Protein AF-A0A024UMC0-F1 (afdb_monomer_lite)

Structure (mmCIF, N/CA/C/O backbone):
data_AF-A0A024UMC0-F1
#
_entry.id   AF-A0A024UMC0-F1
#
loop_
_atom_site.group_PDB
_atom_site.id
_atom_site.type_symbol
_atom_site.label_atom_id
_atom_site.label_alt_id
_atom_site.label_comp_id
_atom_site.label_asym_id
_atom_site.label_entity_id
_atom_site.label_seq_id
_atom_site.pdbx_PDB_ins_code
_atom_site.Cartn_x
_atom_site.Cartn_y
_atom_site.Cartn_z
_atom_site.occupancy
_atom_site.B_iso_or_equiv
_atom_site.auth_seq_id
_atom_site.auth_comp_id
_atom_site.auth_asym_id
_atom_site.auth_atom_id
_atom_site.pdbx_PDB_model_num
ATOM 1 N N . MET A 1 1 ? 3.339 31.650 -23.089 1.00 23.67 1 MET A N 1
ATOM 2 C CA . MET A 1 1 ? 3.924 32.645 -24.017 1.00 23.67 1 MET A CA 1
ATOM 3 C C . MET A 1 1 ? 5.225 33.177 -23.428 1.00 23.67 1 MET A C 1
ATOM 5 O O . MET A 1 1 ? 5.162 33.876 -22.424 1.00 23.67 1 MET A O 1
ATOM 9 N N . GLY A 1 2 ? 6.364 32.838 -24.045 1.00 28.22 2 GLY A N 1
ATOM 10 C CA . GLY A 1 2 ? 7.712 33.306 -23.683 1.00 28.22 2 GLY A CA 1
ATOM 11 C C . GLY A 1 2 ? 8.503 32.317 -22.823 1.00 28.22 2 GLY A C 1
ATOM 12 O O . GLY A 1 2 ? 8.586 32.486 -21.615 1.00 28.22 2 GLY A O 1
ATOM 13 N N . SER A 1 3 ? 9.034 31.274 -23.456 1.00 33.12 3 SER A N 1
ATOM 14 C CA . SER A 1 3 ? 9.712 30.101 -22.893 1.00 33.12 3 SER A CA 1
ATOM 15 C C . SER A 1 3 ? 11.240 30.240 -22.877 1.00 33.12 3 SER A C 1
ATOM 17 O O . SER A 1 3 ? 11.937 29.458 -23.516 1.00 33.12 3 SER A O 1
ATOM 19 N N . THR A 1 4 ? 11.754 31.217 -22.133 1.00 36.81 4 THR A N 1
ATOM 20 C CA . THR A 1 4 ? 13.166 31.292 -21.717 1.00 36.81 4 THR A CA 1
ATOM 21 C C . THR A 1 4 ? 13.227 32.089 -20.410 1.00 36.81 4 THR A C 1
ATOM 23 O O . THR A 1 4 ? 12.807 33.252 -20.426 1.00 36.81 4 THR A O 1
ATOM 26 N N . PRO A 1 5 ? 13.687 31.521 -19.276 1.00 43.81 5 PRO A N 1
ATOM 27 C CA . PRO A 1 5 ? 13.919 32.313 -18.072 1.00 43.81 5 PRO A CA 1
ATOM 28 C C . PRO A 1 5 ? 14.980 33.354 -18.422 1.00 43.81 5 PRO A C 1
ATOM 30 O O . PRO A 1 5 ? 16.077 32.997 -18.845 1.00 43.81 5 PRO A O 1
ATOM 33 N N . SER A 1 6 ? 14.642 34.642 -18.359 1.00 52.41 6 SER A N 1
ATOM 34 C CA . SER A 1 6 ? 15.651 35.650 -18.670 1.00 52.41 6 SER A CA 1
ATOM 35 C C . SER A 1 6 ? 16.686 35.663 -17.550 1.00 52.41 6 SER A C 1
ATOM 37 O O . SER A 1 6 ? 16.321 35.626 -16.375 1.00 52.41 6 SER A O 1
ATOM 39 N N . SER A 1 7 ? 17.960 35.774 -17.917 1.00 55.38 7 SER A N 1
ATOM 40 C CA . SER A 1 7 ? 19.145 35.788 -17.038 1.00 55.38 7 SER A CA 1
ATOM 41 C C . SER A 1 7 ? 19.148 36.868 -15.943 1.00 55.38 7 SER A C 1
ATOM 43 O O . SER A 1 7 ? 20.031 36.888 -15.096 1.00 55.38 7 SER A O 1
ATOM 45 N N . LEU A 1 8 ? 18.155 37.760 -15.948 1.00 60.41 8 LEU A N 1
ATOM 46 C CA . LEU A 1 8 ? 17.992 38.891 -15.032 1.00 60.41 8 LEU A CA 1
ATOM 47 C C . LEU A 1 8 ? 16.808 38.748 -14.060 1.00 60.41 8 LEU A C 1
ATOM 49 O O . LEU A 1 8 ? 16.511 39.696 -13.336 1.00 60.41 8 LEU A O 1
ATOM 53 N N . HIS A 1 9 ? 16.109 37.607 -14.039 1.00 64.06 9 HIS A N 1
ATOM 54 C CA . HIS A 1 9 ? 15.061 37.380 -13.039 1.00 64.06 9 HIS A CA 1
ATOM 55 C C . HIS A 1 9 ? 15.685 37.100 -11.671 1.00 64.06 9 HIS A C 1
ATOM 57 O O . HIS A 1 9 ? 16.483 36.181 -11.525 1.00 64.06 9 HIS A O 1
ATOM 63 N N . TYR A 1 10 ? 15.264 37.868 -10.673 1.00 65.56 10 TYR A N 1
ATOM 64 C CA . TYR A 1 10 ? 15.506 37.592 -9.262 1.00 65.56 10 TYR A CA 1
ATOM 65 C C . TYR A 1 10 ? 14.182 37.705 -8.497 1.00 65.56 10 TYR A C 1
ATOM 67 O O . TYR A 1 10 ? 13.244 38.384 -8.941 1.00 65.56 10 TYR A O 1
ATOM 75 N N . ASP A 1 11 ? 14.082 37.013 -7.367 1.00 62.22 11 ASP A N 1
ATOM 76 C CA . ASP A 1 11 ? 12.953 37.179 -6.459 1.00 62.22 11 ASP A CA 1
ATOM 77 C C . ASP A 1 11 ? 13.172 38.456 -5.638 1.00 62.22 11 ASP A C 1
ATOM 79 O O . ASP A 1 11 ? 14.213 38.626 -4.998 1.00 62.22 11 ASP A O 1
ATOM 83 N N . GLY A 1 12 ? 12.192 39.363 -5.648 1.00 57.03 12 GLY A N 1
ATOM 84 C CA . GLY A 1 12 ? 12.244 40.604 -4.872 1.00 57.03 12 GLY A CA 1
ATOM 85 C C . GLY A 1 12 ? 12.352 40.382 -3.358 1.00 57.03 12 GLY A C 1
ATOM 86 O O . GLY A 1 12 ? 12.697 41.313 -2.639 1.00 57.03 12 GLY A O 1
ATOM 87 N N . THR A 1 13 ? 12.101 39.162 -2.873 1.00 56.47 13 THR A N 1
ATOM 88 C CA . THR A 1 13 ? 12.270 38.778 -1.460 1.00 56.47 13 THR A CA 1
ATOM 89 C C . THR A 1 13 ? 13.696 38.335 -1.105 1.00 56.47 13 THR A C 1
ATOM 91 O O . THR A 1 13 ? 14.053 38.308 0.072 1.00 56.47 13 THR A O 1
ATOM 94 N N . GLN A 1 14 ? 14.526 38.013 -2.104 1.00 61.06 14 GLN A N 1
ATOM 95 C CA . GLN A 1 14 ? 15.884 37.472 -1.932 1.00 61.06 14 GLN A CA 1
ATOM 96 C C . GLN A 1 14 ? 16.988 38.528 -2.058 1.00 61.06 14 GLN A C 1
ATOM 98 O O . GLN A 1 14 ? 18.141 38.256 -1.731 1.00 61.06 14 GLN A O 1
ATOM 103 N N . VAL A 1 15 ? 16.649 39.723 -2.544 1.00 67.38 15 VAL A N 1
ATOM 104 C CA . VAL A 1 15 ? 17.607 40.797 -2.812 1.00 67.38 15 VAL A CA 1
ATOM 105 C C . VAL A 1 15 ? 17.233 42.042 -2.023 1.00 67.38 15 VAL A C 1
ATOM 107 O O . VAL A 1 15 ? 16.103 42.519 -2.094 1.00 67.38 15 VAL A O 1
ATOM 110 N N . SER A 1 16 ? 18.204 42.622 -1.318 1.00 69.94 16 SER A N 1
ATOM 111 C CA . SER A 1 16 ? 18.008 43.870 -0.575 1.00 69.94 16 SER A CA 1
ATOM 112 C C . SER A 1 16 ? 19.122 44.876 -0.820 1.00 69.94 16 SER A C 1
ATOM 114 O O . SER A 1 16 ? 20.275 44.488 -0.983 1.00 69.94 16 SER A O 1
ATOM 116 N N . LEU A 1 17 ? 18.810 46.176 -0.793 1.00 72.81 17 LEU A N 1
ATOM 117 C CA . LEU A 1 17 ? 19.843 47.216 -0.789 1.00 72.81 17 LEU A CA 1
ATOM 118 C C . LEU A 1 17 ? 20.692 47.105 0.481 1.00 72.81 17 LEU A C 1
ATOM 120 O O . LEU A 1 17 ? 20.161 46.930 1.579 1.00 72.81 17 LEU A O 1
ATOM 124 N N . LEU A 1 18 ? 22.006 47.252 0.326 1.00 69.94 18 LEU A N 1
ATOM 125 C CA . LEU A 1 18 ? 22.932 47.357 1.447 1.00 69.94 18 LEU A CA 1
ATOM 126 C C . LEU A 1 18 ? 22.502 48.529 2.354 1.00 69.94 18 LEU A C 1
ATOM 128 O O . LEU A 1 18 ? 22.288 49.633 1.834 1.00 69.94 18 LEU A O 1
ATOM 132 N N . PRO A 1 19 ? 22.383 48.337 3.684 1.00 63.78 19 PRO A N 1
ATOM 133 C CA . PRO A 1 19 ? 21.837 49.347 4.595 1.00 63.78 19 PRO A CA 1
ATOM 134 C C . PRO A 1 19 ? 22.492 50.726 4.462 1.00 63.78 19 PRO A C 1
ATOM 136 O O . PRO A 1 19 ? 21.810 51.749 4.516 1.00 63.78 19 PRO A O 1
ATOM 139 N N . GLN A 1 20 ? 23.801 50.764 4.202 1.00 65.06 20 GLN A N 1
ATOM 140 C CA . GLN A 1 20 ? 24.554 52.001 4.033 1.00 65.06 20 GLN A CA 1
ATOM 141 C C . GLN A 1 20 ? 24.161 52.808 2.787 1.00 65.06 20 GLN A C 1
ATOM 143 O O . GLN A 1 20 ? 24.314 54.023 2.812 1.00 65.06 20 GLN A O 1
ATOM 148 N N . PHE A 1 21 ? 23.612 52.204 1.726 1.00 73.69 21 PHE A N 1
ATOM 149 C CA . PHE A 1 21 ? 23.207 52.918 0.501 1.00 73.69 21 PHE A CA 1
ATOM 150 C C . PHE A 1 21 ? 21.733 53.359 0.501 1.00 73.69 21 PHE A C 1
ATOM 152 O O . PHE A 1 21 ? 21.330 54.170 -0.337 1.00 73.69 21 PHE A O 1
ATOM 159 N N . VAL A 1 22 ? 20.926 52.888 1.459 1.00 67.25 22 VAL A N 1
ATOM 160 C CA . VAL A 1 22 ? 19.497 53.233 1.577 1.00 67.25 22 VAL A CA 1
ATOM 161 C C . VAL A 1 22 ? 19.248 54.747 1.704 1.00 67.25 22 VAL A C 1
ATOM 163 O O . VAL A 1 22 ? 18.356 55.245 1.009 1.00 67.25 22 VAL A O 1
ATOM 166 N N . PRO A 1 23 ? 20.006 55.516 2.517 1.00 66.50 23 PRO A N 1
ATOM 167 C CA . PRO A 1 23 ? 19.815 56.964 2.614 1.00 66.50 23 PRO A CA 1
ATOM 168 C C . PRO A 1 23 ? 20.047 57.681 1.279 1.00 66.50 23 PRO A C 1
ATOM 170 O O . PRO A 1 23 ? 19.266 58.554 0.906 1.00 66.50 23 PRO A O 1
ATOM 173 N N . LEU A 1 24 ? 21.068 57.270 0.519 1.00 70.50 24 LEU A N 1
ATOM 174 C CA . LEU A 1 24 ? 21.367 57.840 -0.798 1.00 70.50 24 LEU A CA 1
ATOM 175 C C . LEU A 1 24 ? 20.256 57.534 -1.812 1.00 70.50 24 LEU A C 1
ATOM 177 O O . LEU A 1 24 ? 19.780 58.445 -2.483 1.00 70.50 24 LEU A O 1
ATOM 181 N N . ALA A 1 25 ? 19.766 56.294 -1.877 1.00 69.50 25 ALA A N 1
ATOM 182 C CA . ALA A 1 25 ? 18.689 55.915 -2.801 1.00 69.50 25 ALA A CA 1
ATOM 183 C C . ALA A 1 25 ? 17.344 56.614 -2.498 1.00 69.50 25 ALA A C 1
ATOM 185 O O . ALA A 1 25 ? 16.539 56.870 -3.402 1.00 69.50 25 ALA A O 1
ATOM 186 N N . LYS A 1 26 ? 17.080 56.945 -1.226 1.00 65.25 26 LYS A N 1
ATOM 187 C CA . LYS A 1 26 ? 15.852 57.645 -0.815 1.00 65.25 26 LYS A CA 1
ATOM 188 C C . LYS A 1 26 ? 15.932 59.159 -1.001 1.00 65.25 26 LYS A C 1
ATOM 190 O O . LYS A 1 26 ? 14.945 59.757 -1.422 1.00 65.25 26 LYS A O 1
ATOM 195 N N . CYS A 1 27 ? 17.078 59.765 -0.700 1.00 66.62 27 CYS A N 1
ATOM 196 C CA . CYS A 1 27 ? 17.212 61.220 -0.624 1.00 66.62 27 CYS A CA 1
ATOM 197 C C . CYS A 1 27 ? 17.747 61.871 -1.906 1.00 66.62 27 CYS A C 1
ATOM 199 O O . CYS A 1 27 ? 17.510 63.060 -2.112 1.00 66.62 27 CYS A O 1
ATOM 201 N N . VAL A 1 28 ? 18.455 61.128 -2.765 1.00 71.44 28 VAL A N 1
ATOM 202 C CA . VAL A 1 28 ? 19.005 61.671 -4.014 1.00 71.44 28 VAL A CA 1
ATOM 203 C C . VAL A 1 28 ? 17.933 61.649 -5.106 1.00 71.44 28 VAL A C 1
ATOM 205 O O . VAL A 1 28 ? 17.360 60.610 -5.433 1.00 71.44 28 VAL A O 1
ATOM 208 N N . THR A 1 29 ? 17.646 62.820 -5.670 1.00 78.25 29 THR A N 1
ATOM 209 C CA . THR A 1 29 ? 16.729 63.002 -6.808 1.00 78.25 29 THR A CA 1
ATOM 210 C C . THR A 1 29 ? 17.413 62.665 -8.131 1.00 78.25 29 THR A C 1
ATOM 212 O O . THR A 1 29 ? 18.626 62.812 -8.268 1.00 78.25 29 THR A O 1
ATOM 215 N N . VAL A 1 30 ? 16.633 62.294 -9.149 1.00 77.69 30 VAL A N 1
ATOM 216 C CA . VAL A 1 30 ? 17.151 62.039 -10.509 1.00 77.69 30 VAL A CA 1
ATOM 217 C C . VAL A 1 30 ? 17.933 63.243 -11.066 1.00 77.69 30 VAL A C 1
ATOM 219 O O . VAL A 1 30 ? 19.011 63.067 -11.626 1.00 77.69 30 VAL A O 1
ATOM 222 N N . SER A 1 31 ? 17.474 64.472 -10.806 1.00 77.69 31 SER A N 1
ATOM 223 C CA . SER A 1 31 ? 18.188 65.706 -11.171 1.00 77.69 31 SER A CA 1
ATOM 224 C C . SER A 1 31 ? 19.524 65.891 -10.443 1.00 77.69 31 SER A C 1
ATOM 226 O O . SER A 1 31 ? 20.451 66.476 -10.993 1.00 77.69 31 SER A O 1
ATOM 228 N N . GLN A 1 32 ? 19.649 65.403 -9.204 1.00 81.94 32 GLN A N 1
ATOM 229 C CA . GLN A 1 32 ? 20.918 65.445 -8.469 1.00 81.94 32 GLN A CA 1
ATOM 230 C C . GLN A 1 32 ? 21.904 64.396 -8.985 1.00 81.94 32 GLN A C 1
ATOM 232 O O . GLN A 1 32 ? 23.095 64.684 -9.034 1.00 81.94 32 GLN A O 1
ATOM 237 N N . VAL A 1 33 ? 21.428 63.218 -9.407 1.00 83.38 33 VAL A N 1
ATOM 238 C CA . VAL A 1 33 ? 22.279 62.223 -10.085 1.00 83.38 33 VAL A CA 1
ATOM 239 C C . VAL A 1 33 ? 22.837 62.802 -11.386 1.00 83.38 33 VAL A C 1
ATOM 241 O O . VAL A 1 33 ? 24.035 62.697 -11.633 1.00 83.38 33 VAL A O 1
ATOM 244 N N . GLU A 1 34 ? 21.996 63.475 -12.177 1.00 82.62 34 GLU A N 1
ATOM 245 C CA . GLU A 1 34 ? 22.430 64.152 -13.404 1.00 82.62 34 GLU A CA 1
ATOM 246 C C . GLU A 1 34 ? 23.450 65.265 -13.111 1.00 82.62 34 GLU A C 1
ATOM 248 O O . GLU A 1 34 ? 24.500 65.317 -13.744 1.00 82.62 34 GLU A O 1
ATOM 253 N N . ALA A 1 35 ? 23.209 66.098 -12.091 1.00 82.75 35 ALA A N 1
ATOM 254 C CA . ALA A 1 35 ? 24.142 67.154 -11.691 1.00 82.75 35 ALA A CA 1
ATOM 255 C C . ALA A 1 35 ? 25.497 66.613 -11.189 1.00 82.75 35 ALA A C 1
ATOM 257 O O . ALA A 1 35 ? 26.532 67.248 -11.394 1.00 82.75 35 ALA A O 1
ATOM 258 N N . LEU A 1 36 ? 25.512 65.451 -10.527 1.00 83.56 36 LEU A N 1
ATOM 259 C CA . LEU A 1 36 ? 26.747 64.765 -10.129 1.00 83.56 36 LEU A CA 1
ATOM 260 C C . LEU A 1 36 ? 27.492 64.199 -11.344 1.00 83.56 36 LEU A C 1
ATOM 262 O O . LEU A 1 36 ? 28.716 64.307 -11.405 1.00 83.56 36 LEU A O 1
ATOM 266 N N . GLY A 1 37 ? 26.763 63.657 -12.323 1.00 82.19 37 GLY A N 1
ATOM 267 C CA . GLY A 1 37 ? 27.325 63.244 -13.610 1.00 82.19 37 GLY A CA 1
ATOM 268 C C . GLY A 1 37 ? 27.955 64.410 -14.371 1.00 82.19 37 GLY A C 1
ATOM 269 O O . GLY A 1 37 ? 29.088 64.300 -14.835 1.00 82.19 37 GLY A O 1
ATOM 270 N N . ASP A 1 38 ? 27.279 65.561 -14.412 1.00 81.62 38 ASP A N 1
ATOM 271 C CA . ASP A 1 38 ? 27.803 66.780 -15.034 1.00 81.62 38 ASP A CA 1
ATOM 272 C C . ASP A 1 38 ? 29.090 67.256 -14.344 1.00 81.62 38 ASP A C 1
ATOM 274 O O . ASP A 1 38 ? 30.081 67.544 -15.017 1.00 81.62 38 ASP A O 1
ATOM 278 N N . LYS A 1 39 ? 29.122 67.267 -13.002 1.00 81.44 39 LYS A N 1
ATOM 279 C CA . LYS A 1 39 ? 30.333 67.587 -12.224 1.00 81.44 39 LYS A CA 1
ATOM 280 C C . LYS A 1 39 ? 31.487 66.631 -12.529 1.00 81.44 39 LYS A C 1
ATOM 282 O O . LYS A 1 39 ? 32.620 67.079 -12.705 1.00 81.44 39 LYS A O 1
ATOM 287 N N . LEU A 1 40 ? 31.206 65.331 -12.614 1.00 80.06 40 LEU A N 1
ATOM 288 C CA . LEU A 1 40 ? 32.205 64.322 -12.958 1.00 80.06 40 LEU A CA 1
ATOM 289 C C . LEU A 1 40 ? 32.739 64.537 -14.381 1.00 80.06 40 LEU A C 1
ATOM 291 O O . LEU A 1 40 ? 33.947 64.505 -14.579 1.00 80.06 40 LEU A O 1
ATOM 295 N N . SER A 1 41 ? 31.865 64.844 -15.346 1.00 73.06 41 SER A N 1
ATOM 296 C CA . SER A 1 41 ? 32.252 65.118 -16.739 1.00 73.06 41 SER A CA 1
ATOM 297 C C . SER A 1 41 ? 33.072 66.405 -16.910 1.00 73.06 41 SER A C 1
ATOM 299 O O . SER A 1 41 ? 33.904 66.493 -17.811 1.00 73.06 41 SER A O 1
ATOM 301 N N . ALA A 1 42 ? 32.872 67.390 -16.027 1.00 72.81 42 ALA A N 1
ATOM 302 C CA . ALA A 1 42 ? 33.644 68.632 -15.988 1.00 72.81 42 ALA A CA 1
ATOM 303 C C . ALA A 1 42 ? 35.035 68.453 -15.352 1.00 72.81 42 ALA A C 1
ATOM 305 O O . ALA A 1 42 ? 35.921 69.289 -15.538 1.00 72.81 42 ALA A O 1
ATOM 306 N N . THR A 1 43 ? 35.239 67.365 -14.609 1.00 69.25 43 THR A N 1
ATOM 307 C CA . THR A 1 43 ? 36.530 67.016 -14.019 1.00 69.25 43 THR A CA 1
ATOM 308 C C . THR A 1 43 ? 37.347 66.295 -15.093 1.00 69.25 43 THR A C 1
ATOM 310 O O . THR A 1 43 ? 36.922 65.277 -15.621 1.00 69.25 43 THR A O 1
ATOM 313 N N . THR A 1 44 ? 38.531 66.794 -15.455 1.00 56.47 44 THR A N 1
ATOM 314 C CA . THR A 1 44 ? 39.347 66.301 -16.593 1.00 56.47 44 THR A CA 1
ATOM 315 C C . THR A 1 44 ? 39.913 64.877 -16.434 1.00 56.47 44 THR A C 1
ATOM 317 O O . THR A 1 44 ? 40.748 64.447 -17.232 1.00 56.47 44 THR A O 1
ATOM 320 N N . LYS A 1 45 ? 39.492 64.130 -15.409 1.00 57.72 45 LYS A N 1
ATOM 321 C CA . LYS A 1 45 ? 39.982 62.788 -15.086 1.00 57.72 45 LYS A CA 1
ATOM 322 C C . LYS A 1 45 ? 38.936 61.727 -15.424 1.00 57.72 45 LYS A C 1
ATOM 324 O O . LYS A 1 45 ? 37.736 61.953 -15.349 1.00 57.72 45 LYS A O 1
ATOM 329 N N . THR A 1 46 ? 39.432 60.546 -15.791 1.00 62.78 46 THR A N 1
ATOM 330 C CA . THR A 1 46 ? 38.654 59.321 -16.032 1.00 62.78 46 THR A CA 1
ATOM 331 C C . THR A 1 46 ? 37.650 59.050 -14.906 1.00 62.78 46 THR A C 1
ATOM 333 O O . THR A 1 46 ? 37.943 59.396 -13.769 1.00 62.78 46 THR A O 1
ATOM 336 N N . ALA A 1 47 ? 36.550 58.339 -15.188 1.00 70.06 47 ALA A N 1
ATOM 337 C CA . ALA A 1 47 ? 35.462 57.939 -14.270 1.00 70.06 47 ALA A CA 1
ATOM 338 C C . ALA A 1 47 ? 35.862 57.188 -12.966 1.00 70.06 47 ALA A C 1
ATOM 340 O O . ALA A 1 47 ? 35.000 56.698 -12.232 1.00 70.06 47 ALA A O 1
ATOM 341 N N . PHE A 1 48 ? 37.161 57.077 -12.687 1.00 82.69 48 PHE A N 1
ATOM 342 C CA . PHE A 1 48 ? 37.756 56.514 -11.489 1.00 82.69 48 PHE A CA 1
ATOM 343 C C . PHE A 1 48 ? 38.197 57.618 -10.527 1.00 82.69 48 PHE A C 1
ATOM 345 O O . PHE A 1 48 ? 39.082 58.402 -10.869 1.00 82.69 48 PHE A O 1
ATOM 352 N N . CYS A 1 49 ? 37.645 57.619 -9.315 1.00 82.38 49 CYS A N 1
ATOM 353 C CA . CYS A 1 49 ? 37.965 58.604 -8.280 1.00 82.38 49 CYS A CA 1
ATOM 354 C C . CYS A 1 49 ? 38.692 57.951 -7.103 1.00 82.38 49 CYS A C 1
ATOM 356 O O . CYS A 1 49 ? 38.363 56.824 -6.719 1.00 82.38 49 CYS A O 1
ATOM 358 N N . THR A 1 50 ? 39.658 58.663 -6.518 1.00 85.38 50 THR A N 1
ATOM 359 C CA . THR A 1 50 ? 40.199 58.336 -5.185 1.00 85.38 50 THR A CA 1
ATOM 360 C C . THR A 1 50 ? 39.185 58.686 -4.090 1.00 85.38 50 THR A C 1
ATOM 362 O O . THR A 1 50 ? 38.181 59.347 -4.354 1.00 85.38 50 THR A O 1
ATOM 365 N N . VAL A 1 51 ? 39.427 58.255 -2.847 1.00 83.06 51 VAL A N 1
ATOM 366 C CA . VAL A 1 51 ? 38.545 58.550 -1.697 1.00 83.06 51 VAL A CA 1
ATOM 367 C C . VAL A 1 51 ? 38.311 60.054 -1.536 1.00 83.06 51 VAL A C 1
ATOM 369 O O . VAL A 1 51 ? 37.183 60.483 -1.299 1.00 83.06 51 VAL A O 1
ATOM 372 N N . ASP A 1 52 ? 39.368 60.852 -1.690 1.00 80.88 52 ASP A N 1
ATOM 373 C CA . ASP A 1 52 ? 39.302 62.305 -1.526 1.00 80.88 52 ASP A CA 1
ATOM 374 C C . ASP A 1 52 ? 38.556 62.964 -2.696 1.00 80.88 52 ASP A C 1
ATOM 376 O O . ASP A 1 52 ? 37.680 63.795 -2.479 1.00 80.88 52 ASP A O 1
ATOM 380 N N . GLU A 1 53 ? 38.797 62.512 -3.931 1.00 82.31 53 GLU A N 1
ATOM 381 C CA . GLU A 1 53 ? 38.049 62.975 -5.110 1.00 82.31 53 GLU A CA 1
ATOM 382 C C . GLU A 1 53 ? 36.560 62.583 -5.030 1.00 82.31 53 GLU A C 1
ATOM 384 O O . GLU A 1 53 ? 35.684 63.344 -5.439 1.00 82.31 53 GLU A O 1
ATOM 389 N N . PHE A 1 54 ? 36.249 61.411 -4.469 1.00 82.25 54 PHE A N 1
ATOM 390 C CA . PHE A 1 54 ? 34.876 60.958 -4.248 1.00 82.25 54 PHE A CA 1
ATOM 391 C C . PHE A 1 54 ? 34.164 61.777 -3.164 1.00 82.25 54 PHE A C 1
ATOM 393 O O . PHE A 1 54 ? 32.985 62.110 -3.316 1.00 82.25 54 PHE A O 1
ATOM 400 N N . ARG A 1 55 ? 34.880 62.142 -2.092 1.00 78.19 55 ARG A N 1
ATOM 401 C CA . ARG A 1 55 ? 34.391 63.055 -1.049 1.00 78.19 55 ARG A CA 1
ATOM 402 C C . ARG A 1 55 ? 34.002 64.404 -1.652 1.00 78.19 55 ARG A C 1
ATOM 404 O O . ARG A 1 55 ? 32.888 64.875 -1.413 1.00 78.19 55 ARG A O 1
ATOM 411 N N . ASP A 1 56 ? 34.882 64.976 -2.468 1.00 77.81 56 ASP A N 1
ATOM 412 C CA . ASP A 1 56 ? 34.666 66.274 -3.111 1.00 77.81 56 ASP A CA 1
ATOM 413 C C . ASP A 1 56 ? 33.504 66.232 -4.111 1.00 77.81 56 ASP A C 1
ATOM 415 O O . ASP A 1 56 ? 32.679 67.150 -4.157 1.00 77.81 56 ASP A O 1
ATOM 419 N N . LEU A 1 57 ? 33.377 65.135 -4.864 1.00 78.94 57 LEU A N 1
ATOM 420 C CA . LEU A 1 57 ? 32.280 64.934 -5.808 1.00 78.94 57 LEU A CA 1
ATOM 421 C C . LEU A 1 57 ? 30.916 64.870 -5.106 1.00 78.94 57 LEU A C 1
ATOM 423 O O . LEU A 1 57 ? 29.969 65.533 -5.539 1.00 78.94 57 LEU A O 1
ATOM 427 N N . MET A 1 58 ? 30.811 64.087 -4.025 1.00 77.56 58 MET A N 1
ATOM 428 C CA . MET A 1 58 ? 29.565 63.929 -3.265 1.00 77.56 58 MET A CA 1
ATOM 429 C C . MET A 1 58 ? 29.196 65.194 -2.479 1.00 77.56 58 MET A C 1
ATOM 431 O O . MET A 1 58 ? 28.018 65.403 -2.188 1.00 77.56 58 MET A O 1
ATOM 435 N N . GLY A 1 59 ? 30.174 66.051 -2.154 1.00 68.50 59 GLY A N 1
ATOM 436 C CA . GLY A 1 59 ? 29.951 67.344 -1.501 1.00 68.50 59 GLY A CA 1
ATOM 437 C C . GLY A 1 59 ? 29.307 67.235 -0.116 1.00 68.50 59 GLY A C 1
ATOM 438 O O . GLY A 1 59 ? 28.597 68.146 0.311 1.00 68.50 59 GLY A O 1
ATOM 439 N N . LEU A 1 60 ? 29.506 66.103 0.566 1.00 65.94 60 LEU A N 1
ATOM 440 C CA . LEU A 1 60 ? 28.998 65.857 1.913 1.00 65.94 60 LEU A CA 1
ATOM 441 C C . LEU A 1 60 ? 29.996 66.418 2.941 1.00 65.94 60 LEU A C 1
ATOM 443 O O . LEU A 1 60 ? 31.205 66.272 2.783 1.00 65.94 60 LEU A O 1
ATOM 447 N N . GLY A 1 61 ? 29.491 67.095 3.977 1.00 61.38 61 GLY A N 1
ATOM 448 C CA . GLY A 1 61 ? 30.327 67.782 4.969 1.00 61.38 61 GLY A CA 1
ATOM 449 C C . GLY A 1 61 ? 31.289 66.851 5.732 1.00 61.38 61 GLY A C 1
ATOM 450 O O . GLY A 1 61 ? 31.069 65.640 5.780 1.00 61.38 61 GLY A O 1
ATOM 451 N N . PRO A 1 62 ? 32.326 67.401 6.395 1.00 56.81 62 PRO A N 1
ATOM 452 C CA . PRO A 1 62 ? 33.414 66.627 7.014 1.00 56.81 62 PRO A CA 1
ATOM 453 C C . PRO A 1 62 ? 32.948 65.643 8.101 1.00 56.81 62 PRO A C 1
ATOM 455 O O . PRO A 1 62 ? 33.595 64.626 8.332 1.00 56.81 62 PRO A O 1
ATOM 458 N N . HIS A 1 63 ? 31.791 65.887 8.721 1.00 55.78 63 HIS A N 1
ATOM 459 C CA . HIS A 1 63 ? 31.179 64.989 9.709 1.00 55.78 63 HIS A CA 1
ATOM 460 C C . HIS A 1 63 ? 30.708 63.645 9.122 1.00 55.78 63 HIS A C 1
ATOM 462 O O . HIS A 1 63 ? 30.510 62.689 9.867 1.00 55.78 63 HIS A O 1
ATOM 468 N N . LEU A 1 64 ? 30.564 63.542 7.796 1.00 60.81 64 LEU A N 1
ATOM 469 C CA . LEU A 1 64 ? 30.194 62.312 7.089 1.00 60.81 64 LEU A CA 1
ATOM 470 C C . LEU A 1 64 ? 31.401 61.613 6.443 1.00 60.81 64 LEU A C 1
ATOM 472 O O . LEU A 1 64 ? 31.209 60.667 5.682 1.00 60.81 64 LEU A O 1
ATOM 476 N N . ASP A 1 65 ? 32.638 62.028 6.749 1.00 63.34 65 ASP A N 1
ATOM 477 C CA . ASP A 1 65 ? 33.840 61.475 6.106 1.00 63.34 65 ASP A CA 1
ATOM 478 C C . ASP A 1 65 ? 33.998 59.966 6.346 1.00 63.34 65 ASP A C 1
ATOM 480 O O . ASP A 1 65 ? 34.317 59.204 5.436 1.00 63.34 65 ASP A O 1
ATOM 484 N N . LEU A 1 66 ? 33.699 59.500 7.561 1.00 60.41 66 LEU A N 1
ATOM 485 C CA . LEU A 1 66 ? 33.764 58.076 7.885 1.00 60.41 66 LEU A CA 1
ATOM 486 C C . LEU A 1 66 ? 32.716 57.262 7.104 1.00 60.41 66 LEU A C 1
ATOM 488 O O . LEU A 1 66 ? 33.005 56.169 6.620 1.00 60.41 66 LEU A O 1
ATOM 492 N N . TYR A 1 67 ? 31.515 57.820 6.937 1.00 67.56 67 TYR A N 1
ATOM 493 C CA . TYR A 1 67 ? 30.443 57.219 6.144 1.00 67.56 67 TYR A CA 1
ATOM 494 C C . TYR A 1 67 ? 30.800 57.194 4.651 1.00 67.56 67 TYR A C 1
ATOM 496 O O . TYR A 1 67 ? 30.626 56.170 3.995 1.00 67.56 67 TYR A O 1
ATOM 504 N N . LEU A 1 68 ? 31.388 58.271 4.123 1.00 70.75 68 LEU A N 1
ATOM 505 C CA . LEU A 1 68 ? 31.889 58.342 2.748 1.00 70.75 68 LEU A CA 1
ATOM 506 C C . LEU A 1 68 ? 32.994 57.322 2.477 1.00 70.75 68 LEU A C 1
ATOM 508 O O . LEU A 1 68 ? 32.943 56.638 1.458 1.00 70.75 68 LEU A O 1
ATOM 512 N N . ARG A 1 69 ? 33.954 57.172 3.397 1.00 72.06 69 ARG A N 1
ATOM 513 C CA . ARG A 1 69 ? 34.990 56.131 3.313 1.00 72.06 69 ARG A CA 1
ATOM 514 C C . ARG A 1 69 ? 34.369 54.739 3.296 1.00 72.06 69 ARG A C 1
ATOM 516 O O . ARG A 1 69 ? 34.770 53.907 2.495 1.00 72.06 69 ARG A O 1
ATOM 523 N N . TYR A 1 70 ? 33.354 54.494 4.120 1.00 70.50 70 TYR A N 1
ATOM 524 C CA . TYR A 1 70 ? 32.662 53.206 4.157 1.00 70.50 70 TYR A CA 1
ATOM 525 C C . TYR A 1 70 ? 31.897 52.893 2.858 1.00 70.50 70 TYR A C 1
ATOM 527 O O . TYR A 1 70 ? 31.957 51.771 2.343 1.00 70.50 70 TYR A O 1
ATOM 535 N N . LEU A 1 71 ? 31.218 53.895 2.289 1.00 74.38 71 LEU A N 1
ATOM 536 C CA . LEU A 1 71 ? 30.586 53.786 0.973 1.00 74.38 71 LEU A CA 1
ATOM 537 C C . LEU A 1 71 ? 31.624 53.530 -0.122 1.00 74.38 71 LEU A C 1
ATOM 539 O O . LEU A 1 71 ? 31.411 52.674 -0.976 1.00 74.38 71 LEU A O 1
ATOM 543 N N . PHE A 1 72 ? 32.752 54.239 -0.071 1.00 81.81 72 PHE A N 1
ATOM 544 C CA . PHE A 1 72 ? 33.848 54.084 -1.018 1.00 81.81 72 PHE A CA 1
ATOM 545 C C . PHE A 1 72 ? 34.432 52.668 -0.977 1.00 81.81 72 PHE A C 1
ATOM 547 O O . PHE A 1 72 ? 34.541 52.028 -2.019 1.00 81.81 72 PHE A O 1
ATOM 554 N N . GLU A 1 73 ? 34.738 52.140 0.212 1.00 79.31 73 GLU A N 1
ATOM 555 C CA . GLU A 1 73 ? 35.240 50.768 0.377 1.00 79.31 73 GLU A CA 1
ATOM 556 C C . GLU A 1 73 ? 34.268 49.721 -0.183 1.00 79.31 73 GLU A C 1
ATOM 558 O O . GLU A 1 73 ? 34.698 48.770 -0.830 1.00 79.31 73 GLU A O 1
ATOM 563 N N . SER A 1 74 ? 32.956 49.924 -0.018 1.00 75.88 74 SER A N 1
ATOM 564 C CA . SER A 1 74 ? 31.928 49.007 -0.541 1.00 75.88 74 SER A CA 1
ATOM 565 C C . SER A 1 74 ? 31.845 48.991 -2.078 1.00 75.88 74 SER A C 1
ATOM 567 O O . SER A 1 74 ? 31.294 48.061 -2.659 1.00 75.88 74 SER A O 1
ATOM 569 N N . LEU A 1 75 ? 32.366 50.020 -2.756 1.00 81.00 75 LEU A N 1
ATOM 570 C CA . LEU A 1 75 ? 32.293 50.175 -4.216 1.00 81.00 75 LEU A CA 1
ATOM 571 C C . LEU A 1 75 ? 33.562 49.721 -4.946 1.00 81.00 75 LEU A C 1
ATOM 573 O O . LEU A 1 75 ? 33.574 49.664 -6.188 1.00 81.00 75 LEU A O 1
ATOM 577 N N . LYS A 1 76 ? 34.622 49.396 -4.199 1.00 81.75 76 LYS A N 1
ATOM 578 C CA . LYS A 1 76 ? 35.876 48.891 -4.755 1.00 81.75 76 LYS A CA 1
ATOM 579 C C . LYS A 1 76 ? 35.654 47.555 -5.451 1.00 81.75 76 LYS A C 1
ATOM 581 O O . LYS A 1 76 ? 34.972 46.668 -4.955 1.00 81.75 76 LYS A O 1
ATOM 586 N N . THR A 1 77 ? 36.254 47.406 -6.628 1.00 74.25 77 THR A N 1
ATOM 587 C CA . THR A 1 77 ? 36.228 46.142 -7.380 1.00 74.25 77 THR A CA 1
ATOM 588 C C . THR A 1 77 ? 37.145 45.088 -6.772 1.00 74.25 77 THR A C 1
ATOM 590 O O . THR A 1 77 ? 36.854 43.902 -6.867 1.00 74.25 77 THR A O 1
ATOM 593 N N . THR A 1 78 ? 38.245 45.517 -6.155 1.00 75.12 78 THR A N 1
ATOM 594 C CA . THR A 1 78 ? 39.176 44.670 -5.406 1.00 75.12 78 THR A CA 1
ATOM 595 C C . THR A 1 78 ? 39.567 45.390 -4.114 1.00 75.12 78 THR A C 1
ATOM 597 O O . THR A 1 78 ? 39.665 46.619 -4.119 1.00 75.12 78 THR A O 1
ATOM 600 N N . PRO A 1 79 ? 39.802 44.668 -3.006 1.00 70.94 79 PRO A N 1
ATOM 601 C CA . PRO A 1 79 ? 40.117 45.281 -1.710 1.00 70.94 79 PRO A CA 1
ATOM 602 C C . PRO A 1 79 ? 41.389 46.147 -1.737 1.00 70.94 79 PRO A C 1
ATOM 604 O O . PRO A 1 79 ? 41.494 47.114 -0.990 1.00 70.94 79 PRO A O 1
ATOM 607 N N . GLU A 1 80 ? 42.322 45.843 -2.640 1.00 76.00 80 GLU A N 1
ATOM 608 C CA . GLU A 1 80 ? 43.582 46.573 -2.846 1.00 76.00 80 GLU A CA 1
ATOM 609 C C . GLU A 1 80 ? 43.429 47.820 -3.737 1.00 76.00 80 GLU A C 1
ATOM 611 O O . GLU A 1 80 ? 44.378 48.577 -3.921 1.00 76.00 80 GLU A O 1
ATOM 616 N N . SER A 1 81 ? 42.250 48.049 -4.325 1.00 78.81 81 SER A N 1
ATOM 617 C CA . SER A 1 81 ? 42.046 49.174 -5.234 1.00 78.81 81 SER A CA 1
ATOM 618 C C . SER A 1 81 ? 41.960 50.498 -4.477 1.00 78.81 81 SER A C 1
ATOM 620 O O . SER A 1 81 ? 41.138 50.662 -3.581 1.00 78.81 81 SER A O 1
ATOM 622 N N . GLU A 1 82 ? 42.758 51.488 -4.867 1.00 81.50 82 GLU A N 1
ATOM 623 C CA . GLU A 1 82 ? 42.705 52.841 -4.288 1.00 81.50 82 GLU A CA 1
ATOM 624 C C . GLU A 1 82 ? 41.686 53.760 -4.985 1.00 81.50 82 GLU A C 1
ATOM 626 O O . GLU A 1 82 ? 41.502 54.914 -4.591 1.00 81.50 82 GLU A O 1
ATOM 631 N N . LYS A 1 83 ? 41.018 53.263 -6.036 1.00 84.06 83 LYS A N 1
ATOM 632 C CA . LYS A 1 83 ? 40.075 54.028 -6.858 1.00 84.06 83 LYS A CA 1
ATOM 633 C C . LYS A 1 83 ? 38.782 53.254 -7.078 1.00 84.06 83 LYS A C 1
ATOM 635 O O . LYS A 1 83 ? 38.805 52.043 -7.272 1.00 84.06 83 LYS A O 1
ATOM 640 N N . ILE A 1 84 ? 37.658 53.961 -7.132 1.00 86.69 84 ILE A N 1
ATOM 641 C CA . ILE A 1 84 ? 36.363 53.372 -7.499 1.00 86.69 84 ILE A CA 1
ATOM 642 C C . ILE A 1 84 ? 35.869 53.932 -8.819 1.00 86.69 84 ILE A C 1
ATOM 644 O O . ILE A 1 84 ? 36.082 55.103 -9.122 1.00 86.69 84 ILE A O 1
ATOM 648 N N . HIS A 1 85 ? 35.163 53.103 -9.581 1.00 86.38 85 HIS A N 1
ATOM 649 C CA . HIS A 1 85 ? 34.463 53.546 -10.777 1.00 86.38 85 HIS A CA 1
ATOM 650 C C . HIS A 1 85 ? 33.132 54.194 -10.379 1.00 86.38 85 HIS A C 1
ATOM 652 O O . HIS A 1 85 ? 32.158 53.504 -10.072 1.00 86.38 85 HIS A O 1
ATOM 658 N N . VAL A 1 86 ? 33.089 55.525 -10.346 1.00 84.62 86 VAL A N 1
ATOM 659 C CA . VAL A 1 86 ? 31.940 56.275 -9.807 1.00 84.62 86 VAL A CA 1
ATOM 660 C C . VAL A 1 86 ? 30.705 56.160 -10.700 1.00 84.62 86 VAL A C 1
ATOM 662 O O . VAL A 1 86 ? 29.575 56.220 -10.216 1.00 84.62 86 VAL A O 1
ATOM 665 N N . MET A 1 87 ? 30.897 55.906 -11.994 1.00 85.31 87 MET A N 1
ATOM 666 C CA . MET A 1 87 ? 29.787 55.699 -12.926 1.00 85.31 87 MET A CA 1
ATOM 667 C C . MET A 1 87 ? 28.949 54.462 -12.590 1.00 85.31 87 MET A C 1
ATOM 669 O O . MET A 1 87 ? 27.748 54.473 -12.848 1.00 85.31 87 MET A O 1
ATOM 673 N N . ASP A 1 88 ? 29.531 53.439 -11.952 1.00 88.31 88 ASP A N 1
ATOM 674 C CA . ASP A 1 88 ? 28.766 52.283 -11.463 1.00 88.31 88 ASP A CA 1
ATOM 675 C C . ASP A 1 88 ? 27.767 52.720 -10.379 1.00 88.31 88 ASP A C 1
ATOM 677 O O . ASP A 1 88 ? 26.605 52.315 -10.387 1.00 88.31 88 ASP A O 1
ATOM 681 N N . LEU A 1 89 ? 28.200 53.601 -9.469 1.00 86.88 89 LEU A N 1
ATOM 682 C CA . LEU A 1 89 ? 27.350 54.138 -8.408 1.00 86.88 89 LEU A CA 1
ATOM 683 C C . LEU A 1 89 ? 26.246 55.034 -8.978 1.00 86.88 89 LEU A C 1
ATOM 685 O O . LEU A 1 89 ? 25.084 54.873 -8.611 1.00 86.88 89 LEU A O 1
ATOM 689 N N . LEU A 1 90 ? 26.587 55.969 -9.869 1.00 87.38 90 LEU A N 1
ATOM 690 C CA . LEU A 1 90 ? 25.607 56.893 -10.452 1.00 87.38 90 LEU A CA 1
ATOM 691 C C . LEU A 1 90 ? 24.558 56.148 -11.287 1.00 87.38 90 LEU A C 1
ATOM 693 O O . LEU A 1 90 ? 23.369 56.453 -11.181 1.00 87.38 90 LEU A O 1
ATOM 697 N N . ALA A 1 91 ? 24.972 55.130 -12.048 1.00 86.62 91 ALA A N 1
ATOM 698 C CA . ALA A 1 91 ? 24.056 54.281 -12.803 1.00 86.62 91 ALA A CA 1
ATOM 699 C C . ALA A 1 91 ? 23.112 53.497 -11.878 1.00 86.62 91 ALA A C 1
ATOM 701 O O . ALA A 1 91 ? 21.900 53.479 -12.096 1.00 86.62 91 ALA A O 1
ATOM 702 N N . ALA A 1 92 ? 23.638 52.899 -10.807 1.00 86.56 92 ALA A N 1
ATOM 703 C CA . ALA A 1 92 ? 22.819 52.162 -9.849 1.00 86.56 92 ALA A CA 1
ATOM 704 C C . ALA A 1 92 ? 21.854 53.078 -9.077 1.00 86.56 92 ALA A C 1
ATOM 706 O O . ALA A 1 92 ? 20.690 52.729 -8.884 1.00 86.56 92 ALA A O 1
ATOM 707 N N . LEU A 1 93 ? 22.290 54.284 -8.694 1.00 82.50 93 LEU A N 1
ATOM 708 C CA . LEU A 1 93 ? 21.423 55.274 -8.052 1.00 82.50 93 LEU A CA 1
ATOM 709 C C . LEU A 1 93 ? 20.313 55.743 -8.994 1.00 82.50 93 LEU A C 1
ATOM 711 O O . LEU A 1 93 ? 19.163 55.785 -8.568 1.00 82.50 93 LEU A O 1
ATOM 715 N N . ALA A 1 94 ? 20.605 56.022 -10.270 1.00 84.00 94 ALA A N 1
ATOM 716 C CA . ALA A 1 94 ? 19.585 56.413 -11.248 1.00 84.00 94 ALA A CA 1
ATOM 717 C C . ALA A 1 94 ? 18.444 55.381 -11.342 1.00 84.00 94 ALA A C 1
ATOM 719 O O . ALA A 1 94 ? 17.270 55.761 -11.388 1.00 84.00 94 ALA A O 1
ATOM 720 N N . VAL A 1 95 ? 18.776 54.086 -11.277 1.00 82.00 95 VAL A N 1
ATOM 721 C CA . VAL A 1 95 ? 17.796 52.990 -11.216 1.00 82.00 95 VAL A CA 1
ATOM 722 C C . VAL A 1 95 ? 17.031 53.007 -9.885 1.00 82.00 95 VAL A C 1
ATOM 724 O O . VAL A 1 95 ? 15.795 53.083 -9.878 1.00 82.00 95 VAL A O 1
ATOM 727 N N . CYS A 1 96 ? 17.758 53.011 -8.766 1.00 75.69 96 CYS A N 1
ATOM 728 C CA . CYS A 1 96 ? 17.215 52.810 -7.421 1.00 75.69 96 CYS A CA 1
ATOM 729 C C . CYS A 1 96 ? 16.603 54.060 -6.762 1.00 75.69 96 CYS A C 1
ATOM 731 O O . CYS A 1 96 ? 16.114 53.966 -5.641 1.00 75.69 96 CYS A O 1
ATOM 733 N N . THR A 1 97 ? 16.618 55.243 -7.386 1.00 74.50 97 THR A N 1
ATOM 734 C CA . THR A 1 97 ? 16.069 56.464 -6.759 1.00 74.50 97 THR A CA 1
ATOM 735 C C . THR A 1 97 ? 14.561 56.351 -6.470 1.00 74.50 97 THR A C 1
ATOM 737 O O . THR A 1 97 ? 13.774 55.934 -7.324 1.00 74.50 97 THR A O 1
ATOM 740 N N . SER A 1 98 ? 14.126 56.764 -5.272 1.00 61.84 98 SER A N 1
ATOM 741 C CA . SER A 1 98 ? 12.703 56.707 -4.855 1.00 61.84 98 SER A CA 1
ATOM 742 C C . SER A 1 98 ? 11.831 57.875 -5.328 1.00 61.84 98 SER A C 1
ATOM 744 O O . SER A 1 98 ? 10.614 57.870 -5.146 1.00 61.84 98 SER A O 1
ATOM 746 N N . THR A 1 99 ? 12.446 58.899 -5.919 1.00 58.31 99 THR A N 1
ATOM 747 C CA . THR A 1 99 ? 11.752 60.132 -6.309 1.00 58.31 99 THR A CA 1
ATOM 748 C C . THR A 1 99 ? 10.781 59.893 -7.470 1.00 58.31 99 THR A C 1
ATOM 750 O O . THR A 1 99 ? 11.016 59.012 -8.292 1.00 58.31 99 THR A O 1
ATOM 753 N N . SER A 1 100 ? 9.691 60.669 -7.542 1.00 55.47 100 SER A N 1
ATOM 754 C CA . SER A 1 100 ? 8.520 60.486 -8.428 1.00 55.47 100 SER A CA 1
ATOM 755 C C . SER A 1 100 ? 8.776 60.642 -9.940 1.00 55.47 100 SER A C 1
ATOM 757 O O . SER A 1 100 ? 7.852 60.953 -10.691 1.00 55.47 100 SER A O 1
ATOM 759 N N . ALA A 1 101 ? 10.018 60.477 -10.385 1.00 64.38 101 ALA A N 1
ATOM 760 C CA . ALA A 1 101 ? 10.402 60.480 -11.785 1.00 64.38 101 ALA A CA 1
ATOM 761 C C . ALA A 1 101 ? 9.833 59.244 -12.491 1.00 64.38 101 ALA A C 1
ATOM 763 O O . ALA A 1 101 ? 9.819 58.139 -11.935 1.00 64.38 101 ALA A O 1
ATOM 764 N N . SER A 1 102 ? 9.351 59.421 -13.721 1.00 75.62 102 SER A N 1
ATOM 765 C CA . SER A 1 102 ? 8.836 58.297 -14.494 1.00 75.62 102 SER A CA 1
ATOM 766 C C . SER A 1 102 ? 9.975 57.347 -14.879 1.00 75.62 102 SER A C 1
ATOM 768 O O . SER A 1 102 ? 11.141 57.733 -14.959 1.00 75.62 102 SER A O 1
ATOM 770 N N . LEU A 1 103 ? 9.644 56.084 -15.160 1.00 73.62 103 LEU A N 1
ATOM 771 C CA . LEU A 1 103 ? 10.622 55.099 -15.637 1.00 73.62 103 LEU A CA 1
ATOM 772 C C . LEU A 1 103 ? 11.362 55.585 -16.900 1.00 73.62 103 LEU A C 1
ATOM 774 O O . LEU A 1 103 ? 12.543 55.301 -17.079 1.00 73.62 103 LEU A O 1
ATOM 778 N N . ARG A 1 104 ? 10.671 56.354 -17.750 1.00 79.31 104 ARG A N 1
ATOM 779 C CA . ARG A 1 104 ? 11.258 56.996 -18.927 1.00 79.31 104 ARG A CA 1
ATOM 780 C C . ARG A 1 104 ? 12.296 58.053 -18.536 1.00 79.31 104 ARG A C 1
ATOM 782 O O . ARG A 1 104 ? 13.359 58.057 -19.137 1.00 79.31 104 ARG A O 1
ATOM 789 N N . ASP A 1 105 ? 12.027 58.879 -17.527 1.00 78.56 105 ASP A N 1
ATOM 790 C CA . ASP A 1 105 ? 12.952 59.935 -17.080 1.00 78.56 105 ASP A CA 1
ATOM 791 C C . ASP A 1 105 ? 14.231 59.345 -16.469 1.00 78.56 105 ASP A C 1
ATOM 793 O O . ASP A 1 105 ? 15.330 59.833 -16.712 1.00 78.56 105 ASP A O 1
ATOM 797 N N . LYS A 1 106 ? 14.109 58.237 -15.726 1.00 81.44 106 LYS A N 1
ATOM 798 C CA . LYS A 1 106 ? 15.265 57.503 -15.183 1.00 81.44 106 LYS A CA 1
ATOM 799 C C . LYS A 1 106 ? 16.158 56.931 -16.285 1.00 81.44 106 LYS A C 1
ATOM 801 O O . LYS A 1 106 ? 17.379 57.042 -16.214 1.00 81.44 106 LYS A O 1
ATOM 806 N N . LEU A 1 107 ? 15.547 56.325 -17.306 1.00 84.31 107 LEU A N 1
ATOM 807 C CA . LEU A 1 107 ? 16.261 55.812 -18.478 1.00 84.31 107 LEU A CA 1
ATOM 808 C C . LEU A 1 107 ? 16.908 56.936 -19.287 1.00 84.31 107 LEU A C 1
ATOM 810 O O . LEU A 1 107 ? 18.000 56.754 -19.820 1.00 84.31 107 LEU A O 1
ATOM 814 N N . ASP A 1 108 ? 16.256 58.094 -19.354 1.00 82.81 108 ASP A N 1
ATOM 815 C CA . ASP A 1 108 ? 16.796 59.256 -20.043 1.00 82.81 108 ASP A CA 1
ATOM 816 C C . ASP A 1 108 ? 18.049 59.795 -19.340 1.00 82.81 108 ASP A C 1
ATOM 818 O O . ASP A 1 108 ? 19.061 60.018 -20.003 1.00 82.81 108 ASP A O 1
ATOM 822 N N . VAL A 1 109 ? 18.040 59.872 -18.003 1.00 84.69 109 VAL A N 1
ATOM 823 C CA . VAL A 1 109 ? 19.231 60.239 -17.216 1.00 84.69 109 VAL A CA 1
ATOM 824 C C . VAL A 1 109 ? 20.340 59.192 -17.311 1.00 84.69 109 VAL A C 1
ATOM 826 O O . VAL A 1 109 ? 21.508 59.541 -17.440 1.00 84.69 109 VAL A O 1
ATOM 829 N N . LEU A 1 110 ? 20.014 57.897 -17.331 1.00 84.56 110 LEU A N 1
ATOM 830 C CA . LEU A 1 110 ? 21.021 56.866 -17.608 1.00 84.56 110 LEU A CA 1
ATOM 831 C C . LEU A 1 110 ? 21.687 57.077 -18.975 1.00 84.56 110 LEU A C 1
ATOM 833 O O . LEU A 1 110 ? 22.897 56.924 -19.090 1.00 84.56 110 LEU A O 1
ATOM 837 N N . CYS A 1 111 ? 20.935 57.480 -20.001 1.00 84.75 111 CYS A N 1
ATOM 838 C CA . CYS A 1 111 ? 21.517 57.787 -21.307 1.00 84.75 111 CYS A CA 1
ATOM 839 C C . CYS A 1 111 ? 22.415 59.036 -21.260 1.00 84.75 111 CYS A C 1
ATOM 841 O O . CYS A 1 111 ? 23.486 59.021 -21.868 1.00 84.75 111 CYS A O 1
ATOM 843 N N . THR A 1 112 ? 22.019 60.101 -20.546 1.00 83.94 112 THR A N 1
ATOM 844 C CA . THR A 1 112 ? 22.835 61.328 -20.427 1.00 83.94 112 THR A CA 1
ATOM 845 C C . THR A 1 112 ? 24.109 61.136 -19.612 1.00 83.94 112 THR A C 1
ATOM 847 O O . THR A 1 112 ? 25.077 61.849 -19.848 1.00 83.94 112 THR A O 1
ATOM 850 N N . LEU A 1 113 ? 24.145 60.177 -18.685 1.00 83.56 113 LEU A N 1
ATOM 851 C CA . LEU A 1 113 ? 25.349 59.873 -17.909 1.00 83.56 113 LEU A CA 1
ATOM 852 C C . LEU A 1 113 ? 26.481 59.309 -18.784 1.00 83.56 113 LEU A C 1
ATOM 854 O O . LEU A 1 113 ? 27.644 59.636 -18.569 1.00 83.56 113 LEU A O 1
ATOM 858 N N . PHE A 1 114 ? 26.153 58.471 -19.770 1.00 82.88 114 PHE A N 1
ATOM 859 C CA . PHE A 1 114 ? 27.152 57.777 -20.597 1.00 82.88 114 PHE A CA 1
ATOM 860 C C . PHE A 1 114 ? 27.318 58.375 -22.000 1.00 82.88 114 PHE A C 1
ATOM 862 O O . PHE A 1 114 ? 28.239 57.992 -22.718 1.00 82.88 114 PHE A O 1
ATOM 869 N N . THR A 1 115 ? 26.463 59.323 -22.401 1.00 80.25 115 THR A N 1
ATOM 870 C CA . THR A 1 115 ? 26.536 59.998 -23.708 1.00 80.25 115 THR A CA 1
ATOM 871 C C . THR A 1 115 ? 26.288 61.498 -23.593 1.00 80.25 115 THR A C 1
ATOM 873 O O . THR A 1 115 ? 25.688 61.972 -22.636 1.00 80.25 115 THR A O 1
ATOM 876 N N . HIS A 1 116 ? 26.730 62.279 -24.585 1.00 71.25 116 HIS A N 1
ATOM 877 C CA . HIS A 1 116 ? 26.512 63.727 -24.575 1.00 71.25 116 HIS A CA 1
ATOM 878 C C . HIS A 1 116 ? 25.008 64.053 -24.531 1.00 71.25 116 HIS A C 1
ATOM 880 O O . HIS A 1 116 ? 24.223 63.426 -25.242 1.00 71.25 116 HIS A O 1
ATOM 886 N N . LYS A 1 117 ? 24.586 65.069 -23.762 1.00 66.94 117 LYS A N 1
ATOM 887 C CA . LYS A 1 117 ? 23.153 65.379 -23.549 1.00 66.94 117 LYS A CA 1
ATOM 888 C C . LYS A 1 117 ? 22.349 65.553 -24.844 1.00 66.94 117 LYS A C 1
ATOM 890 O O . LYS A 1 117 ? 21.168 65.222 -24.883 1.00 66.94 117 LYS A O 1
ATOM 895 N N . THR A 1 118 ? 22.998 66.027 -25.906 1.00 68.44 118 THR A N 1
ATOM 896 C CA . THR A 1 118 ? 22.417 66.263 -27.239 1.00 68.44 118 THR A CA 1
ATOM 897 C C . THR A 1 118 ? 22.538 65.079 -28.207 1.00 68.44 118 THR A C 1
ATOM 899 O O . THR A 1 118 ? 22.078 65.175 -29.346 1.00 68.44 118 THR A O 1
ATOM 902 N N . ALA A 1 119 ? 23.146 63.964 -27.793 1.00 72.19 119 ALA A N 1
ATOM 903 C CA . ALA A 1 119 ? 23.305 62.783 -28.630 1.00 72.19 119 ALA A CA 1
ATOM 904 C C . ALA A 1 119 ? 21.938 62.136 -28.899 1.00 72.19 119 ALA A C 1
ATOM 906 O O . ALA A 1 119 ? 21.289 61.584 -28.009 1.00 72.19 119 ALA A O 1
ATOM 907 N N . GLN A 1 120 ? 21.496 62.209 -30.155 1.00 77.56 120 GLN A N 1
ATOM 908 C CA . GLN A 1 120 ? 20.240 61.596 -30.599 1.00 77.56 120 GLN A CA 1
ATOM 909 C C . GLN A 1 120 ? 20.388 60.101 -30.927 1.00 77.56 120 GLN A C 1
ATOM 911 O O . GLN A 1 120 ? 19.386 59.390 -31.038 1.00 77.56 120 GLN A O 1
ATOM 916 N N . ARG A 1 121 ? 21.626 59.612 -31.072 1.00 81.44 121 ARG A N 1
ATOM 917 C CA . ARG A 1 121 ? 21.965 58.213 -31.354 1.00 81.44 121 ARG A CA 1
ATOM 918 C C . ARG A 1 121 ? 23.036 57.713 -30.387 1.00 81.44 121 ARG A C 1
ATOM 920 O O . ARG A 1 121 ? 23.997 58.430 -30.126 1.00 81.44 121 ARG A O 1
ATOM 927 N N . LEU A 1 122 ? 22.859 56.489 -29.902 1.00 84.19 122 LEU A N 1
ATOM 928 C CA . LEU A 1 122 ? 23.756 55.771 -29.000 1.00 84.19 122 LEU A CA 1
ATOM 929 C C . LEU A 1 122 ? 24.566 54.765 -29.823 1.00 84.19 122 LEU A C 1
ATOM 931 O O . LEU A 1 122 ? 23.981 54.016 -30.612 1.00 84.19 122 LEU A O 1
ATOM 935 N N . LYS A 1 123 ? 25.895 54.743 -29.681 1.00 85.00 123 LYS A N 1
ATOM 936 C CA . LYS A 1 123 ? 26.711 53.695 -30.311 1.00 85.00 123 LYS A CA 1
ATOM 937 C C . LYS A 1 123 ? 26.579 52.399 -29.519 1.00 85.00 123 LYS A C 1
ATOM 939 O O . LYS A 1 123 ? 26.312 52.426 -28.319 1.00 85.00 123 LYS A O 1
ATOM 944 N N . GLU A 1 124 ? 26.837 51.269 -30.169 1.00 83.88 124 GLU A N 1
ATOM 945 C CA . GLU A 1 124 ? 26.848 49.961 -29.499 1.00 83.88 124 GLU A CA 1
ATOM 946 C C . GLU A 1 124 ? 27.795 49.942 -28.284 1.00 83.88 124 GLU A C 1
ATOM 948 O O . GLU A 1 124 ? 27.438 49.425 -27.226 1.00 83.88 124 GLU A O 1
ATOM 953 N N . SER A 1 125 ? 28.961 50.590 -28.398 1.00 81.81 125 SER A N 1
ATOM 954 C CA . SER A 1 125 ? 29.922 50.744 -27.299 1.00 81.81 125 SER A CA 1
ATOM 955 C C . SER A 1 125 ? 29.338 51.479 -26.093 1.00 81.81 125 SER A C 1
ATOM 957 O O . SER A 1 125 ? 29.590 51.090 -24.955 1.00 81.81 125 SER A O 1
ATOM 959 N N . ASP A 1 126 ? 28.535 52.515 -26.332 1.00 84.62 126 ASP A N 1
ATOM 960 C CA . ASP A 1 126 ? 27.971 53.358 -25.275 1.00 84.62 126 ASP A CA 1
ATOM 961 C C . ASP A 1 126 ? 26.877 52.590 -24.519 1.00 84.62 126 ASP A C 1
ATOM 963 O O . ASP A 1 126 ? 26.814 52.619 -23.290 1.00 84.62 126 ASP A O 1
ATOM 967 N N . VAL A 1 127 ? 26.065 51.820 -25.254 1.00 84.62 127 VAL A N 1
ATOM 968 C CA . VAL A 1 127 ? 25.041 50.923 -24.694 1.00 84.62 127 VAL A CA 1
ATOM 969 C C . VAL A 1 127 ? 25.681 49.789 -23.885 1.00 84.62 127 VAL A C 1
ATOM 971 O O . VAL A 1 127 ? 25.181 49.436 -22.815 1.00 84.62 127 VAL A O 1
ATOM 974 N N . ALA A 1 128 ? 26.803 49.238 -24.358 1.00 84.00 128 ALA A N 1
ATOM 975 C CA . ALA A 1 128 ? 27.552 48.208 -23.643 1.00 84.00 128 ALA A CA 1
ATOM 976 C C . ALA A 1 128 ? 28.094 48.702 -22.300 1.00 84.00 128 ALA A C 1
ATOM 978 O O . ALA A 1 128 ? 27.932 48.027 -21.281 1.00 84.00 128 ALA A O 1
ATOM 979 N N . ILE A 1 129 ? 28.701 49.891 -22.287 1.00 84.75 129 ILE A N 1
ATOM 980 C CA . ILE A 1 129 ? 29.257 50.491 -21.069 1.00 84.75 129 ILE A CA 1
ATOM 981 C C . ILE A 1 129 ? 28.134 50.828 -20.082 1.00 84.75 129 ILE A C 1
ATOM 983 O O . ILE A 1 129 ? 28.261 50.520 -18.898 1.00 84.75 129 ILE A O 1
ATOM 987 N N . LEU A 1 130 ? 27.012 51.377 -20.562 1.00 88.50 130 LEU A N 1
ATOM 988 C CA . LEU A 1 130 ? 25.856 51.705 -19.726 1.00 88.50 130 LEU A CA 1
ATOM 989 C C . LEU A 1 130 ? 25.306 50.464 -19.012 1.00 88.50 130 LEU A C 1
ATOM 991 O O . LEU A 1 130 ? 25.169 50.478 -17.786 1.00 88.50 130 LEU A O 1
ATOM 995 N N . PHE A 1 131 ? 25.014 49.381 -19.744 1.00 87.56 131 PHE A N 1
ATOM 996 C CA . PHE A 1 131 ? 24.492 48.159 -19.121 1.00 87.56 131 PHE A CA 1
ATOM 997 C C . PHE A 1 131 ? 25.506 47.524 -18.176 1.00 87.56 131 PHE A C 1
ATOM 999 O O . PHE A 1 131 ? 25.130 47.093 -17.086 1.00 87.56 131 PHE A O 1
ATOM 1006 N N . PHE A 1 132 ? 26.787 47.509 -18.546 1.00 87.44 132 PHE A N 1
ATOM 1007 C CA . PHE A 1 132 ? 27.829 46.975 -17.679 1.00 87.44 132 PHE A CA 1
ATOM 1008 C C . PHE A 1 132 ? 27.920 47.747 -16.358 1.00 87.44 132 PHE A C 1
ATOM 1010 O O . PHE A 1 132 ? 27.874 47.128 -15.296 1.00 87.44 132 PHE A O 1
ATOM 1017 N N . SER A 1 133 ? 27.957 49.082 -16.398 1.00 87.62 133 SER A N 1
ATOM 1018 C CA . SER A 1 133 ? 28.014 49.905 -15.186 1.00 87.62 133 SER A CA 1
ATOM 1019 C C . SER A 1 133 ? 26.740 49.832 -14.346 1.00 87.62 133 SER A C 1
ATOM 1021 O O . SER A 1 133 ? 26.833 49.789 -13.122 1.00 87.62 133 SER A O 1
ATOM 1023 N N . ALA A 1 134 ? 25.557 49.750 -14.960 1.00 86.81 134 ALA A N 1
ATOM 1024 C CA . ALA A 1 134 ? 24.303 49.604 -14.221 1.00 86.81 134 ALA A CA 1
ATOM 1025 C C . ALA A 1 134 ? 24.216 48.253 -13.488 1.00 86.81 134 ALA A C 1
ATOM 1027 O O . ALA A 1 134 ? 23.913 48.216 -12.296 1.00 86.81 134 ALA A O 1
ATOM 1028 N N . VAL A 1 135 ? 24.524 47.143 -14.170 1.00 85.31 135 VAL A N 1
ATOM 1029 C CA . VAL A 1 135 ? 24.477 45.793 -13.580 1.00 85.31 135 VAL A CA 1
ATOM 1030 C C . VAL A 1 135 ? 25.579 45.630 -12.527 1.00 85.31 135 VAL A C 1
ATOM 1032 O O . VAL A 1 135 ? 25.314 45.143 -11.429 1.00 85.31 135 VAL A O 1
ATOM 1035 N N . ASN A 1 136 ? 26.802 46.091 -12.811 1.00 87.06 136 ASN A N 1
ATOM 1036 C CA . ASN A 1 136 ? 27.914 46.026 -11.859 1.00 87.06 136 ASN A CA 1
ATOM 1037 C C . ASN A 1 136 ? 27.686 46.925 -10.634 1.00 87.06 136 ASN A C 1
ATOM 1039 O O . ASN A 1 136 ? 28.023 46.548 -9.514 1.00 87.06 136 ASN A O 1
ATOM 1043 N N . GLY A 1 137 ? 27.079 48.096 -10.830 1.00 87.50 137 GLY A N 1
ATOM 1044 C CA . GLY A 1 137 ? 26.691 48.991 -9.748 1.00 87.50 137 GLY A CA 1
ATOM 1045 C C . GLY A 1 137 ? 25.616 48.390 -8.847 1.00 87.50 137 GLY A C 1
ATOM 1046 O O . GLY A 1 137 ? 25.793 48.365 -7.632 1.00 87.50 137 GLY A O 1
ATOM 1047 N N . LEU A 1 138 ? 24.541 47.838 -9.426 1.00 86.25 138 LEU A N 1
ATOM 1048 C CA . LEU A 1 138 ? 23.477 47.158 -8.674 1.00 86.25 138 LEU A CA 1
ATOM 1049 C C . LEU A 1 138 ? 24.020 45.982 -7.863 1.00 86.25 138 LEU A C 1
ATOM 1051 O O . LEU A 1 138 ? 23.706 45.868 -6.680 1.00 86.25 138 LEU A O 1
ATOM 1055 N N . LYS A 1 139 ? 24.895 45.171 -8.467 1.00 85.62 139 LYS A N 1
ATOM 1056 C CA . LYS A 1 139 ? 25.625 44.094 -7.787 1.00 85.62 139 LYS A CA 1
ATOM 1057 C C . LYS A 1 139 ? 26.357 44.599 -6.536 1.00 85.62 139 LYS A C 1
ATOM 1059 O O . LYS A 1 139 ? 26.256 43.977 -5.490 1.00 85.62 139 LYS A O 1
ATOM 1064 N N . LYS A 1 140 ? 27.062 45.732 -6.625 1.00 85.62 140 LYS A N 1
ATOM 1065 C CA . LYS A 1 140 ? 27.848 46.285 -5.506 1.00 85.62 140 LYS A CA 1
ATOM 1066 C C . LYS A 1 140 ? 26.997 46.886 -4.388 1.00 85.62 140 LYS A C 1
ATOM 1068 O O . LYS A 1 140 ? 27.432 46.885 -3.244 1.00 85.62 140 LYS A O 1
ATOM 1073 N N . ILE A 1 141 ? 25.820 47.439 -4.699 1.00 82.88 141 ILE A N 1
ATOM 1074 C CA . ILE A 1 141 ? 24.975 48.133 -3.707 1.00 82.88 141 ILE A CA 1
ATOM 1075 C C . ILE A 1 141 ? 23.869 47.251 -3.108 1.00 82.88 141 ILE A C 1
ATOM 1077 O O . ILE A 1 141 ? 23.065 47.739 -2.311 1.00 82.88 141 ILE A O 1
ATOM 1081 N N . THR A 1 142 ? 23.796 45.972 -3.483 1.00 81.00 142 THR A N 1
ATOM 1082 C CA . THR A 1 142 ? 22.766 45.027 -3.024 1.00 81.00 142 THR A CA 1
ATOM 1083 C C . THR A 1 142 ? 23.382 43.772 -2.408 1.00 81.00 142 THR A C 1
ATOM 1085 O O . THR A 1 142 ? 24.526 43.426 -2.678 1.00 81.00 142 THR A O 1
ATOM 1088 N N . ILE A 1 143 ? 22.613 43.091 -1.559 1.00 77.50 143 ILE A N 1
ATOM 1089 C CA . ILE A 1 143 ? 22.933 41.786 -0.971 1.00 77.50 143 ILE A CA 1
ATOM 1090 C C . ILE A 1 143 ? 22.107 40.719 -1.700 1.00 77.50 143 ILE A C 1
ATOM 1092 O O . ILE A 1 143 ? 20.932 40.954 -1.986 1.00 77.50 143 ILE A O 1
ATOM 1096 N N . GLY A 1 144 ? 22.712 39.565 -1.999 1.00 72.19 144 GLY A N 1
ATOM 1097 C CA . GLY A 1 144 ? 22.051 38.402 -2.612 1.00 72.19 144 GLY A CA 1
ATOM 1098 C C . GLY A 1 144 ? 21.871 38.480 -4.135 1.00 72.19 144 GLY A C 1
ATOM 1099 O O . GLY A 1 144 ? 21.707 37.452 -4.792 1.00 72.19 144 GLY A O 1
ATOM 1100 N N . LEU A 1 145 ? 21.961 39.673 -4.739 1.00 78.06 145 LEU A N 1
ATOM 1101 C CA . LEU A 1 145 ? 21.851 39.829 -6.197 1.00 78.06 145 LEU A CA 1
ATOM 1102 C C . LEU A 1 145 ? 23.029 39.183 -6.939 1.00 78.06 145 LEU A C 1
ATOM 1104 O O . LEU A 1 145 ? 22.859 38.592 -8.001 1.00 78.06 145 LEU A O 1
ATOM 1108 N N . GLU A 1 146 ? 24.230 39.277 -6.367 1.00 78.12 146 GLU A N 1
ATOM 1109 C CA . GLU A 1 146 ? 25.407 38.603 -6.911 1.00 78.12 146 GLU A CA 1
ATOM 1110 C C . GLU A 1 146 ? 25.238 37.082 -6.897 1.00 78.12 146 GLU A C 1
ATOM 1112 O O . GLU A 1 146 ? 25.489 36.442 -7.911 1.00 78.12 146 GLU A O 1
ATOM 1117 N N . ASP A 1 147 ? 24.765 36.514 -5.788 1.00 75.38 147 ASP A N 1
ATOM 1118 C CA . ASP A 1 147 ? 24.586 35.068 -5.642 1.00 75.38 147 ASP A CA 1
ATOM 1119 C C . ASP A 1 147 ? 23.497 34.538 -6.579 1.00 75.38 147 ASP A C 1
ATOM 1121 O O . ASP A 1 147 ? 23.678 33.508 -7.228 1.00 75.38 147 ASP A O 1
ATOM 1125 N N . THR A 1 148 ? 22.389 35.273 -6.717 1.00 72.38 148 THR A N 1
ATOM 1126 C CA . THR A 1 148 ? 21.299 34.918 -7.641 1.00 72.38 148 THR A CA 1
ATOM 1127 C C . THR A 1 148 ? 21.739 34.974 -9.103 1.00 72.38 148 THR A C 1
ATOM 1129 O O . THR A 1 148 ? 21.395 34.077 -9.873 1.00 72.38 148 THR A O 1
ATOM 1132 N N . TRP A 1 149 ? 22.547 35.962 -9.501 1.00 78.25 149 TRP A N 1
ATOM 1133 C CA . TRP A 1 149 ? 23.120 35.997 -10.849 1.00 78.25 149 TRP A CA 1
ATOM 1134 C C . TRP A 1 149 ? 24.220 34.948 -11.047 1.00 78.25 149 TRP A C 1
ATOM 1136 O O . TRP A 1 149 ? 24.223 34.272 -12.076 1.00 78.25 149 TRP A O 1
ATOM 1146 N N . ASN A 1 150 ? 25.092 34.720 -10.064 1.00 74.00 150 ASN A N 1
ATOM 1147 C CA . ASN A 1 150 ? 26.134 33.692 -10.132 1.00 74.00 150 ASN A CA 1
ATOM 1148 C C . ASN A 1 150 ? 25.547 32.272 -10.197 1.00 74.00 150 ASN A C 1
ATOM 1150 O O . ASN A 1 150 ? 26.100 31.425 -10.896 1.00 74.00 150 ASN A O 1
ATOM 1154 N N . ALA A 1 151 ? 24.397 32.015 -9.561 1.00 71.44 151 ALA A N 1
ATOM 1155 C CA . ALA A 1 151 ? 23.669 30.748 -9.672 1.00 71.44 151 ALA A CA 1
ATOM 1156 C C . ALA A 1 151 ? 23.233 30.425 -11.116 1.00 71.44 151 ALA A C 1
ATOM 1158 O O . ALA A 1 151 ? 22.996 29.265 -11.447 1.00 71.44 151 ALA A O 1
ATOM 1159 N N . THR A 1 152 ? 23.175 31.427 -12.003 1.00 67.88 152 THR A N 1
ATOM 1160 C CA . THR A 1 152 ? 22.932 31.219 -13.442 1.00 67.88 152 THR A CA 1
ATOM 1161 C C . THR A 1 152 ? 24.196 30.854 -14.234 1.00 67.88 152 THR A C 1
ATOM 1163 O O . THR A 1 152 ? 24.113 30.610 -15.439 1.00 67.88 152 THR A O 1
ATOM 1166 N N . GLY A 1 153 ? 25.367 30.803 -13.583 1.00 70.50 153 GLY A N 1
ATOM 1167 C CA . GLY A 1 153 ? 26.654 30.433 -14.181 1.00 70.50 153 GLY A CA 1
ATOM 1168 C C . GLY A 1 153 ? 27.255 31.485 -15.122 1.00 70.50 153 GLY A C 1
ATOM 1169 O O . GLY A 1 153 ? 28.176 31.171 -15.872 1.00 70.50 153 GLY A O 1
ATOM 1170 N N . ARG A 1 154 ? 26.731 32.718 -15.122 1.00 69.94 154 ARG A N 1
ATOM 1171 C CA . ARG A 1 154 ? 27.145 33.815 -16.013 1.00 69.94 154 ARG A CA 1
ATOM 1172 C C . ARG A 1 154 ? 27.753 34.966 -15.222 1.00 69.94 154 ARG A C 1
ATOM 1174 O O . ARG A 1 154 ? 27.244 35.334 -14.169 1.00 69.94 154 ARG A O 1
ATOM 1181 N N . SER A 1 155 ? 28.815 35.577 -15.746 1.00 80.12 155 SER A N 1
ATOM 1182 C CA . SER A 1 155 ? 29.427 36.750 -15.115 1.00 80.12 155 SER A CA 1
ATOM 1183 C C . SER A 1 155 ? 28.623 38.030 -15.385 1.00 80.12 155 SER A C 1
ATOM 1185 O O . SER A 1 155 ? 27.883 38.126 -16.366 1.00 80.12 155 SER A O 1
ATOM 1187 N N . THR A 1 156 ? 28.835 39.077 -14.577 1.00 77.38 156 THR A N 1
ATOM 1188 C CA . THR A 1 156 ? 28.294 40.435 -14.814 1.00 77.38 156 THR A CA 1
ATOM 1189 C C . THR A 1 156 ? 28.556 40.921 -16.245 1.00 77.38 156 THR A C 1
ATOM 1191 O O . THR A 1 156 ? 27.726 41.601 -16.849 1.00 77.38 156 THR A O 1
ATOM 1194 N N . ARG A 1 157 ? 29.711 40.546 -16.809 1.00 81.31 157 ARG A N 1
ATOM 1195 C CA . ARG A 1 157 ? 30.109 40.897 -18.173 1.00 81.31 157 ARG A CA 1
ATOM 1196 C C . ARG A 1 157 ? 29.272 40.169 -19.221 1.00 81.31 157 ARG A C 1
ATOM 1198 O O . ARG A 1 157 ? 28.914 40.780 -20.224 1.00 81.31 157 ARG A O 1
ATOM 1205 N N . ASP A 1 158 ? 28.944 38.904 -18.980 1.00 82.19 158 ASP A N 1
ATOM 1206 C CA . ASP A 1 158 ? 28.135 38.092 -19.893 1.00 82.19 158 ASP A CA 1
ATOM 1207 C C . ASP A 1 158 ? 26.691 38.592 -19.936 1.00 82.19 158 ASP A C 1
ATOM 1209 O O . ASP A 1 158 ? 26.121 38.727 -21.017 1.00 82.19 158 ASP A O 1
ATOM 1213 N N . ILE A 1 159 ? 26.134 38.958 -18.776 1.00 80.69 159 ILE A N 1
ATOM 1214 C CA . ILE A 1 159 ? 24.784 39.530 -18.660 1.00 80.69 159 ILE A CA 1
ATOM 1215 C C . ILE A 1 159 ? 24.705 40.881 -19.384 1.00 80.69 159 ILE A C 1
ATOM 1217 O O . ILE A 1 159 ? 23.780 41.123 -20.160 1.00 80.69 159 ILE A O 1
ATOM 1221 N N . ALA A 1 160 ? 25.691 41.760 -19.178 1.00 82.19 160 ALA A N 1
ATOM 1222 C CA . ALA A 1 160 ? 25.741 43.044 -19.874 1.00 82.19 160 ALA A CA 1
ATOM 1223 C C . ALA A 1 160 ? 25.867 42.860 -21.395 1.00 82.19 160 ALA A C 1
ATOM 1225 O O . ALA A 1 160 ? 25.137 43.497 -22.150 1.00 82.19 160 ALA A O 1
ATOM 1226 N N . LYS A 1 161 ? 26.732 41.940 -21.846 1.00 82.94 161 LYS A N 1
ATOM 1227 C CA . LYS A 1 161 ? 26.924 41.630 -23.270 1.00 82.94 161 LYS A CA 1
ATOM 1228 C C . LYS A 1 161 ? 25.656 41.065 -23.911 1.00 82.94 161 LYS A C 1
ATOM 1230 O O . LYS A 1 161 ? 25.324 41.443 -25.032 1.00 82.94 161 LYS A O 1
ATOM 1235 N N . GLU A 1 162 ? 24.933 40.202 -23.201 1.00 83.06 162 GLU A N 1
ATOM 1236 C CA . GLU A 1 162 ? 23.639 39.675 -23.637 1.00 83.06 162 GLU A CA 1
ATOM 1237 C C . GLU A 1 162 ? 22.627 40.808 -23.838 1.00 83.06 162 GLU A C 1
ATOM 1239 O O . GLU A 1 162 ? 22.029 40.899 -24.909 1.00 83.06 162 GLU A O 1
ATOM 1244 N N . LEU A 1 163 ? 22.491 41.718 -22.869 1.00 82.75 163 LEU A N 1
ATOM 1245 C CA . LEU A 1 163 ? 21.593 42.872 -22.977 1.00 82.75 163 LEU A CA 1
ATOM 1246 C C . LEU A 1 163 ? 21.958 43.803 -24.135 1.00 82.75 163 LEU A C 1
ATOM 1248 O O . LEU A 1 163 ? 21.071 44.239 -24.870 1.00 82.75 163 LEU A O 1
ATOM 1252 N N . THR A 1 164 ? 23.248 44.075 -24.332 1.00 84.56 164 THR A N 1
ATOM 1253 C CA . THR A 1 164 ? 23.719 44.866 -25.474 1.00 84.56 164 THR A CA 1
ATOM 1254 C C . THR A 1 164 ? 23.380 44.176 -26.788 1.00 84.56 164 THR A C 1
ATOM 1256 O O . THR A 1 164 ? 22.817 44.811 -27.673 1.00 84.56 164 THR A O 1
ATOM 1259 N N . SER A 1 165 ? 23.652 42.874 -26.905 1.00 80.81 165 SER A N 1
ATOM 1260 C CA . SER A 1 165 ? 23.347 42.116 -28.121 1.00 80.81 165 SER A CA 1
ATOM 1261 C C . SER A 1 165 ? 21.842 42.068 -28.401 1.00 80.81 165 SER A C 1
ATOM 1263 O O . SER A 1 165 ? 21.422 42.321 -29.522 1.00 80.81 165 SER A O 1
ATOM 1265 N N . ALA A 1 166 ? 21.008 41.866 -27.378 1.00 81.50 166 ALA A N 1
ATOM 1266 C CA . ALA A 1 166 ? 19.554 41.825 -27.519 1.00 81.50 166 ALA A CA 1
ATOM 1267 C C . ALA A 1 166 ? 18.950 43.176 -27.939 1.00 81.50 166 ALA A C 1
ATOM 1269 O O . ALA A 1 166 ? 17.877 43.210 -28.539 1.00 81.50 166 ALA A O 1
ATOM 1270 N N . CYS A 1 167 ? 19.623 44.281 -27.612 1.00 82.44 167 CYS A N 1
ATOM 1271 C CA . CYS A 1 167 ? 19.198 45.626 -27.983 1.00 82.44 167 CYS A CA 1
ATOM 1272 C C . CYS A 1 167 ? 19.727 46.054 -29.364 1.00 82.44 167 CYS A C 1
ATOM 1274 O O . CYS A 1 167 ? 19.027 46.739 -30.109 1.00 82.44 167 CYS A O 1
ATOM 1276 N N . CYS A 1 168 ? 20.953 45.650 -29.711 1.00 79.44 168 CYS A N 1
ATOM 1277 C CA . CYS A 1 168 ? 21.659 46.120 -30.903 1.00 79.44 168 CYS A CA 1
ATOM 1278 C C . CYS A 1 168 ? 21.612 45.148 -32.095 1.00 79.44 168 CYS A C 1
ATOM 1280 O O . CYS A 1 168 ? 22.083 45.516 -33.167 1.00 79.44 168 CYS A O 1
ATOM 1282 N N . LEU A 1 169 ? 21.071 43.933 -31.962 1.00 75.50 169 LEU A N 1
ATOM 1283 C CA . LEU A 1 169 ? 20.914 42.989 -33.078 1.00 75.50 169 LEU A CA 1
ATOM 1284 C C . LEU A 1 169 ? 19.583 43.197 -33.814 1.00 75.50 169 LEU A C 1
ATOM 1286 O O . LEU A 1 169 ? 18.525 43.220 -33.189 1.00 75.50 169 LEU A O 1
ATOM 1290 N N . ASP A 1 170 ? 19.641 43.280 -35.146 1.00 66.38 170 ASP A N 1
ATOM 1291 C CA . ASP A 1 170 ? 18.476 43.192 -36.034 1.00 66.38 170 ASP A CA 1
ATOM 1292 C C . ASP A 1 170 ? 18.555 41.904 -36.864 1.00 66.38 170 ASP A C 1
ATOM 1294 O O . ASP A 1 170 ? 19.635 41.462 -37.268 1.00 66.38 170 ASP A O 1
ATOM 1298 N N . MET A 1 171 ? 17.400 41.296 -37.129 1.00 58.81 171 MET A N 1
ATOM 1299 C CA . MET A 1 171 ? 17.295 40.121 -37.995 1.00 58.81 171 MET A CA 1
ATOM 1300 C C . MET A 1 171 ? 16.922 40.581 -39.402 1.00 58.81 171 MET A C 1
ATOM 1302 O O . MET A 1 171 ? 15.777 40.964 -39.638 1.00 58.81 171 MET A O 1
ATOM 1306 N N . VAL A 1 172 ? 17.874 40.520 -40.332 1.00 56.53 172 VAL A N 1
ATOM 1307 C CA . VAL A 1 172 ? 17.635 40.794 -41.756 1.00 56.53 172 VAL A CA 1
ATOM 1308 C C . VAL A 1 172 ? 17.891 39.498 -42.521 1.00 56.53 172 VAL A C 1
ATOM 1310 O O . VAL A 1 172 ? 18.978 38.934 -42.433 1.00 56.53 172 VAL A O 1
ATOM 1313 N N . ASP A 1 173 ? 16.865 38.981 -43.202 1.00 46.88 173 ASP A N 1
ATOM 1314 C CA . ASP A 1 173 ? 16.920 37.760 -44.025 1.00 46.88 173 ASP A CA 1
ATOM 1315 C C . ASP A 1 173 ? 17.549 36.534 -43.333 1.00 46.88 173 ASP A C 1
ATOM 1317 O O . ASP A 1 173 ? 18.308 35.768 -43.920 1.00 46.88 173 ASP A O 1
ATOM 1321 N N . GLY A 1 174 ? 17.240 36.337 -42.048 1.00 56.75 174 GLY A N 1
ATOM 1322 C CA . GLY A 1 174 ? 17.703 35.175 -41.279 1.00 56.75 174 GLY A CA 1
ATOM 1323 C C . GLY A 1 174 ? 19.159 35.246 -40.803 1.00 56.75 174 GLY A C 1
ATOM 1324 O O . GLY A 1 174 ? 19.597 34.344 -40.088 1.00 56.75 174 GLY A O 1
ATOM 1325 N N . HIS A 1 175 ? 19.885 36.323 -41.113 1.00 51.81 175 HIS A N 1
ATOM 1326 C CA . HIS A 1 175 ? 21.221 36.592 -40.589 1.00 51.81 175 HIS A CA 1
ATOM 1327 C C . HIS A 1 175 ? 21.189 37.703 -39.527 1.00 51.81 175 HIS A C 1
ATOM 1329 O O . HIS A 1 175 ? 20.479 38.701 -39.650 1.00 51.81 175 HIS A O 1
ATOM 1335 N N . GLN A 1 176 ? 21.959 37.512 -38.453 1.00 61.78 176 GLN A N 1
ATOM 1336 C CA . GLN A 1 176 ? 22.105 38.494 -37.378 1.00 61.78 176 GLN A CA 1
ATOM 1337 C C . GLN A 1 176 ? 23.037 39.621 -37.831 1.00 61.78 176 GLN A C 1
ATOM 1339 O O . GLN A 1 176 ? 24.224 39.383 -38.058 1.00 61.78 176 GLN A O 1
ATOM 1344 N N . VAL A 1 177 ? 22.513 40.844 -37.943 1.00 67.69 177 VAL A N 1
ATOM 1345 C CA . VAL A 1 177 ? 23.300 42.037 -38.287 1.00 67.69 177 VAL A CA 1
ATOM 1346 C C . VAL A 1 177 ? 23.271 43.006 -37.105 1.00 67.69 177 VAL A C 1
ATOM 1348 O O . VAL A 1 177 ? 22.205 43.365 -36.605 1.00 67.69 177 VAL A O 1
ATOM 1351 N N . THR A 1 178 ? 24.442 43.429 -36.626 1.00 66.75 178 THR A N 1
ATOM 1352 C CA . THR A 1 178 ? 24.555 44.412 -35.540 1.00 66.75 178 THR A CA 1
ATOM 1353 C C . THR A 1 178 ? 24.274 45.825 -36.054 1.00 66.75 178 THR A C 1
ATOM 1355 O O . THR A 1 178 ? 24.852 46.275 -37.045 1.00 66.75 178 THR A O 1
ATOM 1358 N N . LYS A 1 179 ? 23.385 46.559 -35.374 1.00 73.06 179 LYS A N 1
ATOM 1359 C CA . LYS A 1 179 ? 23.148 47.990 -35.594 1.00 73.06 179 LYS A CA 1
ATOM 1360 C C . LYS A 1 179 ? 24.318 48.782 -34.997 1.00 73.06 179 LYS A C 1
ATOM 1362 O O . LYS A 1 179 ? 24.439 48.836 -33.775 1.00 73.06 179 LYS A O 1
ATOM 1367 N N . PRO A 1 180 ? 25.132 49.485 -35.804 1.00 66.25 180 PRO A N 1
ATOM 1368 C CA . PRO A 1 180 ? 26.287 50.224 -35.285 1.00 66.25 180 PRO A CA 1
ATOM 1369 C C . PRO A 1 180 ? 25.896 51.453 -34.440 1.00 66.25 180 PRO A C 1
ATOM 1371 O O . PRO A 1 180 ? 26.694 51.942 -33.638 1.00 66.25 180 PRO A O 1
ATOM 1374 N N . SER A 1 181 ? 24.674 51.975 -34.603 1.00 76.69 181 SER A N 1
ATOM 1375 C CA . SER A 1 181 ? 24.129 53.056 -33.774 1.00 76.69 181 SER A CA 1
ATOM 1376 C C . SER A 1 181 ? 22.604 52.983 -33.687 1.00 76.69 181 SER A C 1
ATOM 1378 O O . SER A 1 181 ? 21.951 52.840 -34.724 1.00 76.69 181 SER A O 1
ATOM 1380 N N . LEU A 1 182 ? 22.044 53.158 -32.490 1.00 82.44 182 LEU A N 1
ATOM 1381 C CA . LEU A 1 182 ? 20.609 53.086 -32.209 1.00 82.44 182 LEU A CA 1
ATOM 1382 C C . LEU A 1 182 ? 20.053 54.478 -31.841 1.00 82.44 182 LEU A C 1
ATOM 1384 O O . LEU A 1 182 ? 20.665 55.180 -31.033 1.00 82.44 182 LEU A O 1
ATOM 1388 N N . PRO A 1 183 ? 18.910 54.926 -32.392 1.00 86.25 183 PRO A N 1
ATOM 1389 C CA . PRO A 1 183 ? 18.233 56.134 -31.921 1.00 86.25 183 PRO A CA 1
ATOM 1390 C C . PRO A 1 183 ? 17.900 56.050 -30.426 1.00 86.25 183 PRO A C 1
ATOM 1392 O O . PRO A 1 183 ? 17.364 55.049 -29.953 1.00 86.25 183 PRO A O 1
ATOM 1395 N N . ARG A 1 184 ? 18.156 57.126 -29.673 1.00 85.12 184 ARG A N 1
ATOM 1396 C CA . ARG A 1 184 ? 17.914 57.178 -28.216 1.00 85.12 184 ARG A CA 1
ATOM 1397 C C . ARG A 1 184 ? 16.451 56.905 -27.848 1.00 85.12 184 ARG A C 1
ATOM 1399 O O . ARG A 1 184 ? 16.166 56.256 -26.848 1.00 85.12 184 ARG A O 1
ATOM 1406 N N . THR A 1 185 ? 15.512 57.355 -28.676 1.00 82.56 185 THR A N 1
ATOM 1407 C CA . THR A 1 185 ? 14.076 57.097 -28.496 1.00 82.56 185 THR A CA 1
ATOM 1408 C C . THR A 1 185 ? 13.707 55.629 -28.719 1.00 82.56 185 THR A C 1
ATOM 1410 O O . THR A 1 185 ? 12.853 55.111 -28.000 1.00 82.56 185 THR A O 1
ATOM 1413 N N . GLU A 1 186 ? 14.369 54.952 -29.663 1.00 83.50 186 GLU A N 1
ATOM 1414 C CA . GLU A 1 186 ? 14.206 53.518 -29.939 1.00 83.50 186 GLU A CA 1
ATOM 1415 C C . GLU A 1 186 ? 14.800 52.680 -28.801 1.00 83.50 186 GLU A C 1
ATOM 1417 O O . GLU A 1 186 ? 14.138 51.769 -28.314 1.00 83.50 186 GLU A O 1
ATOM 1422 N N . PHE A 1 187 ? 15.973 53.065 -28.283 1.00 85.38 187 PHE A N 1
ATOM 1423 C CA . PHE A 1 187 ? 16.578 52.453 -27.095 1.00 85.38 187 PHE A CA 1
ATOM 1424 C C . PHE A 1 187 ? 15.649 52.509 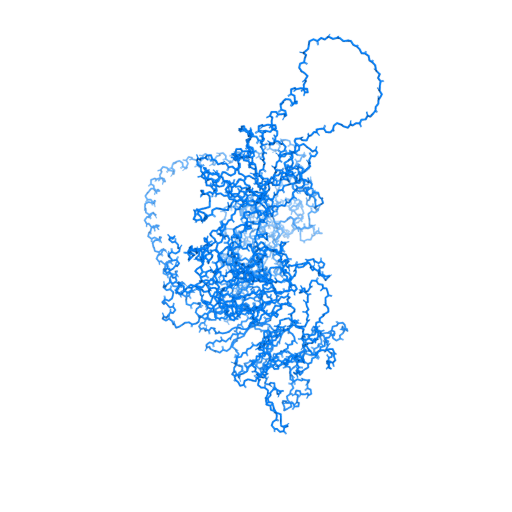-25.876 1.00 85.38 187 PHE A C 1
ATOM 1426 O O . PHE A 1 187 ? 15.366 51.492 -25.245 1.00 85.38 187 PHE A O 1
ATOM 1433 N N . ILE A 1 188 ? 15.129 53.698 -25.555 1.00 85.25 188 ILE A N 1
ATOM 1434 C CA . ILE A 1 188 ? 14.226 53.879 -24.412 1.00 85.25 188 ILE A CA 1
ATOM 1435 C C . ILE A 1 188 ? 12.930 53.088 -24.625 1.00 85.25 188 ILE A C 1
ATOM 1437 O O . ILE A 1 188 ? 12.437 52.457 -23.691 1.00 85.25 188 ILE A O 1
ATOM 1441 N N . ALA A 1 189 ? 12.374 53.081 -25.840 1.00 83.38 189 ALA A N 1
ATOM 1442 C CA . ALA A 1 189 ? 11.192 52.281 -26.155 1.00 83.38 189 ALA A CA 1
ATOM 1443 C C . ALA A 1 189 ? 11.458 50.774 -26.004 1.00 83.38 189 ALA A C 1
ATOM 1445 O O . ALA A 1 189 ? 10.622 50.061 -25.442 1.00 83.38 189 ALA A O 1
ATOM 1446 N N . TRP A 1 190 ? 12.632 50.298 -26.428 1.00 86.69 190 TRP A N 1
ATOM 1447 C CA . TRP A 1 190 ? 13.059 48.915 -26.232 1.00 86.69 190 TRP A CA 1
ATOM 1448 C C . TRP A 1 190 ? 13.185 48.582 -24.742 1.00 86.69 190 TRP A C 1
ATOM 1450 O O . TRP A 1 190 ? 12.556 47.636 -24.283 1.00 86.69 190 TRP A O 1
ATOM 1460 N N . CYS A 1 191 ? 13.862 49.406 -23.938 1.00 82.94 191 CYS A N 1
ATOM 1461 C CA . CYS A 1 191 ? 13.984 49.194 -22.489 1.00 82.94 191 CYS A CA 1
ATOM 1462 C C . CYS A 1 191 ? 12.629 49.171 -21.760 1.00 82.94 191 CYS A C 1
ATOM 1464 O O . CYS A 1 191 ? 12.471 48.455 -20.775 1.00 82.94 191 CYS A O 1
ATOM 1466 N N . LEU A 1 192 ? 11.638 49.930 -22.243 1.00 82.50 192 LEU A N 1
ATOM 1467 C CA . LEU A 1 192 ? 10.278 49.958 -21.690 1.00 82.50 192 LEU A CA 1
ATOM 1468 C C . LEU A 1 192 ? 9.402 48.772 -22.132 1.00 82.50 192 LEU A C 1
ATOM 1470 O O . LEU A 1 192 ? 8.337 48.560 -21.550 1.00 82.50 192 LEU A O 1
ATOM 1474 N N . THR A 1 193 ? 9.817 48.011 -23.147 1.00 80.75 193 THR A N 1
ATOM 1475 C CA . THR A 1 193 ? 9.057 46.878 -23.710 1.00 80.75 193 THR A CA 1
ATOM 1476 C C . THR A 1 193 ? 9.736 45.528 -23.476 1.00 80.75 193 THR A C 1
ATOM 1478 O O . THR A 1 193 ? 9.052 44.511 -23.323 1.00 80.75 193 THR A O 1
ATOM 1481 N N . TYR A 1 194 ? 11.065 45.505 -23.371 1.00 81.94 194 TYR A N 1
ATOM 1482 C CA . TYR A 1 194 ? 11.852 44.315 -23.096 1.00 81.94 194 TYR A CA 1
ATOM 1483 C C . TYR A 1 194 ? 11.678 43.894 -21.634 1.00 81.94 194 TYR A C 1
ATOM 1485 O O . TYR A 1 194 ? 12.246 44.475 -20.707 1.00 81.94 194 TYR A O 1
ATOM 1493 N N . LYS A 1 195 ? 10.849 42.863 -21.431 1.00 75.25 195 LYS A N 1
ATOM 1494 C CA . LYS A 1 195 ? 10.389 42.402 -20.111 1.00 75.25 195 LYS A CA 1
ATOM 1495 C C . LYS A 1 195 ? 11.502 42.241 -19.060 1.00 75.25 195 LYS A C 1
ATOM 1497 O O . LYS A 1 195 ? 11.268 42.692 -17.942 1.00 75.25 195 LYS A O 1
ATOM 1502 N N . PRO A 1 196 ? 12.685 41.668 -19.370 1.00 73.50 196 PRO A N 1
ATOM 1503 C CA . PRO A 1 196 ? 13.768 41.520 -18.392 1.00 73.50 196 PRO A CA 1
ATOM 1504 C C . PRO A 1 196 ? 14.250 42.851 -17.805 1.00 73.50 196 PRO A C 1
ATOM 1506 O O . PRO A 1 196 ? 14.427 42.972 -16.598 1.00 73.50 196 PRO A O 1
ATOM 1509 N N . VAL A 1 197 ? 14.408 43.869 -18.653 1.00 74.38 197 VAL A N 1
ATOM 1510 C CA . VAL A 1 197 ? 14.876 45.199 -18.240 1.00 74.38 197 VAL A CA 1
ATOM 1511 C C . VAL A 1 197 ? 13.781 45.931 -17.466 1.00 74.38 197 VAL A C 1
ATOM 1513 O O . VAL A 1 197 ? 14.047 46.490 -16.405 1.00 74.38 197 VAL A O 1
ATOM 1516 N N . VAL A 1 198 ? 12.527 45.852 -17.923 1.00 73.62 198 VAL A N 1
ATOM 1517 C CA . VAL A 1 198 ? 11.375 46.424 -17.201 1.00 73.62 198 VAL A CA 1
ATOM 1518 C C . VAL A 1 198 ? 11.239 45.830 -15.798 1.00 73.62 198 VAL A C 1
ATOM 1520 O O . VAL A 1 198 ? 10.906 46.555 -14.863 1.00 73.62 198 VAL A O 1
ATOM 1523 N N . TYR A 1 199 ? 11.489 44.528 -15.648 1.00 70.69 199 TYR A N 1
ATOM 1524 C CA . TYR A 1 199 ? 11.396 43.828 -14.370 1.00 70.69 199 TYR A CA 1
ATOM 1525 C C . TYR A 1 199 ? 12.445 44.336 -13.371 1.00 70.69 199 TYR A C 1
ATOM 1527 O O . TYR A 1 199 ? 12.081 44.783 -12.284 1.00 70.69 199 TYR A O 1
ATOM 1535 N N .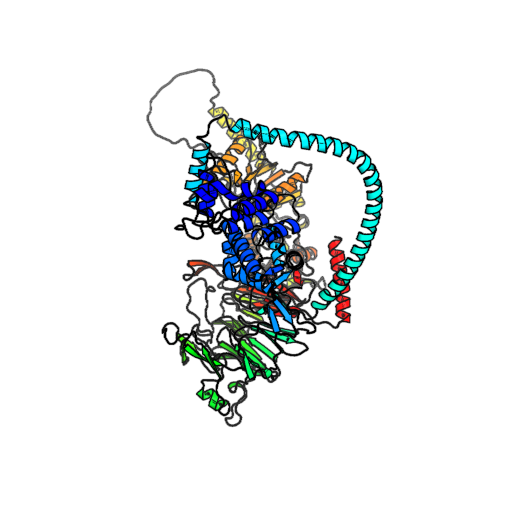 VAL A 1 200 ? 13.721 44.386 -13.773 1.00 69.00 200 VAL A N 1
ATOM 1536 C CA . VAL A 1 200 ? 14.816 44.917 -12.938 1.00 69.00 200 VAL A CA 1
ATOM 1537 C C . VAL A 1 200 ? 14.564 46.378 -12.552 1.00 69.00 200 VAL A C 1
ATOM 1539 O O . VAL A 1 200 ? 14.682 46.748 -11.388 1.00 69.00 200 VAL A O 1
ATOM 1542 N N . LEU A 1 201 ? 14.144 47.220 -13.500 1.00 67.38 201 LEU A N 1
ATOM 1543 C CA . LEU A 1 201 ? 13.931 48.646 -13.233 1.00 67.38 201 LEU A CA 1
ATOM 1544 C C . LEU A 1 201 ? 12.693 48.940 -12.363 1.00 67.38 201 LEU A C 1
ATOM 1546 O O . LEU A 1 201 ? 12.642 49.988 -11.718 1.00 67.38 201 LEU A O 1
ATOM 1550 N N . ARG A 1 202 ? 11.684 48.055 -12.349 1.00 63.53 202 ARG A N 1
ATOM 1551 C CA . ARG A 1 202 ? 10.478 48.212 -11.514 1.00 63.53 202 ARG A CA 1
ATOM 1552 C C . ARG A 1 202 ? 10.681 47.750 -10.073 1.00 63.53 202 ARG A C 1
ATOM 1554 O O . ARG A 1 202 ? 10.117 48.376 -9.185 1.00 63.53 202 ARG A O 1
ATOM 1561 N N . HIS A 1 203 ? 11.463 46.697 -9.838 1.00 57.88 203 HIS A N 1
ATOM 1562 C CA . HIS A 1 203 ? 11.616 46.101 -8.504 1.00 57.88 203 HIS A CA 1
ATOM 1563 C C . HIS A 1 203 ? 12.654 46.794 -7.605 1.00 57.88 203 HIS A C 1
ATOM 1565 O O . HIS A 1 203 ? 12.609 46.621 -6.392 1.00 57.88 203 HIS A O 1
ATOM 1571 N N . PHE A 1 204 ? 13.543 47.632 -8.149 1.00 61.22 204 PHE A N 1
ATOM 1572 C CA . PHE A 1 204 ? 14.500 48.427 -7.360 1.00 61.22 204 PHE A CA 1
ATOM 1573 C C . PHE A 1 204 ? 13.951 49.785 -6.866 1.00 61.22 204 PHE A C 1
ATOM 1575 O O . PHE A 1 204 ? 14.713 50.697 -6.548 1.00 61.22 204 PHE A O 1
ATOM 1582 N N . ILE A 1 205 ? 12.625 49.948 -6.769 1.00 57.69 205 ILE A N 1
ATOM 1583 C CA . ILE A 1 205 ? 12.002 51.139 -6.170 1.00 57.69 205 ILE A CA 1
ATOM 1584 C C . ILE A 1 205 ? 12.063 51.010 -4.628 1.00 57.69 205 ILE A C 1
ATOM 1586 O O . ILE A 1 205 ? 11.530 50.036 -4.097 1.00 57.69 205 ILE A O 1
ATOM 1590 N N . PRO A 1 206 ? 12.629 51.975 -3.864 1.00 48.06 206 PRO A N 1
ATOM 1591 C CA . PRO A 1 206 ? 12.861 51.870 -2.406 1.00 48.06 206 PRO A CA 1
ATOM 1592 C C . PRO A 1 206 ? 11.622 51.816 -1.489 1.00 48.06 206 PRO A C 1
ATOM 1594 O O . PRO A 1 206 ? 11.735 52.099 -0.294 1.00 48.06 206 PRO A O 1
ATOM 1597 N N . GLY A 1 207 ? 10.447 51.498 -2.036 1.00 50.06 207 GLY A N 1
ATOM 1598 C CA . GLY A 1 207 ? 9.220 51.199 -1.296 1.00 50.06 207 GLY A CA 1
ATOM 1599 C C . GLY A 1 207 ? 8.924 49.701 -1.180 1.00 50.06 207 GLY A C 1
ATOM 1600 O O . GLY A 1 207 ? 8.330 49.301 -0.185 1.00 50.06 207 GLY A O 1
ATOM 1601 N N . ASP A 1 208 ? 9.396 48.882 -2.129 1.00 44.59 208 ASP A N 1
ATOM 1602 C CA . ASP A 1 208 ? 9.113 47.436 -2.165 1.00 44.59 208 ASP A CA 1
ATOM 1603 C C . ASP A 1 208 ? 10.210 46.594 -1.482 1.00 44.59 208 ASP A C 1
ATOM 1605 O O . ASP A 1 208 ? 9.988 45.435 -1.146 1.00 44.59 208 ASP A O 1
ATOM 1609 N N . ILE A 1 209 ? 11.376 47.188 -1.196 1.00 47.25 209 ILE A N 1
ATOM 1610 C CA . ILE A 1 209 ? 12.491 46.555 -0.467 1.00 47.25 209 ILE A CA 1
ATOM 1611 C C . ILE A 1 209 ? 12.497 47.040 0.993 1.00 47.25 209 ILE A C 1
ATOM 1613 O O . ILE A 1 209 ? 13.433 47.688 1.464 1.00 47.25 209 ILE A O 1
ATOM 1617 N N . LEU A 1 210 ? 11.407 46.780 1.713 1.00 38.78 210 LEU A N 1
ATOM 1618 C CA . LEU A 1 210 ? 11.297 47.014 3.158 1.00 38.78 210 LEU A CA 1
ATOM 1619 C C . LEU A 1 210 ? 10.684 45.792 3.854 1.00 38.78 210 LEU A C 1
ATOM 1621 O O . LEU A 1 210 ? 9.609 45.883 4.433 1.00 38.78 210 LEU A O 1
ATOM 1625 N N . ASN A 1 211 ? 11.376 44.651 3.779 1.00 34.12 211 ASN A N 1
ATOM 1626 C CA . ASN A 1 211 ? 11.608 43.750 4.921 1.00 34.12 211 ASN A CA 1
ATOM 1627 C C . ASN A 1 211 ? 12.448 42.527 4.501 1.00 34.12 211 ASN A C 1
ATOM 1629 O O . ASN A 1 211 ? 11.888 41.532 4.049 1.00 34.12 211 ASN A O 1
ATOM 1633 N N . PRO A 1 212 ? 13.777 42.535 4.692 1.00 41.22 212 PRO A N 1
ATOM 1634 C CA . PRO A 1 212 ? 14.571 41.319 4.707 1.00 41.22 212 PRO A CA 1
ATOM 1635 C C . PRO A 1 212 ? 14.994 41.042 6.154 1.00 41.22 212 PRO A C 1
ATOM 1637 O O . PRO A 1 212 ? 16.162 41.167 6.503 1.00 41.22 212 PRO A O 1
ATOM 1640 N N . SER A 1 213 ? 14.046 40.733 7.037 1.00 36.44 213 SER A N 1
ATOM 1641 C CA . SER A 1 213 ? 14.362 40.361 8.424 1.00 36.44 213 SER A CA 1
ATOM 1642 C C . SER A 1 213 ? 14.432 38.848 8.651 1.00 36.44 213 SER A C 1
ATOM 1644 O O . SER A 1 213 ? 14.647 38.430 9.782 1.00 36.44 213 SER A O 1
ATOM 1646 N N . THR A 1 214 ? 14.317 38.010 7.611 1.00 37.59 214 THR A N 1
ATOM 1647 C CA . THR A 1 214 ? 14.195 36.553 7.818 1.00 37.59 214 THR A CA 1
ATOM 1648 C C . THR A 1 214 ? 15.093 35.632 6.986 1.00 37.59 214 THR A C 1
ATOM 1650 O O . THR A 1 214 ? 15.083 34.441 7.272 1.00 37.59 214 THR A O 1
ATOM 1653 N N . VAL A 1 215 ? 15.906 36.092 6.019 1.00 38.81 215 VAL A N 1
ATOM 1654 C CA . VAL A 1 215 ? 16.543 35.137 5.065 1.00 38.81 215 VAL A CA 1
ATOM 1655 C C . VAL A 1 215 ? 18.082 35.073 5.066 1.00 38.81 215 VAL A C 1
ATOM 1657 O O . VAL A 1 215 ? 18.646 34.206 4.413 1.00 38.81 215 VAL A O 1
ATOM 1660 N N . LEU A 1 216 ? 18.817 35.857 5.860 1.00 41.75 216 LEU A N 1
ATOM 1661 C CA . LEU A 1 216 ? 20.295 35.750 5.889 1.00 41.75 216 LEU A CA 1
ATOM 1662 C C . LEU A 1 216 ? 20.889 35.555 7.290 1.00 41.75 216 LEU A C 1
ATOM 1664 O O . LEU A 1 216 ? 21.960 36.065 7.596 1.00 41.75 216 LEU A O 1
ATOM 1668 N N . ALA A 1 217 ? 20.221 34.762 8.132 1.00 36.88 217 ALA A N 1
ATOM 1669 C CA . ALA A 1 217 ? 20.759 34.337 9.430 1.00 36.88 217 ALA A CA 1
ATOM 1670 C C . ALA A 1 217 ? 21.704 33.115 9.351 1.00 36.88 217 ALA A C 1
ATOM 1672 O O . ALA A 1 217 ? 22.371 32.805 10.331 1.00 36.88 217 ALA A O 1
ATOM 1673 N N . ASN A 1 218 ? 21.808 32.444 8.196 1.00 39.22 218 ASN A N 1
ATOM 1674 C CA . ASN A 1 218 ? 22.449 31.123 8.097 1.00 39.22 218 ASN A CA 1
ATOM 1675 C C . ASN A 1 218 ? 23.683 31.063 7.180 1.00 39.22 218 ASN A C 1
ATOM 1677 O O . ASN A 1 218 ? 23.960 30.021 6.592 1.00 39.22 218 ASN A O 1
ATOM 1681 N N . SER A 1 219 ? 24.460 32.141 7.057 1.00 39.34 219 SER A N 1
ATOM 1682 C CA . SER A 1 219 ? 25.800 32.040 6.462 1.00 39.34 219 SER A CA 1
ATOM 1683 C C . SER A 1 219 ? 26.867 32.487 7.455 1.00 39.34 219 SER A C 1
ATOM 1685 O O . SER A 1 219 ? 26.748 33.509 8.132 1.00 39.34 219 SER A O 1
ATOM 1687 N N . SER A 1 220 ? 27.942 31.708 7.536 1.00 42.06 220 SER A N 1
ATOM 1688 C CA . SER A 1 220 ? 29.110 31.863 8.413 1.00 42.06 220 SER A CA 1
ATOM 1689 C C . SER A 1 220 ? 29.944 33.137 8.160 1.00 42.06 220 SER A C 1
ATOM 1691 O O . SER A 1 220 ? 31.070 33.259 8.638 1.00 42.06 220 SER A O 1
ATOM 1693 N N . PHE A 1 221 ? 29.390 34.126 7.454 1.00 38.72 221 PHE A N 1
ATOM 1694 C CA . PHE A 1 221 ? 30.029 35.396 7.107 1.00 38.72 221 PHE A CA 1
ATOM 1695 C C . PHE A 1 221 ? 29.874 36.494 8.188 1.00 38.72 221 PHE A C 1
ATOM 1697 O O . PHE A 1 221 ? 30.478 37.565 8.091 1.00 38.72 221 PHE A O 1
ATOM 1704 N N . TYR A 1 222 ? 29.108 36.243 9.258 1.00 44.81 222 TYR A N 1
ATOM 1705 C CA . TYR A 1 222 ? 28.682 37.250 10.249 1.00 44.81 222 TYR A CA 1
ATOM 1706 C C . TYR A 1 222 ? 29.657 37.559 11.407 1.00 44.81 222 TYR A C 1
ATOM 1708 O O . TYR A 1 222 ? 29.282 38.232 12.367 1.00 44.81 222 TYR A O 1
ATOM 1716 N N . SER A 1 223 ? 30.937 37.177 11.329 1.00 43.75 223 SER A N 1
ATOM 1717 C CA . SER A 1 223 ? 31.924 37.544 12.370 1.00 43.75 223 SER A CA 1
ATOM 1718 C C . SER A 1 223 ? 32.539 38.945 12.189 1.00 43.75 223 SER A C 1
ATOM 1720 O O . SER A 1 223 ? 33.043 39.532 13.151 1.00 43.75 223 SER A O 1
ATOM 1722 N N . LYS A 1 224 ? 32.455 39.534 10.983 1.00 41.31 224 LYS A N 1
ATOM 1723 C CA . LYS A 1 224 ? 32.891 40.921 10.707 1.00 41.31 224 LYS A CA 1
ATOM 1724 C C . LYS A 1 224 ? 31.794 41.969 10.945 1.00 41.31 224 LYS A C 1
ATOM 1726 O O . LYS A 1 224 ? 32.122 43.073 11.378 1.00 41.31 224 LYS A O 1
ATOM 1731 N N . LEU A 1 225 ? 30.513 41.628 10.750 1.00 42.09 225 LEU A N 1
ATOM 1732 C CA . LEU A 1 225 ? 29.400 42.577 10.910 1.00 42.09 225 LEU A CA 1
ATOM 1733 C C . LEU A 1 225 ? 29.102 42.890 12.386 1.00 42.09 225 LEU A C 1
ATOM 1735 O O . LEU A 1 225 ? 28.867 44.042 12.721 1.00 42.09 225 LEU A O 1
ATOM 1739 N N . ALA A 1 226 ? 29.236 41.919 13.298 1.00 44.00 226 ALA A N 1
ATOM 1740 C CA . ALA A 1 226 ? 29.041 42.153 14.736 1.00 44.00 226 ALA A CA 1
ATOM 1741 C C . ALA A 1 226 ? 30.072 43.135 15.337 1.00 44.00 226 ALA A C 1
ATOM 1743 O O . ALA A 1 226 ? 29.755 43.909 16.240 1.00 44.00 226 ALA A O 1
ATOM 1744 N N . LYS A 1 227 ? 31.303 43.160 14.799 1.00 41.47 227 LYS A N 1
ATOM 1745 C CA . LYS A 1 227 ? 32.324 44.161 15.160 1.00 41.47 227 LYS A CA 1
ATOM 1746 C C . LYS A 1 227 ? 32.024 45.541 14.554 1.00 41.47 227 LYS A C 1
ATOM 1748 O O . LYS A 1 227 ? 32.352 46.547 15.175 1.00 41.47 227 LYS A O 1
ATOM 1753 N N . GLN A 1 228 ? 31.375 45.597 13.387 1.00 40.84 228 GLN A N 1
ATOM 1754 C CA . GLN A 1 228 ? 30.951 46.840 12.727 1.00 40.84 228 GLN A CA 1
ATOM 1755 C C . GLN A 1 228 ? 29.715 47.473 13.372 1.00 40.84 228 GLN A C 1
ATOM 1757 O O . GLN A 1 228 ? 29.722 48.682 13.576 1.00 40.84 228 GLN A O 1
ATOM 1762 N N . THR A 1 229 ? 28.705 46.690 13.760 1.00 43.19 229 THR A N 1
ATOM 1763 C CA . THR A 1 229 ? 27.519 47.194 14.474 1.00 43.19 229 THR A CA 1
ATOM 1764 C C . THR A 1 229 ? 27.916 47.816 15.809 1.00 43.19 229 THR A C 1
ATOM 1766 O O . THR A 1 229 ? 27.496 48.924 16.126 1.00 43.19 229 THR A O 1
ATOM 1769 N N . LYS A 1 230 ? 28.850 47.178 16.528 1.00 42.06 230 LYS A N 1
ATOM 1770 C CA . LYS A 1 230 ? 29.393 47.702 17.787 1.00 42.06 230 LYS A CA 1
ATOM 1771 C C . LYS A 1 230 ? 30.208 48.987 17.587 1.00 42.06 230 LYS A C 1
ATOM 1773 O O . LYS A 1 230 ? 30.121 49.891 18.410 1.00 42.06 230 LYS A O 1
ATOM 1778 N N . LEU A 1 231 ? 30.948 49.119 16.479 1.00 39.69 231 LEU A N 1
ATOM 1779 C CA . LEU A 1 231 ? 31.633 50.366 16.107 1.00 39.69 231 LEU A CA 1
ATOM 1780 C C . LEU A 1 231 ? 30.625 51.490 15.788 1.00 39.69 231 LEU A C 1
ATOM 1782 O O . LEU A 1 231 ? 30.818 52.624 16.218 1.00 39.69 231 LEU A O 1
ATOM 1786 N N . TYR A 1 232 ? 29.537 51.160 15.084 1.00 37.47 232 TYR A N 1
ATOM 1787 C CA . TYR A 1 232 ? 28.453 52.078 14.713 1.00 37.47 232 TYR A CA 1
ATOM 1788 C C . TYR A 1 232 ? 27.697 52.604 15.941 1.00 37.47 232 TYR A C 1
ATOM 1790 O O . TYR A 1 232 ? 27.464 53.803 16.059 1.00 37.47 232 TYR A O 1
ATOM 1798 N N . GLU A 1 233 ? 27.380 51.728 16.892 1.00 45.09 233 GLU A N 1
ATOM 1799 C CA . GLU A 1 233 ? 26.725 52.092 18.154 1.00 45.09 233 GLU A CA 1
ATOM 1800 C C . GLU A 1 233 ? 27.650 52.917 19.066 1.00 45.09 233 GLU A C 1
ATOM 1802 O O . GLU A 1 233 ? 27.200 53.862 19.712 1.00 45.09 233 GLU A O 1
ATOM 1807 N N . THR A 1 234 ? 28.962 52.642 19.055 1.00 42.88 234 THR A N 1
ATOM 1808 C CA . THR A 1 234 ? 29.961 53.414 19.826 1.00 42.88 234 THR A CA 1
ATOM 1809 C C . THR A 1 234 ? 30.196 54.815 19.232 1.00 42.88 234 THR A C 1
ATOM 1811 O O . THR A 1 234 ? 30.385 55.785 19.968 1.00 42.88 234 THR A O 1
ATOM 1814 N N . LEU A 1 235 ? 30.134 54.952 17.902 1.00 40.97 235 LEU A N 1
ATOM 1815 C CA . LEU A 1 235 ? 30.196 56.242 17.198 1.00 40.97 235 LEU A CA 1
ATOM 1816 C C . LEU A 1 235 ? 28.921 57.075 17.400 1.00 40.97 235 LEU A C 1
ATOM 1818 O O . LEU A 1 235 ? 29.003 58.285 17.590 1.00 40.97 235 LEU A O 1
ATOM 1822 N N . LEU A 1 236 ? 27.750 56.431 17.424 1.00 43.59 236 LEU A N 1
ATOM 1823 C CA . LEU A 1 236 ? 26.474 57.087 17.731 1.00 43.59 236 LEU A CA 1
ATOM 1824 C C . LEU A 1 236 ? 26.384 57.532 19.202 1.00 43.59 236 LEU A C 1
ATOM 1826 O O . LEU A 1 236 ? 25.728 58.529 19.493 1.00 43.59 236 LEU A O 1
ATOM 1830 N N . GLY A 1 237 ? 27.084 56.850 20.115 1.00 50.03 237 GLY A N 1
ATOM 1831 C CA . GLY A 1 237 ? 27.174 57.215 21.533 1.00 50.03 237 GLY A CA 1
ATOM 1832 C C . GLY A 1 237 ? 28.144 58.358 21.866 1.00 50.03 237 GLY A C 1
ATOM 1833 O O . GLY A 1 237 ? 28.190 58.783 23.017 1.00 50.03 237 GLY A O 1
ATOM 1834 N N . THR A 1 238 ? 28.921 58.864 20.899 1.00 48.56 238 THR A N 1
ATOM 1835 C CA . THR A 1 238 ? 29.955 59.899 21.125 1.00 48.56 238 THR A CA 1
ATOM 1836 C C . THR A 1 238 ? 29.669 61.248 20.453 1.00 48.56 238 THR A C 1
ATOM 1838 O O . THR A 1 238 ? 30.493 62.158 20.542 1.00 48.56 238 THR A O 1
ATOM 1841 N N . MET A 1 239 ? 28.498 61.433 19.830 1.00 37.28 239 MET A N 1
ATOM 1842 C CA . MET A 1 239 ? 28.113 62.715 19.222 1.00 37.28 239 MET A CA 1
ATOM 1843 C C . MET A 1 239 ? 27.248 63.593 20.146 1.00 37.28 239 MET A C 1
ATOM 1845 O O . MET A 1 239 ? 26.389 63.121 20.886 1.00 37.28 239 MET A O 1
ATOM 1849 N N . ASN A 1 240 ? 27.530 64.899 20.106 1.00 48.31 240 ASN A N 1
ATOM 1850 C CA . ASN A 1 240 ? 27.099 65.936 21.048 1.00 48.31 240 ASN A CA 1
ATOM 1851 C C . ASN A 1 240 ? 25.576 66.248 20.958 1.00 48.31 240 ASN A C 1
ATOM 1853 O O . ASN A 1 240 ? 25.015 66.208 19.860 1.00 48.31 240 ASN A O 1
ATOM 1857 N N . PRO A 1 241 ? 24.892 66.659 22.050 1.00 47.62 241 PRO A N 1
ATOM 1858 C CA . PRO A 1 241 ? 23.430 66.859 22.099 1.00 47.62 241 PRO A CA 1
ATOM 1859 C C . PRO A 1 241 ? 22.854 68.006 21.242 1.00 47.62 241 PRO A C 1
ATOM 1861 O O . PRO A 1 241 ? 21.642 68.212 21.229 1.00 47.62 241 PRO A O 1
ATOM 1864 N N . SER A 1 242 ? 23.682 68.781 20.535 1.00 47.53 242 SER A N 1
ATOM 1865 C CA . SER A 1 242 ? 23.261 69.981 19.794 1.00 47.53 242 SER A CA 1
ATOM 1866 C C . SER A 1 242 ? 22.946 69.756 18.305 1.00 47.53 242 SER A C 1
ATOM 1868 O O . SER A 1 242 ? 22.362 70.642 17.681 1.00 47.53 242 SER A O 1
ATOM 1870 N N . GLU A 1 243 ? 23.248 68.586 17.728 1.00 47.62 243 GLU A N 1
ATOM 1871 C CA . GLU A 1 243 ? 22.931 68.275 16.318 1.00 47.62 243 GLU A CA 1
ATOM 1872 C C . GLU A 1 243 ? 21.624 67.477 16.141 1.00 47.62 243 GLU A C 1
ATOM 1874 O O . GLU A 1 243 ? 20.923 67.667 15.142 1.00 47.62 243 GLU A O 1
ATOM 1879 N N . ASN A 1 244 ? 21.203 66.699 17.149 1.00 48.00 244 ASN A N 1
ATOM 1880 C CA . ASN A 1 244 ? 19.919 65.977 17.130 1.00 48.00 244 ASN A CA 1
ATOM 1881 C C . ASN A 1 244 ? 18.698 66.919 17.081 1.00 48.00 244 ASN A C 1
ATOM 1883 O O . ASN A 1 244 ? 17.740 66.653 16.355 1.00 48.00 244 ASN A O 1
ATOM 1887 N N . LEU A 1 245 ? 18.765 68.086 17.733 1.00 48.81 245 LEU A N 1
ATOM 1888 C CA . LEU A 1 245 ? 17.696 69.099 17.693 1.00 48.81 245 LEU A CA 1
ATOM 1889 C C . LEU A 1 245 ? 17.505 69.742 16.303 1.00 48.81 245 LEU A C 1
ATOM 1891 O O . LEU A 1 245 ? 16.434 70.272 15.996 1.00 48.81 245 LEU A O 1
ATOM 1895 N N . ARG A 1 246 ? 18.515 69.690 15.422 1.00 44.59 246 ARG A N 1
ATOM 1896 C CA . ARG A 1 246 ? 18.429 70.279 14.075 1.00 44.59 246 ARG A CA 1
ATOM 1897 C C . ARG A 1 246 ? 17.796 69.325 13.058 1.00 44.59 246 ARG A C 1
ATOM 1899 O O . ARG A 1 246 ? 17.147 69.792 12.124 1.00 44.59 246 ARG A O 1
ATOM 1906 N N . ILE A 1 247 ? 17.924 68.014 13.266 1.00 43.06 247 ILE A N 1
ATOM 1907 C CA . ILE A 1 247 ? 17.317 66.978 12.417 1.00 43.06 247 ILE A CA 1
ATOM 1908 C C . ILE A 1 247 ? 15.847 66.744 12.805 1.00 43.06 247 ILE A C 1
ATOM 1910 O O . ILE A 1 247 ? 14.999 66.642 11.916 1.00 43.06 247 ILE A O 1
ATOM 1914 N N . GLU A 1 248 ? 15.497 66.783 14.096 1.00 42.91 248 GLU A N 1
ATOM 1915 C CA . GLU A 1 248 ? 14.090 66.694 14.525 1.00 42.91 248 GLU A CA 1
ATOM 1916 C C . GLU A 1 248 ? 13.244 67.899 14.074 1.00 42.91 248 GLU A C 1
ATOM 1918 O O . GLU A 1 248 ? 12.097 67.713 13.653 1.00 42.91 248 GLU A O 1
ATOM 1923 N N . SER A 1 249 ? 13.799 69.122 14.046 1.00 41.00 249 SER A N 1
ATOM 1924 C CA . SER A 1 249 ? 13.035 70.305 13.601 1.00 41.00 249 SER A CA 1
ATOM 1925 C C . SER A 1 249 ? 12.737 70.317 12.091 1.00 41.00 249 SER A C 1
ATOM 1927 O O . SER A 1 249 ? 11.677 70.788 11.673 1.00 41.00 249 SER A O 1
ATOM 1929 N N . LEU A 1 250 ? 13.598 69.715 11.263 1.00 40.19 250 LEU A N 1
ATOM 1930 C CA . LEU A 1 250 ? 13.380 69.560 9.815 1.00 40.19 250 LEU A CA 1
ATOM 1931 C C . LEU A 1 250 ? 12.366 68.450 9.482 1.00 40.19 250 LEU A C 1
ATOM 1933 O O . LEU A 1 250 ? 11.594 68.572 8.522 1.00 40.19 250 LEU A O 1
ATOM 1937 N N . VAL A 1 251 ? 12.303 67.396 10.301 1.00 43.16 251 VAL A N 1
ATOM 1938 C CA . VAL A 1 251 ? 11.333 66.299 10.144 1.00 43.16 251 VAL A CA 1
ATOM 1939 C C . VAL A 1 251 ? 9.939 66.705 10.653 1.00 43.16 251 VAL A C 1
ATOM 1941 O O . VAL A 1 251 ? 8.942 66.424 9.980 1.00 43.16 251 VAL A O 1
ATOM 1944 N N . GLN A 1 252 ? 9.834 67.469 11.749 1.00 40.22 252 GLN A N 1
ATOM 1945 C CA . GLN A 1 252 ? 8.546 67.984 12.245 1.00 40.22 252 GLN A CA 1
ATOM 1946 C C . GLN A 1 252 ? 7.967 69.142 11.403 1.00 40.22 252 GLN A C 1
ATOM 1948 O O . GLN A 1 252 ? 6.745 69.224 11.234 1.00 40.22 252 GLN A O 1
ATOM 1953 N N . ALA A 1 253 ? 8.794 69.995 10.785 1.00 40.50 253 ALA A N 1
ATOM 1954 C CA . ALA A 1 253 ? 8.304 71.077 9.918 1.00 40.50 253 ALA A CA 1
ATOM 1955 C C . ALA A 1 253 ? 7.679 70.571 8.597 1.00 40.50 253 ALA A C 1
ATOM 1957 O O . ALA A 1 253 ? 6.777 71.207 8.046 1.00 40.50 253 ALA A O 1
ATOM 1958 N N . THR A 1 254 ? 8.090 69.395 8.108 1.00 38.75 254 THR A N 1
ATOM 1959 C CA . THR A 1 254 ? 7.630 68.857 6.812 1.00 38.75 254 THR A CA 1
ATOM 1960 C C . THR A 1 254 ? 6.428 67.905 6.943 1.00 38.75 254 THR A C 1
ATOM 1962 O O . THR A 1 254 ? 5.625 67.781 6.012 1.00 38.75 254 THR A O 1
ATOM 1965 N N . ALA A 1 255 ? 6.241 67.273 8.109 1.00 40.00 255 ALA A N 1
ATOM 1966 C CA . ALA A 1 255 ? 5.120 66.364 8.374 1.00 40.00 255 ALA A CA 1
ATOM 1967 C C . ALA A 1 255 ? 3.805 67.099 8.720 1.00 40.00 255 ALA A C 1
ATOM 1969 O O . ALA A 1 255 ? 2.722 66.673 8.309 1.00 40.00 255 ALA A O 1
ATOM 1970 N N . THR A 1 256 ? 3.876 68.251 9.392 1.00 36.47 256 THR A N 1
ATOM 1971 C CA . THR A 1 256 ? 2.683 68.926 9.944 1.00 36.47 256 THR A CA 1
ATOM 1972 C C . THR A 1 256 ? 1.896 69.733 8.892 1.00 36.47 256 THR A C 1
ATOM 1974 O O . THR A 1 256 ? 0.663 69.760 8.915 1.00 36.47 256 THR A O 1
ATOM 1977 N N . VAL A 1 257 ? 2.571 70.298 7.879 1.00 43.75 257 VAL A N 1
ATOM 1978 C CA . VAL A 1 257 ? 1.927 71.082 6.799 1.00 43.75 257 VAL A CA 1
ATOM 1979 C C . VAL A 1 257 ? 1.201 70.189 5.776 1.00 43.75 257 VAL A C 1
ATOM 1981 O O . VAL A 1 257 ? 0.150 70.566 5.250 1.00 43.75 257 VAL A O 1
ATOM 1984 N N . LYS A 1 258 ? 1.687 68.963 5.524 1.00 38.47 258 LYS A N 1
ATOM 1985 C CA . LYS A 1 258 ? 1.027 68.019 4.599 1.00 38.47 258 LYS A CA 1
ATOM 1986 C C . LYS A 1 258 ? -0.217 67.361 5.203 1.00 38.47 258 LYS A C 1
ATOM 1988 O O . LYS A 1 258 ? -1.189 67.151 4.478 1.00 38.47 258 LYS A O 1
ATOM 1993 N N . ILE A 1 259 ? -0.243 67.092 6.508 1.00 41.88 259 ILE A N 1
ATOM 1994 C CA . ILE A 1 259 ? -1.376 66.406 7.152 1.00 41.88 259 ILE A CA 1
ATOM 1995 C C . ILE A 1 259 ? -2.593 67.342 7.308 1.00 41.88 259 ILE A C 1
ATOM 1997 O O . ILE A 1 259 ? -3.714 66.938 6.995 1.00 41.88 259 ILE A O 1
ATOM 2001 N N . GLN A 1 260 ? -2.402 68.626 7.642 1.00 37.56 260 GLN A N 1
ATOM 2002 C CA . GLN A 1 260 ? -3.513 69.594 7.721 1.00 37.56 260 GLN A CA 1
ATOM 2003 C C . GLN A 1 260 ? -4.068 70.017 6.345 1.00 37.56 260 GLN A C 1
ATOM 2005 O O . GLN A 1 260 ? -5.280 70.216 6.202 1.00 37.56 260 GLN A O 1
ATOM 2010 N N . ALA A 1 261 ? -3.225 70.091 5.306 1.00 43.00 261 ALA A N 1
ATOM 2011 C CA . ALA A 1 261 ? -3.677 70.347 3.936 1.00 43.00 261 ALA A CA 1
ATOM 2012 C C . ALA A 1 261 ? -4.424 69.142 3.332 1.00 43.00 261 ALA A C 1
ATOM 2014 O O . ALA A 1 261 ? -5.397 69.325 2.596 1.00 43.00 261 ALA A O 1
ATOM 2015 N N . MET A 1 262 ? -4.019 67.908 3.663 1.00 38.88 262 MET A N 1
ATOM 2016 C CA . MET A 1 262 ? -4.720 66.698 3.226 1.00 38.88 262 MET A CA 1
ATOM 2017 C C . MET A 1 262 ? -6.065 66.517 3.936 1.00 38.88 262 MET A C 1
ATOM 2019 O O . MET A 1 262 ? -7.037 66.210 3.251 1.00 38.88 262 MET A O 1
ATOM 2023 N N . TRP A 1 263 ? -6.178 66.803 5.239 1.00 38.94 263 TRP A N 1
ATOM 2024 C CA . TRP A 1 263 ? -7.442 66.672 5.982 1.00 38.94 263 TRP A CA 1
ATOM 2025 C C . TRP A 1 263 ? -8.526 67.639 5.476 1.00 38.94 263 TRP A C 1
ATOM 2027 O O . TRP A 1 263 ? -9.641 67.211 5.167 1.00 38.94 263 TRP A O 1
ATOM 2037 N N . LYS A 1 264 ? -8.212 68.931 5.281 1.00 41.19 264 LYS A N 1
ATOM 2038 C CA . LYS A 1 264 ? -9.185 69.916 4.755 1.00 41.19 264 LYS A CA 1
ATOM 2039 C C . LYS A 1 264 ? -9.649 69.580 3.328 1.00 41.19 264 LYS A C 1
ATOM 2041 O O . LYS A 1 264 ? -10.810 69.795 2.980 1.00 41.19 264 LYS A O 1
ATOM 2046 N N . ARG A 1 265 ? -8.776 68.963 2.521 1.00 40.94 265 ARG A N 1
ATOM 2047 C CA . ARG A 1 265 ? -9.097 68.452 1.174 1.00 40.94 265 ARG A CA 1
ATOM 2048 C C . ARG A 1 265 ? -9.878 67.135 1.210 1.00 40.94 265 ARG A C 1
ATOM 2050 O O . ARG A 1 265 ? -10.599 66.849 0.256 1.00 40.94 265 ARG A O 1
ATOM 2057 N N . HIS A 1 266 ? -9.741 66.355 2.283 1.00 42.31 266 HIS A N 1
ATOM 2058 C CA . HIS A 1 266 ? -10.446 65.096 2.511 1.00 42.31 266 HIS A CA 1
ATOM 2059 C C . HIS A 1 266 ? -11.896 65.337 2.951 1.00 42.31 266 HIS A C 1
ATOM 2061 O O . HIS A 1 266 ? -12.789 64.711 2.401 1.00 42.31 266 HIS A O 1
ATOM 2067 N N . VAL A 1 267 ? -12.167 66.314 3.826 1.00 45.91 267 VAL A N 1
ATOM 2068 C CA . VAL A 1 267 ? -13.539 66.642 4.278 1.00 45.91 267 VAL A CA 1
ATOM 2069 C C . VAL A 1 267 ? -14.396 67.224 3.142 1.00 45.91 267 VAL A C 1
ATOM 2071 O O . VAL A 1 267 ? -15.521 66.776 2.932 1.00 45.91 267 VAL A O 1
ATOM 2074 N N . ALA A 1 268 ? -13.845 68.125 2.319 1.00 48.69 268 ALA A N 1
ATOM 2075 C CA . ALA A 1 268 ? -14.552 68.657 1.147 1.00 48.69 268 ALA A CA 1
ATOM 2076 C C . ALA A 1 268 ? -14.773 67.600 0.039 1.00 48.69 268 ALA A C 1
ATOM 2078 O O . ALA A 1 268 ? -15.804 67.605 -0.636 1.00 48.69 268 ALA A O 1
ATOM 2079 N N . ARG A 1 269 ? -13.835 66.648 -0.130 1.00 49.91 269 ARG A N 1
ATOM 2080 C CA . ARG A 1 269 ? -14.005 65.496 -1.037 1.00 49.91 269 ARG A CA 1
ATOM 2081 C C . ARG A 1 269 ? -14.948 64.432 -0.493 1.00 49.91 269 ARG A C 1
ATOM 2083 O O . ARG A 1 269 ? -15.553 63.745 -1.304 1.00 49.91 269 ARG A O 1
ATOM 2090 N N . ARG A 1 270 ? -15.098 64.294 0.824 1.00 45.16 270 ARG A N 1
ATOM 2091 C CA . ARG A 1 270 ? -15.977 63.298 1.450 1.00 45.16 270 ARG A CA 1
ATOM 2092 C C . ARG A 1 270 ? -17.450 63.638 1.222 1.00 45.16 270 ARG A C 1
ATOM 2094 O O . ARG A 1 270 ? -18.185 62.789 0.746 1.00 45.16 270 ARG A O 1
ATOM 2101 N N . VAL A 1 271 ? -17.841 64.906 1.368 1.00 52.28 271 VAL A N 1
ATOM 2102 C CA . VAL A 1 271 ? -19.238 65.348 1.163 1.00 52.28 271 VAL A CA 1
ATOM 2103 C C . VAL A 1 271 ? -19.672 65.298 -0.316 1.00 52.28 271 VAL A C 1
ATOM 2105 O O . VAL A 1 271 ? -20.785 64.878 -0.633 1.00 52.28 271 VAL A O 1
ATOM 2108 N N . MET A 1 272 ? -18.791 65.661 -1.259 1.00 53.00 272 MET A N 1
ATOM 2109 C CA . MET A 1 272 ? -19.053 65.502 -2.706 1.00 53.00 272 MET A CA 1
ATOM 2110 C C . MET A 1 272 ? -18.858 64.054 -3.190 1.00 53.00 272 MET A C 1
ATOM 2112 O O . MET A 1 272 ? -19.498 63.613 -4.148 1.00 53.00 272 MET A O 1
ATOM 2116 N N . GLY A 1 273 ? -17.978 63.311 -2.519 1.00 51.00 273 GLY A N 1
ATOM 2117 C CA . GLY A 1 273 ? -17.674 61.907 -2.756 1.00 51.00 273 GLY A CA 1
ATOM 2118 C C . GLY A 1 273 ? -18.797 60.984 -2.312 1.00 51.00 273 GLY A C 1
ATOM 2119 O O . GLY A 1 273 ? -19.097 60.066 -3.051 1.00 51.00 273 GLY A O 1
ATOM 2120 N N . GLU A 1 274 ? -19.488 61.257 -1.205 1.00 52.69 274 GLU A N 1
ATOM 2121 C CA . GLU A 1 274 ? -20.620 60.456 -0.715 1.00 52.69 274 GLU A CA 1
ATOM 2122 C C . GLU A 1 274 ? -21.830 60.533 -1.662 1.00 52.69 274 GLU A C 1
ATOM 2124 O O . GLU A 1 274 ? -22.413 59.502 -2.003 1.00 52.69 274 GLU A O 1
ATOM 2129 N N . LYS A 1 275 ? -22.140 61.714 -2.223 1.00 54.00 275 LYS A N 1
ATOM 2130 C CA . LYS A 1 275 ? -23.202 61.863 -3.243 1.00 54.00 275 LYS A CA 1
ATOM 2131 C C . LYS A 1 275 ? -22.859 61.190 -4.580 1.00 54.00 275 LYS A C 1
ATOM 2133 O O . LYS A 1 275 ? -23.738 60.606 -5.216 1.00 54.00 275 LYS A O 1
ATOM 2138 N N . ARG A 1 276 ? -21.591 61.230 -5.017 1.00 55.00 276 ARG A N 1
ATOM 2139 C CA . ARG A 1 276 ? -21.124 60.490 -6.211 1.00 55.00 276 ARG A CA 1
ATOM 2140 C C . ARG A 1 276 ? -20.976 58.989 -5.946 1.00 55.00 276 ARG A C 1
ATOM 2142 O O . ARG A 1 276 ? -21.252 58.202 -6.844 1.00 55.00 276 ARG A O 1
ATOM 2149 N N . ALA A 1 277 ? -20.597 58.590 -4.735 1.00 52.28 277 ALA A N 1
ATOM 2150 C CA . ALA A 1 277 ? -20.443 57.201 -4.317 1.00 52.28 277 ALA A CA 1
ATOM 2151 C C . ALA A 1 277 ? -21.795 56.505 -4.172 1.00 52.28 277 ALA A C 1
ATOM 2153 O O . ALA A 1 277 ? -21.891 55.359 -4.576 1.00 52.28 277 ALA A O 1
ATOM 2154 N N . ALA A 1 278 ? -22.857 57.179 -3.722 1.00 56.25 278 ALA A N 1
ATOM 2155 C CA . ALA A 1 278 ? -24.204 56.598 -3.694 1.00 56.25 278 ALA A CA 1
ATOM 2156 C C . ALA A 1 278 ? -24.747 56.300 -5.111 1.00 56.25 278 ALA A C 1
ATOM 2158 O O . ALA A 1 278 ? -25.296 55.225 -5.368 1.00 56.25 278 ALA A O 1
ATOM 2159 N N . LYS A 1 279 ? -24.523 57.214 -6.069 1.00 61.84 279 LYS A N 1
ATOM 2160 C CA . LYS A 1 279 ? -24.921 57.039 -7.480 1.00 61.84 279 LYS A CA 1
ATOM 2161 C C . LYS A 1 279 ? -24.041 56.023 -8.226 1.00 61.84 279 LYS A C 1
ATOM 2163 O O . LYS A 1 279 ? -24.545 55.216 -9.001 1.00 61.84 279 LYS A O 1
ATOM 2168 N N . ASN A 1 280 ? -22.734 56.015 -7.964 1.00 56.62 280 ASN A N 1
ATOM 2169 C CA . ASN A 1 280 ? -21.826 55.013 -8.526 1.00 56.62 280 ASN A CA 1
ATOM 2170 C C . ASN A 1 280 ? -21.951 53.652 -7.829 1.00 56.62 280 ASN A C 1
ATOM 2172 O O . ASN A 1 280 ? -21.676 52.653 -8.470 1.00 56.62 280 ASN A O 1
ATOM 2176 N N . SER A 1 281 ? -22.391 53.574 -6.570 1.00 56.03 281 SER A N 1
ATOM 2177 C CA . SER A 1 281 ? -22.653 52.317 -5.847 1.00 56.03 281 SER A CA 1
ATOM 2178 C C . SER A 1 281 ? -23.876 51.598 -6.408 1.00 56.03 281 SER A C 1
ATOM 2180 O O . SER A 1 281 ? -23.843 50.389 -6.598 1.00 56.03 281 SER A O 1
ATOM 2182 N N . THR A 1 282 ? -24.923 52.335 -6.787 1.00 64.44 282 THR A N 1
ATOM 2183 C CA . THR A 1 282 ? -26.106 51.762 -7.452 1.00 64.44 282 THR A CA 1
ATOM 2184 C C . THR A 1 282 ? -25.803 51.309 -8.886 1.00 64.44 282 THR A C 1
ATOM 2186 O O . THR A 1 282 ? -26.165 50.192 -9.257 1.00 64.44 282 THR A O 1
ATOM 2189 N N . MET A 1 283 ? -25.049 52.093 -9.673 1.00 59.31 283 MET A N 1
ATOM 2190 C CA . MET A 1 283 ? -24.575 51.659 -11.001 1.00 59.31 283 MET A CA 1
ATOM 2191 C C . MET A 1 283 ? -23.553 50.514 -10.936 1.00 59.31 283 MET A C 1
ATOM 2193 O O . MET A 1 283 ? -23.656 49.565 -11.712 1.00 59.31 283 MET A O 1
ATOM 2197 N N . ASN A 1 284 ? -22.597 50.559 -10.003 1.00 59.00 284 ASN A N 1
ATOM 2198 C CA . ASN A 1 284 ? -21.638 49.475 -9.799 1.00 59.00 284 ASN A CA 1
ATOM 2199 C C . ASN A 1 284 ? -22.323 48.240 -9.220 1.00 59.00 284 ASN A C 1
ATOM 2201 O O . ASN A 1 284 ? -21.949 47.148 -9.602 1.00 59.00 284 ASN A O 1
ATOM 2205 N N . GLY A 1 285 ? -23.352 48.367 -8.382 1.00 66.88 285 GLY A N 1
ATOM 2206 C CA . GLY A 1 285 ? -24.142 47.238 -7.887 1.00 66.88 285 GLY A CA 1
ATOM 2207 C C . GLY A 1 285 ? -24.858 46.502 -9.020 1.00 66.88 285 GLY A C 1
ATOM 2208 O O . GLY A 1 285 ? -24.763 45.279 -9.120 1.00 66.88 285 GLY A O 1
ATOM 2209 N N . ALA A 1 286 ? -25.484 47.234 -9.946 1.00 62.78 286 ALA A N 1
ATOM 2210 C CA . ALA A 1 286 ? -26.102 46.651 -11.138 1.00 62.78 286 ALA A CA 1
ATOM 2211 C C . ALA A 1 286 ? -25.058 46.042 -12.097 1.00 62.78 286 ALA A C 1
ATOM 2213 O O . ALA A 1 286 ? -25.226 44.912 -12.557 1.00 62.78 286 ALA A O 1
ATOM 2214 N N . ALA A 1 287 ? -23.943 46.738 -12.343 1.00 60.44 287 ALA A N 1
ATOM 2215 C CA . ALA A 1 287 ? -22.860 46.246 -13.196 1.00 60.44 287 ALA A CA 1
ATOM 2216 C C . ALA A 1 287 ? -22.136 45.033 -12.590 1.00 60.44 287 ALA A C 1
ATOM 2218 O O . ALA A 1 287 ? -21.843 44.089 -13.314 1.00 60.44 287 ALA A O 1
ATOM 2219 N N . ILE A 1 288 ? -21.916 45.002 -11.273 1.00 64.50 288 ILE A N 1
ATOM 2220 C CA . ILE A 1 288 ? -21.358 43.863 -10.532 1.00 64.50 288 ILE A CA 1
ATOM 2221 C C . ILE A 1 288 ? -22.345 42.700 -10.554 1.00 64.50 288 ILE A C 1
ATOM 2223 O O . ILE A 1 288 ? -21.918 41.569 -10.725 1.00 64.50 288 ILE A O 1
ATOM 2227 N N . THR A 1 289 ? -23.655 42.935 -10.459 1.00 63.28 289 THR A N 1
ATOM 2228 C CA . THR A 1 289 ? -24.660 41.859 -10.542 1.00 63.28 289 THR A CA 1
ATOM 2229 C C . THR A 1 289 ? -24.713 41.252 -11.947 1.00 63.28 289 THR A C 1
ATOM 2231 O O . THR A 1 289 ? -24.710 40.029 -12.084 1.00 63.28 289 THR A O 1
ATOM 2234 N N . ILE A 1 290 ? -24.657 42.076 -12.999 1.00 69.62 290 ILE A N 1
ATOM 2235 C CA . ILE A 1 290 ? -24.618 41.623 -14.400 1.00 69.62 290 ILE A CA 1
ATOM 2236 C C . ILE A 1 290 ? -23.277 40.951 -14.727 1.00 69.62 290 ILE A C 1
ATOM 2238 O O . ILE A 1 290 ? -23.261 39.883 -15.336 1.00 69.62 290 ILE A O 1
ATOM 2242 N N . GLN A 1 291 ? -22.148 41.510 -14.279 1.00 64.69 291 GLN A N 1
ATOM 2243 C CA . GLN A 1 291 ? -20.828 40.896 -14.438 1.00 64.69 291 GLN A CA 1
ATOM 2244 C C . GLN A 1 291 ? -20.706 39.613 -13.621 1.00 64.69 291 GLN A C 1
ATOM 2246 O O . GLN A 1 291 ? -20.132 38.654 -14.119 1.00 64.69 291 GLN A O 1
ATOM 2251 N N . ASN A 1 292 ? -21.290 39.532 -12.425 1.00 63.06 292 ASN A N 1
ATOM 2252 C CA . ASN A 1 292 ? -21.330 38.307 -11.630 1.00 63.06 292 ASN A CA 1
ATOM 2253 C C . ASN A 1 292 ? -22.258 37.269 -12.249 1.00 63.06 292 ASN A C 1
ATOM 2255 O O . ASN A 1 292 ? -21.927 36.093 -12.193 1.00 63.06 292 ASN A O 1
ATOM 2259 N N . TYR A 1 293 ? -23.367 37.658 -12.879 1.00 65.44 293 TYR A N 1
ATOM 2260 C CA . TYR A 1 293 ? -24.230 36.734 -13.616 1.00 65.44 293 TYR A CA 1
ATOM 2261 C C . TYR A 1 293 ? -23.551 36.232 -14.898 1.00 65.44 293 TYR A C 1
ATOM 2263 O O . TYR A 1 293 ? -23.534 35.032 -15.152 1.00 65.44 293 TYR A O 1
ATOM 2271 N N . ALA A 1 294 ? -22.895 37.108 -15.665 1.00 62.38 294 ALA A N 1
ATOM 2272 C CA . ALA A 1 294 ? -22.132 36.737 -16.857 1.00 62.38 294 ALA A CA 1
ATOM 2273 C C . ALA A 1 294 ? -20.878 35.916 -16.513 1.00 62.38 294 ALA A C 1
ATOM 2275 O O . ALA A 1 294 ? -20.577 34.942 -17.198 1.00 62.38 294 ALA A O 1
ATOM 2276 N N . LYS A 1 295 ? -20.181 36.246 -15.419 1.00 66.94 295 LYS A N 1
ATOM 2277 C CA . LYS A 1 295 ? -19.046 35.484 -14.881 1.00 66.94 295 LYS A CA 1
ATOM 2278 C C . LYS A 1 295 ? -19.515 34.166 -14.278 1.00 66.94 295 LYS A C 1
ATOM 2280 O O . LYS A 1 295 ? -18.869 33.166 -14.533 1.00 66.94 295 LYS A O 1
ATOM 2285 N N . LYS A 1 296 ? -20.660 34.106 -13.585 1.00 64.94 296 LYS A N 1
ATOM 2286 C CA . LYS A 1 296 ? -21.277 32.843 -13.144 1.00 64.94 296 LYS A CA 1
ATOM 2287 C C . LYS A 1 296 ? -21.709 31.996 -14.331 1.00 64.94 296 LYS A C 1
ATOM 2289 O O . LYS A 1 296 ? -21.423 30.817 -14.305 1.00 64.94 296 LYS A O 1
ATOM 2294 N N . LYS A 1 297 ? -22.307 32.556 -15.386 1.00 66.25 297 LYS A N 1
ATOM 2295 C CA . LYS A 1 297 ? -22.706 31.816 -16.597 1.00 66.25 297 LYS A CA 1
ATOM 2296 C C . LYS A 1 297 ? -21.492 31.336 -17.398 1.00 66.25 297 LYS A C 1
ATOM 2298 O O . LYS A 1 297 ? -21.459 30.180 -17.795 1.00 66.25 297 LYS A O 1
ATOM 2303 N N . LYS A 1 298 ? -20.466 32.174 -17.582 1.00 65.88 298 LYS A N 1
ATOM 2304 C CA . LYS A 1 298 ? -19.208 31.808 -18.257 1.00 65.88 298 LYS A CA 1
ATOM 2305 C C . LYS A 1 298 ? -18.396 30.810 -17.436 1.00 65.88 298 LYS A C 1
ATOM 2307 O O . LYS A 1 298 ? -17.909 29.842 -18.002 1.00 65.88 298 LYS A O 1
ATOM 2312 N N . ASN A 1 299 ? -18.308 30.990 -16.118 1.00 61.25 299 ASN A N 1
ATOM 2313 C CA . ASN A 1 299 ? -17.693 30.016 -15.219 1.00 61.25 299 ASN A CA 1
ATOM 2314 C C . ASN A 1 299 ? -18.523 28.739 -15.153 1.00 61.25 299 ASN A C 1
ATOM 2316 O O . ASN A 1 299 ? -17.937 27.681 -15.120 1.00 61.25 299 ASN A O 1
ATOM 2320 N N . PHE A 1 300 ? -19.853 28.795 -15.185 1.00 52.09 300 PHE A N 1
ATOM 2321 C CA . PHE A 1 300 ? -20.712 27.612 -15.196 1.00 52.09 300 PHE A CA 1
ATOM 2322 C C . PHE A 1 300 ? -20.553 26.833 -16.500 1.00 52.09 300 PHE A C 1
ATOM 2324 O O . PHE A 1 300 ? -20.374 25.628 -16.449 1.00 52.09 300 PHE A O 1
ATOM 2331 N N . VAL A 1 301 ? -20.519 27.499 -17.658 1.00 56.16 301 VAL A N 1
ATOM 2332 C CA . VAL A 1 301 ? -20.251 26.847 -18.951 1.00 56.16 301 VAL A CA 1
ATOM 2333 C C . VAL A 1 301 ? -18.817 26.316 -19.013 1.00 56.16 301 VAL A C 1
ATOM 2335 O O . VAL A 1 301 ? -18.626 25.175 -19.412 1.00 56.16 301 VAL A O 1
ATOM 2338 N N . ALA A 1 302 ? -17.819 27.071 -18.548 1.00 50.66 302 ALA A N 1
ATOM 2339 C CA . ALA A 1 302 ? -16.429 26.615 -18.498 1.00 50.66 302 ALA A CA 1
ATOM 2340 C C . ALA A 1 302 ? -16.219 25.484 -17.481 1.00 50.66 302 ALA A C 1
ATOM 2342 O O . ALA A 1 302 ? -15.459 24.570 -17.756 1.00 50.66 302 ALA A O 1
ATOM 2343 N N . VAL A 1 303 ? -16.910 25.497 -16.339 1.00 48.25 303 VAL A N 1
ATOM 2344 C CA . VAL A 1 303 ? -16.916 24.414 -15.342 1.00 48.25 303 VAL A CA 1
ATOM 2345 C C . VAL A 1 303 ? -17.682 23.211 -15.874 1.00 48.25 303 VAL A C 1
ATOM 2347 O O . VAL A 1 303 ? -17.249 22.098 -15.639 1.00 48.25 303 VAL A O 1
ATOM 2350 N N . MET A 1 304 ? -18.767 23.385 -16.630 1.00 45.66 304 MET A N 1
ATOM 2351 C CA . MET A 1 304 ? -19.497 22.275 -17.254 1.00 45.66 304 MET A CA 1
ATOM 2352 C C . MET A 1 304 ? -18.721 21.657 -18.419 1.00 45.66 304 MET A C 1
ATOM 2354 O O . MET A 1 304 ? -18.750 20.443 -18.566 1.00 45.66 304 MET A O 1
ATOM 2358 N N . GLN A 1 305 ? -17.992 22.454 -19.207 1.00 45.06 305 GLN A N 1
ATOM 2359 C CA . GLN A 1 305 ? -17.096 21.971 -20.263 1.00 45.06 305 GLN A CA 1
ATOM 2360 C C . GLN A 1 305 ? -15.840 21.322 -19.671 1.00 45.06 305 GLN A C 1
ATOM 2362 O O . GLN A 1 305 ? -15.501 20.201 -20.034 1.00 45.06 305 GLN A O 1
ATOM 2367 N N . ARG A 1 306 ? -15.197 21.961 -18.687 1.00 43.72 306 ARG A N 1
ATOM 2368 C CA . ARG A 1 306 ? -14.039 21.410 -17.973 1.00 43.72 306 ARG A CA 1
ATOM 2369 C C . ARG A 1 306 ? -14.404 20.154 -17.196 1.00 43.72 306 ARG A C 1
ATOM 2371 O O . ARG A 1 306 ? -13.693 19.173 -17.296 1.00 43.72 306 ARG A O 1
ATOM 2378 N N . ALA A 1 307 ? -15.564 20.122 -16.549 1.00 41.00 307 ALA A N 1
ATOM 2379 C CA . ALA A 1 307 ? -16.092 18.932 -15.898 1.00 41.00 307 ALA A CA 1
ATOM 2380 C C . ALA A 1 307 ? -16.848 17.989 -16.854 1.00 41.00 307 ALA A C 1
ATOM 2382 O O . ALA A 1 307 ? -17.438 17.013 -16.408 1.00 41.00 307 ALA A O 1
ATOM 2383 N N . ALA A 1 308 ? -16.897 18.249 -18.160 1.00 39.47 308 ALA A N 1
ATOM 2384 C CA . ALA A 1 308 ? -17.223 17.232 -19.160 1.00 39.47 308 ALA A CA 1
ATOM 2385 C C . ALA A 1 308 ? -15.939 16.545 -19.631 1.00 39.47 308 ALA A C 1
ATOM 2387 O O . ALA A 1 308 ? -15.897 15.323 -19.662 1.00 39.47 308 ALA A O 1
ATOM 2388 N N . VAL A 1 309 ? -14.872 17.316 -19.856 1.00 44.59 309 VAL A N 1
ATOM 2389 C CA . VAL A 1 309 ? -13.537 16.816 -20.222 1.00 44.59 309 VAL A CA 1
ATOM 2390 C C . VAL A 1 309 ? -12.865 16.058 -19.067 1.00 44.59 309 VAL A C 1
ATOM 2392 O O . VAL A 1 309 ? -12.411 14.940 -19.260 1.00 44.59 309 VAL A O 1
ATOM 2395 N N . GLU A 1 310 ? -12.863 16.604 -17.847 1.00 43.56 310 GLU A N 1
ATOM 2396 C CA . GLU A 1 310 ? -12.348 15.936 -16.637 1.00 43.56 310 GLU A CA 1
ATOM 2397 C C . GLU A 1 310 ? -13.202 14.723 -16.241 1.00 43.56 310 GLU A C 1
ATOM 2399 O O . GLU A 1 310 ? -12.691 13.803 -15.620 1.00 43.56 310 GLU A O 1
ATOM 2404 N N . ARG A 1 311 ? -14.492 14.689 -16.612 1.00 46.91 311 ARG A N 1
ATOM 2405 C CA . ARG A 1 311 ? -15.375 13.552 -16.300 1.00 46.91 311 ARG A CA 1
ATOM 2406 C C . ARG A 1 311 ? -15.373 12.474 -17.378 1.00 46.91 311 ARG A C 1
ATOM 2408 O O . ARG A 1 311 ? -15.706 11.362 -17.040 1.00 46.91 311 ARG A O 1
ATOM 2415 N N . MET A 1 312 ? -14.979 12.748 -18.624 1.00 45.34 312 MET A N 1
ATOM 2416 C CA . MET A 1 312 ? -14.679 11.701 -19.619 1.00 45.34 312 MET A CA 1
ATOM 2417 C C . MET A 1 312 ? -13.299 11.053 -19.398 1.00 45.34 312 MET A C 1
ATOM 2419 O O . MET A 1 312 ? -13.015 10.025 -20.002 1.00 45.34 312 MET A O 1
ATOM 2423 N N . ALA A 1 313 ? -12.450 11.639 -18.544 1.00 50.84 313 ALA A N 1
ATOM 2424 C CA . ALA A 1 313 ? -11.054 11.240 -18.373 1.00 50.84 313 ALA A CA 1
ATOM 2425 C C . ALA A 1 313 ? -10.831 9.980 -17.519 1.00 50.84 313 ALA A C 1
ATOM 2427 O O . ALA A 1 313 ? -9.746 9.425 -17.608 1.00 50.84 313 ALA A O 1
ATOM 2428 N N . LEU A 1 314 ? -11.814 9.531 -16.723 1.00 59.91 314 LEU A N 1
ATOM 2429 C CA . LEU A 1 314 ? -11.653 8.407 -15.781 1.00 59.91 314 LEU A CA 1
ATOM 2430 C C . LEU A 1 314 ? -12.096 7.040 -16.338 1.00 59.91 314 LEU A C 1
ATOM 2432 O O . LEU A 1 314 ? -11.817 6.006 -15.739 1.00 59.91 314 LEU A O 1
ATOM 2436 N N . ASN A 1 315 ? -12.760 7.020 -17.495 1.00 70.56 315 ASN A N 1
ATOM 2437 C CA . ASN A 1 315 ? -13.218 5.793 -18.145 1.00 70.56 315 ASN A CA 1
ATOM 2438 C C . ASN A 1 315 ? -12.028 5.020 -18.746 1.00 70.56 315 ASN A C 1
ATOM 2440 O O . ASN A 1 315 ? -11.508 5.426 -19.787 1.00 70.56 315 ASN A O 1
ATOM 2444 N N . GLY A 1 316 ? -11.591 3.933 -18.101 1.00 71.94 316 GLY A N 1
ATOM 2445 C CA . GLY A 1 316 ? -10.354 3.231 -18.471 1.00 71.94 316 GLY A CA 1
ATOM 2446 C C . GLY A 1 316 ? -9.070 3.981 -18.094 1.00 71.94 316 GLY A C 1
ATOM 2447 O O . GLY A 1 316 ? -8.035 3.786 -18.732 1.00 71.94 316 GLY A O 1
ATOM 2448 N N . ALA A 1 317 ? -9.129 4.884 -17.108 1.00 75.00 317 ALA A N 1
ATOM 2449 C CA . ALA A 1 317 ? -7.958 5.638 -16.672 1.00 75.00 317 ALA A CA 1
ATOM 2450 C C . ALA A 1 317 ? -6.952 4.779 -15.907 1.00 75.00 317 ALA A C 1
ATOM 2452 O O . ALA A 1 317 ? -7.319 3.877 -15.154 1.00 75.00 317 ALA A O 1
ATOM 2453 N N . LEU A 1 318 ? -5.681 5.138 -16.065 1.00 78.00 318 LEU A N 1
ATOM 2454 C CA . LEU A 1 318 ? -4.586 4.662 -15.237 1.00 78.00 318 LEU A CA 1
ATOM 2455 C C . LEU A 1 318 ? -4.247 5.738 -14.203 1.00 78.00 318 LEU A C 1
ATOM 2457 O O . LEU A 1 318 ? -3.938 6.876 -14.568 1.00 78.00 318 LEU A O 1
ATOM 2461 N N . LEU A 1 319 ? -4.298 5.383 -12.923 1.00 78.88 319 LEU A N 1
ATOM 2462 C CA . LEU A 1 319 ? -3.958 6.282 -11.825 1.00 78.88 319 LEU A CA 1
ATOM 2463 C C . LEU A 1 319 ? -2.788 5.694 -11.046 1.00 78.88 319 LEU A C 1
ATOM 2465 O O . LEU A 1 319 ? -2.867 4.556 -10.592 1.00 78.88 319 LEU A O 1
ATOM 2469 N N . THR A 1 320 ? -1.731 6.481 -10.863 1.00 77.50 320 THR A N 1
ATOM 2470 C CA . THR A 1 320 ? -0.558 6.082 -10.081 1.00 77.50 320 THR A CA 1
ATOM 2471 C C . THR A 1 320 ? -0.366 7.040 -8.906 1.00 77.50 320 THR A C 1
ATOM 2473 O O . THR A 1 320 ? -0.437 8.265 -9.054 1.00 77.50 320 THR A O 1
ATOM 2476 N N . PHE A 1 321 ? -0.131 6.465 -7.731 1.00 78.06 321 PHE A N 1
ATOM 2477 C CA . PHE A 1 321 ? 0.122 7.123 -6.455 1.00 78.06 321 PHE A CA 1
ATOM 2478 C C . PHE A 1 321 ? 1.566 6.852 -6.033 1.00 78.06 321 PHE A C 1
ATOM 2480 O O . PHE A 1 321 ? 2.075 5.758 -6.258 1.00 78.06 321 PHE A O 1
ATOM 2487 N N . GLY A 1 322 ? 2.218 7.810 -5.378 1.00 71.62 322 GLY A N 1
ATOM 2488 C CA . GLY A 1 322 ? 3.579 7.643 -4.865 1.00 71.62 322 GLY A CA 1
ATOM 2489 C C . GLY A 1 322 ? 4.663 8.362 -5.669 1.00 71.62 322 GLY A C 1
ATOM 2490 O O . GLY A 1 322 ? 4.444 8.818 -6.791 1.00 71.62 322 GLY A O 1
ATOM 2491 N N . SER A 1 323 ? 5.855 8.476 -5.088 1.00 64.19 323 SER A N 1
ATOM 2492 C CA . SER A 1 323 ? 7.040 9.007 -5.757 1.00 64.19 323 SER A CA 1
ATOM 2493 C C . SER A 1 323 ? 7.792 7.855 -6.414 1.00 64.19 323 SER A C 1
ATOM 2495 O O . SER A 1 323 ? 8.458 7.104 -5.717 1.00 64.19 323 SER A O 1
ATOM 2497 N N . GLY A 1 324 ? 7.700 7.686 -7.733 1.00 55.59 324 GLY A N 1
ATOM 2498 C CA . GLY A 1 324 ? 8.388 6.592 -8.424 1.00 55.59 324 GLY A CA 1
ATOM 2499 C C . GLY A 1 324 ? 8.379 6.727 -9.943 1.00 55.59 324 GLY A C 1
ATOM 2500 O O . GLY A 1 324 ? 7.610 7.499 -10.508 1.00 55.59 324 GLY A O 1
ATOM 2501 N N . ILE A 1 325 ? 9.245 5.969 -10.618 1.00 53.34 325 ILE A N 1
ATOM 2502 C CA . ILE A 1 325 ? 9.456 6.037 -12.077 1.00 53.34 325 ILE A CA 1
ATOM 2503 C C . ILE A 1 325 ? 8.191 5.633 -12.868 1.00 53.34 325 ILE A C 1
ATOM 2505 O O . ILE A 1 325 ? 7.976 6.125 -13.979 1.00 53.34 325 ILE A O 1
ATOM 2509 N N . GLY A 1 326 ? 7.295 4.844 -12.257 1.00 48.97 326 GLY A N 1
ATOM 2510 C CA . GLY A 1 326 ? 5.976 4.502 -12.805 1.00 48.97 326 GLY A CA 1
ATOM 2511 C C . GLY A 1 326 ? 5.030 5.693 -12.998 1.00 48.97 326 GLY A C 1
ATOM 2512 O O . GLY A 1 326 ? 4.059 5.590 -13.737 1.00 48.97 326 GLY A O 1
ATOM 2513 N N . VAL A 1 327 ? 5.352 6.865 -12.444 1.00 51.56 327 VAL A N 1
ATOM 2514 C CA . VAL A 1 327 ? 4.562 8.096 -12.605 1.00 51.56 327 VAL A CA 1
ATOM 2515 C C . VAL A 1 327 ? 4.672 8.701 -14.010 1.00 51.56 327 VAL A C 1
ATOM 2517 O O . VAL A 1 327 ? 3.816 9.494 -14.390 1.00 51.56 327 VAL A O 1
ATOM 2520 N N . GLY A 1 328 ? 5.687 8.328 -14.800 1.00 44.88 328 GLY A N 1
ATOM 2521 C CA . GLY A 1 328 ? 5.975 8.965 -16.083 1.00 44.88 328 GLY A CA 1
ATOM 2522 C C . GLY A 1 328 ? 6.273 10.453 -15.892 1.00 44.88 328 GLY A C 1
ATOM 2523 O O . GLY A 1 328 ? 5.408 11.279 -15.614 1.00 44.88 328 GLY A O 1
ATOM 2524 N N . SER A 1 329 ? 7.509 10.871 -16.127 1.00 40.09 329 SER A N 1
ATOM 2525 C CA . SER A 1 329 ? 7.874 12.296 -16.108 1.00 40.09 329 SER A CA 1
ATOM 2526 C C . SER A 1 329 ? 7.229 13.108 -17.254 1.00 40.09 329 SER A C 1
ATOM 2528 O O . SER A 1 329 ? 7.547 14.279 -17.451 1.00 40.09 329 SER A O 1
ATOM 2530 N N . GLY A 1 330 ? 6.278 12.513 -17.981 1.00 35.12 330 GLY A N 1
ATOM 2531 C CA . GLY A 1 330 ? 5.631 13.013 -19.187 1.00 35.12 330 GLY A CA 1
ATOM 2532 C C . GLY A 1 330 ? 4.649 14.168 -19.046 1.00 35.12 330 GLY A C 1
ATOM 2533 O O . GLY A 1 330 ? 4.305 14.748 -20.068 1.00 35.12 330 GLY A O 1
ATOM 2534 N N . ASN A 1 331 ? 4.228 14.543 -17.834 1.00 34.34 331 ASN A N 1
ATOM 2535 C CA . ASN A 1 331 ? 3.395 15.740 -17.620 1.00 34.34 331 ASN A CA 1
ATOM 2536 C C . ASN A 1 331 ? 3.941 16.713 -16.564 1.00 34.34 331 ASN A C 1
ATOM 2538 O O . ASN A 1 331 ? 3.352 17.771 -16.336 1.00 34.34 331 ASN A O 1
ATOM 2542 N N . LEU A 1 332 ? 5.092 16.420 -15.958 1.00 35.06 332 LEU A N 1
ATOM 2543 C CA . LEU A 1 332 ? 5.714 17.320 -14.995 1.00 35.06 332 LEU A CA 1
ATOM 2544 C C . LEU A 1 332 ? 6.633 18.285 -15.744 1.00 35.06 332 LEU A C 1
ATOM 2546 O O . LEU A 1 332 ? 7.827 18.052 -15.933 1.00 35.06 332 LEU A O 1
ATOM 2550 N N . SER A 1 333 ? 6.067 19.422 -16.162 1.00 31.22 333 SER A N 1
ATOM 2551 C CA . SER A 1 333 ? 6.869 20.632 -16.366 1.00 31.22 333 SER A CA 1
ATOM 2552 C C . SE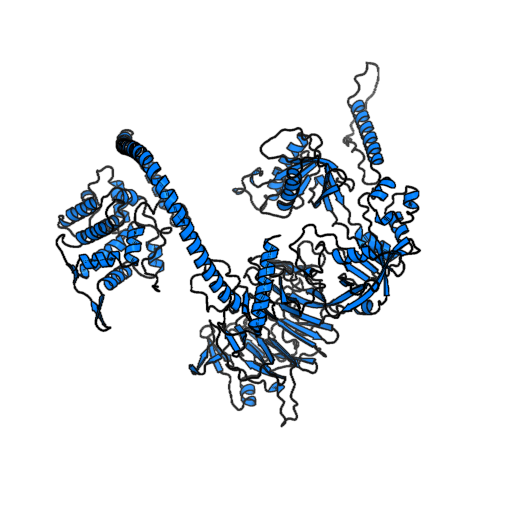R A 1 333 ? 7.811 20.788 -15.168 1.00 31.22 333 SER A C 1
ATOM 2554 O O . SER A 1 333 ? 7.355 20.604 -14.043 1.00 31.22 333 SER A O 1
ATOM 2556 N N . LYS A 1 334 ? 9.091 21.102 -15.404 1.00 31.41 334 LYS A N 1
ATOM 2557 C CA . LYS A 1 334 ? 10.215 21.204 -14.442 1.00 31.41 334 LYS A CA 1
ATOM 2558 C C . LYS A 1 334 ? 10.020 22.186 -13.248 1.00 31.41 334 LYS A C 1
ATOM 2560 O O . LYS A 1 334 ? 10.952 22.892 -12.885 1.00 31.41 334 LYS A O 1
ATOM 2565 N N . GLN A 1 335 ? 8.835 22.292 -12.647 1.00 29.92 335 GLN A N 1
ATOM 2566 C CA . GLN A 1 335 ? 8.459 23.287 -11.634 1.00 29.92 335 GLN A CA 1
ATOM 2567 C C . GLN A 1 335 ? 7.978 22.715 -10.291 1.00 29.92 335 GLN A C 1
ATOM 2569 O O . GLN A 1 335 ? 7.564 23.484 -9.429 1.00 29.92 335 GLN A O 1
ATOM 2574 N N . THR A 1 336 ? 8.072 21.410 -10.041 1.00 31.47 336 THR A N 1
ATOM 2575 C CA . THR A 1 336 ? 7.626 20.819 -8.764 1.00 31.47 336 THR A CA 1
ATOM 2576 C C . THR A 1 336 ? 8.755 20.087 -8.043 1.00 31.47 336 THR A C 1
ATOM 2578 O O . THR A 1 336 ? 8.626 18.927 -7.681 1.00 31.47 336 THR A O 1
ATOM 2581 N N . SER A 1 337 ? 9.877 20.763 -7.799 1.00 29.89 337 SER A N 1
ATOM 2582 C CA . SER A 1 337 ? 10.903 20.292 -6.853 1.00 29.89 337 SER A CA 1
ATOM 2583 C C . SER A 1 337 ? 10.740 20.924 -5.461 1.00 29.89 337 SER A C 1
ATOM 2585 O O . SER A 1 337 ? 11.722 21.149 -4.764 1.00 29.89 337 SER A O 1
ATOM 2587 N N . GLY A 1 338 ? 9.509 21.267 -5.062 1.00 28.58 338 GLY A N 1
ATOM 2588 C CA . GLY A 1 338 ? 9.266 21.975 -3.797 1.00 28.58 338 GLY A CA 1
ATOM 2589 C C . GLY A 1 338 ? 7.859 21.863 -3.209 1.00 28.58 338 GLY A C 1
ATOM 2590 O O . GLY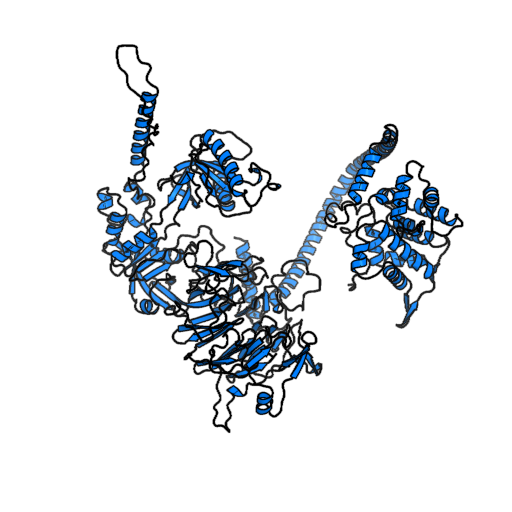 A 1 338 ? 7.541 22.581 -2.267 1.00 28.58 338 GLY A O 1
ATOM 2591 N N . ARG A 1 339 ? 6.995 20.989 -3.732 1.00 28.34 339 ARG A N 1
ATOM 2592 C CA . ARG A 1 339 ? 5.726 20.647 -3.079 1.00 28.34 339 ARG A CA 1
ATOM 2593 C C . ARG A 1 339 ? 5.629 19.139 -3.011 1.00 28.34 339 ARG A C 1
ATOM 2595 O O . ARG A 1 339 ? 5.732 18.483 -4.043 1.00 28.34 339 ARG A O 1
ATOM 2602 N N . GLY A 1 340 ? 5.477 18.618 -1.796 1.00 30.84 340 GLY A N 1
ATOM 2603 C CA . GLY A 1 340 ? 5.117 17.228 -1.583 1.00 30.84 340 GLY A CA 1
ATOM 2604 C C . GLY A 1 340 ? 3.933 16.874 -2.475 1.00 30.84 340 GLY A C 1
ATOM 2605 O O . GLY A 1 340 ? 2.937 17.589 -2.491 1.00 30.84 340 GLY A O 1
ATOM 2606 N N . ALA A 1 341 ? 4.126 15.813 -3.249 1.00 32.53 341 ALA A N 1
ATOM 2607 C CA . ALA A 1 341 ? 3.092 14.981 -3.826 1.00 32.53 341 ALA A CA 1
ATOM 2608 C C . ALA A 1 341 ? 1.917 15.714 -4.515 1.00 32.53 341 ALA A C 1
ATOM 2610 O O . ALA A 1 341 ? 0.878 15.986 -3.914 1.00 32.53 341 ALA A O 1
ATOM 2611 N N . ASP A 1 342 ? 2.004 15.878 -5.839 1.00 32.56 342 ASP A N 1
ATOM 2612 C CA . ASP A 1 342 ? 0.792 15.682 -6.644 1.00 32.56 342 ASP A CA 1
ATOM 2613 C C . ASP A 1 342 ? 0.424 14.192 -6.499 1.00 32.56 342 ASP A C 1
ATOM 2615 O O . ASP A 1 342 ? 0.940 13.327 -7.199 1.00 32.56 342 ASP A O 1
ATOM 2619 N N . MET A 1 343 ? -0.389 13.881 -5.482 1.00 42.22 343 MET A N 1
ATOM 2620 C CA . MET A 1 343 ? -0.683 12.518 -4.997 1.00 42.22 343 MET A CA 1
ATOM 2621 C C . MET A 1 343 ? -1.521 11.654 -5.937 1.00 42.22 343 MET A C 1
ATOM 2623 O O . MET A 1 343 ? -1.804 10.507 -5.616 1.00 42.22 343 MET A O 1
ATOM 2627 N N . VAL A 1 344 ? -1.919 12.191 -7.083 1.00 36.91 344 VAL A N 1
ATOM 2628 C CA . VAL A 1 344 ? -2.483 11.435 -8.195 1.00 36.91 344 VAL A CA 1
ATOM 2629 C C . VAL A 1 344 ? -1.809 11.993 -9.432 1.00 36.91 344 VAL A C 1
ATOM 2631 O O . VAL A 1 344 ? -2.217 13.034 -9.951 1.00 36.91 344 VAL A O 1
ATOM 2634 N N . ALA A 1 345 ? -0.755 11.331 -9.895 1.00 43.03 345 ALA A N 1
ATOM 2635 C CA . ALA A 1 345 ? -0.275 11.610 -11.231 1.00 43.03 345 ALA A CA 1
ATOM 2636 C C . ALA A 1 345 ? -1.260 10.954 -12.195 1.00 43.03 345 ALA A C 1
ATOM 2638 O O . ALA A 1 345 ? -1.207 9.757 -12.471 1.00 43.03 345 ALA A O 1
ATOM 2639 N N . GLU A 1 346 ? -2.235 11.741 -12.640 1.00 46.22 346 GLU A N 1
ATOM 2640 C CA . GLU A 1 346 ? -3.177 11.315 -13.662 1.00 46.22 346 GLU A CA 1
ATOM 2641 C C . GLU A 1 346 ? -2.408 11.232 -14.986 1.00 46.22 346 GLU A C 1
ATOM 2643 O O . GLU A 1 346 ? -2.245 12.219 -15.714 1.00 46.22 346 GLU A O 1
ATOM 2648 N N . LEU A 1 347 ? -1.873 10.048 -15.281 1.00 48.75 347 LEU A N 1
ATOM 2649 C CA . LEU A 1 347 ? -1.231 9.764 -16.554 1.00 48.75 347 LEU A CA 1
ATOM 2650 C C . LEU A 1 347 ? -2.341 9.589 -17.595 1.00 48.75 347 LEU A C 1
ATOM 2652 O O . LEU A 1 347 ? -2.790 8.493 -17.915 1.00 48.75 347 LEU A O 1
ATOM 2656 N N . LYS A 1 348 ? -2.840 10.726 -18.090 1.00 49.62 348 LYS A N 1
ATOM 2657 C CA . LYS A 1 348 ? -3.840 10.774 -19.160 1.00 49.62 348 LYS A CA 1
ATOM 2658 C C . LYS A 1 348 ? -3.203 10.331 -20.466 1.00 49.62 348 LYS A C 1
ATOM 2660 O O . LYS A 1 348 ? -2.679 11.162 -21.208 1.00 49.62 348 LYS A O 1
ATOM 2665 N N . LEU A 1 349 ? -3.312 9.047 -20.782 1.00 53.94 349 LEU A N 1
ATOM 2666 C CA . LEU A 1 349 ? -3.224 8.596 -22.165 1.00 53.94 349 LEU A CA 1
ATOM 2667 C C . LEU A 1 349 ? -4.471 9.130 -22.890 1.00 53.94 349 LEU A C 1
ATOM 2669 O O . LEU A 1 349 ? -5.560 8.569 -22.803 1.00 53.94 349 LEU A O 1
ATOM 2673 N N . GLN A 1 350 ? -4.362 10.307 -23.512 1.00 51.19 350 GLN A N 1
ATOM 2674 C CA . GLN A 1 350 ? -5.506 10.931 -24.179 1.00 51.19 350 GLN A CA 1
ATOM 2675 C C . GLN A 1 350 ? -6.022 10.030 -25.309 1.00 51.19 350 GLN A C 1
ATOM 2677 O O . GLN A 1 350 ? -5.299 9.752 -26.259 1.00 51.19 350 GLN A O 1
ATOM 2682 N N . GLY A 1 351 ? -7.293 9.625 -25.220 1.00 56.59 351 GLY A N 1
ATOM 2683 C CA . GLY A 1 351 ? -7.967 8.847 -26.264 1.00 56.59 351 GLY A CA 1
ATOM 2684 C C . GLY A 1 351 ? -7.680 7.343 -26.251 1.00 56.59 351 GLY A C 1
ATOM 2685 O O . GLY A 1 351 ? -8.043 6.675 -27.213 1.00 56.59 351 GLY A O 1
ATOM 2686 N N . VAL A 1 352 ? -7.059 6.824 -25.190 1.00 67.31 352 VAL A N 1
ATOM 2687 C CA . VAL A 1 352 ? -6.656 5.417 -25.051 1.00 67.31 352 VAL A CA 1
ATOM 2688 C C . VAL A 1 352 ? -7.254 4.861 -23.759 1.00 67.31 352 VAL A C 1
ATOM 2690 O O . VAL A 1 352 ? -7.210 5.529 -22.724 1.00 67.31 352 VAL A O 1
ATOM 2693 N N . ARG A 1 353 ? -7.832 3.660 -23.813 1.00 75.81 353 ARG A N 1
ATOM 2694 C CA . ARG A 1 353 ? -8.471 2.995 -22.666 1.00 75.81 353 ARG A CA 1
ATOM 2695 C C . ARG A 1 353 ? -7.566 1.884 -22.149 1.00 75.81 353 ARG A C 1
ATOM 2697 O O . ARG A 1 353 ? -7.280 0.937 -22.882 1.00 75.81 353 ARG A O 1
ATOM 2704 N N . SER A 1 354 ? -7.132 1.992 -20.897 1.00 82.50 354 SER A N 1
ATOM 2705 C CA . SER A 1 354 ? -6.287 0.989 -20.241 1.00 82.50 354 SER A CA 1
ATOM 2706 C C . SER A 1 354 ? -7.121 -0.205 -19.776 1.00 82.50 354 SER A C 1
ATOM 2708 O O . SER A 1 354 ? -8.221 -0.034 -19.248 1.00 82.50 354 SER A O 1
ATOM 2710 N N . ARG A 1 355 ? -6.589 -1.416 -19.954 1.00 83.31 355 ARG A N 1
ATOM 2711 C CA . ARG A 1 355 ? -7.223 -2.674 -19.529 1.00 83.31 355 ARG A CA 1
ATOM 2712 C C . ARG A 1 355 ? -6.493 -3.328 -18.364 1.00 83.31 355 ARG A C 1
ATOM 2714 O O . ARG A 1 355 ? -7.145 -3.731 -17.410 1.00 83.31 355 ARG A O 1
ATOM 2721 N N . LYS A 1 356 ? -5.162 -3.417 -18.442 1.00 85.00 356 LYS A N 1
ATOM 2722 C CA . LYS A 1 356 ? -4.292 -4.023 -17.419 1.00 85.00 356 LYS A CA 1
ATOM 2723 C C . LYS A 1 356 ? -3.012 -3.221 -17.256 1.00 85.00 356 LYS A C 1
ATOM 2725 O O . LYS A 1 356 ? -2.544 -2.625 -18.224 1.00 85.00 356 LYS A O 1
ATOM 2730 N N . ALA A 1 357 ? -2.441 -3.242 -16.056 1.00 86.19 357 ALA A N 1
ATOM 2731 C CA . ALA A 1 357 ? -1.180 -2.580 -15.751 1.00 86.19 357 ALA A CA 1
ATOM 2732 C C . ALA A 1 357 ? -0.253 -3.510 -14.962 1.00 86.19 357 ALA A C 1
ATOM 2734 O O . ALA A 1 357 ? -0.699 -4.202 -14.054 1.00 86.19 357 ALA A O 1
ATOM 2735 N N . PHE A 1 358 ? 1.035 -3.483 -15.292 1.00 85.12 358 PHE A N 1
ATOM 2736 C CA . PHE A 1 358 ? 2.099 -4.206 -14.601 1.00 85.12 358 PHE A CA 1
ATOM 2737 C C . PHE A 1 358 ? 3.217 -3.221 -14.272 1.00 85.12 358 PHE A C 1
ATOM 2739 O O . PHE A 1 358 ? 3.619 -2.423 -15.120 1.00 85.12 358 PHE A O 1
ATOM 2746 N N . VAL A 1 359 ? 3.718 -3.253 -13.042 1.00 78.12 359 VAL A N 1
ATOM 2747 C CA . VAL A 1 359 ? 4.688 -2.274 -12.539 1.00 78.12 359 VAL A CA 1
ATOM 2748 C C . VAL A 1 359 ? 5.855 -3.028 -11.914 1.00 78.12 359 VAL A C 1
ATOM 2750 O O . VAL A 1 359 ? 5.633 -3.954 -11.144 1.00 78.12 359 VAL A O 1
ATOM 2753 N N . SER A 1 360 ? 7.085 -2.623 -12.225 1.00 80.44 360 SER A N 1
ATOM 2754 C CA . SER A 1 360 ? 8.281 -3.006 -11.469 1.00 80.44 360 SER A CA 1
ATOM 2755 C C . SER A 1 360 ? 8.900 -1.799 -10.770 1.00 80.44 360 SER A C 1
ATOM 2757 O O . SER A 1 360 ? 8.416 -0.668 -10.889 1.00 80.44 360 SER A O 1
ATOM 2759 N N . SER A 1 361 ? 10.000 -2.010 -10.048 1.00 73.50 361 SER A N 1
ATOM 2760 C CA . SER A 1 361 ? 10.777 -0.932 -9.425 1.00 73.50 361 SER A CA 1
ATOM 2761 C C . SER A 1 361 ? 11.326 0.091 -10.436 1.00 73.50 361 SER A C 1
ATOM 2763 O O . SER A 1 361 ? 11.602 1.233 -10.065 1.00 73.50 361 SER A O 1
ATOM 2765 N N . SER A 1 362 ? 11.434 -0.267 -11.721 1.00 74.12 362 SER A N 1
ATOM 2766 C CA . SER A 1 362 ? 12.057 0.568 -12.758 1.00 74.12 362 SER A CA 1
ATOM 2767 C C . SER A 1 362 ? 11.162 0.887 -13.962 1.00 74.12 362 SER A C 1
ATOM 2769 O O . SER A 1 362 ? 11.369 1.927 -14.596 1.00 74.12 362 SER A O 1
ATOM 2771 N N . CYS A 1 363 ? 10.162 0.056 -14.277 1.00 78.12 363 CYS A N 1
ATOM 2772 C CA . CYS A 1 363 ? 9.333 0.202 -15.476 1.00 78.12 363 CYS A CA 1
ATOM 2773 C C . CYS A 1 363 ? 7.841 -0.052 -15.229 1.00 78.12 363 CYS A C 1
ATOM 2775 O O . CYS A 1 363 ? 7.427 -0.627 -14.225 1.00 78.12 363 CYS A O 1
ATOM 2777 N N . THR A 1 364 ? 7.002 0.430 -16.142 1.00 82.12 364 THR A N 1
ATOM 2778 C CA . THR A 1 364 ? 5.553 0.216 -16.121 1.00 82.12 364 THR A CA 1
ATOM 2779 C C . THR A 1 364 ? 5.072 -0.156 -17.510 1.00 82.12 364 THR A C 1
ATOM 2781 O O . THR A 1 364 ? 5.459 0.475 -18.493 1.00 82.12 364 THR A O 1
ATOM 2784 N N . PHE A 1 365 ? 4.218 -1.172 -17.562 1.00 83.69 365 PHE A N 1
ATOM 2785 C CA . PHE A 1 365 ? 3.591 -1.720 -18.752 1.00 83.69 365 PHE A CA 1
ATOM 2786 C C . PHE A 1 365 ? 2.086 -1.619 -18.638 1.00 83.69 365 PHE A C 1
ATOM 2788 O O . PHE A 1 365 ? 1.518 -1.927 -17.591 1.00 83.69 365 PHE A O 1
ATOM 2795 N N . VAL A 1 366 ? 1.433 -1.233 -19.726 1.00 85.00 366 VAL A N 1
ATOM 2796 C CA . VAL A 1 366 ? -0.022 -1.134 -19.777 1.00 85.00 366 VAL A CA 1
ATOM 2797 C C . VAL A 1 366 ? -0.534 -1.728 -21.078 1.00 85.00 366 VAL A C 1
ATOM 2799 O O . VAL A 1 366 ? -0.050 -1.393 -22.160 1.00 85.00 366 VAL A O 1
ATOM 2802 N N . ASP A 1 367 ? -1.534 -2.595 -20.953 1.00 86.62 367 ASP A N 1
ATOM 2803 C CA . ASP A 1 367 ? -2.352 -3.058 -22.069 1.00 86.62 367 ASP A CA 1
ATOM 2804 C C . ASP A 1 367 ? -3.483 -2.058 -22.317 1.00 86.62 367 ASP A C 1
ATOM 2806 O O . ASP A 1 367 ? -4.191 -1.663 -21.383 1.00 86.62 367 ASP A O 1
ATOM 2810 N N . THR A 1 368 ? -3.668 -1.652 -23.572 1.00 84.62 368 THR A N 1
ATOM 2811 C CA . THR A 1 368 ? -4.669 -0.654 -23.958 1.00 84.62 368 THR A CA 1
ATOM 2812 C C . THR A 1 368 ? -5.542 -1.119 -25.125 1.00 84.62 368 THR A C 1
ATOM 2814 O O . THR A 1 368 ? -5.343 -2.176 -25.728 1.00 84.62 368 THR A O 1
ATOM 2817 N N . ASP A 1 369 ? -6.559 -0.338 -25.477 1.00 81.25 369 ASP A N 1
ATOM 2818 C CA . ASP A 1 369 ? -7.349 -0.550 -26.694 1.00 81.25 369 ASP A CA 1
ATOM 2819 C C . ASP A 1 369 ? -6.568 -0.327 -28.001 1.00 81.25 369 ASP A C 1
ATOM 2821 O O . ASP A 1 369 ? -6.966 -0.853 -29.039 1.00 81.25 369 ASP A O 1
ATOM 2825 N N . GLN A 1 370 ? -5.431 0.372 -27.943 1.00 79.00 370 GLN A N 1
ATOM 2826 C CA . GLN A 1 370 ? -4.560 0.672 -29.087 1.00 79.00 370 GLN A CA 1
ATOM 2827 C C . GLN A 1 370 ? -3.247 -0.134 -29.083 1.00 79.00 370 GLN A C 1
ATOM 2829 O O . GLN A 1 370 ? -2.336 0.161 -29.855 1.00 79.00 370 GLN A O 1
ATOM 2834 N N . GLY A 1 371 ? -3.138 -1.151 -28.223 1.00 81.62 371 GLY A N 1
ATOM 2835 C CA . GLY A 1 371 ? -1.951 -1.998 -28.075 1.00 81.62 371 GLY A CA 1
ATOM 2836 C C . GLY A 1 371 ? -1.128 -1.686 -26.824 1.00 81.62 371 GLY A C 1
ATOM 2837 O O . GLY A 1 371 ? -1.530 -0.896 -25.970 1.00 81.62 371 GLY A O 1
ATOM 2838 N N . TRP A 1 372 ? 0.032 -2.325 -26.698 1.00 86.06 372 TRP A N 1
ATOM 2839 C CA . TRP A 1 372 ? 0.856 -2.242 -25.493 1.00 86.06 372 TRP A CA 1
ATOM 2840 C C . TRP A 1 372 ? 1.628 -0.929 -25.410 1.00 86.06 372 TRP A C 1
ATOM 2842 O O . TRP A 1 372 ? 2.147 -0.427 -26.411 1.00 86.06 372 TRP A O 1
ATOM 2852 N N . MET A 1 373 ? 1.734 -0.390 -24.197 1.00 84.75 373 MET A N 1
ATOM 2853 C CA . MET A 1 373 ? 2.533 0.790 -23.885 1.00 84.75 373 MET A CA 1
ATOM 2854 C C . MET A 1 373 ? 3.480 0.531 -22.716 1.00 84.75 373 MET A C 1
ATOM 2856 O O . MET A 1 373 ? 3.152 -0.221 -21.801 1.00 84.75 373 MET A O 1
ATOM 2860 N N . MET A 1 374 ? 4.636 1.198 -22.722 1.00 82.31 374 MET A N 1
ATOM 2861 C CA . MET A 1 374 ? 5.622 1.113 -21.644 1.00 82.31 374 MET A CA 1
ATOM 2862 C C . MET A 1 374 ? 6.366 2.425 -21.421 1.00 82.31 374 MET A C 1
ATOM 2864 O O . MET A 1 374 ? 6.616 3.189 -22.358 1.00 82.31 374 MET A O 1
ATOM 2868 N N . TRP A 1 375 ? 6.773 2.655 -20.178 1.00 80.94 375 TRP A N 1
ATOM 2869 C CA . TRP A 1 375 ? 7.731 3.688 -19.798 1.00 80.94 375 TRP A CA 1
ATOM 2870 C C . TRP A 1 375 ? 8.565 3.247 -18.592 1.00 80.94 375 TRP A C 1
ATOM 2872 O O . TRP A 1 375 ? 8.293 2.229 -17.960 1.00 80.94 375 TRP A O 1
ATOM 2882 N N . GLY A 1 376 ? 9.597 4.027 -18.286 1.00 75.50 376 GLY A N 1
ATOM 2883 C CA . GLY A 1 376 ? 10.507 3.814 -17.168 1.00 75.50 376 GLY A CA 1
ATOM 2884 C C . GLY A 1 376 ? 11.968 3.695 -17.582 1.00 75.50 376 GLY A C 1
ATOM 2885 O O . GLY A 1 376 ? 12.340 4.019 -18.712 1.00 75.50 376 GLY A O 1
ATOM 2886 N N . GLN A 1 377 ? 12.817 3.294 -16.643 1.00 71.12 377 GLN A N 1
ATOM 2887 C CA . GLN A 1 377 ? 14.260 3.171 -16.834 1.00 71.12 377 GLN A CA 1
ATOM 2888 C C . GLN A 1 377 ? 14.672 1.700 -16.919 1.00 71.12 377 GLN A C 1
ATOM 2890 O O . GLN A 1 377 ? 14.021 0.826 -16.363 1.00 71.12 377 GLN A O 1
ATOM 2895 N N . CYS A 1 378 ? 15.797 1.451 -17.579 1.00 66.88 378 CYS A N 1
ATOM 2896 C CA . CYS A 1 378 ? 16.564 0.216 -17.489 1.00 66.88 378 CYS A CA 1
ATOM 2897 C C . CYS A 1 378 ? 15.928 -1.039 -18.103 1.00 66.88 378 CYS A C 1
ATOM 2899 O O . CYS A 1 378 ? 16.391 -2.123 -17.777 1.00 66.88 378 CYS A O 1
ATOM 2901 N N . LEU A 1 379 ? 14.970 -0.938 -19.032 1.00 83.62 379 LEU A N 1
ATOM 2902 C CA . LEU A 1 379 ? 14.600 -2.076 -19.885 1.00 83.62 379 LEU A CA 1
ATOM 2903 C C . LEU A 1 379 ? 15.046 -1.824 -21.342 1.00 83.62 379 LEU A C 1
ATOM 2905 O O . LEU A 1 379 ? 14.535 -0.892 -21.969 1.00 83.62 379 LEU A O 1
ATOM 2909 N N . PRO A 1 380 ? 16.019 -2.588 -21.878 1.00 86.62 380 PRO A N 1
ATOM 2910 C CA . PRO A 1 380 ? 16.546 -2.416 -23.234 1.00 86.62 380 PRO A CA 1
ATOM 2911 C C . PRO A 1 380 ? 15.480 -2.646 -24.303 1.00 86.62 380 PRO A C 1
ATOM 2913 O O . PRO A 1 380 ? 14.991 -3.757 -24.411 1.00 86.62 380 PRO A O 1
ATOM 2916 N N . MET A 1 381 ? 15.160 -1.666 -25.147 1.00 83.81 381 MET A N 1
ATOM 2917 C CA . MET A 1 381 ? 14.166 -1.824 -26.218 1.00 83.81 381 MET A CA 1
ATOM 2918 C C . MET A 1 381 ? 14.726 -1.449 -27.579 1.00 83.81 381 MET A C 1
ATOM 2920 O O . MET A 1 381 ? 15.221 -0.337 -27.758 1.00 83.81 381 MET A O 1
ATOM 2924 N N . TYR A 1 382 ? 14.592 -2.341 -28.559 1.00 83.50 382 TYR A N 1
ATOM 2925 C CA . TYR A 1 382 ? 14.912 -2.012 -29.941 1.00 83.50 382 TYR A CA 1
ATOM 2926 C C . TYR A 1 382 ? 13.857 -1.076 -30.538 1.00 83.50 382 TYR A C 1
ATOM 2928 O O . TYR A 1 382 ? 12.683 -1.427 -30.628 1.00 83.50 382 TYR A O 1
ATOM 2936 N N . SER A 1 383 ? 14.286 0.098 -30.992 1.00 78.56 383 SER A N 1
ATOM 2937 C CA . SER A 1 383 ? 13.442 1.034 -31.730 1.00 78.56 383 SER A CA 1
ATOM 2938 C C . SER A 1 383 ? 13.693 0.866 -33.235 1.00 78.56 383 SER A C 1
ATOM 2940 O O . SER A 1 383 ? 14.800 1.170 -33.696 1.00 78.56 383 SER A O 1
ATOM 2942 N N . PRO A 1 384 ? 12.699 0.402 -34.023 1.00 74.44 384 PRO A N 1
ATOM 2943 C CA . PRO A 1 384 ? 12.838 0.262 -35.474 1.00 74.44 384 PRO A CA 1
ATOM 2944 C C . PRO A 1 384 ? 13.154 1.593 -36.165 1.00 74.44 384 PRO A C 1
ATOM 2946 O O . PRO A 1 384 ? 13.947 1.623 -37.104 1.00 74.44 384 PRO A O 1
ATOM 2949 N N . ASP A 1 385 ? 12.584 2.689 -35.658 1.00 75.12 385 ASP A N 1
ATOM 2950 C CA . ASP A 1 385 ? 12.709 4.029 -36.239 1.00 75.12 385 ASP A CA 1
ATOM 2951 C C . ASP A 1 385 ? 14.134 4.579 -36.134 1.00 75.12 385 ASP A C 1
ATOM 2953 O O . ASP A 1 385 ? 14.640 5.215 -37.057 1.00 75.12 385 ASP A O 1
ATOM 2957 N N . THR A 1 386 ? 14.796 4.335 -35.001 1.00 76.44 386 THR A N 1
ATOM 2958 C CA . THR A 1 386 ? 16.162 4.818 -34.738 1.00 76.44 386 THR A CA 1
ATOM 2959 C C . THR A 1 386 ? 17.226 3.760 -35.008 1.00 76.44 386 THR A C 1
ATOM 2961 O O . THR A 1 386 ? 18.413 4.052 -34.874 1.00 76.44 386 THR A O 1
ATOM 2964 N N . GLN A 1 387 ? 16.810 2.535 -35.354 1.00 80.50 387 GLN A N 1
ATOM 2965 C CA . GLN A 1 387 ? 17.657 1.345 -35.492 1.00 80.50 387 GLN A CA 1
ATOM 2966 C C . GLN A 1 387 ? 18.612 1.133 -34.305 1.00 80.50 387 GLN A C 1
ATOM 2968 O O . GLN A 1 387 ? 19.709 0.595 -34.458 1.00 80.50 387 GLN A O 1
ATOM 2973 N N . SER A 1 388 ? 18.200 1.555 -33.111 1.00 82.56 388 SER A N 1
ATOM 2974 C CA . SER A 1 388 ? 19.030 1.563 -31.909 1.00 82.56 388 SER A CA 1
ATOM 2975 C C . SER A 1 388 ? 18.234 1.126 -30.687 1.00 82.56 388 SER A C 1
ATOM 2977 O O . SER A 1 388 ? 17.011 1.273 -30.634 1.00 82.56 388 SER A O 1
ATOM 2979 N N . THR A 1 389 ? 18.937 0.566 -29.705 1.00 84.75 389 THR A N 1
ATOM 2980 C CA . THR A 1 389 ? 18.342 0.150 -28.436 1.00 84.75 389 THR A CA 1
ATOM 2981 C C . THR A 1 389 ? 18.286 1.335 -27.478 1.00 84.75 389 THR A C 1
ATOM 2983 O O . THR A 1 389 ? 19.301 1.985 -27.225 1.00 84.75 389 THR A O 1
ATOM 2986 N N . THR A 1 390 ? 17.108 1.624 -26.933 1.00 81.50 390 THR A N 1
ATOM 2987 C CA . THR A 1 390 ? 16.913 2.638 -25.893 1.00 81.50 390 THR A CA 1
ATOM 2988 C C . THR A 1 390 ? 16.727 1.980 -24.533 1.00 81.50 390 THR A C 1
ATOM 2990 O O . THR A 1 390 ? 16.018 0.988 -24.420 1.00 81.50 390 THR A O 1
ATOM 2993 N N . PHE A 1 391 ? 17.337 2.553 -23.495 1.00 79.81 391 PHE A N 1
ATOM 2994 C CA . PHE A 1 391 ? 17.310 2.015 -22.126 1.00 79.81 391 PHE A CA 1
ATOM 2995 C C . PHE A 1 391 ? 16.487 2.877 -21.158 1.00 79.81 391 PHE A C 1
ATOM 2997 O O . PHE A 1 391 ? 16.481 2.631 -19.958 1.00 79.81 391 PHE A O 1
ATOM 3004 N N . SER A 1 392 ? 15.838 3.940 -21.638 1.00 75.31 392 SER A N 1
ATOM 3005 C CA . SER A 1 392 ? 15.055 4.847 -20.796 1.00 75.31 392 SER A CA 1
ATOM 3006 C C . SER A 1 392 ? 13.956 5.531 -21.598 1.00 75.31 392 SER A C 1
ATOM 3008 O O . SER A 1 392 ? 14.184 6.054 -22.693 1.00 75.31 392 SER A O 1
ATOM 3010 N N . HIS A 1 393 ? 12.754 5.526 -21.033 1.00 74.25 393 HIS A N 1
ATOM 3011 C CA . HIS A 1 393 ? 11.526 6.028 -21.624 1.00 74.25 393 HIS A CA 1
ATOM 3012 C C . HIS A 1 393 ? 10.810 6.894 -20.584 1.00 74.25 393 HIS A C 1
ATOM 3014 O O . HIS A 1 393 ? 10.077 6.398 -19.740 1.00 74.25 393 HIS A O 1
ATOM 3020 N N . ALA A 1 394 ? 11.023 8.210 -20.628 1.00 66.81 394 ALA A N 1
ATOM 3021 C CA . ALA A 1 394 ? 10.390 9.155 -19.698 1.00 66.81 394 ALA A CA 1
ATOM 3022 C C . ALA A 1 394 ? 8.862 9.287 -19.889 1.00 66.81 394 ALA A C 1
ATOM 3024 O O . ALA A 1 394 ? 8.153 9.751 -18.996 1.00 66.81 394 ALA A O 1
ATOM 3025 N N . VAL A 1 395 ? 8.366 8.899 -21.066 1.00 71.69 395 VAL A N 1
ATOM 3026 C CA . VAL A 1 395 ? 6.961 8.974 -21.482 1.00 71.69 395 VAL A CA 1
ATOM 3027 C C . VAL A 1 395 ? 6.487 7.611 -21.983 1.00 71.69 395 VAL A C 1
ATOM 3029 O O . VAL A 1 395 ? 7.315 6.877 -22.536 1.00 71.69 395 VAL A O 1
ATOM 3032 N N . PRO A 1 396 ? 5.184 7.291 -21.849 1.00 77.19 396 PRO A N 1
ATOM 3033 C CA . PRO A 1 396 ? 4.606 6.091 -22.443 1.00 77.19 396 PRO A CA 1
ATOM 3034 C C . PRO A 1 396 ? 4.910 6.016 -23.939 1.00 77.19 396 PRO A C 1
ATOM 3036 O O . PRO A 1 396 ? 4.625 6.953 -24.687 1.00 77.19 396 PRO A O 1
ATOM 3039 N N . LYS A 1 397 ? 5.507 4.905 -24.372 1.00 77.88 397 LYS A N 1
ATOM 3040 C CA . LYS A 1 397 ? 5.720 4.577 -25.784 1.00 77.88 397 LYS A CA 1
ATOM 3041 C C . LYS A 1 397 ? 4.992 3.291 -26.132 1.00 77.88 397 LYS A C 1
ATOM 3043 O O . LYS A 1 397 ? 4.979 2.365 -25.327 1.00 77.88 397 LYS A O 1
ATOM 3048 N N . HIS A 1 398 ? 4.445 3.232 -27.341 1.00 80.62 398 HIS A N 1
ATOM 3049 C CA . HIS A 1 398 ? 3.916 1.988 -27.885 1.00 80.62 398 HIS A CA 1
ATOM 3050 C C . HIS A 1 398 ? 5.027 0.951 -28.054 1.00 80.62 398 HIS A C 1
ATOM 3052 O O . HIS A 1 398 ? 6.124 1.283 -28.507 1.00 80.62 398 HIS A O 1
ATOM 3058 N N . ILE A 1 399 ? 4.711 -0.299 -27.720 1.00 80.50 399 ILE A N 1
ATOM 3059 C CA . ILE A 1 399 ? 5.546 -1.464 -27.995 1.00 80.50 399 ILE A CA 1
ATOM 3060 C C . ILE A 1 399 ? 4.745 -2.439 -28.846 1.00 80.50 399 ILE A C 1
ATOM 3062 O O . ILE A 1 399 ? 3.617 -2.795 -28.507 1.00 80.50 399 ILE A O 1
ATOM 3066 N N . ASP A 1 400 ? 5.364 -2.916 -29.919 1.00 79.44 400 ASP A N 1
ATOM 3067 C CA . ASP A 1 400 ? 4.894 -4.090 -30.642 1.00 79.44 400 ASP A CA 1
ATOM 3068 C C . ASP A 1 400 ? 5.614 -5.333 -30.103 1.00 79.44 400 ASP A C 1
ATOM 3070 O O . ASP A 1 400 ? 6.756 -5.615 -30.471 1.00 79.44 400 ASP A O 1
ATOM 3074 N N . LEU A 1 401 ? 4.961 -6.048 -29.180 1.00 79.19 401 LEU A N 1
ATOM 3075 C CA . LEU A 1 401 ? 5.524 -7.254 -28.566 1.00 79.19 401 LEU A CA 1
ATOM 3076 C C . LEU A 1 401 ? 5.578 -8.436 -29.541 1.00 79.19 401 LEU A C 1
ATOM 3078 O O . LEU A 1 401 ? 6.327 -9.372 -29.281 1.00 79.19 401 LEU A O 1
ATOM 3082 N N . LYS A 1 402 ? 4.814 -8.411 -30.648 1.00 82.62 402 LYS A N 1
ATOM 3083 C CA . LYS A 1 402 ? 4.690 -9.520 -31.619 1.00 82.62 402 LYS A CA 1
ATOM 3084 C C . LYS A 1 402 ? 4.413 -10.892 -30.984 1.00 82.62 402 LYS A C 1
ATOM 3086 O O . LYS A 1 402 ? 4.775 -11.923 -31.546 1.00 82.62 402 LYS A O 1
ATOM 3091 N N . VAL A 1 403 ? 3.787 -10.893 -29.811 1.00 85.12 403 VAL A N 1
ATOM 3092 C CA . VAL A 1 403 ? 3.424 -12.073 -29.026 1.00 85.12 403 VAL A CA 1
ATOM 3093 C C . VAL A 1 403 ? 1.998 -11.868 -28.529 1.00 85.12 403 VAL A C 1
ATOM 3095 O O . VAL A 1 403 ? 1.658 -10.783 -28.055 1.00 85.12 403 VAL A O 1
ATOM 3098 N N . ASP A 1 404 ? 1.175 -12.910 -28.618 1.00 88.44 404 ASP A N 1
ATOM 3099 C CA . ASP A 1 404 ? -0.185 -12.906 -28.078 1.00 88.44 404 ASP A CA 1
ATOM 3100 C C . ASP A 1 404 ? -0.133 -13.086 -26.556 1.00 88.44 404 ASP A C 1
ATOM 3102 O O . ASP A 1 404 ? -0.118 -14.208 -26.052 1.00 88.44 404 ASP A O 1
ATOM 3106 N N . VAL A 1 405 ? -0.051 -11.973 -25.825 1.00 90.00 405 VAL A N 1
ATOM 3107 C CA . VAL A 1 405 ? 0.195 -11.930 -24.375 1.00 90.00 405 VAL A CA 1
ATOM 3108 C C . VAL A 1 405 ? -1.016 -12.393 -23.554 1.00 90.00 405 VAL A C 1
ATOM 3110 O O . VAL A 1 405 ? -2.099 -11.819 -23.651 1.00 90.00 405 VAL A O 1
ATOM 3113 N N . ALA A 1 406 ? -0.806 -13.371 -22.673 1.00 91.06 406 ALA A N 1
ATOM 3114 C CA . ALA A 1 406 ? -1.741 -13.794 -21.632 1.00 91.06 406 ALA A CA 1
ATOM 3115 C C . ALA A 1 406 ? -1.469 -13.097 -20.284 1.00 91.06 406 ALA A C 1
ATOM 3117 O O . ALA A 1 406 ? -2.402 -12.621 -19.628 1.00 91.06 406 ALA A O 1
ATOM 3118 N N . SER A 1 407 ? -0.201 -13.007 -19.870 1.00 90.50 407 SER A N 1
ATOM 3119 C CA . SER A 1 407 ? 0.218 -12.294 -18.657 1.00 90.50 407 SER A CA 1
ATOM 3120 C C . SER A 1 407 ? 1.658 -11.791 -18.757 1.00 90.50 407 SER A C 1
ATOM 3122 O O . SER A 1 407 ? 2.432 -12.238 -19.605 1.00 90.50 407 SER A O 1
ATOM 3124 N N . VAL A 1 408 ? 2.005 -10.835 -17.894 1.00 91.25 408 VAL A N 1
ATOM 3125 C CA . VAL A 1 408 ? 3.332 -10.217 -17.831 1.00 91.25 408 VAL A CA 1
ATOM 3126 C C . VAL A 1 408 ? 3.796 -10.189 -16.375 1.00 91.25 408 VAL A C 1
ATOM 3128 O O . VAL A 1 408 ? 3.002 -9.909 -15.482 1.00 91.25 408 VAL A O 1
ATOM 3131 N N . ALA A 1 409 ? 5.075 -10.464 -16.135 1.00 91.38 409 ALA A N 1
ATOM 3132 C CA . ALA A 1 409 ? 5.727 -10.255 -14.845 1.00 91.38 409 ALA A CA 1
ATOM 3133 C C . ALA A 1 409 ? 7.005 -9.440 -15.055 1.00 91.38 409 ALA A C 1
ATOM 3135 O O . ALA A 1 409 ? 7.774 -9.709 -15.977 1.00 91.38 409 ALA A O 1
ATOM 3136 N N . CYS A 1 410 ? 7.229 -8.434 -14.215 1.00 89.00 410 CYS A N 1
ATOM 3137 C CA . CYS A 1 410 ? 8.321 -7.485 -14.395 1.00 89.00 410 CYS A CA 1
ATOM 3138 C C . CYS A 1 410 ? 9.240 -7.507 -13.177 1.00 89.00 410 CYS A C 1
ATOM 3140 O O . CYS A 1 410 ? 8.799 -7.191 -12.076 1.00 89.00 410 CYS A O 1
ATOM 3142 N N . GLY A 1 411 ? 10.512 -7.829 -13.397 1.00 88.75 411 GLY A N 1
ATOM 3143 C CA . GLY A 1 411 ? 11.564 -7.641 -12.407 1.00 88.75 411 GLY A CA 1
ATOM 3144 C C . GLY A 1 411 ? 12.200 -6.257 -12.504 1.00 88.75 411 GLY A C 1
ATOM 3145 O O . GLY A 1 411 ? 11.697 -5.347 -13.179 1.00 88.75 411 GLY A O 1
ATOM 3146 N N . ARG A 1 412 ? 13.348 -6.074 -11.850 1.00 85.75 412 ARG A N 1
ATOM 3147 C CA . ARG A 1 412 ? 14.022 -4.768 -11.783 1.00 85.75 412 ARG A CA 1
ATOM 3148 C C . ARG A 1 412 ? 14.613 -4.313 -13.117 1.00 85.75 412 ARG A C 1
ATOM 3150 O O . ARG A 1 412 ? 14.716 -3.112 -13.360 1.00 85.75 412 ARG A O 1
ATOM 3157 N N . GLY A 1 413 ? 14.995 -5.243 -13.984 1.00 86.69 413 GLY A N 1
ATOM 3158 C CA . GLY A 1 413 ? 15.609 -4.948 -15.286 1.00 86.69 413 GLY A CA 1
ATOM 3159 C C . GLY A 1 413 ? 15.243 -5.943 -16.387 1.00 86.69 413 GLY A C 1
ATOM 3160 O O . GLY A 1 413 ? 15.849 -5.933 -17.459 1.00 86.69 413 GLY A O 1
ATOM 3161 N N . HIS A 1 414 ? 14.275 -6.818 -16.128 1.00 91.62 414 HIS A N 1
ATOM 3162 C CA . HIS A 1 414 ? 13.822 -7.855 -17.046 1.00 91.62 414 HIS A CA 1
ATOM 3163 C C . HIS A 1 414 ? 12.314 -8.050 -16.947 1.00 91.62 414 HIS A C 1
ATOM 3165 O O . HIS A 1 414 ? 11.657 -7.618 -16.000 1.00 91.62 414 HIS A O 1
ATOM 3171 N N . CYS A 1 415 ? 11.764 -8.700 -17.959 1.00 92.06 415 CYS A N 1
ATOM 3172 C CA . CYS A 1 415 ? 10.349 -8.963 -18.100 1.00 92.06 415 CYS A CA 1
ATOM 3173 C C . CYS A 1 415 ? 10.144 -10.393 -18.604 1.00 92.06 415 CYS A C 1
ATOM 3175 O O . CYS A 1 415 ? 10.872 -10.869 -19.481 1.00 92.06 415 CYS A O 1
ATOM 3177 N N . LEU A 1 416 ? 9.138 -11.059 -18.048 1.00 94.38 416 LEU A N 1
ATOM 3178 C CA . LEU A 1 416 ? 8.600 -12.322 -18.526 1.00 94.38 416 LEU A CA 1
ATOM 3179 C C . LEU A 1 416 ? 7.228 -12.066 -19.139 1.00 94.38 416 LEU A C 1
ATOM 3181 O O . LEU A 1 416 ? 6.408 -11.337 -18.581 1.00 94.38 416 LEU A O 1
ATOM 3185 N N . VAL A 1 417 ? 6.971 -12.708 -20.268 1.00 94.31 417 VAL A N 1
ATOM 3186 C CA . VAL A 1 417 ? 5.701 -12.661 -20.985 1.00 94.31 417 VAL A CA 1
ATOM 3187 C C . VAL A 1 417 ? 5.226 -14.092 -21.168 1.00 94.31 417 VAL A C 1
ATOM 3189 O O . VAL A 1 417 ? 5.926 -14.911 -21.761 1.00 94.31 417 VAL A O 1
ATOM 3192 N N . LEU A 1 418 ? 4.037 -14.395 -20.664 1.00 95.06 418 LEU A N 1
ATOM 3193 C CA . LEU A 1 418 ? 3.348 -15.648 -20.936 1.00 95.06 418 LEU A CA 1
ATOM 3194 C C . LEU A 1 418 ? 2.449 -15.427 -22.143 1.00 95.06 418 LEU A C 1
ATOM 3196 O O . LEU A 1 418 ? 1.634 -14.503 -22.129 1.00 95.06 418 LEU A O 1
ATOM 3200 N N . ASP A 1 419 ? 2.587 -16.249 -23.176 1.00 93.62 419 ASP A N 1
ATOM 3201 C CA . ASP A 1 419 ? 1.704 -16.200 -24.336 1.00 93.62 419 ASP A CA 1
ATOM 3202 C C . ASP A 1 419 ? 0.435 -17.048 -24.141 1.00 93.62 419 ASP A C 1
ATOM 3204 O O . ASP A 1 419 ? 0.333 -17.889 -23.244 1.00 93.62 419 ASP A O 1
ATOM 3208 N N . THR A 1 420 ? -0.569 -16.819 -24.987 1.00 92.44 420 THR A N 1
ATOM 3209 C CA . THR A 1 420 ? -1.835 -17.576 -24.975 1.00 92.44 420 THR A CA 1
ATOM 3210 C C . THR A 1 420 ? -1.670 -19.058 -25.326 1.00 92.44 420 THR A C 1
ATOM 3212 O O . THR A 1 420 ? -2.579 -19.846 -25.066 1.00 92.44 420 THR A O 1
ATOM 3215 N N . ALA A 1 421 ? -0.511 -19.456 -25.860 1.00 90.94 421 ALA A N 1
ATOM 3216 C CA . ALA A 1 421 ? -0.137 -20.844 -26.109 1.00 90.94 421 ALA A CA 1
ATOM 3217 C C . ALA A 1 421 ? 0.580 -21.493 -24.907 1.00 90.94 421 ALA A C 1
ATOM 3219 O O . ALA A 1 421 ? 1.130 -22.584 -25.054 1.00 90.94 421 ALA A O 1
ATOM 3220 N N . ALA A 1 422 ? 0.550 -20.852 -23.730 1.00 93.81 422 ALA A N 1
ATOM 3221 C CA . ALA A 1 422 ? 1.176 -21.311 -22.491 1.00 93.81 422 ALA A CA 1
ATOM 3222 C C . ALA A 1 422 ? 2.712 -21.398 -22.562 1.00 93.81 422 ALA A C 1
ATOM 3224 O O . ALA A 1 422 ? 3.327 -22.221 -21.882 1.00 93.81 422 ALA A O 1
ATOM 3225 N N . MET A 1 423 ? 3.348 -20.543 -23.365 1.00 93.94 423 MET A N 1
ATOM 3226 C CA . MET A 1 423 ? 4.802 -20.491 -23.519 1.00 93.94 423 MET A CA 1
ATOM 3227 C C . MET A 1 423 ? 5.367 -19.191 -22.968 1.00 93.94 423 MET A C 1
ATOM 3229 O O . MET A 1 423 ? 4.754 -18.127 -23.056 1.00 93.94 423 MET A O 1
ATOM 3233 N N . VAL A 1 424 ? 6.580 -19.271 -22.429 1.00 95.31 424 VAL A N 1
ATOM 3234 C CA . VAL A 1 424 ? 7.233 -18.132 -21.785 1.00 95.31 424 VAL A CA 1
ATOM 3235 C C . VAL A 1 424 ? 8.232 -17.501 -22.739 1.00 95.31 424 VAL A C 1
ATOM 3237 O O . VAL A 1 424 ? 9.045 -18.177 -23.373 1.00 95.31 424 VAL A O 1
ATOM 3240 N N . HIS A 1 425 ? 8.176 -16.182 -22.816 1.00 94.81 425 HIS A N 1
ATOM 3241 C CA . HIS A 1 425 ? 9.151 -15.334 -23.475 1.00 94.81 425 HIS A CA 1
ATOM 3242 C C . HIS A 1 425 ? 9.796 -14.461 -22.411 1.00 94.81 425 HIS A C 1
ATOM 3244 O O . HIS A 1 425 ? 9.134 -14.043 -21.463 1.00 94.81 425 HIS A O 1
ATOM 3250 N N . SER A 1 426 ? 11.080 -14.175 -22.559 1.00 94.31 426 SER A N 1
ATOM 3251 C CA . SER A 1 426 ? 11.784 -13.272 -21.657 1.00 94.31 426 SER A CA 1
ATOM 3252 C C . SER A 1 426 ? 12.516 -12.193 -22.436 1.00 94.31 426 SER A C 1
ATOM 3254 O O . SER A 1 426 ? 12.780 -12.302 -23.639 1.00 94.31 426 SER A O 1
ATOM 3256 N N . TRP A 1 427 ? 12.763 -11.088 -21.747 1.00 91.69 427 TRP A N 1
ATOM 3257 C CA . TRP A 1 427 ? 13.323 -9.883 -22.327 1.00 91.69 427 TRP A CA 1
ATOM 3258 C C . TRP A 1 427 ? 14.004 -9.045 -21.240 1.00 91.69 427 TRP A C 1
ATOM 3260 O O . TRP A 1 427 ? 13.514 -8.990 -20.116 1.00 91.69 427 TRP A O 1
ATOM 3270 N N . GLY A 1 428 ? 15.115 -8.376 -21.557 1.00 92.31 428 GLY A N 1
ATOM 3271 C CA . GLY A 1 428 ? 15.800 -7.454 -20.652 1.00 92.31 428 GLY A CA 1
ATOM 3272 C C . GLY A 1 428 ? 17.269 -7.787 -20.412 1.00 92.31 428 GLY A C 1
ATOM 3273 O O . GLY A 1 428 ? 17.909 -8.445 -21.237 1.00 92.31 428 GLY A O 1
ATOM 3274 N N . TRP A 1 429 ? 17.809 -7.294 -19.297 1.00 91.50 429 TRP A N 1
ATOM 3275 C CA . TRP A 1 429 ? 19.182 -7.569 -18.863 1.00 91.50 429 TRP A CA 1
ATOM 3276 C C . TRP A 1 429 ? 19.373 -9.035 -18.468 1.00 91.50 429 TRP A C 1
ATOM 3278 O O . TRP A 1 429 ? 18.439 -9.676 -17.989 1.00 91.50 429 TRP A O 1
ATOM 3288 N N . ASN A 1 430 ? 20.579 -9.561 -18.697 1.00 91.31 430 ASN A N 1
ATOM 3289 C CA . ASN A 1 430 ? 20.947 -10.953 -18.431 1.00 91.31 430 ASN A CA 1
ATOM 3290 C C . ASN A 1 430 ? 22.265 -11.095 -17.641 1.00 91.31 430 ASN A C 1
ATOM 3292 O O . ASN A 1 430 ? 22.916 -12.136 -17.703 1.00 91.31 430 ASN A O 1
ATOM 3296 N N . ASP A 1 431 ? 22.679 -10.059 -16.915 1.00 87.25 431 ASP A N 1
ATOM 3297 C CA . ASP A 1 431 ? 23.836 -10.069 -16.007 1.00 87.25 431 ASP A CA 1
ATOM 3298 C C . ASP A 1 431 ? 23.739 -11.119 -14.898 1.00 87.25 431 ASP A C 1
ATOM 3300 O O . ASP A 1 431 ? 24.762 -11.669 -14.498 1.00 87.25 431 ASP A O 1
ATOM 3304 N N . HIS A 1 432 ? 22.527 -11.424 -14.441 1.00 90.69 432 HIS A N 1
ATOM 3305 C CA . HIS A 1 432 ? 22.248 -12.417 -13.406 1.00 90.69 432 HIS A CA 1
ATOM 3306 C C . HIS A 1 432 ? 21.643 -13.702 -13.988 1.00 90.69 432 HIS A C 1
ATOM 3308 O O . HIS A 1 432 ? 21.121 -14.530 -13.253 1.00 90.69 432 HIS A O 1
ATOM 3314 N N . GLY A 1 433 ? 21.653 -13.881 -15.315 1.00 91.38 433 GLY A N 1
ATOM 3315 C CA . GLY A 1 433 ? 21.006 -15.020 -15.974 1.00 91.38 433 GLY A CA 1
ATOM 3316 C C . GLY A 1 433 ? 19.472 -14.988 -15.944 1.00 91.38 433 GLY A C 1
ATOM 3317 O O . GLY A 1 433 ? 18.834 -15.949 -16.368 1.00 91.38 433 GLY A O 1
ATOM 3318 N N . GLN A 1 434 ? 18.864 -13.887 -15.495 1.00 93.56 434 GLN A N 1
ATOM 3319 C CA . GLN A 1 434 ? 17.434 -13.738 -15.212 1.00 93.56 434 GLN A CA 1
ATOM 3320 C C . GLN A 1 434 ? 16.513 -13.872 -16.438 1.00 93.56 434 GLN A C 1
ATOM 3322 O O . GLN A 1 434 ? 15.306 -14.084 -16.284 1.00 93.56 434 GLN A O 1
ATOM 3327 N N . THR A 1 435 ? 17.059 -13.834 -17.662 1.00 94.12 435 THR A N 1
ATOM 3328 C CA . THR A 1 435 ? 16.292 -14.126 -18.889 1.00 94.12 435 THR A CA 1
ATOM 3329 C C . THR A 1 435 ? 16.140 -15.626 -19.163 1.00 94.12 435 THR A C 1
ATOM 3331 O O . THR A 1 435 ? 15.198 -16.014 -19.845 1.00 94.12 435 THR A O 1
ATOM 3334 N N . GLY A 1 436 ? 17.009 -16.488 -18.625 1.00 94.00 436 GLY A N 1
ATOM 3335 C CA . GLY A 1 436 ? 16.837 -17.946 -18.665 1.00 94.00 436 GLY A CA 1
ATOM 3336 C C . GLY A 1 436 ? 17.229 -18.652 -19.968 1.00 94.00 436 GLY A C 1
ATOM 3337 O O . GLY A 1 436 ? 16.995 -19.851 -20.109 1.00 94.00 436 GLY A O 1
ATOM 3338 N N . HIS A 1 437 ? 17.811 -17.968 -20.957 1.00 93.25 437 HIS A N 1
ATOM 3339 C CA . HIS A 1 437 ? 18.164 -18.620 -22.230 1.00 93.25 437 HIS A CA 1
ATOM 3340 C C . HIS A 1 437 ? 19.522 -19.355 -22.226 1.00 93.25 437 HIS A C 1
ATOM 3342 O O . HIS A 1 437 ? 19.959 -19.841 -23.275 1.00 93.25 437 HIS A O 1
ATOM 3348 N N . GLY A 1 438 ? 20.178 -19.473 -21.071 1.00 90.50 438 GLY A N 1
ATOM 3349 C CA . GLY A 1 438 ? 21.493 -20.094 -20.935 1.00 90.50 438 GLY A CA 1
ATOM 3350 C C . GLY A 1 438 ? 22.655 -19.127 -21.159 1.00 90.50 438 GLY A C 1
ATOM 3351 O O . GLY A 1 438 ? 22.472 -17.969 -21.552 1.00 90.50 438 GLY A O 1
ATOM 3352 N N . SER A 1 439 ? 23.870 -19.625 -20.916 1.00 89.31 439 SER A N 1
ATOM 3353 C CA . SER A 1 439 ? 25.118 -18.898 -21.190 1.00 89.31 439 SER A CA 1
ATOM 3354 C C . SER A 1 439 ? 25.239 -18.527 -22.673 1.00 89.31 439 SER A C 1
ATOM 3356 O O . SER A 1 439 ? 24.589 -19.131 -23.529 1.00 89.31 439 SER A O 1
ATOM 3358 N N . THR A 1 440 ? 26.124 -17.591 -23.033 1.00 88.06 440 THR A N 1
ATOM 3359 C CA . THR A 1 440 ? 26.326 -17.141 -24.427 1.00 88.06 440 THR A CA 1
ATOM 3360 C C . THR A 1 440 ? 26.520 -18.302 -25.415 1.00 88.06 440 THR A C 1
ATOM 3362 O O . THR A 1 440 ? 26.052 -18.248 -26.555 1.00 88.06 440 THR A O 1
ATOM 3365 N N . ARG A 1 441 ? 27.196 -19.379 -24.985 1.00 88.44 441 ARG A N 1
ATOM 3366 C CA . ARG A 1 441 ? 27.405 -20.593 -25.790 1.00 88.44 441 ARG A CA 1
ATOM 3367 C C . ARG A 1 441 ? 26.103 -21.365 -26.004 1.00 88.44 441 ARG A C 1
ATOM 3369 O O . ARG A 1 441 ? 25.829 -21.769 -27.133 1.00 88.44 441 ARG A O 1
ATOM 3376 N N . VAL A 1 442 ? 25.326 -21.573 -24.942 1.00 88.50 442 VAL A N 1
ATOM 3377 C CA . VAL A 1 442 ? 24.044 -22.292 -24.996 1.00 88.50 442 VAL A CA 1
ATOM 3378 C C . VAL A 1 442 ? 23.019 -21.493 -25.792 1.00 88.50 442 VAL A C 1
ATOM 3380 O O . VAL A 1 442 ? 22.375 -22.045 -26.682 1.00 88.50 442 VAL A O 1
ATOM 3383 N N . PHE A 1 443 ? 22.941 -20.183 -25.553 1.00 90.94 443 PHE A N 1
ATOM 3384 C CA . PHE A 1 443 ? 22.095 -19.265 -26.306 1.00 90.94 443 PHE A CA 1
ATOM 3385 C C . PHE A 1 443 ? 22.357 -19.374 -27.811 1.00 90.94 443 PHE A C 1
ATOM 3387 O O . PHE A 1 443 ? 21.431 -19.575 -28.595 1.00 90.94 443 PHE A O 1
ATOM 3394 N N . ARG A 1 444 ? 23.633 -19.323 -28.216 1.00 89.81 444 ARG A N 1
ATOM 3395 C CA . ARG A 1 444 ? 24.028 -19.447 -29.624 1.00 89.81 444 ARG A CA 1
ATOM 3396 C C . ARG A 1 444 ? 23.628 -20.787 -30.230 1.00 89.81 444 ARG A C 1
ATOM 3398 O O . ARG A 1 444 ? 23.204 -20.817 -31.383 1.00 89.81 444 ARG A O 1
ATOM 3405 N N . ALA A 1 445 ? 23.759 -21.874 -29.473 1.00 86.56 445 ALA A N 1
ATOM 3406 C CA . ALA A 1 445 ? 23.365 -23.202 -29.929 1.00 86.56 445 ALA A CA 1
ATOM 3407 C C . ALA A 1 445 ? 21.842 -23.318 -30.113 1.00 86.56 445 ALA A C 1
ATOM 3409 O O . ALA A 1 445 ? 21.394 -23.797 -31.150 1.00 86.56 445 ALA A O 1
ATOM 3410 N N . ARG A 1 446 ? 21.052 -22.832 -29.147 1.00 85.50 446 ARG A N 1
ATOM 3411 C CA . ARG A 1 446 ? 19.582 -22.952 -29.150 1.00 85.50 446 ARG A CA 1
ATOM 3412 C C . ARG A 1 446 ? 18.885 -21.978 -30.103 1.00 85.50 446 ARG A C 1
ATOM 3414 O O . ARG A 1 446 ? 17.801 -22.276 -30.585 1.00 85.50 446 ARG A O 1
ATOM 3421 N N . HIS A 1 447 ? 19.502 -20.836 -30.402 1.00 86.75 447 HIS A N 1
ATOM 3422 C CA . HIS A 1 447 ? 18.916 -19.784 -31.245 1.00 86.75 447 HIS A CA 1
ATOM 3423 C C . HIS A 1 447 ? 19.602 -19.648 -32.610 1.00 86.75 447 HIS A C 1
ATOM 3425 O O . HIS A 1 447 ? 19.729 -18.542 -33.139 1.00 86.75 447 HIS A O 1
ATOM 3431 N N . GLY A 1 448 ? 20.085 -20.755 -33.185 1.00 83.56 448 GLY A N 1
ATOM 3432 C CA . GLY A 1 448 ? 20.553 -20.797 -34.578 1.00 83.56 448 GLY A CA 1
ATOM 3433 C C . GLY A 1 448 ? 21.720 -19.851 -34.889 1.00 83.56 448 GLY A C 1
ATOM 3434 O O . GLY A 1 448 ? 21.752 -19.232 -35.949 1.00 83.56 448 GLY A O 1
ATOM 3435 N N . GLY A 1 449 ? 22.664 -19.691 -33.958 1.00 83.75 449 GLY A N 1
ATOM 3436 C CA . GLY A 1 449 ? 23.840 -18.835 -34.136 1.00 83.75 449 GLY A CA 1
ATOM 3437 C C . GLY A 1 449 ? 23.692 -17.398 -33.622 1.00 83.75 449 GLY A C 1
ATOM 3438 O O . GLY A 1 449 ? 24.675 -16.654 -33.639 1.00 83.75 449 GLY A O 1
ATOM 3439 N N . ARG A 1 450 ? 22.512 -16.998 -33.126 1.00 88.75 450 ARG A N 1
ATOM 3440 C CA . ARG A 1 450 ? 22.281 -15.664 -32.540 1.00 88.75 450 ARG A CA 1
ATOM 3441 C C . ARG A 1 450 ? 23.128 -15.470 -31.271 1.00 88.75 450 ARG A C 1
ATOM 3443 O O . ARG A 1 450 ? 23.426 -16.427 -30.568 1.00 88.75 450 ARG A O 1
ATOM 3450 N N . SER A 1 451 ? 23.526 -14.241 -30.957 1.00 88.50 451 SER A N 1
ATOM 3451 C CA . SER A 1 451 ? 24.222 -13.906 -29.703 1.00 88.50 451 SER A CA 1
ATOM 3452 C C . SER A 1 451 ? 23.458 -12.843 -28.924 1.00 88.50 451 SER A C 1
ATOM 3454 O O . SER A 1 451 ? 22.726 -12.055 -29.529 1.00 88.50 451 SER A O 1
ATOM 3456 N N . TYR A 1 452 ? 23.659 -12.795 -27.605 1.00 91.81 452 TYR A N 1
ATOM 3457 C CA . TYR A 1 452 ? 23.217 -11.659 -26.800 1.00 91.81 452 TYR A CA 1
ATOM 3458 C C . TYR A 1 452 ? 23.821 -10.356 -27.326 1.00 91.81 452 TYR A C 1
ATOM 3460 O O . TYR A 1 452 ? 24.920 -10.340 -27.897 1.00 91.81 452 TYR A O 1
ATOM 3468 N N . LYS A 1 453 ? 23.089 -9.258 -27.135 1.00 91.62 453 LYS A N 1
ATOM 3469 C CA . LYS A 1 453 ? 23.629 -7.913 -27.334 1.00 91.62 453 LYS A CA 1
ATOM 3470 C C . LYS A 1 453 ? 24.388 -7.501 -26.078 1.00 91.62 453 LYS A C 1
ATOM 3472 O O . LYS A 1 453 ? 24.083 -7.977 -24.990 1.00 91.62 453 LYS A O 1
ATOM 3477 N N . THR A 1 454 ? 25.374 -6.626 -26.233 1.00 90.19 454 THR A N 1
ATOM 3478 C CA . THR A 1 454 ? 26.237 -6.181 -25.132 1.00 90.19 454 THR A CA 1
ATOM 3479 C C . THR A 1 454 ? 26.180 -4.671 -24.977 1.00 90.19 454 THR A C 1
ATOM 3481 O O . THR A 1 454 ? 26.292 -3.943 -25.966 1.00 90.19 454 THR A O 1
ATOM 3484 N N . TYR A 1 455 ? 26.023 -4.193 -23.747 1.00 86.69 455 TYR A N 1
ATOM 3485 C CA . TYR A 1 455 ? 26.101 -2.779 -23.388 1.00 86.69 455 TYR A CA 1
ATOM 3486 C C . TYR A 1 455 ? 27.342 -2.559 -22.533 1.00 86.69 455 TYR A C 1
ATOM 3488 O O . TYR A 1 455 ? 27.496 -3.218 -21.510 1.00 86.69 455 TYR A O 1
ATOM 3496 N N . TYR A 1 456 ? 28.224 -1.654 -22.949 1.00 84.06 456 TYR A N 1
ATOM 3497 C CA . TYR A 1 456 ? 29.404 -1.296 -22.170 1.00 84.06 456 TYR A CA 1
ATOM 3498 C C . TYR A 1 456 ? 29.046 -0.196 -21.169 1.00 84.06 456 TYR A C 1
ATOM 3500 O O . TYR A 1 456 ? 28.769 0.936 -21.565 1.00 84.06 456 TYR A O 1
ATOM 3508 N N . ASP A 1 457 ? 29.050 -0.525 -19.881 1.00 76.81 457 ASP A N 1
ATOM 3509 C CA . ASP A 1 457 ? 28.903 0.451 -18.807 1.00 76.81 457 ASP A CA 1
ATOM 3510 C C . ASP A 1 457 ? 30.273 1.066 -18.489 1.00 76.81 457 ASP A C 1
ATOM 3512 O O . ASP A 1 457 ? 31.157 0.416 -17.930 1.00 76.81 457 ASP A O 1
ATOM 3516 N N . GLU A 1 458 ? 30.454 2.338 -18.848 1.00 74.88 458 GLU A N 1
ATOM 3517 C CA . GLU A 1 458 ? 31.694 3.086 -18.611 1.00 74.88 458 GLU A CA 1
ATOM 3518 C C . GLU A 1 458 ? 32.019 3.248 -17.119 1.00 74.88 458 GLU A C 1
ATOM 3520 O O . GLU A 1 458 ? 33.194 3.348 -16.759 1.00 74.88 458 GLU A O 1
ATOM 3525 N N . ARG A 1 459 ? 31.002 3.249 -16.242 1.00 67.19 459 ARG A N 1
ATOM 3526 C CA . ARG A 1 459 ? 31.181 3.431 -14.794 1.00 67.19 459 ARG A CA 1
ATOM 3527 C C . ARG A 1 459 ? 31.812 2.201 -14.152 1.00 67.19 459 ARG A C 1
ATOM 3529 O O . ARG A 1 459 ? 32.677 2.341 -13.294 1.00 67.19 459 ARG A O 1
ATOM 3536 N N . THR A 1 460 ? 31.366 1.015 -14.554 1.00 67.19 460 THR A N 1
ATOM 3537 C CA . THR A 1 460 ? 31.878 -0.271 -14.052 1.00 67.19 460 THR A CA 1
ATOM 3538 C C . THR A 1 460 ? 33.013 -0.821 -14.919 1.00 67.19 460 THR A C 1
ATOM 3540 O O . THR A 1 460 ? 33.789 -1.664 -14.474 1.00 67.19 460 THR A O 1
ATOM 3543 N N . GLY A 1 461 ? 33.160 -0.323 -16.152 1.00 66.19 461 GLY A N 1
ATOM 3544 C CA . GLY A 1 461 ? 34.128 -0.811 -17.134 1.00 66.19 461 GLY A CA 1
ATOM 3545 C C . GLY A 1 461 ? 33.790 -2.210 -17.661 1.00 66.19 461 GLY A C 1
ATOM 3546 O O . GLY A 1 461 ? 34.695 -2.970 -18.024 1.00 66.19 461 GLY A O 1
ATOM 3547 N N . HIS A 1 462 ? 32.509 -2.590 -17.652 1.00 75.12 462 HIS A N 1
ATOM 3548 C CA . HIS A 1 462 ? 32.051 -3.942 -17.966 1.00 75.12 462 HIS A CA 1
ATOM 3549 C C . HIS A 1 462 ? 30.977 -3.956 -19.052 1.00 75.12 462 HIS A C 1
ATOM 3551 O O . HIS A 1 462 ? 30.167 -3.043 -19.170 1.00 75.12 462 HIS A O 1
ATOM 3557 N N . SER A 1 463 ? 30.998 -5.010 -19.872 1.00 82.81 463 SER A N 1
ATOM 3558 C CA . SER A 1 463 ? 29.943 -5.268 -20.852 1.00 82.81 463 SER A CA 1
ATOM 3559 C C . SER A 1 463 ? 28.887 -6.174 -20.238 1.00 82.81 463 SER A C 1
ATOM 3561 O O . SER A 1 463 ? 29.221 -7.272 -19.796 1.00 82.81 463 SER A O 1
ATOM 3563 N N . VAL A 1 464 ? 27.640 -5.720 -20.242 1.00 85.75 464 VAL A N 1
ATOM 3564 C CA . VAL A 1 464 ? 26.482 -6.461 -19.743 1.00 85.75 464 VAL A CA 1
ATOM 3565 C C . VAL A 1 464 ? 25.683 -7.020 -20.916 1.00 85.75 464 VAL A C 1
ATOM 3567 O O . VAL A 1 464 ? 25.425 -6.307 -21.891 1.00 85.75 464 VAL A O 1
ATOM 3570 N N . GLU A 1 465 ? 25.308 -8.297 -20.836 1.00 91.00 465 GLU A N 1
ATOM 3571 C CA . GLU A 1 465 ? 24.483 -8.969 -21.840 1.00 91.00 465 GLU A CA 1
ATOM 3572 C C . GLU A 1 465 ? 22.999 -8.617 -21.674 1.00 91.00 465 GLU A C 1
ATOM 3574 O O . GLU A 1 465 ? 22.488 -8.521 -20.558 1.00 91.00 465 GLU A O 1
ATOM 3579 N N . TYR A 1 466 ? 22.291 -8.441 -22.790 1.00 92.88 466 TYR A N 1
ATOM 3580 C CA . TYR A 1 466 ? 20.854 -8.187 -22.786 1.00 92.88 466 TYR A CA 1
ATOM 3581 C C . TYR A 1 466 ? 20.142 -8.695 -24.044 1.00 92.88 466 TYR A C 1
ATOM 3583 O O . TYR A 1 466 ? 20.742 -8.932 -25.101 1.00 92.88 466 TYR A O 1
ATOM 3591 N N . LEU A 1 467 ? 18.821 -8.804 -23.918 1.00 92.19 467 LEU A N 1
ATOM 3592 C CA . LEU A 1 467 ? 17.859 -8.955 -25.003 1.00 92.19 467 LEU A CA 1
ATOM 3593 C C . LEU A 1 467 ? 17.043 -7.672 -25.119 1.00 92.19 467 LEU A C 1
ATOM 3595 O O . LEU A 1 467 ? 16.655 -7.095 -24.107 1.00 92.19 467 LEU A O 1
ATOM 3599 N N . ASP A 1 468 ? 16.768 -7.229 -26.344 1.00 89.06 468 ASP A N 1
ATOM 3600 C CA . ASP A 1 468 ? 16.019 -5.995 -26.606 1.00 89.06 468 ASP A CA 1
ATOM 3601 C C . ASP A 1 468 ? 14.670 -6.185 -27.308 1.00 89.06 468 ASP A C 1
ATOM 3603 O O . ASP A 1 468 ? 14.060 -5.214 -27.762 1.00 89.06 468 ASP A O 1
ATOM 3607 N N . ALA A 1 469 ? 14.209 -7.434 -27.365 1.00 88.81 469 ALA A N 1
ATOM 3608 C CA . ALA A 1 469 ? 12.848 -7.817 -27.708 1.00 88.81 469 ALA A CA 1
ATOM 3609 C C . ALA A 1 469 ? 12.472 -9.128 -26.984 1.00 88.81 469 ALA A C 1
ATOM 3611 O O . ALA A 1 469 ? 13.380 -9.912 -26.679 1.00 88.81 469 ALA A O 1
ATOM 3612 N N . PRO A 1 470 ? 11.168 -9.396 -26.764 1.00 90.75 470 PRO A N 1
ATOM 3613 C CA . PRO A 1 470 ? 10.678 -10.685 -26.278 1.00 90.75 470 PRO A CA 1
ATOM 3614 C C . PRO A 1 470 ? 11.188 -11.846 -27.124 1.00 90.75 470 PRO A C 1
ATOM 3616 O O . PRO A 1 470 ? 11.040 -11.854 -28.350 1.00 90.75 470 PRO A O 1
ATOM 3619 N N . LEU A 1 471 ? 11.797 -12.829 -26.463 1.00 92.31 471 LEU A N 1
ATOM 3620 C CA . LEU A 1 471 ? 12.294 -14.040 -27.098 1.00 92.31 471 LEU A CA 1
ATOM 3621 C C . LEU A 1 471 ? 11.755 -15.271 -26.373 1.00 92.31 471 LEU A C 1
ATOM 3623 O O . LEU A 1 471 ? 11.853 -15.384 -25.154 1.00 92.31 471 LEU A O 1
ATOM 3627 N N . LYS A 1 472 ? 11.218 -16.220 -27.139 1.00 92.62 472 LYS A N 1
ATOM 3628 C CA . LYS A 1 472 ? 10.662 -17.470 -26.613 1.00 92.62 472 LYS A CA 1
ATOM 3629 C C . LYS A 1 472 ? 11.748 -18.317 -25.955 1.00 92.62 472 LYS A C 1
ATOM 3631 O O . LYS A 1 472 ? 12.794 -18.543 -26.565 1.00 92.62 472 LYS A O 1
ATOM 3636 N N . LEU A 1 473 ? 11.506 -18.803 -24.739 1.00 92.94 473 LEU A N 1
ATOM 3637 C CA . LEU A 1 473 ? 12.413 -19.684 -24.000 1.00 92.94 473 LEU A CA 1
ATOM 3638 C C . LEU A 1 473 ? 12.362 -21.111 -24.568 1.00 92.94 473 LEU A C 1
ATOM 3640 O O . LEU A 1 473 ? 11.361 -21.799 -24.363 1.00 92.94 473 LEU A O 1
ATOM 3644 N N . PRO A 1 474 ? 13.434 -21.601 -25.227 1.00 88.44 474 PRO A N 1
ATOM 3645 C CA . PRO A 1 474 ? 13.422 -22.923 -25.860 1.00 88.44 474 PRO A CA 1
ATOM 3646 C C . PRO A 1 474 ? 13.285 -24.078 -24.864 1.00 88.44 474 PRO A C 1
ATOM 3648 O O . PRO A 1 474 ? 12.828 -25.154 -25.219 1.00 88.44 474 PRO A O 1
ATOM 3651 N N . TYR A 1 475 ? 13.656 -23.860 -23.599 1.00 88.81 475 TYR A N 1
ATOM 3652 C CA . TYR A 1 475 ? 13.558 -24.885 -22.560 1.00 88.81 475 TYR A CA 1
ATOM 3653 C C . TYR A 1 475 ? 12.130 -25.437 -22.414 1.00 88.81 475 TYR A C 1
ATOM 3655 O O . TYR A 1 475 ? 11.942 -26.634 -22.240 1.00 88.81 475 TYR A O 1
ATOM 3663 N N . PHE A 1 476 ? 11.116 -24.578 -22.550 1.00 91.56 476 PHE A N 1
ATOM 3664 C CA . PHE A 1 476 ? 9.714 -24.971 -22.395 1.00 91.56 476 PHE A CA 1
ATOM 3665 C C . PHE A 1 476 ? 9.058 -25.401 -23.713 1.00 91.56 476 PHE A C 1
ATOM 3667 O O . PHE A 1 476 ? 7.954 -25.939 -23.691 1.00 91.56 476 PHE A O 1
ATOM 3674 N N . THR A 1 477 ? 9.706 -25.187 -24.868 1.00 85.88 477 THR A N 1
ATOM 3675 C CA . THR A 1 477 ? 9.125 -25.508 -26.186 1.00 85.88 477 THR A CA 1
ATOM 3676 C C . THR A 1 477 ? 9.094 -26.982 -26.521 1.00 85.88 477 THR A C 1
ATOM 3678 O O . THR A 1 477 ? 8.341 -27.361 -27.416 1.00 85.88 477 THR A O 1
ATOM 3681 N N . GLY A 1 478 ? 9.881 -27.789 -25.812 1.00 76.50 478 GLY A N 1
ATOM 3682 C CA . GLY A 1 478 ? 10.169 -29.149 -26.232 1.00 76.50 478 GLY A CA 1
ATOM 3683 C C . GLY A 1 478 ? 11.037 -29.178 -27.492 1.00 76.50 478 GLY A C 1
ATOM 3684 O O . GLY A 1 478 ? 11.241 -28.162 -28.165 1.00 76.50 478 GLY A O 1
ATOM 3685 N N . ASP A 1 479 ? 11.551 -30.361 -27.793 1.00 75.31 479 ASP A N 1
ATOM 3686 C CA . ASP A 1 479 ? 12.266 -30.673 -29.024 1.00 75.31 479 ASP A CA 1
ATOM 3687 C C . ASP A 1 479 ? 11.796 -32.050 -29.499 1.00 75.31 479 ASP A C 1
ATOM 3689 O O . ASP A 1 479 ? 12.108 -33.079 -28.896 1.00 75.31 479 ASP A O 1
ATOM 3693 N N . MET A 1 480 ? 11.012 -32.053 -30.578 1.00 64.62 480 MET A N 1
ATOM 3694 C CA . MET A 1 480 ? 10.435 -33.269 -31.155 1.00 64.62 480 MET A CA 1
ATOM 3695 C C . MET A 1 480 ? 11.507 -34.186 -31.760 1.00 64.62 480 MET A C 1
ATOM 3697 O O . MET A 1 480 ? 11.239 -35.367 -31.950 1.00 64.62 480 MET A O 1
ATOM 3701 N N . GLU A 1 481 ? 12.709 -33.674 -32.057 1.00 71.31 481 GLU A N 1
ATOM 3702 C CA . GLU A 1 481 ? 13.838 -34.498 -32.511 1.00 71.31 481 GLU A CA 1
ATOM 3703 C C . GLU A 1 481 ? 14.527 -35.232 -31.347 1.00 71.31 481 GLU A C 1
ATOM 3705 O O . GLU A 1 481 ? 15.232 -36.215 -31.572 1.00 71.31 481 GLU A O 1
ATOM 3710 N N . GLN A 1 482 ? 14.308 -34.782 -30.105 1.00 70.81 482 GLN A N 1
ATOM 3711 C CA . GLN A 1 482 ? 14.873 -35.358 -28.876 1.00 70.81 482 GLN A CA 1
ATOM 3712 C C . GLN A 1 482 ? 13.809 -36.023 -27.985 1.00 70.81 482 GLN A C 1
ATOM 3714 O O . GLN A 1 482 ? 14.077 -36.282 -26.813 1.00 70.81 482 GLN A O 1
ATOM 3719 N N . ASP A 1 483 ? 12.602 -36.263 -28.513 1.00 70.44 483 ASP A N 1
ATOM 3720 C CA . ASP A 1 483 ? 11.432 -36.763 -27.770 1.00 70.44 483 ASP A CA 1
ATOM 3721 C C . ASP A 1 483 ? 11.086 -35.935 -26.509 1.00 70.44 483 ASP A C 1
ATOM 3723 O O . ASP A 1 483 ? 10.448 -36.419 -25.570 1.00 70.44 483 ASP A O 1
ATOM 3727 N N . ALA A 1 484 ? 11.481 -34.658 -26.472 1.00 79.69 484 ALA A N 1
ATOM 3728 C CA . ALA A 1 484 ? 11.205 -33.757 -25.361 1.00 79.69 484 ALA A CA 1
ATOM 3729 C C . ALA A 1 484 ? 9.869 -33.037 -25.591 1.00 79.69 484 ALA A C 1
ATOM 3731 O O . ALA A 1 484 ? 9.749 -32.194 -26.482 1.00 79.69 484 ALA A O 1
ATOM 3732 N N . LEU A 1 485 ? 8.858 -33.355 -24.779 1.00 84.31 485 LEU A N 1
ATOM 3733 C CA . LEU A 1 485 ? 7.546 -32.708 -24.846 1.00 84.31 485 LEU A CA 1
ATOM 3734 C C . LEU A 1 485 ? 7.601 -31.250 -24.347 1.00 84.31 485 LEU A C 1
ATOM 3736 O O . LEU A 1 485 ? 8.389 -30.937 -23.451 1.00 84.31 485 LEU A O 1
ATOM 3740 N N . PRO A 1 486 ? 6.753 -30.353 -24.888 1.00 89.38 486 PRO A N 1
ATOM 3741 C CA . PRO A 1 486 ? 6.619 -28.997 -24.368 1.00 89.38 486 PRO A CA 1
ATOM 3742 C C . PRO A 1 486 ? 6.090 -29.016 -22.932 1.00 89.38 486 PRO A C 1
ATOM 3744 O O . PRO A 1 486 ? 5.219 -29.818 -22.593 1.00 89.38 486 PRO A O 1
ATOM 3747 N N . ILE A 1 487 ? 6.581 -28.088 -22.111 1.00 93.62 487 ILE A N 1
ATOM 3748 C CA . ILE A 1 487 ? 6.130 -27.895 -20.729 1.00 93.62 487 ILE A CA 1
ATOM 3749 C C . ILE A 1 487 ? 5.238 -26.646 -20.708 1.00 93.62 487 ILE A C 1
ATOM 3751 O O . ILE A 1 487 ? 5.759 -25.528 -20.672 1.00 93.62 487 ILE A O 1
ATOM 3755 N N . PRO A 1 488 ? 3.905 -26.800 -20.770 1.00 94.19 488 PRO A N 1
ATOM 3756 C CA . PRO A 1 488 ? 2.989 -25.668 -20.751 1.00 94.19 488 PRO A CA 1
ATOM 3757 C C . PRO A 1 488 ? 3.017 -24.952 -19.396 1.00 94.19 488 PRO A C 1
ATOM 3759 O O . PRO A 1 488 ? 2.982 -25.572 -18.329 1.00 94.19 488 PRO A O 1
ATOM 3762 N N . ILE A 1 489 ? 3.041 -23.624 -19.449 1.00 96.62 489 ILE A N 1
ATOM 3763 C CA . ILE A 1 489 ? 3.146 -22.740 -18.290 1.00 96.62 489 ILE A CA 1
ATOM 3764 C C . ILE A 1 489 ? 1.794 -22.108 -17.957 1.00 96.62 489 ILE A C 1
ATOM 3766 O O . ILE A 1 489 ? 1.089 -21.581 -18.813 1.00 96.62 489 ILE A O 1
ATOM 3770 N N . ARG A 1 490 ? 1.442 -22.156 -16.671 1.00 95.62 490 ARG A N 1
ATOM 3771 C CA . ARG A 1 490 ? 0.216 -21.606 -16.086 1.00 95.62 490 ARG A CA 1
ATOM 3772 C C . ARG A 1 490 ? 0.404 -20.185 -15.564 1.00 95.62 490 ARG A C 1
ATOM 3774 O O . ARG A 1 490 ? -0.488 -19.358 -15.728 1.00 95.62 490 ARG A O 1
ATOM 3781 N N . GLN A 1 491 ? 1.521 -19.911 -14.891 1.00 96.19 491 GLN A N 1
ATOM 3782 C CA . GLN A 1 491 ? 1.780 -18.619 -14.249 1.00 96.19 491 GLN A CA 1
ATOM 3783 C C . GLN A 1 491 ? 3.268 -18.265 -14.315 1.00 96.19 491 GLN A C 1
ATOM 3785 O O . GLN A 1 491 ? 4.126 -19.143 -14.334 1.00 96.19 491 GLN A O 1
ATOM 3790 N N . ILE A 1 492 ? 3.559 -16.967 -14.329 1.00 96.75 492 ILE A N 1
ATOM 3791 C CA . ILE A 1 492 ? 4.906 -16.396 -14.294 1.00 96.75 492 ILE A CA 1
ATOM 3792 C C . ILE A 1 492 ? 5.021 -15.419 -13.117 1.00 96.75 492 ILE A C 1
ATOM 3794 O O . ILE A 1 492 ? 4.036 -14.774 -12.751 1.00 96.75 492 ILE A O 1
ATOM 3798 N N . ALA A 1 493 ? 6.212 -15.305 -12.538 1.00 95.38 493 ALA A N 1
ATOM 3799 C CA . ALA A 1 493 ? 6.559 -14.332 -11.508 1.00 95.38 493 ALA A CA 1
ATOM 3800 C C . ALA A 1 493 ? 8.022 -13.892 -11.683 1.00 95.38 493 ALA A C 1
ATOM 3802 O O . ALA A 1 493 ? 8.853 -14.648 -12.184 1.00 95.38 493 ALA A O 1
ATOM 3803 N N . ALA A 1 494 ? 8.342 -12.665 -11.284 1.00 93.88 494 ALA A N 1
ATOM 3804 C CA . ALA A 1 494 ? 9.694 -12.123 -11.365 1.00 93.88 494 ALA A CA 1
ATOM 3805 C C . ALA A 1 494 ? 10.012 -11.365 -10.076 1.00 93.88 494 ALA A C 1
ATOM 3807 O O . ALA A 1 494 ? 9.207 -10.546 -9.639 1.00 93.88 494 ALA A O 1
ATOM 3808 N N . GLY A 1 495 ? 11.166 -11.657 -9.478 1.00 91.88 495 GLY A N 1
ATOM 3809 C CA . GLY A 1 495 ? 11.739 -10.837 -8.412 1.00 91.88 495 GLY A CA 1
ATOM 3810 C C . GLY A 1 495 ? 12.684 -9.784 -8.984 1.00 91.88 495 GLY A C 1
ATOM 3811 O O . GLY A 1 495 ? 12.627 -9.462 -10.174 1.00 91.88 495 GLY A O 1
ATOM 3812 N N . ASP A 1 496 ? 13.596 -9.268 -8.163 1.00 89.75 496 ASP A N 1
ATOM 3813 C CA . ASP A 1 496 ? 14.511 -8.205 -8.595 1.00 89.75 496 ASP A CA 1
ATOM 3814 C C . ASP A 1 496 ? 15.438 -8.668 -9.730 1.00 89.75 496 ASP A C 1
ATOM 3816 O O . ASP A 1 496 ? 15.456 -8.058 -10.803 1.00 89.75 496 ASP A O 1
ATOM 3820 N N . PHE A 1 497 ? 16.147 -9.781 -9.515 1.00 92.38 497 PHE A N 1
ATOM 3821 C CA . PHE A 1 497 ? 17.163 -10.326 -10.429 1.00 92.38 497 PHE A CA 1
ATOM 3822 C C . PHE A 1 497 ? 16.955 -11.811 -10.750 1.00 92.38 497 PHE A C 1
ATOM 3824 O O . PHE A 1 497 ? 17.881 -12.516 -11.152 1.00 92.38 497 PHE A O 1
ATOM 3831 N N . PHE A 1 498 ? 15.735 -12.311 -10.567 1.00 95.44 498 PHE A N 1
ATOM 3832 C CA . PHE A 1 498 ? 15.402 -13.703 -10.839 1.00 95.44 498 PHE A CA 1
ATOM 3833 C C . PHE A 1 498 ? 13.976 -13.861 -11.364 1.00 95.44 498 PHE A C 1
ATOM 3835 O O . PHE A 1 498 ? 13.168 -12.928 -11.361 1.00 95.44 498 PHE A O 1
ATOM 3842 N N . SER A 1 499 ? 13.694 -15.057 -11.857 1.00 97.00 499 SER A N 1
ATOM 3843 C CA . SER A 1 499 ? 12.485 -15.403 -12.588 1.00 97.00 499 SER A CA 1
ATOM 3844 C C . SER A 1 499 ? 11.951 -16.744 -12.109 1.00 97.00 499 SER A C 1
ATOM 3846 O O . SER A 1 499 ? 12.722 -17.658 -11.809 1.00 97.00 499 SER A O 1
ATOM 3848 N N . MET A 1 500 ? 10.627 -16.866 -12.063 1.00 96.94 500 MET A N 1
ATOM 3849 C CA . MET A 1 500 ? 9.922 -18.085 -11.689 1.00 96.94 500 MET A CA 1
ATOM 3850 C C . MET A 1 500 ? 8.742 -18.347 -12.613 1.00 96.94 500 MET A C 1
ATOM 3852 O O . MET A 1 500 ? 8.049 -17.426 -13.053 1.00 96.94 500 MET A O 1
ATOM 3856 N N . VAL A 1 501 ? 8.467 -19.623 -12.861 1.00 97.44 501 VAL A N 1
ATOM 3857 C CA . VAL A 1 501 ? 7.287 -20.060 -13.607 1.00 97.44 501 VAL A CA 1
ATOM 3858 C C . VAL A 1 501 ? 6.660 -21.277 -12.949 1.00 97.44 501 VAL A C 1
ATOM 3860 O O . VAL A 1 501 ? 7.344 -22.098 -12.341 1.00 97.44 501 VAL A O 1
ATOM 3863 N N . LEU A 1 502 ? 5.347 -21.383 -13.095 1.00 97.44 502 LEU A N 1
ATOM 3864 C CA . LEU A 1 502 ? 4.532 -22.498 -12.642 1.00 97.44 502 LEU A CA 1
ATOM 3865 C C . LEU A 1 502 ? 3.978 -23.209 -13.870 1.00 97.44 502 LEU A C 1
ATOM 3867 O O . LEU A 1 502 ? 3.243 -22.600 -14.650 1.00 97.44 502 LEU A O 1
ATOM 3871 N N . SER A 1 503 ? 4.308 -24.480 -14.044 1.00 95.62 503 SER A N 1
ATOM 3872 C CA . SER A 1 503 ? 3.756 -25.316 -15.109 1.00 95.62 503 SER A CA 1
ATOM 3873 C C . SER A 1 503 ? 2.316 -25.747 -14.808 1.00 95.62 503 SER A C 1
ATOM 3875 O O . SER A 1 503 ? 1.837 -25.679 -13.673 1.00 95.62 503 SER A O 1
ATOM 3877 N N . THR A 1 504 ? 1.573 -26.178 -15.830 1.00 93.31 504 THR A N 1
ATOM 3878 C CA . THR A 1 504 ? 0.162 -26.576 -15.653 1.00 93.31 504 THR A CA 1
ATOM 3879 C C . THR A 1 504 ? -0.023 -27.848 -14.826 1.00 93.31 504 THR A C 1
ATOM 3881 O O . THR A 1 504 ? -1.108 -28.055 -14.290 1.00 93.31 504 THR A O 1
ATOM 3884 N N . ASP A 1 505 ? 1.006 -28.690 -14.723 1.00 91.56 505 ASP A N 1
ATOM 3885 C CA . ASP A 1 505 ? 1.052 -29.877 -13.858 1.00 91.56 505 ASP A CA 1
ATOM 3886 C C . ASP A 1 505 ? 1.455 -29.555 -12.404 1.00 91.56 505 ASP A C 1
ATOM 3888 O O . ASP A 1 505 ? 1.475 -30.447 -11.557 1.00 91.56 505 ASP A O 1
ATOM 3892 N N . GLY A 1 506 ? 1.714 -28.281 -12.086 1.00 93.69 506 GLY A N 1
ATOM 3893 C CA . GLY A 1 506 ? 1.956 -27.819 -10.720 1.00 93.69 506 GLY A CA 1
ATOM 3894 C C . GLY A 1 506 ? 3.414 -27.901 -10.262 1.00 93.69 506 GLY A C 1
ATOM 3895 O O . GLY A 1 506 ? 3.647 -27.903 -9.051 1.00 93.69 506 GLY A O 1
ATOM 3896 N N . GLN A 1 507 ? 4.377 -27.979 -11.190 1.00 95.44 507 GLN A N 1
ATOM 3897 C CA . GLN A 1 507 ? 5.810 -27.856 -10.895 1.00 95.44 507 GLN A CA 1
ATOM 3898 C C . GLN A 1 507 ? 6.270 -26.397 -10.990 1.00 95.44 507 GLN A C 1
ATOM 3900 O O . GLN A 1 507 ? 5.788 -25.616 -11.812 1.00 95.44 507 GLN A O 1
ATOM 3905 N N . VAL A 1 508 ? 7.234 -26.023 -10.151 1.00 97.12 508 VAL A N 1
ATOM 3906 C CA . VAL A 1 508 ? 7.811 -24.675 -10.133 1.00 97.12 508 VAL A CA 1
ATOM 3907 C C . VAL A 1 508 ? 9.222 -24.730 -10.695 1.00 97.12 508 VAL A C 1
ATOM 3909 O O . VAL A 1 508 ? 10.020 -25.570 -10.283 1.00 97.12 508 VAL A O 1
ATOM 3912 N N . PHE A 1 509 ? 9.540 -23.817 -11.608 1.00 96.38 509 PHE A N 1
ATOM 3913 C CA . PHE A 1 509 ? 10.888 -23.635 -12.135 1.00 96.38 509 PHE A CA 1
ATOM 3914 C C . PHE A 1 509 ? 11.384 -22.232 -11.806 1.00 96.38 509 PHE A C 1
ATOM 3916 O O . PHE A 1 509 ? 10.628 -21.268 -11.931 1.00 96.38 509 PHE A O 1
ATOM 3923 N N . SER A 1 510 ? 12.652 -22.112 -11.429 1.00 97.00 510 SER A N 1
ATOM 3924 C CA . SER A 1 510 ? 13.301 -20.846 -11.089 1.00 97.00 510 SER A CA 1
ATOM 3925 C C . SER A 1 510 ? 14.678 -20.735 -11.748 1.00 97.00 510 SER A C 1
ATOM 3927 O O . SER A 1 510 ? 15.322 -21.741 -12.060 1.00 97.00 510 SER A O 1
ATOM 3929 N N . TRP A 1 511 ? 15.101 -19.503 -12.033 1.00 96.69 511 TRP A N 1
ATOM 3930 C CA . TRP A 1 511 ? 16.433 -19.176 -12.551 1.00 96.69 511 TRP A CA 1
ATOM 3931 C C . TRP A 1 511 ? 16.762 -17.698 -12.324 1.00 96.69 511 TRP A C 1
ATOM 3933 O O . TRP A 1 511 ? 15.880 -16.897 -12.015 1.00 96.69 511 TRP A O 1
ATOM 3943 N N . GLY A 1 512 ? 18.019 -17.319 -12.535 1.00 95.62 512 GLY A N 1
ATOM 3944 C CA . GLY A 1 512 ? 18.531 -15.983 -12.238 1.00 95.62 512 GLY A CA 1
ATOM 3945 C C . GLY A 1 512 ? 19.431 -15.986 -11.007 1.00 95.62 512 GLY A C 1
ATOM 3946 O O . GLY A 1 512 ? 20.074 -16.998 -10.722 1.00 95.62 512 GLY A O 1
ATOM 3947 N N . GLU A 1 513 ? 19.476 -14.877 -10.272 1.00 94.56 513 GLU A N 1
ATOM 3948 C CA . GLU A 1 513 ? 20.247 -14.774 -9.028 1.00 94.56 513 GLU A CA 1
ATOM 3949 C C . GLU A 1 513 ? 19.696 -15.678 -7.915 1.00 94.56 513 GLU A C 1
ATOM 3951 O O . GLU A 1 513 ? 18.486 -15.775 -7.729 1.00 94.56 513 GLU A O 1
ATOM 3956 N N . GLY A 1 514 ? 20.595 -16.326 -7.169 1.00 92.56 514 GLY A N 1
ATOM 3957 C CA . GLY A 1 514 ? 20.297 -17.242 -6.065 1.00 92.56 514 GLY A CA 1
ATOM 3958 C C . GLY A 1 514 ? 21.131 -17.015 -4.799 1.00 92.56 514 GLY A C 1
ATOM 3959 O O . GLY A 1 514 ? 21.146 -17.897 -3.944 1.00 92.56 514 GLY A O 1
ATOM 3960 N N . SER A 1 515 ? 21.818 -15.870 -4.680 1.00 89.25 515 SER A N 1
ATOM 3961 C CA . SER A 1 515 ? 22.715 -15.527 -3.559 1.00 89.25 515 SER A CA 1
ATOM 3962 C C . SER A 1 515 ? 22.059 -15.622 -2.184 1.00 89.25 515 SER A C 1
ATOM 3964 O O . SER A 1 515 ? 22.705 -16.061 -1.238 1.00 89.25 515 SER A O 1
ATOM 3966 N N . ASP A 1 516 ? 20.779 -15.266 -2.102 1.00 89.81 516 ASP A N 1
ATOM 3967 C CA . ASP A 1 516 ? 20.001 -15.250 -0.863 1.00 89.81 516 ASP A CA 1
ATOM 3968 C C . ASP A 1 516 ? 19.018 -16.427 -0.810 1.00 89.81 516 ASP A C 1
ATOM 3970 O O . ASP A 1 516 ? 18.033 -16.405 -0.081 1.00 89.81 516 ASP A O 1
ATOM 3974 N N . GLY A 1 517 ? 19.224 -17.451 -1.641 1.00 91.81 517 GLY A N 1
ATOM 3975 C CA . GLY A 1 517 ? 18.370 -18.631 -1.675 1.00 91.81 517 GLY A CA 1
ATOM 3976 C C . GLY A 1 517 ? 17.043 -18.455 -2.410 1.00 91.81 517 GLY A C 1
ATOM 3977 O O . GLY A 1 517 ? 16.301 -19.425 -2.522 1.00 91.81 517 GLY A O 1
ATOM 3978 N N . GLN A 1 518 ? 16.761 -17.289 -3.003 1.00 94.44 518 GLN A N 1
ATOM 3979 C CA . GLN A 1 518 ? 15.483 -16.940 -3.646 1.00 94.44 518 GLN A CA 1
ATOM 3980 C C . GLN A 1 518 ? 15.031 -17.896 -4.767 1.00 94.44 518 GLN A C 1
ATOM 3982 O O . GLN A 1 518 ? 13.843 -17.958 -5.094 1.00 94.44 518 GLN A O 1
ATOM 3987 N N . LEU A 1 519 ? 15.943 -18.694 -5.335 1.00 95.75 519 LEU A N 1
ATOM 3988 C CA . LEU A 1 519 ? 15.600 -19.727 -6.318 1.00 95.75 519 LEU A CA 1
ATOM 3989 C C . LEU A 1 519 ? 15.034 -21.012 -5.694 1.00 95.75 519 LEU A C 1
ATOM 3991 O O . LEU A 1 519 ? 14.349 -21.752 -6.394 1.00 95.75 519 LEU A O 1
ATOM 3995 N N . GLY A 1 520 ? 15.312 -21.302 -4.421 1.00 95.06 520 GLY A N 1
ATOM 3996 C CA . GLY A 1 520 ? 14.826 -22.508 -3.739 1.00 95.06 520 GLY A CA 1
ATOM 3997 C C . GLY A 1 520 ? 15.501 -23.812 -4.189 1.00 95.06 520 GLY A C 1
ATOM 3998 O O . GLY A 1 520 ? 14.966 -24.893 -3.964 1.00 95.06 520 GLY A O 1
ATOM 3999 N N . LEU A 1 521 ? 16.654 -23.738 -4.862 1.00 94.38 521 LEU A N 1
ATOM 4000 C CA . LEU A 1 521 ? 17.330 -24.903 -5.459 1.00 94.38 521 LEU A CA 1
ATOM 4001 C C . LEU A 1 521 ? 18.251 -25.662 -4.486 1.00 94.38 521 LEU A C 1
ATOM 4003 O O . LEU A 1 521 ? 18.809 -26.697 -4.851 1.00 94.38 521 LEU A O 1
ATOM 4007 N N . GLY A 1 522 ? 18.414 -25.166 -3.259 1.00 91.19 522 GLY A N 1
ATOM 4008 C CA . GLY A 1 522 ? 19.349 -25.689 -2.267 1.00 91.19 522 GLY A CA 1
ATOM 4009 C C . GLY A 1 522 ? 20.809 -25.318 -2.532 1.00 91.19 522 GLY A C 1
ATOM 4010 O O . GLY A 1 522 ? 21.176 -24.851 -3.609 1.00 91.19 522 GLY A O 1
ATOM 4011 N N . LEU A 1 523 ? 21.652 -25.553 -1.524 1.00 87.44 523 LEU A N 1
ATOM 4012 C CA . LEU A 1 523 ? 23.088 -25.244 -1.566 1.00 87.44 523 LEU A CA 1
ATOM 4013 C C . LEU A 1 523 ? 23.888 -26.188 -2.480 1.00 87.44 523 LEU A C 1
ATOM 4015 O O . LEU A 1 523 ? 24.953 -25.814 -2.960 1.00 87.44 523 LEU A O 1
ATOM 4019 N N . ASP A 1 524 ? 23.360 -27.381 -2.768 1.00 84.75 524 ASP A N 1
ATOM 4020 C CA . ASP A 1 524 ? 24.004 -28.374 -3.641 1.00 84.75 524 ASP A CA 1
ATOM 4021 C C . ASP A 1 524 ? 23.836 -28.064 -5.142 1.00 84.75 524 ASP A C 1
ATOM 4023 O O . ASP A 1 524 ? 24.380 -28.765 -6.003 1.00 84.75 524 ASP A O 1
ATOM 4027 N N . CYS A 1 525 ? 23.064 -27.028 -5.488 1.00 86.19 525 CYS A N 1
ATOM 4028 C CA . CYS A 1 525 ? 22.869 -26.625 -6.873 1.00 86.19 525 CYS A CA 1
ATOM 4029 C C . CYS A 1 525 ? 24.183 -26.074 -7.469 1.00 86.19 525 CYS A C 1
ATOM 4031 O O . CYS A 1 525 ? 24.862 -25.265 -6.836 1.00 86.19 525 CYS A O 1
ATOM 4033 N N . PRO A 1 526 ? 24.558 -26.460 -8.705 1.00 86.69 526 PRO A N 1
ATOM 4034 C CA . PRO A 1 526 ? 25.767 -25.963 -9.357 1.00 86.69 526 PRO A CA 1
ATOM 4035 C C . PRO A 1 526 ? 25.569 -24.521 -9.853 1.00 86.69 526 PRO A C 1
ATOM 4037 O O . PRO A 1 526 ? 25.289 -24.291 -11.032 1.00 86.69 526 PRO A O 1
ATOM 4040 N N . PHE A 1 527 ? 25.678 -23.557 -8.940 1.00 89.12 527 PHE A N 1
ATOM 4041 C CA . PHE A 1 527 ? 25.615 -22.130 -9.244 1.00 89.12 527 PHE A CA 1
ATOM 4042 C C . PHE A 1 527 ? 26.866 -21.635 -9.977 1.00 89.12 527 PHE A C 1
ATOM 4044 O O . PHE A 1 527 ? 27.984 -22.093 -9.731 1.00 89.12 527 PHE A O 1
ATOM 4051 N N . GLU A 1 528 ? 26.677 -20.644 -10.843 1.00 89.25 528 GLU A N 1
ATOM 4052 C CA . GLU A 1 528 ? 27.766 -19.843 -11.396 1.00 89.25 528 GLU A CA 1
ATOM 4053 C C . GLU A 1 528 ? 28.013 -18.611 -10.516 1.00 89.25 528 GLU A C 1
ATOM 4055 O O . GLU A 1 528 ? 27.102 -18.127 -9.843 1.00 89.25 528 GLU A O 1
ATOM 4060 N N . VAL A 1 529 ? 29.250 -18.104 -10.515 1.00 86.75 529 VAL A N 1
ATOM 4061 C CA . VAL A 1 529 ? 29.639 -16.918 -9.739 1.00 86.75 529 VAL A CA 1
ATOM 4062 C C . VAL A 1 529 ? 29.788 -15.724 -10.675 1.00 86.75 529 VAL A C 1
ATOM 4064 O O . VAL A 1 529 ? 30.653 -15.706 -11.555 1.00 86.75 529 VAL A O 1
ATOM 4067 N N . GLY A 1 530 ? 28.937 -14.724 -10.472 1.00 82.44 530 GLY A N 1
ATOM 4068 C CA . GLY A 1 530 ? 28.987 -13.423 -11.127 1.00 82.44 530 GLY A CA 1
ATOM 4069 C C . GLY A 1 530 ? 29.638 -12.374 -10.230 1.00 82.44 530 GLY A C 1
ATOM 4070 O O . GLY A 1 530 ? 29.851 -12.600 -9.042 1.00 82.44 530 GLY A O 1
ATOM 4071 N N . TYR A 1 531 ? 29.963 -11.215 -10.801 1.00 78.62 531 TYR A N 1
ATOM 4072 C CA . TYR A 1 531 ? 30.469 -10.062 -10.053 1.00 78.62 531 TYR A CA 1
ATOM 4073 C C . TYR A 1 531 ? 29.777 -8.803 -10.551 1.00 78.62 531 TYR A C 1
ATOM 4075 O O . TYR A 1 531 ? 29.829 -8.523 -11.751 1.00 78.62 531 TYR A O 1
ATOM 4083 N N . VAL A 1 532 ? 29.197 -8.021 -9.637 1.00 73.81 532 VAL A N 1
ATOM 4084 C CA . VAL A 1 532 ? 28.677 -6.685 -9.980 1.00 73.81 532 VAL A CA 1
ATOM 4085 C C . VAL A 1 532 ? 29.837 -5.775 -10.404 1.00 73.81 532 VAL A C 1
ATOM 4087 O O . VAL A 1 532 ? 29.727 -5.014 -11.365 1.00 73.81 532 VAL A O 1
ATOM 4090 N N . GLU A 1 533 ? 30.992 -5.901 -9.742 1.00 72.31 533 GLU A N 1
ATOM 4091 C CA . GLU A 1 533 ? 32.234 -5.237 -10.125 1.00 72.31 533 GLU A CA 1
ATOM 4092 C C . GLU A 1 533 ? 33.418 -6.206 -9.994 1.00 72.31 533 GLU A C 1
ATOM 4094 O O . GLU A 1 533 ? 33.848 -6.541 -8.892 1.00 72.31 533 GLU A O 1
ATOM 4099 N N . LYS A 1 534 ? 34.025 -6.632 -11.114 1.00 68.38 534 LYS A N 1
ATOM 4100 C CA . LYS A 1 534 ? 35.094 -7.661 -11.104 1.00 68.38 534 LYS A CA 1
ATOM 4101 C C . LYS A 1 534 ? 36.328 -7.272 -10.281 1.00 68.38 534 LYS A C 1
ATOM 4103 O O . LYS A 1 534 ? 37.150 -8.126 -9.965 1.00 68.38 534 LYS A O 1
ATOM 4108 N N . ARG A 1 535 ? 36.488 -5.981 -9.972 1.00 65.44 535 ARG A N 1
ATOM 4109 C CA . ARG A 1 535 ? 37.582 -5.452 -9.143 1.00 65.44 535 ARG A CA 1
ATOM 4110 C C . ARG A 1 535 ? 37.338 -5.645 -7.646 1.00 65.44 535 ARG A C 1
ATOM 4112 O O . ARG A 1 535 ? 38.290 -5.598 -6.872 1.00 65.44 535 ARG A O 1
ATOM 4119 N N . LEU A 1 536 ? 36.089 -5.862 -7.241 1.00 68.69 536 LEU A N 1
ATOM 4120 C CA . LEU A 1 536 ? 35.671 -6.011 -5.856 1.00 68.69 536 LEU A CA 1
ATOM 4121 C C . LEU A 1 536 ? 35.241 -7.458 -5.623 1.00 68.69 536 LEU A C 1
ATOM 4123 O O . LEU A 1 536 ? 34.127 -7.847 -5.964 1.00 68.69 536 LEU A O 1
ATOM 4127 N N . ALA A 1 537 ? 36.114 -8.257 -5.008 1.00 63.78 537 ALA A N 1
ATOM 4128 C CA . ALA A 1 537 ? 35.820 -9.662 -4.710 1.00 63.78 537 ALA A CA 1
ATOM 4129 C C . ALA A 1 537 ? 34.566 -9.846 -3.829 1.00 63.78 537 ALA A C 1
ATOM 4131 O O . ALA A 1 537 ? 33.894 -10.863 -3.937 1.00 63.78 537 ALA A O 1
ATOM 4132 N N . HIS A 1 538 ? 34.221 -8.847 -3.009 1.00 67.44 538 HIS A N 1
ATOM 4133 C CA . HIS A 1 538 ? 33.013 -8.835 -2.176 1.00 67.44 538 HIS A CA 1
ATOM 4134 C C . HIS A 1 538 ? 31.724 -8.482 -2.941 1.00 67.44 538 HIS A C 1
ATOM 4136 O O . HIS A 1 538 ? 30.661 -8.448 -2.340 1.00 67.44 538 HIS A O 1
ATOM 4142 N N . SER A 1 539 ? 31.805 -8.196 -4.245 1.00 73.38 539 SER A N 1
ATOM 4143 C CA . SER A 1 539 ? 30.635 -7.970 -5.109 1.00 73.38 539 SER A CA 1
ATOM 4144 C C . SER A 1 539 ? 30.161 -9.244 -5.822 1.00 73.38 539 SER A C 1
ATOM 4146 O O . SER A 1 539 ? 29.398 -9.172 -6.788 1.00 73.38 539 SER A O 1
ATOM 4148 N N . ALA A 1 540 ? 30.682 -10.398 -5.394 1.00 77.44 540 ALA A N 1
ATOM 4149 C CA . ALA A 1 540 ? 30.327 -11.690 -5.948 1.00 77.44 540 ALA A CA 1
ATOM 4150 C C . ALA A 1 540 ? 28.869 -12.035 -5.625 1.00 77.44 540 ALA A C 1
ATOM 4152 O O . ALA A 1 540 ? 28.414 -11.821 -4.504 1.00 77.44 540 ALA A O 1
ATOM 4153 N N . PHE A 1 541 ? 28.173 -12.611 -6.597 1.00 86.62 541 PHE A N 1
ATOM 4154 C CA . PHE A 1 541 ? 26.824 -13.146 -6.443 1.00 86.62 541 PHE A CA 1
ATOM 4155 C C . PHE A 1 541 ? 26.740 -14.514 -7.120 1.00 86.62 541 PHE A C 1
ATOM 4157 O O . PHE A 1 541 ? 27.541 -14.826 -8.006 1.00 86.62 541 PHE A O 1
ATOM 4164 N N . THR A 1 542 ? 25.785 -15.343 -6.706 1.00 90.31 542 THR A N 1
ATOM 4165 C CA . THR A 1 542 ? 25.578 -16.673 -7.296 1.00 90.31 542 THR A CA 1
ATOM 4166 C C . THR A 1 542 ? 24.302 -16.697 -8.109 1.00 90.31 542 THR A C 1
ATOM 4168 O O . THR A 1 542 ? 23.316 -16.062 -7.742 1.00 90.31 542 THR A O 1
ATOM 4171 N N . PHE A 1 543 ? 24.312 -17.385 -9.246 1.00 93.12 543 PHE A N 1
ATOM 4172 C CA . PHE A 1 543 ? 23.170 -17.362 -10.150 1.00 93.12 543 PHE A CA 1
ATOM 4173 C C . PHE A 1 543 ? 23.126 -18.581 -11.082 1.00 93.12 543 PHE A C 1
ATOM 4175 O O . PHE A 1 543 ? 24.071 -19.368 -11.166 1.00 93.12 543 PHE A O 1
ATOM 4182 N N . THR A 1 544 ? 22.002 -18.756 -11.777 1.00 93.69 544 THR A N 1
ATOM 4183 C CA . THR A 1 544 ? 21.794 -19.798 -12.789 1.00 93.69 544 THR A CA 1
ATOM 4184 C C . THR A 1 544 ? 21.228 -19.191 -14.074 1.00 93.69 544 THR A C 1
ATOM 4186 O O . THR A 1 544 ? 20.290 -18.399 -14.047 1.00 93.69 544 THR A O 1
ATOM 4189 N N . HIS A 1 545 ? 21.790 -19.568 -15.224 1.00 89.62 545 HIS A N 1
ATOM 4190 C CA . HIS A 1 545 ? 21.368 -19.046 -16.530 1.00 89.62 545 HIS A CA 1
ATOM 4191 C C . HIS A 1 545 ? 20.167 -19.774 -17.154 1.00 89.62 545 HIS A C 1
ATOM 4193 O O . HIS A 1 545 ? 19.676 -19.346 -18.200 1.00 89.62 545 HIS A O 1
ATOM 4199 N N . GLU A 1 546 ? 19.748 -20.906 -16.588 1.00 91.19 546 GLU A N 1
ATOM 4200 C CA . GLU A 1 546 ? 18.745 -21.793 -17.178 1.00 91.19 546 GLU A CA 1
ATOM 4201 C C . GLU A 1 546 ? 17.675 -22.170 -16.151 1.00 91.19 546 GLU A C 1
ATOM 4203 O O . GLU A 1 546 ? 18.025 -22.366 -14.985 1.00 91.19 546 GLU A O 1
ATOM 4208 N N . PRO A 1 547 ? 16.405 -22.328 -16.578 1.00 94.62 547 PRO A N 1
ATOM 4209 C CA . PRO A 1 547 ? 15.333 -22.824 -15.728 1.00 94.62 547 PRO A CA 1
ATOM 4210 C C . PRO A 1 547 ? 15.689 -24.154 -15.068 1.00 94.62 547 PRO A C 1
ATOM 4212 O O . PRO A 1 547 ? 16.105 -25.105 -15.735 1.00 94.62 547 PRO A O 1
ATOM 4215 N N . ARG A 1 548 ? 15.487 -24.231 -13.752 1.00 94.56 548 ARG A N 1
ATOM 4216 C CA . ARG A 1 548 ? 15.649 -25.453 -12.961 1.00 94.56 548 ARG A CA 1
ATOM 4217 C C . ARG A 1 548 ? 14.405 -25.693 -12.123 1.00 94.56 548 ARG A C 1
ATOM 4219 O O . ARG A 1 548 ? 13.832 -24.750 -11.592 1.00 94.56 548 ARG A O 1
ATOM 4226 N N . ALA A 1 549 ? 13.990 -26.952 -12.023 1.00 93.62 549 ALA A N 1
ATOM 4227 C CA . ALA A 1 549 ? 12.861 -27.334 -11.186 1.00 93.62 549 ALA A CA 1
ATOM 4228 C C . ALA A 1 549 ? 13.219 -27.167 -9.702 1.00 93.62 549 ALA A C 1
ATOM 4230 O O . ALA A 1 549 ? 14.279 -27.618 -9.260 1.00 93.62 549 ALA A O 1
ATOM 4231 N N . VAL A 1 550 ? 12.325 -26.540 -8.943 1.00 95.25 550 VAL A N 1
ATOM 4232 C CA . VAL A 1 550 ? 12.439 -26.383 -7.492 1.00 95.25 550 VAL A CA 1
ATOM 4233 C C . VAL A 1 550 ? 12.006 -27.689 -6.834 1.00 95.25 550 VAL A C 1
ATOM 4235 O O . VAL A 1 550 ? 10.844 -28.090 -6.919 1.00 95.25 550 VAL A O 1
ATOM 4238 N N . ALA A 1 551 ? 12.954 -28.383 -6.208 1.00 88.56 551 ALA A N 1
ATOM 4239 C CA . ALA A 1 551 ? 12.684 -29.650 -5.539 1.00 88.56 551 ALA A CA 1
ATOM 4240 C C . ALA A 1 551 ? 11.814 -29.451 -4.283 1.00 88.56 551 ALA A C 1
ATOM 4242 O O . ALA A 1 551 ? 11.840 -28.398 -3.652 1.00 88.56 551 ALA A O 1
ATOM 4243 N N . GLY A 1 552 ? 11.047 -30.479 -3.911 1.00 84.12 552 GLY A N 1
ATOM 4244 C CA . GLY A 1 552 ? 10.221 -30.467 -2.696 1.00 84.12 552 GLY A CA 1
ATOM 4245 C C . GLY A 1 552 ? 8.859 -29.778 -2.834 1.00 84.12 552 GLY A C 1
ATOM 4246 O O . GLY A 1 552 ? 8.046 -29.882 -1.921 1.00 84.12 552 GLY A O 1
ATOM 4247 N N . LEU A 1 553 ? 8.564 -29.153 -3.979 1.00 91.06 553 LEU A N 1
ATOM 4248 C CA . LEU A 1 553 ? 7.248 -28.592 -4.288 1.00 91.06 553 LEU A CA 1
ATOM 4249 C C . LEU A 1 553 ? 6.479 -29.498 -5.253 1.00 91.06 553 LEU A C 1
ATOM 4251 O O . LEU A 1 553 ? 7.013 -29.970 -6.255 1.00 91.06 553 LEU A O 1
ATOM 4255 N N . SER A 1 554 ? 5.199 -29.723 -4.964 1.00 85.44 554 SER A N 1
ATOM 4256 C CA . SER A 1 554 ? 4.277 -30.438 -5.850 1.00 85.44 554 SER A CA 1
ATOM 4257 C C . SER A 1 554 ? 2.872 -29.866 -5.709 1.00 85.44 554 SER A C 1
ATOM 4259 O O . SER A 1 554 ? 2.542 -29.283 -4.678 1.00 85.44 554 SER A O 1
ATOM 4261 N N . HIS A 1 555 ? 2.053 -30.014 -6.753 1.00 91.81 555 HIS A N 1
ATOM 4262 C CA . HIS A 1 555 ? 0.670 -29.527 -6.769 1.00 91.81 555 HIS A CA 1
ATOM 4263 C C . HIS A 1 555 ? 0.548 -28.031 -6.429 1.00 91.81 555 HIS A C 1
ATOM 4265 O O . HIS A 1 555 ? -0.368 -27.616 -5.718 1.00 91.81 555 HIS A O 1
ATOM 4271 N N . VAL A 1 556 ? 1.473 -27.208 -6.933 1.00 96.00 556 VAL A N 1
ATOM 4272 C CA . VAL A 1 556 ? 1.440 -25.758 -6.718 1.00 96.00 556 VAL A CA 1
ATOM 4273 C C . VAL A 1 556 ? 0.299 -25.133 -7.528 1.00 96.00 556 VAL A C 1
ATOM 4275 O O . VAL A 1 556 ? 0.143 -25.393 -8.721 1.00 96.00 556 VAL A O 1
ATOM 4278 N N . GLN A 1 557 ? -0.517 -24.310 -6.872 1.00 94.75 557 GLN A N 1
ATOM 4279 C CA . GLN A 1 557 ? -1.647 -23.596 -7.465 1.00 94.75 557 GLN A CA 1
ATOM 4280 C C . GLN A 1 557 ? -1.258 -22.193 -7.939 1.00 94.75 557 GLN A C 1
ATOM 4282 O O . GLN A 1 557 ? -1.719 -21.763 -9.003 1.00 94.75 557 GLN A O 1
ATOM 4287 N N . SER A 1 558 ? -0.450 -21.480 -7.149 1.00 95.00 558 SER A N 1
ATOM 4288 C CA . SER A 1 558 ? 0.013 -20.132 -7.477 1.00 95.00 558 SER A CA 1
ATOM 4289 C C . SER A 1 558 ? 1.390 -19.829 -6.903 1.00 95.00 558 SER A C 1
ATOM 4291 O O . SER A 1 558 ? 1.741 -20.317 -5.831 1.00 95.00 558 SER A O 1
ATOM 4293 N N . ILE A 1 559 ? 2.133 -18.971 -7.597 1.00 96.50 559 ILE A N 1
ATOM 4294 C CA . ILE A 1 559 ? 3.456 -18.482 -7.188 1.00 96.50 559 ILE A CA 1
ATOM 4295 C C . ILE A 1 559 ? 3.474 -16.954 -7.097 1.00 96.50 559 ILE A C 1
ATOM 4297 O O . ILE A 1 559 ? 2.726 -16.285 -7.813 1.00 96.50 559 ILE A O 1
ATOM 4301 N N . ALA A 1 560 ? 4.350 -16.397 -6.262 1.00 94.44 560 ALA A N 1
ATOM 4302 C CA . ALA A 1 560 ? 4.654 -14.967 -6.252 1.00 94.44 560 ALA A CA 1
ATOM 4303 C C . ALA A 1 560 ? 6.119 -14.714 -5.861 1.00 94.44 560 ALA A C 1
ATOM 4305 O O . ALA A 1 560 ? 6.740 -15.530 -5.182 1.00 94.44 560 ALA A O 1
ATOM 4306 N N . ALA A 1 561 ? 6.661 -13.580 -6.304 1.00 93.06 561 ALA A N 1
ATOM 4307 C CA . ALA A 1 561 ? 8.027 -13.153 -6.021 1.00 93.06 561 ALA A CA 1
ATOM 4308 C C . ALA A 1 561 ? 8.069 -11.633 -5.814 1.00 93.06 561 ALA A C 1
ATOM 4310 O O . ALA A 1 561 ? 7.358 -10.900 -6.502 1.00 93.06 561 ALA A O 1
ATOM 4311 N N . CYS A 1 562 ? 8.887 -11.169 -4.870 1.00 90.81 562 CYS A N 1
ATOM 4312 C CA . CYS A 1 562 ? 9.139 -9.748 -4.618 1.00 90.81 562 CYS A CA 1
ATOM 4313 C C . CYS A 1 562 ? 10.520 -9.587 -3.973 1.00 90.81 562 CYS A C 1
ATOM 4315 O O . CYS A 1 562 ? 10.845 -10.309 -3.029 1.00 90.81 562 CYS A O 1
ATOM 4317 N N . GLY A 1 563 ? 11.333 -8.639 -4.452 1.00 89.19 563 GLY A N 1
ATOM 4318 C CA . GLY A 1 563 ? 12.718 -8.494 -3.993 1.00 89.19 563 GLY A CA 1
ATOM 4319 C C . GLY A 1 563 ? 13.505 -9.789 -4.211 1.00 89.19 563 GLY A C 1
ATOM 4320 O O . GLY A 1 563 ? 13.484 -10.331 -5.317 1.00 89.19 563 GLY A O 1
ATOM 4321 N N . ASN A 1 564 ? 14.126 -10.304 -3.145 1.00 91.38 564 ASN A N 1
ATOM 4322 C CA . ASN A 1 564 ? 14.841 -11.588 -3.112 1.00 91.38 564 ASN A CA 1
ATOM 4323 C C . ASN A 1 564 ? 14.046 -12.673 -2.361 1.00 91.38 564 ASN A C 1
ATOM 4325 O O . ASN A 1 564 ? 14.618 -13.501 -1.655 1.00 91.38 564 ASN A O 1
ATOM 4329 N N . ARG A 1 565 ? 12.712 -12.658 -2.488 1.00 92.88 565 ARG A N 1
ATOM 4330 C CA . ARG A 1 565 ? 11.817 -13.618 -1.830 1.00 92.88 565 ARG A CA 1
ATOM 4331 C C . ARG A 1 565 ? 10.853 -14.267 -2.797 1.00 92.88 565 ARG A C 1
ATOM 4333 O O . ARG A 1 565 ? 10.402 -13.639 -3.760 1.00 92.88 565 ARG A O 1
ATOM 4340 N N . SER A 1 566 ? 10.481 -15.491 -2.454 1.00 95.62 566 SER A N 1
ATOM 4341 C CA . SER A 1 566 ? 9.633 -16.355 -3.260 1.00 95.62 566 SER A CA 1
ATOM 4342 C C . SER A 1 566 ? 8.602 -17.054 -2.389 1.00 95.62 566 SER A C 1
ATOM 4344 O O . SER A 1 566 ? 8.879 -17.428 -1.249 1.00 95.62 566 SER A O 1
ATOM 4346 N N . THR A 1 567 ? 7.406 -17.251 -2.939 1.00 96.06 567 THR A N 1
ATOM 4347 C CA . THR A 1 567 ? 6.346 -18.016 -2.285 1.00 96.06 567 THR A CA 1
ATOM 4348 C C . THR A 1 567 ? 5.584 -18.894 -3.271 1.00 96.06 567 THR A C 1
ATOM 4350 O O . THR A 1 567 ? 5.436 -18.560 -4.453 1.00 96.06 567 THR A O 1
ATOM 4353 N N . ALA A 1 568 ? 5.086 -20.023 -2.770 1.00 96.69 568 ALA A N 1
ATOM 4354 C CA . ALA A 1 568 ? 4.212 -20.941 -3.480 1.00 96.69 568 ALA A CA 1
ATOM 4355 C C . ALA A 1 568 ? 3.035 -21.352 -2.585 1.00 96.69 568 ALA A C 1
ATOM 4357 O O . ALA A 1 568 ? 3.232 -21.789 -1.455 1.00 96.69 568 ALA A O 1
ATOM 4358 N N . LEU A 1 569 ? 1.818 -21.251 -3.117 1.00 95.44 569 LEU A N 1
ATOM 4359 C CA . LEU A 1 569 ? 0.598 -21.788 -2.515 1.00 95.44 569 LEU A CA 1
ATOM 4360 C C . LEU A 1 569 ? 0.216 -23.064 -3.262 1.00 95.44 569 LEU A C 1
ATOM 4362 O O . LEU A 1 569 ? 0.070 -23.046 -4.488 1.00 95.44 569 LEU A O 1
ATOM 4366 N N . THR A 1 570 ? 0.047 -24.161 -2.540 1.00 94.25 570 THR A N 1
ATOM 4367 C CA . THR A 1 570 ? -0.334 -25.465 -3.089 1.00 94.25 570 THR A CA 1
ATOM 4368 C C . THR A 1 570 ? -1.849 -25.679 -3.077 1.00 94.25 570 THR A C 1
ATOM 4370 O O . THR A 1 570 ? -2.592 -24.996 -2.373 1.00 94.25 570 THR A O 1
ATOM 4373 N N . VAL A 1 571 ? -2.333 -26.629 -3.884 1.00 91.06 571 VAL A N 1
ATOM 4374 C CA . VAL A 1 571 ? -3.768 -26.969 -3.998 1.00 91.06 571 VAL A CA 1
ATOM 4375 C C . VAL A 1 571 ? -4.346 -27.489 -2.673 1.00 91.06 571 VAL A C 1
ATOM 4377 O O . VAL A 1 571 ? -5.525 -27.292 -2.395 1.00 91.06 571 VAL A O 1
ATOM 4380 N N . ASP A 1 572 ? -3.519 -28.115 -1.836 1.00 87.69 572 ASP A N 1
ATOM 4381 C CA . ASP A 1 572 ? -3.848 -28.532 -0.468 1.00 87.69 572 ASP A CA 1
ATOM 4382 C C . ASP A 1 572 ? -3.721 -27.394 0.564 1.00 87.69 572 ASP A C 1
ATOM 4384 O O . ASP A 1 572 ? -3.681 -27.652 1.763 1.00 87.69 572 ASP A O 1
ATOM 4388 N N . GLN A 1 573 ? -3.710 -26.135 0.106 1.00 88.62 573 GLN A N 1
ATOM 4389 C CA . GLN A 1 573 ? -3.789 -24.923 0.931 1.00 88.62 573 GLN A CA 1
ATOM 4390 C C . GLN A 1 573 ? -2.586 -24.715 1.867 1.00 88.62 573 GLN A C 1
ATOM 4392 O O . GLN A 1 573 ? -2.697 -24.010 2.871 1.00 88.62 573 GLN A O 1
ATOM 4397 N N . ARG A 1 574 ? -1.426 -25.293 1.530 1.00 90.62 574 ARG A N 1
ATOM 4398 C CA . ARG A 1 574 ? -0.156 -25.043 2.225 1.00 90.62 574 ARG A CA 1
ATOM 4399 C C . ARG A 1 574 ? 0.618 -23.928 1.535 1.00 90.62 574 ARG A C 1
ATOM 4401 O O . ARG A 1 574 ? 0.584 -23.783 0.312 1.00 90.62 574 ARG A O 1
ATOM 4408 N N . VAL A 1 575 ? 1.319 -23.128 2.329 1.00 93.94 575 VAL A N 1
ATOM 4409 C CA . VAL A 1 575 ? 2.137 -22.016 1.838 1.00 93.94 575 VAL A CA 1
ATOM 4410 C C . VAL A 1 575 ? 3.593 -22.329 2.114 1.00 93.94 575 VAL A C 1
ATOM 4412 O O . VAL A 1 575 ? 3.951 -22.648 3.242 1.00 93.94 575 VAL A O 1
ATOM 4415 N N . PHE A 1 576 ? 4.421 -22.214 1.084 1.00 95.38 576 PHE A N 1
ATOM 4416 C CA . PHE A 1 576 ? 5.867 -22.324 1.177 1.00 95.38 576 PHE A CA 1
ATOM 4417 C C . PHE A 1 576 ? 6.498 -20.960 0.899 1.00 95.38 576 PHE A C 1
ATOM 4419 O O . PHE A 1 576 ? 6.088 -20.273 -0.040 1.00 95.38 576 PHE A O 1
ATOM 4426 N N . GLU A 1 577 ? 7.493 -20.571 1.692 1.00 95.06 577 GLU A N 1
ATOM 4427 C CA . GLU A 1 577 ? 8.273 -19.338 1.535 1.00 95.06 577 GLU A CA 1
ATOM 4428 C C . GLU A 1 577 ? 9.773 -19.660 1.574 1.00 95.06 577 GLU A C 1
ATOM 4430 O O . GLU A 1 577 ? 10.204 -20.575 2.277 1.00 95.06 577 GLU A O 1
ATOM 4435 N N . TRP A 1 578 ? 10.568 -18.938 0.784 1.00 95.31 578 TRP A N 1
ATOM 4436 C CA . TRP A 1 578 ? 12.029 -19.043 0.790 1.00 95.31 578 TRP A CA 1
ATOM 4437 C C . TRP A 1 578 ? 12.694 -17.785 0.213 1.00 95.31 578 TRP A C 1
ATOM 4439 O O . TRP A 1 578 ? 12.028 -16.920 -0.369 1.00 95.31 578 TRP A O 1
ATOM 4449 N N . GLY A 1 579 ? 14.016 -17.696 0.356 1.00 93.38 579 GLY A N 1
ATOM 4450 C CA . GLY A 1 579 ? 14.809 -16.512 0.036 1.00 93.38 579 GLY A CA 1
ATOM 4451 C C . GLY A 1 579 ? 15.245 -15.737 1.280 1.00 93.38 579 GLY A C 1
ATOM 4452 O O . GLY A 1 579 ? 15.377 -16.305 2.366 1.00 93.38 579 GLY A O 1
ATOM 4453 N N . ASP A 1 580 ? 15.452 -14.431 1.112 1.00 90.25 580 ASP A N 1
ATOM 4454 C CA . ASP A 1 580 ? 15.856 -13.528 2.193 1.00 90.25 580 ASP A CA 1
ATOM 4455 C C . ASP A 1 580 ? 14.701 -13.264 3.177 1.00 90.25 580 ASP A C 1
ATOM 4457 O O . ASP A 1 580 ? 13.595 -12.891 2.780 1.00 90.25 580 ASP A O 1
ATOM 4461 N N . TRP A 1 581 ? 14.941 -13.418 4.479 1.00 86.38 581 TRP A N 1
ATOM 4462 C CA . TRP A 1 581 ? 13.934 -13.138 5.506 1.00 86.38 581 TRP A CA 1
ATOM 4463 C C . TRP A 1 581 ? 13.877 -11.661 5.900 1.00 86.38 581 TRP A C 1
ATOM 4465 O O . TRP A 1 581 ? 12.832 -11.202 6.377 1.00 86.38 581 TRP A O 1
ATOM 4475 N N . GLY A 1 582 ? 14.966 -10.908 5.714 1.00 84.06 582 GLY A N 1
ATOM 4476 C CA . GLY A 1 582 ? 15.083 -9.529 6.187 1.00 84.06 582 GLY A CA 1
ATOM 4477 C C . GLY A 1 582 ? 14.607 -9.379 7.638 1.00 84.06 582 GLY A C 1
ATOM 4478 O O . GLY A 1 582 ? 15.126 -10.010 8.553 1.00 84.06 582 GLY A O 1
ATOM 4479 N N . ARG A 1 583 ? 13.570 -8.560 7.850 1.00 81.06 583 ARG A N 1
ATOM 4480 C CA . ARG A 1 583 ? 12.963 -8.292 9.171 1.00 81.06 583 ARG A CA 1
ATOM 4481 C C . ARG A 1 583 ? 11.694 -9.099 9.481 1.00 81.06 583 ARG A C 1
ATOM 4483 O O . ARG A 1 583 ? 10.847 -8.652 10.256 1.00 81.06 583 ARG A O 1
ATOM 4490 N N . MET A 1 584 ? 11.496 -10.251 8.845 1.00 80.00 584 MET A N 1
ATOM 4491 C CA . MET A 1 584 ? 10.275 -11.052 9.018 1.00 80.00 584 MET A CA 1
ATOM 4492 C C . MET A 1 584 ? 10.207 -11.825 10.334 1.00 80.00 584 MET A C 1
ATOM 4494 O O . MET A 1 584 ? 9.121 -11.951 10.893 1.00 80.00 584 MET A O 1
ATOM 4498 N N . LEU A 1 585 ? 11.336 -12.377 10.784 1.00 76.56 585 LEU A N 1
ATOM 4499 C CA . LEU A 1 585 ? 11.373 -13.384 11.851 1.00 76.56 585 LEU A CA 1
ATOM 4500 C C . LEU A 1 585 ? 11.828 -12.827 13.209 1.00 76.56 585 LEU A C 1
ATOM 4502 O O . LEU A 1 585 ? 11.958 -13.583 14.164 1.00 76.56 585 LEU A O 1
ATOM 4506 N N . GLY A 1 586 ? 12.070 -11.516 13.307 1.00 65.31 586 GLY A N 1
ATOM 4507 C CA . GLY A 1 586 ? 12.469 -10.831 14.545 1.00 65.31 586 GLY A CA 1
ATOM 4508 C C . GLY A 1 586 ? 13.929 -11.047 14.955 1.00 65.31 586 GLY A C 1
ATOM 4509 O O . GLY A 1 586 ? 14.540 -10.159 15.546 1.00 65.31 586 GLY A O 1
ATOM 4510 N N . GLU A 1 587 ? 14.522 -12.169 14.559 1.00 66.31 587 GLU A N 1
ATOM 4511 C CA . GLU A 1 587 ? 15.923 -12.519 14.788 1.00 66.31 587 GLU A CA 1
ATOM 4512 C C . GLU A 1 587 ? 16.706 -12.597 13.466 1.00 66.31 587 GLU A C 1
ATOM 4514 O O . GLU A 1 587 ? 16.128 -12.814 12.395 1.00 66.31 587 GLU A O 1
ATOM 4519 N N . HIS A 1 588 ? 18.036 -12.438 13.536 1.00 67.00 588 HIS A N 1
ATOM 4520 C CA . HIS A 1 588 ? 18.930 -12.649 12.387 1.00 67.00 588 HIS A CA 1
ATOM 4521 C C . HIS A 1 588 ? 18.935 -14.133 12.017 1.00 67.00 588 HIS A C 1
ATOM 4523 O O . HIS A 1 588 ? 19.679 -14.929 12.586 1.00 67.00 588 HIS A O 1
ATOM 4529 N N . THR A 1 589 ? 18.072 -14.491 11.075 1.00 76.69 589 THR A N 1
ATOM 4530 C CA . THR A 1 589 ? 17.902 -15.843 10.541 1.00 76.69 589 THR A CA 1
ATOM 4531 C C . THR A 1 589 ? 18.575 -15.934 9.179 1.00 76.69 589 THR A C 1
ATOM 4533 O O . THR A 1 589 ? 18.493 -15.006 8.374 1.00 76.69 589 THR A O 1
ATOM 4536 N N . GLU A 1 590 ? 19.273 -17.040 8.920 1.00 82.62 590 GLU A N 1
ATOM 4537 C CA . GLU A 1 590 ? 19.903 -17.248 7.616 1.00 82.62 590 GLU A CA 1
ATOM 4538 C C . GLU A 1 590 ? 18.840 -17.384 6.511 1.00 82.62 590 GLU A C 1
ATOM 4540 O O . GLU A 1 590 ? 17.777 -17.969 6.760 1.00 82.62 590 GLU A O 1
ATOM 4545 N N . PRO A 1 591 ? 19.110 -16.878 5.291 1.00 88.31 591 PRO A N 1
ATOM 4546 C CA . PRO A 1 591 ? 18.196 -17.027 4.166 1.00 88.31 591 PRO A CA 1
ATOM 4547 C C . PRO A 1 591 ? 17.860 -18.494 3.888 1.00 88.31 591 PRO A C 1
ATOM 4549 O O . PRO A 1 591 ? 18.703 -19.387 4.008 1.00 88.31 591 PRO A O 1
ATOM 4552 N N . ALA A 1 592 ? 16.624 -18.755 3.473 1.00 92.00 592 ALA A N 1
ATOM 4553 C CA . ALA A 1 592 ? 16.205 -20.103 3.120 1.00 92.00 592 ALA A CA 1
ATOM 4554 C C . ALA A 1 592 ? 16.538 -20.419 1.661 1.00 92.00 592 ALA A C 1
ATOM 4556 O O . ALA A 1 592 ? 15.942 -19.878 0.731 1.00 92.00 592 ALA A O 1
ATOM 4557 N N . PHE A 1 593 ? 17.458 -21.363 1.467 1.00 92.94 593 PHE A N 1
ATOM 4558 C CA . PHE A 1 593 ? 17.867 -21.846 0.144 1.00 92.94 593 PHE A CA 1
ATOM 4559 C C . PHE A 1 593 ? 16.941 -22.921 -0.436 1.00 92.94 593 PHE A C 1
ATOM 4561 O O . PHE A 1 593 ? 17.113 -23.313 -1.590 1.00 92.94 593 PHE A O 1
ATOM 4568 N N . GLN A 1 594 ? 15.970 -23.404 0.339 1.00 94.56 594 GLN A N 1
ATOM 4569 C CA . GLN A 1 594 ? 14.947 -24.365 -0.078 1.00 94.56 594 GLN A CA 1
ATOM 4570 C C . GLN A 1 594 ? 13.567 -23.896 0.405 1.00 94.56 594 GLN A C 1
ATOM 4572 O O . GLN A 1 594 ? 13.507 -23.180 1.404 1.00 94.56 594 GLN A O 1
ATOM 4577 N N . PRO A 1 595 ? 12.471 -24.296 -0.265 1.00 95.81 595 PRO A N 1
ATOM 4578 C CA . PRO A 1 595 ? 11.112 -23.986 0.172 1.00 95.81 595 PRO A CA 1
ATOM 4579 C C . PRO A 1 595 ? 10.837 -24.471 1.601 1.00 95.81 595 PRO A C 1
ATOM 4581 O O . PRO A 1 595 ? 10.975 -25.661 1.884 1.00 95.81 595 PRO A O 1
ATOM 4584 N N . VAL A 1 596 ? 10.413 -23.561 2.482 1.00 93.81 596 VAL A N 1
ATOM 4585 C CA . VAL A 1 596 ? 10.028 -23.864 3.870 1.00 93.81 596 VAL A CA 1
ATOM 4586 C C . VAL A 1 596 ? 8.523 -23.678 4.019 1.00 93.81 596 VAL A C 1
ATOM 4588 O O . VAL A 1 596 ? 7.984 -22.655 3.600 1.00 93.81 596 VAL A O 1
ATOM 4591 N N . GLU A 1 597 ? 7.829 -24.668 4.584 1.00 93.50 597 GLU A N 1
ATOM 4592 C CA . GLU A 1 597 ? 6.393 -24.559 4.865 1.00 93.50 597 GLU A CA 1
ATOM 4593 C C . GLU A 1 597 ? 6.147 -23.505 5.956 1.00 93.50 597 GLU A C 1
ATOM 4595 O O . GLU A 1 597 ? 6.868 -23.446 6.952 1.00 93.50 597 GLU A O 1
ATOM 4600 N N . LYS A 1 598 ? 5.143 -22.647 5.763 1.00 92.19 598 LYS A N 1
ATOM 4601 C CA . LYS A 1 598 ? 4.822 -21.575 6.700 1.00 92.19 598 LYS A CA 1
ATOM 4602 C C . LYS A 1 598 ? 4.070 -22.120 7.913 1.00 92.19 598 LYS A C 1
ATOM 4604 O O . LYS A 1 598 ? 2.887 -22.456 7.824 1.00 92.19 598 LYS A O 1
ATOM 4609 N N . ASP A 1 599 ? 4.736 -22.100 9.062 1.00 86.12 599 ASP A N 1
ATOM 4610 C CA . ASP A 1 599 ? 4.129 -22.463 10.343 1.00 86.12 599 ASP A CA 1
ATOM 4611 C C . ASP A 1 599 ? 2.885 -21.614 10.651 1.00 86.12 599 ASP A C 1
ATOM 4613 O O . ASP A 1 599 ? 2.861 -20.396 10.446 1.00 86.12 599 ASP A O 1
ATOM 4617 N N . GLY A 1 600 ? 1.829 -22.277 11.129 1.00 80.56 600 GLY A N 1
ATOM 4618 C CA . GLY A 1 600 ? 0.542 -21.658 11.459 1.00 80.56 600 GLY A CA 1
ATOM 4619 C C . GLY A 1 600 ? -0.348 -21.309 10.260 1.00 80.56 600 GLY A C 1
ATOM 4620 O O . GLY A 1 600 ? -1.478 -20.881 10.465 1.00 80.56 600 GLY A O 1
ATOM 4621 N N . ALA A 1 601 ? 0.108 -21.498 9.015 1.00 85.31 601 ALA A N 1
ATOM 4622 C CA . ALA A 1 601 ? -0.730 -21.279 7.830 1.00 85.31 601 ALA A CA 1
ATOM 4623 C C . ALA A 1 601 ? -1.656 -22.469 7.513 1.00 85.31 601 ALA A C 1
ATOM 4625 O O . ALA A 1 601 ? -2.672 -22.308 6.829 1.00 85.31 601 ALA A O 1
ATOM 4626 N N . SER A 1 602 ? -1.320 -23.666 8.002 1.00 80.12 602 SER A N 1
ATOM 4627 C CA . SER A 1 602 ? -2.115 -24.875 7.792 1.00 80.12 602 SER A CA 1
ATOM 4628 C C . SER A 1 602 ? -3.461 -24.787 8.521 1.00 80.12 602 SER A C 1
ATOM 4630 O O . SER A 1 602 ? -3.557 -24.357 9.666 1.00 80.12 602 SER A O 1
ATOM 4632 N N . GLY A 1 603 ? -4.542 -25.166 7.834 1.00 76.50 603 GLY A N 1
ATOM 4633 C CA . GLY A 1 603 ? -5.902 -25.097 8.382 1.00 76.50 603 GLY A CA 1
ATOM 4634 C C . GLY A 1 603 ? -6.595 -23.731 8.271 1.00 76.50 603 GLY A C 1
ATOM 4635 O O . GLY A 1 603 ? -7.790 -23.669 8.559 1.00 76.50 603 GLY A O 1
ATOM 4636 N N . LEU A 1 604 ? -5.907 -22.680 7.789 1.00 82.50 604 LEU A N 1
ATOM 4637 C CA . LEU A 1 604 ? -6.490 -21.353 7.492 1.00 82.50 604 LEU A CA 1
ATOM 4638 C C . LEU A 1 604 ? -7.229 -21.288 6.141 1.00 82.50 604 LEU A C 1
ATOM 4640 O O . LEU A 1 604 ? -7.851 -20.281 5.794 1.00 82.50 604 LEU A O 1
ATOM 4644 N N . GLY A 1 605 ? -7.160 -22.360 5.350 1.00 85.06 605 GLY A N 1
ATOM 4645 C CA . GLY A 1 605 ? -7.841 -22.457 4.064 1.00 85.06 605 GLY A CA 1
ATOM 4646 C C . GLY A 1 605 ? -7.431 -21.378 3.064 1.00 85.06 605 GLY A C 1
ATOM 4647 O O . GLY A 1 605 ? -8.291 -20.800 2.400 1.00 85.06 605 GLY A O 1
ATOM 4648 N N . LEU A 1 606 ? -6.132 -21.068 2.995 1.00 89.44 606 LEU A N 1
ATOM 4649 C CA . LEU A 1 606 ? -5.598 -19.999 2.153 1.00 89.44 606 LEU A CA 1
ATOM 4650 C C . LEU A 1 606 ? -5.847 -20.280 0.666 1.00 89.44 606 LEU A C 1
ATOM 4652 O O . LEU A 1 606 ? -5.622 -21.386 0.176 1.00 89.44 606 LEU A O 1
ATOM 4656 N N . CYS A 1 607 ? -6.307 -19.260 -0.060 1.00 89.62 607 CYS A N 1
ATOM 4657 C CA . CYS A 1 607 ? -6.647 -19.360 -1.482 1.00 89.62 607 CYS A CA 1
ATOM 4658 C C . CYS A 1 607 ? -5.924 -18.333 -2.368 1.00 89.62 607 CYS A C 1
ATOM 4660 O O . CYS A 1 607 ? -5.846 -18.529 -3.584 1.00 89.62 607 CYS A O 1
ATOM 4662 N N . LYS A 1 608 ? -5.396 -17.250 -1.779 1.00 90.44 608 LYS A N 1
ATOM 4663 C CA . LYS A 1 608 ? -4.557 -16.249 -2.453 1.00 90.44 608 LYS A CA 1
ATOM 4664 C C . LYS A 1 608 ? -3.474 -15.746 -1.512 1.00 90.44 608 LYS A C 1
ATOM 4666 O O . LYS A 1 608 ? -3.719 -15.588 -0.318 1.00 90.44 608 LYS A O 1
ATOM 4671 N N . VAL A 1 609 ? -2.312 -15.433 -2.075 1.00 93.44 609 VAL A N 1
ATOM 4672 C CA . VAL A 1 609 ? -1.159 -14.885 -1.355 1.00 93.44 609 VAL A CA 1
ATOM 4673 C C . VAL A 1 609 ? -0.538 -13.766 -2.189 1.00 93.44 609 VAL A C 1
ATOM 4675 O O . VAL A 1 609 ? -0.407 -13.895 -3.406 1.00 93.44 609 VAL A O 1
ATOM 4678 N N . ALA A 1 610 ? -0.146 -12.683 -1.526 1.00 93.31 610 ALA A N 1
ATOM 4679 C CA . ALA A 1 610 ? 0.656 -11.597 -2.066 1.00 93.31 610 ALA A CA 1
ATOM 4680 C C . ALA A 1 610 ? 1.851 -11.348 -1.139 1.00 93.31 610 ALA A C 1
ATOM 4682 O O . ALA A 1 610 ? 1.723 -11.375 0.086 1.00 93.31 610 ALA A O 1
ATOM 4683 N N . ILE A 1 611 ? 3.020 -11.108 -1.726 1.00 93.38 611 ILE A N 1
ATOM 4684 C CA . ILE A 1 611 ? 4.287 -10.992 -1.004 1.00 93.38 611 ILE A CA 1
ATOM 4685 C C . ILE A 1 611 ? 4.894 -9.602 -1.223 1.00 93.38 611 ILE A C 1
ATOM 4687 O O . ILE A 1 611 ? 4.969 -9.129 -2.354 1.00 93.38 611 ILE A O 1
ATOM 4691 N N . GLY A 1 612 ? 5.296 -8.933 -0.140 1.00 91.69 612 GLY A N 1
ATOM 4692 C CA . GLY A 1 612 ? 6.095 -7.702 -0.165 1.00 91.69 612 GLY A CA 1
ATOM 4693 C C . GLY A 1 612 ? 7.590 -7.979 0.011 1.00 91.69 612 GLY A C 1
ATOM 4694 O O . GLY A 1 612 ? 8.036 -9.114 -0.143 1.00 91.69 612 GLY A O 1
ATOM 4695 N N . ALA A 1 613 ? 8.389 -6.978 0.388 1.00 88.81 613 ALA A N 1
ATOM 4696 C CA . ALA A 1 613 ? 9.819 -7.201 0.642 1.00 88.81 613 ALA A CA 1
ATOM 4697 C C . ALA A 1 613 ? 10.081 -7.877 1.999 1.00 88.81 613 ALA A C 1
ATOM 4699 O O . ALA A 1 613 ? 11.006 -8.666 2.117 1.00 88.81 613 ALA A O 1
ATOM 4700 N N . GLU A 1 614 ? 9.263 -7.591 3.018 1.00 90.50 614 GLU A N 1
ATOM 4701 C CA . GLU A 1 614 ? 9.451 -8.116 4.386 1.00 90.50 614 GLU A CA 1
ATOM 4702 C C . GLU A 1 614 ? 8.118 -8.485 5.060 1.00 90.50 614 GLU A C 1
ATOM 4704 O O . GLU A 1 614 ? 8.023 -8.515 6.282 1.00 90.50 614 GLU A O 1
ATOM 4709 N N . HIS A 1 615 ? 7.053 -8.691 4.290 1.00 93.38 615 HIS A N 1
ATOM 4710 C CA . HIS A 1 615 ? 5.739 -9.076 4.807 1.00 93.38 615 HIS A CA 1
ATOM 4711 C C . HIS A 1 615 ? 4.965 -9.874 3.767 1.00 93.38 615 HIS A C 1
ATOM 4713 O O . HIS A 1 615 ? 5.201 -9.731 2.565 1.00 93.38 615 HIS A O 1
ATOM 4719 N N . THR A 1 616 ? 4.034 -10.694 4.223 1.00 94.75 616 THR A N 1
ATOM 4720 C CA . THR A 1 616 ? 3.155 -11.483 3.361 1.00 94.75 616 THR A CA 1
ATOM 4721 C C . THR A 1 616 ? 1.718 -11.251 3.789 1.00 94.75 616 THR A C 1
ATOM 4723 O O . THR A 1 616 ? 1.430 -11.048 4.970 1.00 94.75 616 THR A O 1
ATOM 4726 N N . VAL A 1 617 ? 0.822 -11.225 2.810 1.00 94.50 617 VAL A N 1
ATOM 4727 C CA . VAL A 1 617 ? -0.608 -11.002 2.988 1.00 94.50 617 VAL A CA 1
ATOM 4728 C C . VAL A 1 617 ? -1.357 -12.113 2.264 1.00 94.50 617 VAL A C 1
ATOM 4730 O O . VAL A 1 617 ? -1.041 -12.425 1.117 1.00 94.50 617 VAL A O 1
ATOM 4733 N N . ALA A 1 618 ? -2.357 -12.706 2.907 1.00 93.00 618 ALA A N 1
ATOM 4734 C CA . ALA A 1 618 ? -3.097 -13.829 2.348 1.00 93.00 618 ALA A CA 1
ATOM 4735 C C . ALA A 1 618 ? -4.603 -13.733 2.612 1.00 93.00 618 ALA A C 1
ATOM 4737 O O . ALA A 1 618 ? -5.044 -13.237 3.647 1.00 93.00 618 ALA A O 1
ATOM 4738 N N . GLU A 1 619 ? -5.388 -14.251 1.669 1.00 90.94 619 GLU A N 1
ATOM 4739 C CA . GLU A 1 619 ? -6.833 -14.440 1.799 1.00 90.94 619 GLU A CA 1
ATOM 4740 C C . GLU A 1 619 ? -7.120 -15.920 2.070 1.00 90.94 619 GLU A C 1
ATOM 4742 O O . GLU A 1 619 ? -6.657 -16.794 1.328 1.00 90.94 619 GLU A O 1
ATOM 4747 N N . GLY A 1 620 ? -7.900 -16.193 3.113 1.00 88.06 620 GLY A N 1
ATOM 4748 C CA . GLY A 1 620 ? -8.302 -17.534 3.527 1.00 88.06 620 GLY A CA 1
ATOM 4749 C C . GLY A 1 620 ? -9.808 -17.710 3.653 1.00 88.06 620 GLY A C 1
ATOM 4750 O O . GLY A 1 620 ? -10.599 -16.797 3.375 1.00 88.06 620 GLY A O 1
ATOM 4751 N N . ALA A 1 621 ? -10.199 -18.912 4.068 1.00 84.88 621 ALA A N 1
ATOM 4752 C CA . ALA A 1 621 ? -11.600 -19.280 4.179 1.00 84.88 621 ALA A CA 1
ATOM 4753 C C . ALA A 1 621 ? -12.282 -18.509 5.318 1.00 84.88 621 ALA A C 1
ATOM 4755 O O . ALA A 1 621 ? -11.691 -18.229 6.359 1.00 84.88 621 ALA A O 1
ATOM 4756 N N . SER A 1 622 ? -13.552 -18.171 5.130 1.00 83.69 622 SER A N 1
ATOM 4757 C CA . SER A 1 622 ? -14.360 -17.501 6.143 1.00 83.69 622 SER A CA 1
ATOM 4758 C C . SER A 1 622 ? -15.463 -18.380 6.690 1.00 83.69 622 SER A C 1
ATOM 4760 O O . SER A 1 622 ? -15.949 -19.301 6.032 1.00 83.69 622 SER A O 1
ATOM 4762 N N . VAL A 1 623 ? -15.882 -18.053 7.908 1.00 83.06 623 VAL A N 1
ATOM 4763 C CA . VAL A 1 623 ? -17.008 -18.689 8.574 1.00 83.06 623 VAL A CA 1
ATOM 4764 C C . VAL A 1 623 ? -18.160 -17.700 8.630 1.00 83.06 623 VAL A C 1
ATOM 4766 O O . VAL A 1 623 ? -18.007 -16.553 9.049 1.00 83.06 623 VAL A O 1
ATOM 4769 N N . TRP A 1 624 ? -19.326 -18.171 8.212 1.00 85.19 624 TRP A N 1
ATOM 4770 C CA . TRP A 1 624 ? -20.582 -17.446 8.268 1.00 85.19 624 TRP A CA 1
ATOM 4771 C C . TRP A 1 624 ? -21.588 -18.228 9.095 1.00 85.19 624 TRP A C 1
ATOM 4773 O O . TRP A 1 624 ? -21.568 -19.459 9.126 1.00 85.19 624 TRP A O 1
ATOM 4783 N N . LEU A 1 625 ? -22.481 -17.498 9.743 1.00 85.81 625 LEU A N 1
ATOM 4784 C CA . LEU A 1 625 ? -23.588 -18.031 10.509 1.00 85.81 625 LEU A CA 1
ATOM 4785 C C . LEU A 1 625 ? -24.895 -17.622 9.819 1.00 85.81 625 LEU A C 1
ATOM 4787 O O . LEU A 1 625 ? -25.277 -16.453 9.844 1.00 85.81 625 LEU A O 1
ATOM 4791 N N . ASP A 1 626 ? -25.565 -18.575 9.184 1.00 86.44 626 ASP A N 1
ATOM 4792 C CA . ASP A 1 626 ? -26.819 -18.362 8.465 1.00 86.44 626 ASP A CA 1
ATOM 4793 C C . ASP A 1 626 ? -28.013 -18.571 9.411 1.00 86.44 626 ASP A C 1
ATOM 4795 O O . ASP A 1 626 ? -28.065 -19.548 10.160 1.00 86.44 626 ASP A O 1
ATOM 4799 N N . LEU A 1 627 ? -28.996 -17.667 9.362 1.00 84.50 627 LEU A N 1
ATOM 4800 C CA . LEU A 1 627 ? -30.220 -17.753 10.167 1.00 84.50 627 LEU A CA 1
ATOM 4801 C C . LEU A 1 627 ? -31.387 -18.295 9.319 1.00 84.50 627 LEU A C 1
ATOM 4803 O O . LEU A 1 627 ? -31.986 -17.529 8.559 1.00 84.50 627 LEU A O 1
ATOM 4807 N N . PRO A 1 628 ? -31.761 -19.585 9.428 1.00 72.50 628 PRO A N 1
ATOM 4808 C CA . PRO A 1 628 ? -32.776 -20.197 8.564 1.00 72.50 628 PRO A CA 1
ATOM 4809 C C . PRO A 1 628 ? -34.172 -19.567 8.702 1.00 72.50 628 PRO A C 1
ATOM 4811 O O . PRO A 1 628 ? -34.913 -19.496 7.719 1.00 72.50 628 PRO A O 1
ATOM 4814 N N . GLU A 1 629 ? -34.524 -19.057 9.886 1.00 66.81 629 GLU A N 1
ATOM 4815 C CA . GLU A 1 629 ? -35.819 -18.406 10.148 1.00 66.81 629 GLU A CA 1
ATOM 4816 C C . GLU A 1 629 ? -35.976 -17.061 9.419 1.00 66.81 629 GLU A C 1
ATOM 4818 O O . GLU A 1 629 ? -37.087 -16.660 9.063 1.00 66.81 629 GLU A O 1
ATOM 4823 N N . LYS A 1 630 ? -34.862 -16.379 9.125 1.00 62.50 630 LYS A N 1
ATOM 4824 C CA . LYS A 1 630 ? -34.827 -15.142 8.338 1.00 62.50 630 LYS A CA 1
ATOM 4825 C C . LYS A 1 630 ? -34.139 -15.422 7.007 1.00 62.50 630 LYS A C 1
ATOM 4827 O O . LYS A 1 630 ? -32.942 -15.190 6.854 1.00 62.50 630 LYS A O 1
ATOM 4832 N N . LYS A 1 631 ? -34.912 -15.899 6.020 1.00 51.84 631 LYS A N 1
ATOM 4833 C CA . LYS A 1 631 ? -34.433 -16.070 4.636 1.00 51.84 631 LYS A CA 1
ATOM 4834 C C . LYS A 1 631 ? -33.650 -14.818 4.210 1.00 51.84 631 LYS A C 1
ATOM 4836 O O . LYS A 1 631 ? -34.242 -13.746 4.125 1.00 51.84 631 LYS A O 1
ATOM 4841 N N . ALA A 1 632 ? -32.359 -15.002 3.922 1.00 60.56 632 ALA A N 1
ATOM 4842 C CA . ALA A 1 632 ? -31.384 -14.003 3.461 1.00 60.56 632 ALA A CA 1
ATOM 4843 C C . ALA A 1 632 ? -30.515 -13.268 4.507 1.00 60.56 632 ALA A C 1
ATOM 4845 O O . ALA A 1 632 ? -29.853 -12.309 4.117 1.00 60.56 632 ALA A O 1
ATOM 4846 N N . PHE A 1 633 ? -30.433 -13.700 5.776 1.00 72.00 633 PHE A N 1
ATOM 4847 C CA . PHE A 1 633 ? -29.448 -13.127 6.714 1.00 72.00 633 PHE A CA 1
ATOM 4848 C C . PHE A 1 633 ? -28.315 -14.098 7.074 1.00 72.00 633 PHE A C 1
ATOM 4850 O O . PHE A 1 633 ? -28.566 -15.216 7.524 1.00 72.00 633 PHE A O 1
ATOM 4857 N N . SER A 1 634 ? -27.073 -13.639 6.902 1.00 78.69 634 SER A N 1
ATOM 4858 C CA . SER A 1 634 ? -25.849 -14.359 7.257 1.00 78.69 634 SER A CA 1
ATOM 4859 C C . SER A 1 634 ? -24.901 -13.439 8.020 1.00 78.69 634 SER A C 1
ATOM 4861 O O . SER A 1 634 ? -24.561 -12.368 7.517 1.00 78.69 634 SER A O 1
ATOM 4863 N N . CYS A 1 635 ? -24.449 -13.857 9.198 1.00 79.38 635 CYS A N 1
ATOM 4864 C CA . CYS A 1 635 ? -23.480 -13.123 10.007 1.00 79.38 635 CYS A CA 1
ATOM 4865 C C . CYS A 1 635 ? -22.068 -13.592 9.670 1.00 79.38 635 CYS A C 1
ATOM 4867 O O . CYS A 1 635 ? -21.786 -14.786 9.749 1.00 79.38 635 CYS A O 1
ATOM 4869 N N . PHE A 1 636 ? -21.163 -12.671 9.356 1.00 80.31 636 PHE A N 1
ATOM 4870 C CA . PHE A 1 636 ? -19.740 -12.999 9.309 1.00 80.31 636 PHE A CA 1
ATOM 4871 C C . PHE A 1 636 ? -19.222 -13.261 10.727 1.00 80.31 636 PHE A C 1
ATOM 4873 O O . PHE A 1 636 ? -19.492 -12.466 11.632 1.00 80.31 636 PHE A O 1
ATOM 4880 N N . VAL A 1 637 ? -18.474 -14.352 10.901 1.00 78.44 637 VAL A N 1
ATOM 4881 C CA . VAL A 1 637 ? -17.801 -14.697 12.153 1.00 78.44 637 VAL A CA 1
ATOM 4882 C C . VAL A 1 637 ? -16.295 -14.632 11.931 1.00 78.44 637 VAL A C 1
ATOM 4884 O O . VAL A 1 637 ? -15.726 -15.419 11.173 1.00 78.44 637 VAL A O 1
ATOM 4887 N N . MET A 1 638 ? -15.641 -13.714 12.633 1.00 75.12 638 MET A N 1
ATOM 4888 C CA . MET A 1 638 ? -14.188 -13.647 12.690 1.00 75.12 638 MET A CA 1
ATOM 4889 C C . MET A 1 638 ? -13.685 -14.666 13.707 1.00 75.12 638 MET A C 1
ATOM 4891 O O . MET A 1 638 ? -14.011 -14.571 14.884 1.00 75.12 638 MET A O 1
ATOM 4895 N N . LEU A 1 639 ? -12.924 -15.657 13.269 1.00 71.38 639 LEU A N 1
ATOM 4896 C CA . LEU A 1 639 ? -12.375 -16.664 14.172 1.00 71.38 639 LEU A CA 1
ATOM 4897 C C . LEU A 1 639 ? -11.213 -16.087 14.996 1.00 71.38 639 LEU A C 1
ATOM 4899 O O . LEU A 1 639 ? -10.439 -15.279 14.483 1.00 71.38 639 LEU A O 1
ATOM 4903 N N . ALA A 1 640 ? -11.087 -16.501 16.258 1.00 62.41 640 ALA A N 1
ATOM 4904 C CA . ALA A 1 640 ? -9.895 -16.215 17.058 1.00 62.41 640 ALA A CA 1
ATOM 4905 C C . ALA A 1 640 ? -8.666 -16.988 16.527 1.00 62.41 640 ALA A C 1
ATOM 4907 O O . ALA A 1 640 ? -8.815 -18.021 15.881 1.00 62.41 640 ALA A O 1
ATOM 4908 N N . GLU A 1 641 ? -7.449 -16.524 16.830 1.00 52.97 641 GLU A N 1
ATOM 4909 C CA . GLU A 1 641 ? -6.178 -17.103 16.336 1.00 52.97 641 GLU A CA 1
ATOM 4910 C C . GLU A 1 641 ? -5.968 -18.573 16.756 1.00 52.97 641 GLU A C 1
ATOM 4912 O O . GLU A 1 641 ? -5.349 -19.351 16.035 1.00 52.97 641 GLU A O 1
ATOM 4917 N N . HIS A 1 642 ? -6.559 -18.980 17.884 1.00 51.75 642 HIS A N 1
ATOM 4918 C CA . HIS A 1 642 ? -6.570 -20.365 18.380 1.00 51.75 642 HIS A CA 1
ATOM 4919 C C . HIS A 1 642 ? -7.830 -21.152 17.990 1.00 51.75 642 HIS A C 1
ATOM 4921 O O . HIS A 1 642 ? -8.040 -22.270 18.467 1.00 51.75 642 HIS A O 1
ATOM 4927 N N . ALA A 1 643 ? -8.716 -20.573 17.178 1.00 48.12 643 ALA A N 1
ATOM 4928 C CA . ALA A 1 643 ? -9.948 -21.236 16.794 1.00 48.12 643 ALA A CA 1
ATOM 4929 C C . ALA A 1 643 ? -9.652 -22.449 15.906 1.00 48.12 643 ALA A C 1
ATOM 4931 O O . ALA A 1 643 ? -8.784 -22.432 15.037 1.00 48.12 643 ALA A O 1
ATOM 4932 N N . CYS A 1 644 ? -10.428 -23.500 16.151 1.00 57.09 644 CYS A N 1
ATOM 4933 C CA . CYS A 1 644 ? -10.496 -24.736 15.387 1.00 57.09 644 CYS A CA 1
ATOM 4934 C C . CYS A 1 644 ? -10.191 -24.573 13.884 1.00 57.09 644 CYS A C 1
ATOM 4936 O O . CYS A 1 644 ? -10.759 -23.698 13.230 1.00 57.09 644 CYS A O 1
ATOM 4938 N N . SER A 1 645 ? -9.385 -25.493 13.330 1.00 65.19 645 SER A N 1
ATOM 4939 C CA . SER A 1 645 ? -9.184 -25.641 11.878 1.00 65.19 645 SER A CA 1
ATOM 4940 C C . SER A 1 645 ? -10.508 -25.483 11.123 1.00 65.19 645 SER A C 1
ATOM 4942 O O . SER A 1 645 ? -11.545 -26.003 11.555 1.00 65.19 645 SER A O 1
ATOM 4944 N N . ILE A 1 646 ? -10.478 -24.814 9.967 1.00 72.31 646 ILE A N 1
ATOM 4945 C CA . ILE A 1 646 ? -11.646 -24.676 9.085 1.00 72.31 646 ILE A CA 1
ATOM 4946 C C . ILE A 1 646 ? -12.293 -26.035 8.777 1.00 72.31 646 ILE A C 1
ATOM 4948 O O . ILE A 1 646 ? -13.513 -26.118 8.618 1.00 72.31 646 ILE A O 1
ATOM 4952 N N . ASP A 1 647 ? -11.520 -27.121 8.778 1.00 70.19 647 ASP A N 1
ATOM 4953 C CA . ASP A 1 647 ? -12.043 -28.476 8.594 1.00 70.19 647 ASP A CA 1
ATOM 4954 C C . ASP A 1 647 ? -12.928 -28.959 9.747 1.00 70.19 647 ASP A C 1
ATOM 4956 O O . ASP A 1 647 ? -13.857 -29.736 9.524 1.00 70.19 647 ASP A O 1
ATOM 4960 N N . THR A 1 648 ? -12.686 -28.488 10.970 1.00 71.06 648 THR A N 1
ATOM 4961 C CA . THR A 1 648 ? -13.574 -28.719 12.115 1.00 71.06 648 THR A CA 1
ATOM 4962 C C . THR A 1 648 ? -14.856 -27.907 11.960 1.00 71.06 648 THR A C 1
ATOM 4964 O O . THR A 1 648 ? -15.943 -28.440 12.174 1.00 71.06 648 THR A O 1
ATOM 4967 N N . MET A 1 649 ? -14.756 -26.655 11.498 1.00 74.56 649 MET A N 1
ATOM 4968 C CA . MET A 1 649 ? -15.928 -25.804 11.250 1.00 74.56 649 MET A CA 1
ATOM 4969 C C . MET A 1 649 ? -16.829 -26.357 10.143 1.00 74.56 649 MET A C 1
ATOM 4971 O O . MET A 1 649 ? -18.047 -26.274 10.255 1.00 74.56 649 MET A O 1
ATOM 4975 N N . ARG A 1 650 ? -16.259 -27.003 9.116 1.00 74.94 650 ARG A N 1
ATOM 4976 C CA . ARG A 1 650 ? -17.023 -27.707 8.068 1.00 74.94 650 ARG A CA 1
ATOM 4977 C C . ARG A 1 650 ? -17.879 -28.865 8.600 1.00 74.94 650 ARG A C 1
ATOM 4979 O O . ARG A 1 650 ? -18.796 -29.288 7.904 1.00 74.94 650 ARG A O 1
ATOM 4986 N N . ARG A 1 651 ? -17.577 -29.402 9.789 1.00 72.62 651 ARG A N 1
ATOM 4987 C CA . ARG A 1 651 ? -18.330 -30.509 10.413 1.00 72.62 651 ARG A CA 1
ATOM 4988 C C . ARG A 1 651 ? -19.484 -30.030 11.296 1.00 72.62 651 ARG A C 1
ATOM 4990 O O . ARG A 1 651 ? -20.317 -30.850 11.671 1.00 72.62 651 ARG A O 1
ATOM 4997 N N . LEU A 1 652 ? -19.528 -28.742 11.640 1.00 71.00 652 LEU A N 1
ATOM 4998 C CA . LEU A 1 652 ? -20.620 -28.141 12.403 1.00 71.00 652 LEU A CA 1
ATOM 4999 C C . LEU A 1 652 ? -21.733 -27.737 11.428 1.00 71.00 652 LEU A C 1
ATOM 5001 O O . LEU A 1 652 ? -21.531 -26.863 10.592 1.00 71.00 652 LEU A O 1
ATOM 5005 N N . ASP A 1 653 ? -22.891 -28.392 11.517 1.00 71.00 653 ASP A N 1
ATOM 5006 C CA . ASP A 1 653 ? -24.032 -28.144 10.625 1.00 71.00 653 ASP A CA 1
ATOM 5007 C C . ASP A 1 653 ? -25.032 -27.182 11.302 1.00 71.00 653 ASP A C 1
ATOM 5009 O O . ASP A 1 653 ? -24.947 -25.969 11.111 1.00 71.00 653 ASP A O 1
ATOM 5013 N N . GLU A 1 654 ? -25.937 -27.692 12.147 1.00 80.88 654 GLU A N 1
ATOM 5014 C CA . GLU A 1 654 ? -26.933 -26.901 12.887 1.00 80.88 654 GLU A CA 1
ATOM 5015 C C . GLU A 1 654 ? -26.542 -26.723 14.353 1.00 80.88 654 GLU A C 1
ATOM 5017 O O . GLU A 1 654 ? -26.193 -27.686 15.039 1.00 80.88 654 GLU A O 1
ATOM 5022 N N . VAL A 1 655 ? -26.630 -25.484 14.842 1.00 84.69 655 VAL A N 1
ATOM 5023 C CA . VAL A 1 655 ? -26.263 -25.122 16.212 1.00 84.69 655 VAL A CA 1
ATOM 5024 C C . VAL A 1 655 ? -27.288 -24.155 16.800 1.00 84.69 655 VAL A C 1
ATOM 5026 O O . VAL A 1 655 ? -27.828 -23.284 16.117 1.00 84.69 655 VAL A O 1
ATOM 5029 N N . GLN A 1 656 ? -27.562 -24.301 18.094 1.00 86.88 656 GLN A N 1
ATOM 5030 C CA . GLN A 1 656 ? -28.358 -23.344 18.858 1.00 86.88 656 GLN A CA 1
ATOM 5031 C C . GLN A 1 656 ? -27.441 -22.277 19.454 1.00 86.88 656 GLN A C 1
ATOM 5033 O O . GLN A 1 656 ? -26.508 -22.610 20.185 1.00 86.88 656 GLN A O 1
ATOM 5038 N N . VAL A 1 657 ? -27.708 -21.006 19.152 1.00 86.50 657 VAL A N 1
ATOM 5039 C CA . VAL A 1 657 ? -26.961 -19.871 19.703 1.00 86.50 657 VAL A CA 1
ATOM 5040 C C . VAL A 1 657 ? -27.750 -19.254 20.853 1.00 86.50 657 VAL A C 1
ATOM 5042 O O . VAL A 1 657 ? -28.843 -18.737 20.640 1.00 86.50 657 VAL A O 1
ATOM 5045 N N . VAL A 1 658 ? -27.192 -19.296 22.061 1.00 86.31 658 VAL A N 1
ATOM 5046 C CA . VAL A 1 658 ? -27.730 -18.674 23.278 1.00 86.31 658 VAL A CA 1
ATOM 5047 C C . VAL A 1 658 ? -27.164 -17.266 23.402 1.00 86.31 658 VAL A C 1
ATOM 5049 O O . VAL A 1 658 ? -25.953 -17.111 23.473 1.00 86.31 658 VAL A O 1
ATOM 5052 N N . SER A 1 659 ? -27.998 -16.231 23.457 1.00 82.50 659 SER A N 1
ATOM 5053 C CA . SER A 1 659 ? -27.534 -14.856 23.675 1.00 82.50 659 SER A CA 1
ATOM 5054 C C . SER A 1 659 ? -27.564 -14.472 25.153 1.00 82.50 659 SER A C 1
ATOM 5056 O O . SER A 1 659 ? -28.627 -14.464 25.773 1.00 82.50 659 SER A O 1
ATOM 5058 N N . LEU A 1 660 ? -26.417 -14.047 25.683 1.00 74.94 660 LEU A N 1
ATOM 5059 C CA . LEU A 1 660 ? -26.229 -13.545 27.044 1.00 74.94 660 LEU A CA 1
ATOM 5060 C C . LEU A 1 660 ? -25.841 -12.056 26.993 1.00 74.94 660 LEU A C 1
ATOM 5062 O O . LEU A 1 660 ? -24.871 -11.684 26.339 1.00 74.94 660 LEU A O 1
ATOM 5066 N N . GLY A 1 661 ? -26.615 -11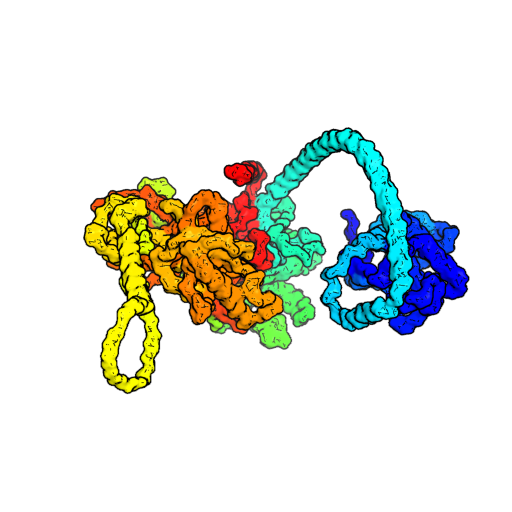.189 27.654 1.00 60.47 661 GLY A N 1
ATOM 5067 C CA . GLY A 1 661 ? -26.426 -9.728 27.645 1.00 60.47 661 GLY A CA 1
ATOM 5068 C C . GLY A 1 661 ? -26.130 -9.151 29.028 1.00 60.47 661 GLY A C 1
ATOM 5069 O O . GLY A 1 661 ? -26.837 -8.247 29.471 1.00 60.47 661 GLY A O 1
ATOM 5070 N N . PHE A 1 662 ? -25.146 -9.710 29.732 1.00 61.44 662 PHE A N 1
ATOM 5071 C CA . PHE A 1 662 ? -24.833 -9.371 31.124 1.00 61.44 662 PHE A CA 1
ATOM 5072 C C . PHE A 1 662 ? -23.556 -8.528 31.191 1.00 61.44 662 PHE A C 1
ATOM 5074 O O . PHE A 1 662 ? -22.559 -8.893 30.579 1.00 61.44 662 PHE A O 1
ATOM 5081 N N . HIS A 1 663 ? -23.589 -7.428 31.945 1.00 54.88 663 HIS A N 1
ATOM 5082 C CA . HIS A 1 663 ? -22.419 -6.622 32.310 1.00 54.88 663 HIS A CA 1
ATOM 5083 C C . HIS A 1 663 ? -22.540 -6.346 33.812 1.00 54.88 663 HIS A C 1
ATOM 5085 O O . HIS A 1 663 ? -23.305 -5.474 34.210 1.00 54.88 663 HIS A O 1
ATOM 5091 N N . PHE A 1 664 ? -21.883 -7.142 34.657 1.00 53.00 664 PHE A N 1
ATOM 5092 C CA . PHE A 1 664 ? -21.869 -6.903 36.103 1.00 53.00 664 PHE A CA 1
ATOM 5093 C C . PHE A 1 664 ? -20.603 -6.125 36.460 1.00 53.00 664 PHE A C 1
ATOM 5095 O O . PHE A 1 664 ? -19.648 -6.692 36.983 1.00 53.00 664 PHE A O 1
ATOM 5102 N N . ASP A 1 665 ? -20.581 -4.833 36.143 1.00 52.75 665 ASP A N 1
ATOM 5103 C CA . ASP A 1 665 ? -19.431 -3.977 36.462 1.00 52.75 665 ASP A CA 1
ATOM 5104 C C . ASP A 1 665 ? -19.322 -3.695 37.982 1.00 52.75 665 ASP A C 1
ATOM 5106 O O . ASP A 1 665 ? -18.252 -3.344 38.473 1.00 52.75 665 ASP A O 1
ATOM 5110 N N . ASP A 1 666 ? -20.407 -3.917 38.743 1.00 48.69 666 ASP A N 1
ATOM 5111 C CA . ASP A 1 666 ? -20.559 -3.480 40.142 1.00 48.69 666 ASP A CA 1
ATOM 5112 C C . ASP A 1 666 ? -20.561 -4.612 41.202 1.00 48.69 666 ASP A C 1
ATOM 5114 O O . ASP A 1 666 ? -20.716 -4.332 42.392 1.00 48.69 666 ASP A O 1
ATOM 5118 N N . CYS A 1 667 ? -20.438 -5.892 40.819 1.00 49.59 667 CYS A N 1
ATOM 5119 C CA . CYS A 1 667 ? -20.695 -7.021 41.739 1.00 49.59 667 CYS A CA 1
ATOM 5120 C C . CYS A 1 667 ? -19.463 -7.632 42.428 1.00 49.59 667 CYS A C 1
ATOM 5122 O O . CYS A 1 667 ? -19.634 -8.473 43.309 1.00 49.59 667 CYS A O 1
ATOM 5124 N N . GLU A 1 668 ? -18.242 -7.230 42.074 1.00 51.69 668 GLU A N 1
ATOM 5125 C CA . GLU A 1 668 ? -17.019 -7.761 42.693 1.00 51.69 668 GLU A CA 1
ATOM 5126 C C . GLU A 1 668 ? -16.454 -6.788 43.732 1.00 51.69 668 GLU A C 1
ATOM 5128 O O . GLU A 1 668 ? -15.593 -5.968 43.430 1.00 51.69 668 GLU A O 1
ATOM 5133 N N . ASP A 1 669 ? -16.931 -6.897 44.972 1.00 48.97 669 ASP A N 1
ATOM 5134 C CA . ASP A 1 669 ? -16.136 -6.500 46.133 1.00 48.97 669 ASP A CA 1
ATOM 5135 C C . ASP A 1 669 ? -15.579 -7.786 46.760 1.00 48.97 669 ASP A C 1
ATOM 5137 O O . ASP A 1 669 ? -16.248 -8.437 47.570 1.00 48.97 669 ASP A O 1
ATOM 5141 N N . ASP A 1 670 ? -14.337 -8.142 46.430 1.00 45.09 670 ASP A N 1
ATOM 5142 C CA . ASP A 1 670 ? -13.543 -8.926 47.370 1.00 45.09 670 ASP A CA 1
ATOM 5143 C C . ASP A 1 670 ? -13.378 -8.057 48.623 1.00 45.09 670 ASP A C 1
ATOM 5145 O O . ASP A 1 670 ? -12.798 -6.971 48.585 1.00 45.09 670 ASP A O 1
ATOM 5149 N N . GLN A 1 671 ? -13.885 -8.524 49.767 1.00 43.03 671 GLN A N 1
ATOM 5150 C CA . GLN A 1 671 ? -13.785 -7.821 51.058 1.00 43.03 671 GLN A CA 1
ATOM 5151 C C . GLN A 1 671 ? -12.335 -7.492 51.486 1.00 43.03 671 GLN A C 1
ATOM 5153 O O . GLN A 1 671 ? -12.130 -6.832 52.504 1.00 43.03 671 GLN A O 1
ATOM 5158 N N . ALA A 1 672 ? -11.335 -7.968 50.741 1.00 39.62 672 ALA A N 1
ATOM 5159 C CA . ALA A 1 672 ? -9.914 -7.768 50.982 1.00 39.62 672 ALA A CA 1
ATOM 5160 C C . ALA A 1 672 ? -9.410 -6.351 50.639 1.00 39.62 672 ALA A C 1
ATOM 5162 O O . ALA A 1 672 ? -8.451 -5.908 51.270 1.00 39.62 672 ALA A O 1
ATOM 5163 N N . ASP A 1 673 ? -10.066 -5.630 49.720 1.00 40.00 673 ASP A N 1
ATOM 5164 C CA . ASP A 1 673 ? -9.554 -4.362 49.164 1.00 40.00 673 ASP A CA 1
ATOM 5165 C C . ASP A 1 673 ? -10.224 -3.093 49.717 1.00 40.00 673 ASP A C 1
ATOM 5167 O O . ASP A 1 673 ? -9.939 -1.985 49.262 1.00 40.00 673 ASP A O 1
ATOM 5171 N N . LEU A 1 674 ? -11.069 -3.207 50.747 1.00 39.72 674 LEU A N 1
ATOM 5172 C CA . LEU A 1 674 ? -11.477 -2.047 51.544 1.00 39.72 674 LEU A CA 1
ATOM 5173 C C . LEU A 1 674 ? -10.307 -1.650 52.465 1.00 39.72 674 LEU A C 1
ATOM 5175 O O . LEU A 1 674 ? -10.021 -2.373 53.427 1.00 39.72 674 LEU A O 1
ATOM 5179 N N . PRO A 1 675 ? -9.616 -0.514 52.239 1.00 39.00 675 PRO A N 1
ATOM 5180 C CA . PRO A 1 675 ? -8.586 -0.076 53.161 1.00 39.00 675 PRO A CA 1
ATOM 5181 C C . PRO A 1 675 ? -9.261 0.299 54.480 1.00 39.00 675 PRO A C 1
ATOM 5183 O O . PRO A 1 675 ? -10.007 1.275 54.555 1.00 39.00 675 PRO A O 1
ATOM 5186 N N . LYS A 1 676 ? -8.977 -0.453 55.549 1.00 37.62 676 LYS A N 1
ATOM 5187 C CA . LYS A 1 676 ? -9.213 0.058 56.904 1.00 37.62 676 LYS A CA 1
ATOM 5188 C C . LYS A 1 676 ? -8.466 1.393 57.028 1.00 37.62 676 LYS A C 1
ATOM 5190 O O . LYS A 1 676 ? -7.323 1.457 56.558 1.00 37.62 676 LYS A O 1
ATOM 5195 N N . PRO A 1 677 ? -9.057 2.441 57.632 1.00 31.72 677 PRO A N 1
ATOM 5196 C CA . PRO A 1 677 ? -8.364 3.706 57.828 1.00 31.72 677 PRO A CA 1
ATOM 5197 C C . PRO A 1 677 ? -6.991 3.434 58.446 1.00 31.72 677 PRO A C 1
ATOM 5199 O O . PRO A 1 677 ? -6.886 2.768 59.477 1.00 31.72 677 PRO A O 1
ATOM 5202 N N . ALA A 1 678 ? -5.934 3.868 57.757 1.00 39.97 678 ALA A N 1
ATOM 5203 C CA . ALA A 1 678 ? -4.568 3.556 58.135 1.00 39.97 678 ALA A CA 1
ATOM 5204 C C . ALA A 1 678 ? -4.296 4.086 59.549 1.00 39.97 678 ALA A C 1
ATOM 5206 O O . ALA A 1 678 ? -4.240 5.294 59.776 1.00 39.97 678 ALA A O 1
ATOM 5207 N N . THR A 1 679 ? -4.104 3.182 60.509 1.00 36.72 679 THR A N 1
ATOM 5208 C CA . THR A 1 679 ? -3.455 3.507 61.779 1.00 36.72 679 THR A CA 1
ATOM 5209 C C . THR A 1 679 ? -2.102 4.131 61.464 1.00 36.72 679 THR A C 1
ATOM 5211 O O . THR A 1 679 ? -1.214 3.445 60.961 1.00 36.72 679 THR A O 1
ATOM 5214 N N . LEU A 1 680 ? -1.961 5.427 61.750 1.00 32.91 680 LEU A N 1
ATOM 5215 C CA . LEU A 1 680 ? -0.687 6.137 61.809 1.00 32.91 680 LEU A CA 1
ATOM 5216 C C . LEU A 1 680 ? 0.271 5.337 62.698 1.00 32.91 680 LEU A C 1
ATOM 5218 O O . LEU A 1 680 ? 0.189 5.367 63.927 1.00 32.91 680 LEU A O 1
ATOM 5222 N N . SER A 1 681 ? 1.166 4.590 62.061 1.00 31.69 681 SER A N 1
ATOM 5223 C CA . SER A 1 681 ? 2.245 3.858 62.702 1.00 31.69 681 SER A CA 1
ATOM 5224 C C . SER A 1 681 ? 3.208 4.863 63.328 1.00 31.69 681 SER A C 1
ATOM 5226 O O . SER A 1 681 ? 4.096 5.403 62.666 1.00 31.69 681 SER A O 1
ATOM 5228 N N . ARG A 1 682 ? 3.020 5.140 64.617 1.00 31.86 682 ARG A N 1
ATOM 5229 C CA . ARG A 1 682 ? 4.022 5.817 65.434 1.00 31.86 682 ARG A CA 1
ATOM 5230 C C . ARG A 1 682 ? 5.097 4.782 65.757 1.00 31.86 682 ARG A C 1
ATOM 5232 O O . ARG A 1 682 ? 4.803 3.789 66.411 1.00 31.86 682 ARG A O 1
ATOM 5239 N N . MET A 1 683 ? 6.302 5.001 65.234 1.00 29.83 683 MET A N 1
ATOM 5240 C CA . MET A 1 683 ? 7.484 4.185 65.508 1.00 29.83 683 MET A CA 1
ATOM 5241 C C . MET A 1 683 ? 7.680 3.995 67.016 1.00 29.83 683 MET A C 1
ATOM 5243 O O . MET A 1 683 ? 7.760 4.973 67.763 1.00 29.83 683 MET A O 1
ATOM 5247 N N . ASP A 1 684 ? 7.805 2.737 67.429 1.00 30.28 684 ASP A N 1
ATOM 5248 C CA . ASP A 1 684 ? 8.402 2.369 68.703 1.00 30.28 684 ASP A CA 1
ATOM 5249 C C . ASP A 1 684 ? 9.886 2.754 68.695 1.00 30.28 684 ASP A C 1
ATOM 5251 O O . ASP A 1 684 ? 10.664 2.323 67.842 1.00 30.28 684 ASP A O 1
ATOM 5255 N N . SER A 1 685 ? 10.294 3.535 69.691 1.00 31.95 685 SER A N 1
ATOM 5256 C CA . SER A 1 685 ? 11.664 3.508 70.192 1.00 31.95 685 SER A CA 1
ATOM 5257 C C . SER A 1 685 ? 11.611 3.404 71.712 1.00 31.95 685 SER A C 1
ATOM 5259 O O . SER A 1 685 ? 11.274 4.367 72.406 1.00 31.95 685 SER A O 1
ATOM 5261 N N . ASP A 1 686 ? 11.922 2.204 72.194 1.00 32.03 686 ASP A N 1
ATOM 5262 C CA . ASP A 1 686 ? 12.149 1.838 73.588 1.00 32.03 686 ASP A CA 1
ATOM 5263 C C . ASP A 1 686 ? 13.040 2.837 74.339 1.00 32.03 686 ASP A C 1
ATOM 5265 O O . ASP A 1 686 ? 14.087 3.260 73.843 1.00 32.03 686 ASP A O 1
ATOM 5269 N N . GLY A 1 687 ? 12.688 3.143 75.596 1.00 30.11 687 GLY A N 1
ATOM 5270 C CA . GLY A 1 687 ? 13.555 3.981 76.422 1.00 30.11 687 GLY A CA 1
ATOM 5271 C C . GLY A 1 687 ? 13.080 4.408 77.811 1.00 30.11 687 GLY A C 1
ATOM 5272 O O . GLY A 1 687 ? 13.185 5.583 78.127 1.00 30.11 687 GLY A O 1
ATOM 5273 N N . ARG A 1 688 ? 12.724 3.441 78.669 1.00 29.62 688 ARG A N 1
ATOM 5274 C CA . ARG A 1 688 ? 12.817 3.474 80.154 1.00 29.62 688 ARG A CA 1
ATOM 5275 C C . ARG A 1 688 ? 11.683 4.092 80.998 1.00 29.62 688 ARG A C 1
ATOM 5277 O O . ARG A 1 688 ? 11.440 5.289 81.046 1.00 29.62 688 ARG A O 1
ATOM 5284 N N . GLN A 1 689 ? 11.115 3.173 81.782 1.00 31.61 689 GLN A N 1
ATOM 5285 C CA . GLN A 1 689 ? 10.545 3.258 83.135 1.00 31.61 689 GLN A CA 1
ATOM 5286 C C . GLN A 1 689 ? 10.851 4.526 83.962 1.00 31.61 689 GLN A C 1
ATOM 5288 O O . GLN A 1 689 ? 12.019 4.834 84.178 1.00 31.61 689 GLN A O 1
ATOM 5293 N N . SER A 1 690 ? 9.825 5.094 84.615 1.00 28.16 690 SER A N 1
ATOM 5294 C CA . SER A 1 690 ? 9.678 5.018 86.087 1.00 28.16 690 SER A CA 1
ATOM 5295 C C . SER A 1 690 ? 8.402 5.706 86.612 1.00 28.16 690 SER A C 1
ATOM 5297 O O . SER A 1 690 ? 8.211 6.901 86.433 1.00 28.16 690 SER A O 1
ATOM 5299 N N . SER A 1 691 ? 7.587 4.912 87.313 1.00 29.78 691 SER A N 1
ATOM 5300 C CA . SER A 1 691 ? 6.869 5.189 88.572 1.00 29.78 691 SER A CA 1
ATOM 5301 C C . SER A 1 691 ? 6.091 6.499 88.828 1.00 29.78 691 SER A C 1
ATOM 5303 O O . SER A 1 691 ? 6.662 7.573 88.963 1.00 29.78 691 SER A O 1
ATOM 5305 N N . ALA A 1 692 ? 4.831 6.262 89.218 1.00 28.70 692 ALA A N 1
ATOM 5306 C CA . ALA A 1 692 ? 4.142 6.801 90.400 1.00 28.70 692 ALA A CA 1
ATOM 5307 C C . ALA A 1 692 ? 3.398 8.155 90.315 1.00 28.70 692 ALA A C 1
ATOM 5309 O O . ALA A 1 692 ? 3.933 9.224 90.570 1.00 28.70 692 ALA A O 1
ATOM 5310 N N . SER A 1 693 ? 2.076 7.993 90.195 1.00 30.91 693 SER A N 1
ATOM 5311 C CA . SER A 1 693 ? 1.059 8.411 91.175 1.00 30.91 693 SER A CA 1
ATOM 5312 C C . SER A 1 693 ? 0.526 9.851 91.211 1.00 30.91 693 SER A C 1
ATOM 5314 O O . SER A 1 693 ? 1.253 10.834 91.251 1.00 30.91 693 SER A O 1
ATOM 5316 N N . THR A 1 694 ? -0.799 9.860 91.398 1.00 30.77 694 THR A N 1
ATOM 5317 C CA . THR A 1 694 ? -1.679 10.834 92.064 1.00 30.77 694 THR A CA 1
ATOM 5318 C C . THR A 1 694 ? -2.206 12.055 91.302 1.00 30.77 694 THR A C 1
ATOM 5320 O O . THR A 1 694 ? -1.573 13.093 91.196 1.00 30.77 694 THR A O 1
ATOM 5323 N N . SER A 1 695 ? -3.485 11.884 90.939 1.00 34.53 695 SER A N 1
ATOM 5324 C CA . SER A 1 695 ? -4.644 12.734 91.254 1.00 34.53 695 SER A CA 1
ATOM 5325 C C . SER A 1 695 ? -4.873 14.052 90.509 1.00 34.53 695 SER A C 1
ATOM 5327 O O . SER A 1 695 ? -4.167 15.035 90.699 1.00 34.53 695 SER A O 1
ATOM 5329 N N . SER A 1 696 ? -6.038 14.039 89.847 1.00 40.00 696 SER A N 1
ATOM 5330 C CA . SER A 1 696 ? -7.052 15.095 89.734 1.00 40.00 696 SER A CA 1
ATOM 5331 C C . SER A 1 696 ? -6.665 16.393 89.033 1.00 40.00 696 SER A C 1
ATOM 5333 O O . SER A 1 696 ? -6.028 17.251 89.635 1.00 40.00 696 SER A O 1
ATOM 5335 N N . ASN A 1 697 ? -7.212 16.591 87.829 1.00 34.47 697 ASN A N 1
ATOM 5336 C CA . ASN A 1 697 ? -8.009 17.779 87.511 1.00 34.47 697 ASN A CA 1
ATOM 5337 C C . ASN A 1 697 ? -8.831 17.582 86.228 1.00 34.47 697 ASN A C 1
ATOM 5339 O O . ASN A 1 697 ? -8.412 16.881 85.316 1.00 34.47 697 ASN A O 1
ATOM 5343 N N . MET A 1 698 ? -10.011 18.205 86.238 1.00 35.28 698 MET A N 1
ATOM 5344 C CA . MET A 1 698 ? -11.057 18.217 85.217 1.00 35.28 698 MET A CA 1
ATOM 5345 C C . MET A 1 698 ? -10.544 18.449 83.787 1.00 35.28 698 MET A C 1
ATOM 5347 O O . MET A 1 698 ? -10.058 19.530 83.459 1.00 35.28 698 MET A O 1
ATOM 5351 N N . ASP A 1 699 ? -10.727 17.415 82.969 1.00 40.53 699 ASP A N 1
ATOM 5352 C CA . ASP A 1 699 ? -11.410 17.392 81.671 1.00 40.53 699 ASP A CA 1
ATOM 5353 C C . ASP A 1 699 ? -11.116 18.534 80.688 1.00 40.53 699 ASP A C 1
ATOM 5355 O O . ASP A 1 699 ? -11.991 19.299 80.280 1.00 40.53 699 ASP A O 1
ATOM 5359 N N . SER A 1 700 ? -9.873 18.576 80.209 1.00 43.69 700 SER A N 1
ATOM 5360 C CA . SER A 1 700 ? -9.621 18.883 78.801 1.00 43.69 700 SER A CA 1
ATOM 5361 C C . SER A 1 700 ? -9.925 17.620 77.993 1.00 43.69 700 SER A C 1
ATOM 5363 O O . SER A 1 700 ? -9.193 16.640 78.120 1.00 43.69 700 SER A O 1
ATOM 5365 N N . MET A 1 701 ? -10.998 17.623 77.197 1.00 45.12 701 MET A N 1
ATOM 5366 C CA . MET A 1 701 ? -11.269 16.539 76.248 1.00 45.12 701 MET A CA 1
ATOM 5367 C C . MET A 1 701 ? -10.040 16.385 75.346 1.00 45.12 701 MET A C 1
ATOM 5369 O O . MET A 1 701 ? -9.654 17.322 74.643 1.00 45.12 701 MET A O 1
ATOM 5373 N N . ASP A 1 702 ? -9.372 15.242 75.470 1.00 49.94 702 ASP A N 1
ATOM 5374 C CA . ASP A 1 702 ? -8.076 14.992 74.860 1.00 49.94 702 ASP A CA 1
ATOM 5375 C C . ASP A 1 702 ? -8.260 15.017 73.338 1.00 49.94 702 ASP A C 1
ATOM 5377 O O . ASP A 1 702 ? -9.165 14.371 72.803 1.00 49.94 702 ASP A O 1
ATOM 5381 N N . SER A 1 703 ? -7.420 15.765 72.616 1.00 47.53 703 SER A N 1
ATOM 5382 C CA . SER A 1 703 ? -7.502 15.891 71.148 1.00 47.53 703 SER A CA 1
ATOM 5383 C C . SER A 1 703 ? -7.564 14.525 70.450 1.00 47.53 703 SER A C 1
ATOM 5385 O O . SER A 1 703 ? -8.114 14.418 69.359 1.00 47.53 703 SER A O 1
ATOM 5387 N N . LYS A 1 704 ? -7.041 13.482 71.105 1.00 47.66 704 LYS A N 1
ATOM 5388 C CA . LYS A 1 704 ? -7.061 12.088 70.663 1.00 47.66 704 LYS A CA 1
ATOM 5389 C C . LYS A 1 704 ? -8.406 11.378 70.824 1.00 47.66 704 LYS A C 1
ATOM 5391 O O . LYS A 1 704 ? -8.712 10.524 70.002 1.00 47.66 704 LYS A O 1
ATOM 5396 N N . GLU A 1 705 ? -9.207 11.695 71.840 1.00 50.94 705 GLU A N 1
ATOM 5397 C CA . GLU A 1 705 ? -10.545 11.097 72.011 1.00 50.94 705 GLU A CA 1
ATOM 5398 C C . GLU A 1 705 ? -11.547 11.682 71.012 1.00 50.94 705 GLU A C 1
ATOM 5400 O O . GLU A 1 705 ? -12.402 10.963 70.485 1.00 50.94 705 GLU A O 1
ATOM 5405 N N . ILE A 1 706 ? -11.404 12.975 70.697 1.00 51.53 706 ILE A N 1
ATOM 5406 C CA . ILE A 1 706 ? -12.159 13.632 69.624 1.00 51.53 706 ILE A CA 1
ATOM 5407 C C . ILE A 1 706 ? -11.761 13.031 68.272 1.00 51.53 706 ILE A C 1
ATOM 5409 O O . ILE A 1 706 ? -12.633 12.661 67.491 1.00 51.53 706 ILE A O 1
ATOM 5413 N N . GLU A 1 707 ? -10.463 12.862 68.016 1.00 46.81 707 GLU A N 1
ATOM 5414 C CA . GLU A 1 707 ? -9.955 12.240 66.789 1.00 46.81 707 GLU A CA 1
ATOM 5415 C C . GLU A 1 707 ? -10.427 10.781 66.645 1.00 46.81 707 GLU A C 1
ATOM 5417 O O . GLU A 1 707 ? -10.944 10.407 65.596 1.00 46.81 707 GLU A O 1
ATOM 5422 N N . GLN A 1 708 ? -10.374 9.973 67.711 1.00 52.34 708 GLN A N 1
ATOM 5423 C CA . GLN A 1 708 ? -10.894 8.597 67.705 1.00 52.34 708 GLN A CA 1
ATOM 5424 C C . GLN A 1 708 ? -12.410 8.529 67.499 1.00 52.34 708 GLN A C 1
ATOM 5426 O O . GLN A 1 708 ? -12.896 7.644 66.792 1.00 52.34 708 GLN A O 1
ATOM 5431 N N . SER A 1 709 ? -13.164 9.467 68.074 1.00 51.66 709 SER A N 1
ATOM 5432 C CA . SER A 1 709 ? -14.614 9.534 67.879 1.00 51.66 709 SER A CA 1
ATOM 5433 C C . SER A 1 709 ? -14.971 9.956 66.456 1.00 51.66 709 SER A C 1
ATOM 5435 O O . SER A 1 709 ? -15.871 9.366 65.868 1.00 51.66 709 SER A O 1
ATOM 5437 N N . ILE A 1 710 ? -14.243 10.915 65.868 1.00 51.34 710 ILE A N 1
ATOM 5438 C CA . ILE A 1 710 ? -14.421 11.332 64.468 1.00 51.34 710 ILE A CA 1
ATOM 5439 C C . ILE A 1 710 ? -14.090 10.176 63.520 1.00 51.34 710 ILE A C 1
ATOM 5441 O O . ILE A 1 710 ? -14.870 9.901 62.612 1.00 51.34 710 ILE A O 1
ATOM 5445 N N . LEU A 1 711 ? -12.986 9.460 63.754 1.00 46.53 711 LEU A N 1
ATOM 5446 C CA . LEU A 1 711 ? -12.588 8.312 62.934 1.00 46.53 711 LEU A CA 1
ATOM 5447 C C . LEU A 1 711 ? -13.612 7.171 63.003 1.00 46.53 711 LEU A C 1
ATOM 5449 O O . LEU A 1 711 ? -13.981 6.629 61.968 1.00 46.53 711 LEU A O 1
ATOM 5453 N N . SER A 1 712 ? -14.129 6.856 64.194 1.00 49.69 712 SER A N 1
ATOM 5454 C CA . SER A 1 712 ? -15.187 5.851 64.388 1.00 49.69 712 SER A CA 1
ATOM 5455 C C . SER A 1 712 ? -16.491 6.223 63.669 1.00 49.69 712 SER A C 1
ATOM 5457 O O . SER A 1 712 ? -17.140 5.385 63.040 1.00 49.69 712 SER A O 1
ATOM 5459 N N . LEU A 1 713 ? -16.865 7.503 63.716 1.00 48.53 713 LEU A N 1
ATOM 5460 C CA . LEU A 1 713 ? -18.095 8.006 63.107 1.00 48.53 713 LEU A CA 1
ATOM 5461 C C . LEU A 1 713 ? -17.973 8.080 61.576 1.00 48.53 713 LEU A C 1
ATOM 5463 O O . LEU A 1 713 ? -18.936 7.777 60.872 1.00 48.53 713 LEU A O 1
ATOM 5467 N N . LEU A 1 714 ? -16.786 8.410 61.055 1.00 45.19 714 LEU A N 1
ATOM 5468 C CA . LEU A 1 714 ? -16.474 8.333 59.626 1.00 45.19 714 LEU A CA 1
ATOM 5469 C C . LEU A 1 714 ? -16.518 6.888 59.120 1.00 45.19 714 LEU A C 1
ATOM 5471 O O . LEU A 1 714 ? -17.135 6.653 58.086 1.00 45.19 714 LEU A O 1
ATOM 5475 N N . ASP A 1 715 ? -15.956 5.932 59.864 1.00 43.88 715 ASP A N 1
ATOM 5476 C CA . ASP A 1 715 ? -15.974 4.503 59.514 1.00 43.88 715 ASP A CA 1
ATOM 5477 C C . ASP A 1 715 ? -17.416 3.961 59.469 1.00 43.88 715 ASP A C 1
ATOM 5479 O O . ASP A 1 715 ? -17.830 3.331 58.495 1.00 43.88 715 ASP A O 1
ATOM 5483 N N . GLN A 1 716 ? -18.252 4.316 60.454 1.00 44.62 716 GLN A N 1
ATOM 5484 C CA . GLN A 1 716 ? -19.678 3.964 60.453 1.00 44.62 716 GLN A CA 1
ATOM 5485 C C . GLN A 1 716 ? -20.468 4.619 59.313 1.00 44.62 716 GLN A C 1
ATOM 5487 O O . GLN A 1 716 ? -21.324 3.973 58.710 1.00 44.62 716 GLN A O 1
ATOM 5492 N N . LEU A 1 717 ? -20.205 5.890 58.993 1.00 44.19 717 LEU A N 1
ATOM 5493 C CA . LEU A 1 717 ? -20.859 6.576 57.873 1.00 44.19 717 LEU A CA 1
ATOM 5494 C C . LEU A 1 717 ? -20.432 5.998 56.517 1.00 44.19 717 LEU A C 1
ATOM 5496 O O . LEU A 1 717 ? -21.248 5.970 55.595 1.00 44.19 717 LEU A O 1
ATOM 5500 N N . TRP A 1 718 ? -19.190 5.521 56.397 1.00 40.12 718 TRP A N 1
ATOM 5501 C CA . TRP A 1 718 ? -18.677 4.864 55.193 1.00 40.12 718 TRP A CA 1
ATOM 5502 C C . TRP A 1 718 ? -19.259 3.472 54.994 1.00 40.12 718 TRP A C 1
ATOM 5504 O O . TRP A 1 718 ? -19.739 3.180 53.901 1.00 40.12 718 TRP A O 1
ATOM 5514 N N . VAL A 1 719 ? -19.319 2.655 56.046 1.00 42.09 719 VAL A N 1
ATOM 5515 C CA . VAL A 1 719 ? -19.958 1.330 56.001 1.00 42.09 719 VAL A CA 1
ATOM 5516 C C . VAL A 1 719 ? -21.459 1.445 55.710 1.00 42.09 719 VAL A C 1
ATOM 5518 O O . VAL A 1 719 ? -21.984 0.703 54.882 1.00 42.09 719 VAL A O 1
ATOM 5521 N N . ASN A 1 720 ? -22.150 2.417 56.317 1.00 41.41 720 ASN A N 1
ATOM 5522 C CA . ASN A 1 720 ? -23.576 2.639 56.059 1.00 41.41 720 ASN A CA 1
ATOM 5523 C C . ASN A 1 720 ? -23.836 3.150 54.633 1.00 41.41 720 ASN A C 1
ATOM 5525 O O . ASN A 1 720 ? -24.740 2.642 53.973 1.00 41.41 720 ASN A O 1
ATOM 5529 N N . ARG A 1 721 ? -23.011 4.070 54.100 1.00 39.34 721 ARG A N 1
ATOM 5530 C CA . ARG A 1 721 ? -23.103 4.450 52.677 1.00 39.34 721 ARG A CA 1
ATOM 5531 C C . ARG A 1 721 ? -22.795 3.266 51.765 1.00 39.34 721 ARG A C 1
ATOM 5533 O O . ARG A 1 721 ? -23.524 3.055 50.809 1.00 39.34 721 ARG A O 1
ATOM 5540 N N . ALA A 1 722 ? -21.771 2.466 52.052 1.00 38.06 722 ALA A N 1
ATOM 5541 C CA . ALA A 1 722 ? -21.429 1.295 51.245 1.00 38.06 722 ALA A CA 1
ATOM 5542 C C . ALA A 1 722 ? -22.579 0.272 51.159 1.00 38.06 722 ALA A C 1
ATOM 5544 O O . ALA A 1 722 ? -22.722 -0.376 50.123 1.00 38.06 722 ALA A O 1
ATOM 5545 N N . HIS A 1 723 ? -23.412 0.173 52.203 1.00 42.34 723 HIS A N 1
ATOM 5546 C CA . HIS A 1 723 ? -24.623 -0.650 52.222 1.00 42.34 723 HIS A CA 1
ATOM 5547 C C . HIS A 1 723 ? -25.810 -0.050 51.450 1.00 42.34 723 HIS A C 1
ATOM 5549 O O . HIS A 1 723 ? -26.530 -0.806 50.800 1.00 42.34 723 HIS A O 1
ATOM 5555 N N . ASP A 1 724 ? -25.991 1.275 51.453 1.00 40.69 724 ASP A N 1
ATOM 5556 C CA . ASP A 1 724 ? -27.055 1.958 50.691 1.00 40.69 724 ASP A CA 1
ATOM 5557 C C . ASP A 1 724 ? -26.869 1.866 49.158 1.00 40.69 724 ASP A C 1
ATOM 5559 O O . ASP A 1 724 ? -27.816 2.082 48.397 1.00 40.69 724 ASP A O 1
ATOM 5563 N N . TYR A 1 725 ? -25.659 1.532 48.693 1.00 42.62 725 TYR A N 1
ATOM 5564 C CA . TYR A 1 725 ? -25.305 1.447 47.269 1.00 42.62 725 TYR A CA 1
ATOM 5565 C C . TYR A 1 725 ? -25.153 0.018 46.723 1.00 42.62 725 TYR A C 1
ATOM 5567 O O . TYR A 1 725 ? -24.862 -0.134 45.537 1.00 42.62 725 TYR A O 1
ATOM 5575 N N . VAL A 1 726 ? -25.397 -1.026 47.526 1.00 47.97 726 VAL A N 1
ATOM 5576 C CA . VAL A 1 726 ? -25.499 -2.405 47.013 1.00 47.97 726 VAL A CA 1
ATOM 5577 C C . VAL A 1 726 ? -26.655 -2.467 45.998 1.00 47.97 726 VAL A C 1
ATOM 5579 O O . VAL A 1 726 ? -27.751 -1.993 46.321 1.00 47.97 726 VAL A O 1
ATOM 5582 N N . PRO A 1 727 ? -26.472 -3.020 44.779 1.00 48.94 727 PRO A N 1
ATOM 5583 C CA . PRO A 1 727 ? -27.552 -3.117 43.804 1.00 48.94 727 PRO A CA 1
ATOM 5584 C C . PRO A 1 727 ? -28.728 -3.885 44.407 1.00 48.94 727 PRO A C 1
ATOM 5586 O O . PRO A 1 727 ? -28.634 -5.072 44.715 1.00 48.94 727 PRO A O 1
ATOM 5589 N N . SER A 1 728 ? -29.858 -3.207 44.599 1.00 51.56 728 SER A N 1
ATOM 5590 C CA . SER A 1 728 ? -31.091 -3.911 44.934 1.00 51.56 728 SER A CA 1
ATOM 5591 C C . SER A 1 728 ? -31.506 -4.765 43.736 1.00 51.56 728 SER A C 1
ATOM 5593 O O . SER A 1 728 ? -31.334 -4.363 42.583 1.00 51.56 728 SER A O 1
ATOM 5595 N N . LEU A 1 729 ? -32.105 -5.928 44.004 1.00 50.88 729 LEU A N 1
ATOM 5596 C CA . LEU A 1 729 ? -32.687 -6.809 42.984 1.00 50.88 729 LEU A CA 1
ATOM 5597 C C . LEU A 1 729 ? -33.556 -6.031 41.972 1.00 50.88 729 LEU A C 1
ATOM 5599 O O . LEU A 1 729 ? -33.606 -6.370 40.792 1.00 50.88 729 LEU A O 1
ATOM 5603 N N . ASP A 1 730 ? -34.233 -4.974 42.421 1.00 53.47 730 ASP A N 1
ATOM 5604 C CA . ASP A 1 730 ? -35.080 -4.140 41.573 1.00 53.47 730 ASP A CA 1
ATOM 5605 C C . ASP A 1 730 ? -34.291 -3.182 40.667 1.00 53.47 730 ASP A C 1
ATOM 5607 O O . ASP A 1 730 ? -34.715 -2.965 39.532 1.00 53.47 730 ASP A O 1
ATOM 5611 N N . ARG A 1 731 ? -33.118 -2.691 41.095 1.00 53.19 731 ARG A N 1
ATOM 5612 C CA . ARG A 1 731 ? -32.219 -1.887 40.248 1.00 53.19 731 ARG A CA 1
ATOM 5613 C C . ARG A 1 731 ? -31.637 -2.731 39.104 1.00 53.19 731 ARG A C 1
ATOM 5615 O O . ARG A 1 731 ? -31.710 -2.321 37.945 1.00 53.19 731 ARG A O 1
ATOM 5622 N N . MET A 1 732 ? -31.218 -3.963 39.401 1.00 52.38 732 MET A N 1
ATOM 5623 C CA . MET A 1 732 ? -30.765 -4.922 38.382 1.00 52.38 732 MET A CA 1
ATOM 5624 C C . MET A 1 732 ? -31.862 -5.268 37.360 1.00 52.38 732 MET A C 1
ATOM 5626 O O . MET A 1 732 ? -31.581 -5.393 36.167 1.00 52.38 732 MET A O 1
ATOM 5630 N N . LYS A 1 733 ? -33.130 -5.376 37.789 1.00 54.09 733 LYS A N 1
ATOM 5631 C CA . LYS A 1 733 ? -34.268 -5.580 36.869 1.00 54.09 733 LYS A CA 1
ATOM 5632 C C . LYS A 1 733 ? -34.494 -4.392 35.934 1.00 54.09 733 LYS A C 1
ATOM 5634 O O . LYS A 1 733 ? -34.945 -4.602 34.807 1.00 54.09 733 LYS A O 1
ATOM 5639 N N . THR A 1 734 ? -34.244 -3.163 36.384 1.00 54.84 734 THR A N 1
ATOM 5640 C CA . THR A 1 734 ? -34.364 -1.966 35.536 1.00 54.84 734 THR A CA 1
ATOM 5641 C C . THR A 1 734 ? -33.208 -1.810 34.550 1.00 54.84 734 THR A C 1
ATOM 5643 O O . THR A 1 734 ? -33.447 -1.361 33.433 1.00 54.84 734 THR A O 1
ATOM 5646 N N . GLU A 1 735 ? -31.990 -2.202 34.929 1.00 49.84 735 GLU A N 1
ATOM 5647 C CA . GLU A 1 735 ? -30.774 -2.019 34.116 1.00 49.84 735 GLU A CA 1
ATOM 5648 C C . GLU A 1 735 ? -30.559 -3.128 33.076 1.00 49.84 735 GLU A C 1
ATOM 5650 O O . GLU A 1 735 ? -30.021 -2.864 32.001 1.00 49.84 735 GLU A O 1
ATOM 5655 N N . HIS A 1 736 ? -31.067 -4.342 33.325 1.00 52.56 736 HIS A N 1
ATOM 5656 C CA . HIS A 1 736 ? -30.973 -5.469 32.389 1.00 52.56 736 HIS A CA 1
ATOM 5657 C C . HIS A 1 736 ? -32.362 -5.989 31.968 1.00 52.56 736 HIS A C 1
ATOM 5659 O O . HIS A 1 736 ? -32.817 -7.033 32.446 1.00 52.56 736 HIS A O 1
ATOM 5665 N N . PRO A 1 737 ? -33.056 -5.310 31.031 1.00 54.09 737 PRO A N 1
ATOM 5666 C CA . PRO A 1 737 ? -34.394 -5.698 30.573 1.00 54.09 737 PRO A CA 1
ATOM 5667 C C . PRO A 1 737 ? -34.463 -7.110 29.978 1.00 54.09 737 PRO A C 1
ATOM 5669 O O . PRO A 1 737 ? -35.484 -7.784 30.103 1.00 54.09 737 PRO A O 1
ATOM 5672 N N . SER A 1 738 ? -33.369 -7.581 29.370 1.00 49.53 738 SER A N 1
ATOM 5673 C CA . SER A 1 738 ? -33.226 -8.945 28.839 1.00 49.53 738 SER A CA 1
ATOM 5674 C C . SER A 1 738 ? -33.397 -10.024 29.916 1.00 49.53 738 SER A C 1
ATOM 5676 O O . SER A 1 738 ? -33.860 -11.120 29.610 1.00 49.53 738 SER A O 1
ATOM 5678 N N . MET A 1 739 ? -33.100 -9.705 31.179 1.00 51.84 739 MET A N 1
ATOM 5679 C CA . MET A 1 739 ? -33.225 -10.619 32.315 1.00 51.84 739 MET A CA 1
ATOM 5680 C C . MET A 1 739 ? -34.606 -10.635 32.969 1.00 51.84 739 MET A C 1
ATOM 5682 O O . MET A 1 739 ? -34.890 -11.521 33.771 1.00 51.84 739 MET A O 1
ATOM 5686 N N . GLN A 1 740 ? -35.493 -9.689 32.645 1.00 54.81 740 GLN A N 1
ATOM 5687 C CA . GLN A 1 740 ? -36.817 -9.616 33.281 1.00 54.81 740 GLN A CA 1
ATOM 5688 C C . GLN A 1 740 ? -37.673 -10.865 33.026 1.00 54.81 740 GLN A C 1
ATOM 5690 O O . GLN A 1 740 ? -38.561 -11.171 33.819 1.00 54.81 740 GLN A O 1
ATOM 5695 N N . SER A 1 741 ? -37.398 -11.579 31.932 1.00 51.41 741 SER A N 1
ATOM 5696 C CA . SER A 1 741 ? -38.107 -12.797 31.528 1.00 51.41 741 SER A CA 1
ATOM 5697 C C . SER A 1 741 ? -37.487 -14.096 32.063 1.00 51.41 741 SER A C 1
ATOM 5699 O O . SER A 1 741 ? -38.117 -15.147 31.960 1.00 51.41 741 SER A O 1
ATOM 5701 N N . LEU A 1 742 ? -36.293 -14.035 32.667 1.00 55.47 742 LEU A N 1
ATOM 5702 C CA . LEU A 1 742 ? -35.581 -15.193 33.209 1.00 55.47 742 LEU A CA 1
ATOM 5703 C C . LEU A 1 742 ? -36.083 -15.530 34.620 1.00 55.47 742 LEU A C 1
ATOM 5705 O O . LEU A 1 742 ? -36.360 -14.645 35.436 1.00 55.47 742 LEU A O 1
ATOM 5709 N N . GLN A 1 743 ? -36.153 -16.820 34.960 1.00 57.78 743 GLN A N 1
ATOM 5710 C CA . GLN A 1 743 ? -36.263 -17.211 36.365 1.00 57.78 743 GLN A CA 1
ATOM 5711 C C . GLN A 1 743 ? -34.941 -16.876 37.057 1.00 57.78 743 GLN A C 1
ATOM 5713 O O . GLN A 1 743 ? -33.937 -17.531 36.819 1.00 57.78 743 GLN A O 1
ATOM 5718 N N . TRP A 1 744 ? -34.952 -15.831 37.888 1.00 54.72 744 TRP A N 1
ATOM 5719 C CA . TRP A 1 744 ? -33.738 -15.329 38.534 1.00 54.72 744 TRP A CA 1
ATOM 5720 C C . TRP A 1 744 ? -32.983 -16.429 39.297 1.00 54.72 744 TRP A C 1
ATOM 5722 O O . TRP A 1 744 ? -33.658 -17.208 39.995 1.00 54.72 744 TRP A O 1
ATOM 5732 N N . PRO A 1 745 ? -31.634 -16.439 39.218 1.00 58.12 745 PRO A N 1
ATOM 5733 C CA . PRO A 1 745 ? -30.793 -17.376 39.947 1.00 58.12 745 PRO A CA 1
ATOM 5734 C C . PRO A 1 745 ? -31.146 -17.369 41.440 1.00 58.12 745 PRO A C 1
ATOM 5736 O O . PRO A 1 745 ? -31.439 -16.310 42.017 1.00 58.12 745 PRO A O 1
ATOM 5739 N N . LEU A 1 746 ? -31.167 -18.540 42.071 1.00 56.88 746 LEU A N 1
ATOM 5740 C CA . LEU A 1 746 ? -31.359 -18.723 43.501 1.00 56.88 746 LEU A CA 1
ATOM 5741 C C . LEU A 1 746 ? -30.406 -17.814 44.274 1.00 56.88 746 LEU A C 1
ATOM 5743 O O . LEU A 1 746 ? -30.872 -17.162 45.202 1.00 56.88 746 LEU A O 1
ATOM 5747 N N . ALA A 1 747 ? -29.155 -17.672 43.818 1.00 53.78 747 ALA A N 1
ATOM 5748 C CA . ALA A 1 747 ? -28.165 -16.777 44.416 1.00 53.78 747 ALA A CA 1
ATOM 5749 C C . ALA A 1 747 ? -28.657 -15.317 44.531 1.00 53.78 747 ALA A C 1
ATOM 5751 O O . ALA A 1 747 ? -28.521 -14.682 45.579 1.00 53.78 747 ALA A O 1
ATOM 5752 N N . VAL A 1 748 ? -29.320 -14.800 43.489 1.00 54.44 748 VAL A N 1
ATOM 5753 C CA . VAL A 1 748 ? -29.871 -13.434 43.483 1.00 54.44 748 VAL A CA 1
ATOM 5754 C C . VAL A 1 748 ? -31.125 -13.340 44.368 1.00 54.44 748 VAL A C 1
ATOM 5756 O O . VAL A 1 748 ? -31.357 -12.324 45.022 1.00 54.44 748 VAL A O 1
ATOM 5759 N N . LYS A 1 749 ? -31.926 -14.411 44.455 1.00 54.62 749 LYS A N 1
ATOM 5760 C CA . LYS A 1 749 ? -33.093 -14.485 45.358 1.00 54.62 749 LYS A CA 1
ATOM 5761 C C . LYS A 1 749 ? -32.698 -14.610 46.834 1.00 54.62 749 LYS A C 1
ATOM 5763 O O . LYS A 1 749 ? -33.450 -14.151 47.691 1.00 54.62 749 LYS A O 1
ATOM 5768 N N . THR A 1 750 ? -31.556 -15.227 47.135 1.00 53.56 750 THR A N 1
ATOM 5769 C CA . THR A 1 750 ? -31.030 -15.418 48.497 1.00 53.56 750 THR A CA 1
ATOM 5770 C C . THR A 1 750 ? -30.136 -14.271 48.969 1.00 53.56 750 THR A C 1
ATOM 5772 O O . THR A 1 750 ? -29.736 -14.268 50.131 1.00 53.56 750 THR A O 1
ATOM 5775 N N . GLY A 1 751 ? -29.850 -13.285 48.110 1.00 52.28 751 GLY A N 1
ATOM 5776 C CA . GLY A 1 751 ? -29.023 -12.116 48.439 1.00 52.28 751 GLY A CA 1
ATOM 5777 C C . GLY A 1 751 ? -27.516 -12.393 48.458 1.00 52.28 751 GLY A C 1
ATOM 5778 O O . GLY A 1 751 ? -26.744 -11.562 48.929 1.00 52.28 751 GLY A O 1
ATOM 5779 N N . THR A 1 752 ? -27.084 -13.549 47.955 1.00 52.31 752 THR A N 1
ATOM 5780 C CA . THR A 1 752 ? -25.673 -13.901 47.764 1.00 52.31 752 THR A CA 1
ATOM 5781 C C . THR A 1 752 ? -25.206 -13.327 46.426 1.00 52.31 752 THR A C 1
ATOM 5783 O O . THR A 1 752 ? -25.523 -13.866 45.371 1.00 52.31 752 THR A O 1
ATOM 5786 N N . LEU A 1 753 ? -24.487 -12.203 46.473 1.00 56.12 753 LEU A N 1
ATOM 5787 C CA . LEU A 1 753 ? -24.031 -11.431 45.305 1.00 56.12 753 LEU A CA 1
ATOM 5788 C C . LEU A 1 753 ? -22.659 -11.892 44.765 1.00 56.12 753 LEU A C 1
ATOM 5790 O O . LEU A 1 753 ? -21.897 -11.084 44.247 1.00 56.12 753 LEU A O 1
ATOM 5794 N N . CYS A 1 754 ? -22.312 -13.176 44.902 1.00 61.44 754 CYS A N 1
ATOM 5795 C CA . CYS A 1 754 ? -21.059 -13.704 44.355 1.00 61.44 754 CYS A CA 1
ATOM 5796 C C . CYS A 1 754 ? -21.176 -13.847 42.828 1.00 61.44 754 CYS A C 1
ATOM 5798 O O . CYS A 1 754 ? -22.041 -14.574 42.339 1.00 61.44 754 CYS A O 1
ATOM 5800 N N . TYR A 1 755 ? -20.305 -13.164 42.078 1.00 64.88 755 TYR A N 1
ATOM 5801 C CA . TYR A 1 755 ? -20.327 -13.145 40.610 1.00 64.88 755 TYR A CA 1
ATOM 5802 C C . TYR A 1 755 ? -20.246 -14.553 39.996 1.00 64.88 755 TYR A C 1
ATOM 5804 O O . TYR A 1 755 ? -21.030 -14.879 39.106 1.00 64.88 755 TYR A O 1
ATOM 5812 N N . ASN A 1 756 ? -19.359 -15.409 40.516 1.00 66.25 756 ASN A N 1
ATOM 5813 C CA . ASN A 1 756 ? -19.164 -16.768 39.999 1.00 66.25 756 ASN A CA 1
ATOM 5814 C C . ASN A 1 756 ? -20.412 -17.641 40.167 1.00 66.25 756 ASN A C 1
ATOM 5816 O O . ASN A 1 756 ? -20.800 -18.319 39.224 1.00 66.25 756 ASN A O 1
ATOM 5820 N N . ASP A 1 757 ? -21.089 -17.559 41.315 1.00 68.06 757 ASP A N 1
ATOM 5821 C CA . ASP A 1 757 ? -22.294 -18.356 41.573 1.00 68.06 757 ASP A CA 1
ATOM 5822 C C . ASP A 1 757 ? -23.447 -17.949 40.637 1.00 68.06 757 ASP A C 1
ATOM 5824 O O . ASP A 1 757 ? -24.214 -18.791 40.172 1.00 68.06 757 ASP A O 1
ATOM 5828 N N . ILE A 1 758 ? -23.553 -16.651 40.322 1.00 69.06 758 ILE A N 1
ATOM 5829 C CA . ILE A 1 758 ? -24.552 -16.117 39.385 1.00 69.06 758 ILE A CA 1
ATOM 5830 C C . ILE A 1 758 ? -24.247 -16.577 37.955 1.00 69.06 758 ILE A C 1
ATOM 5832 O O . ILE A 1 758 ? -25.158 -17.008 37.247 1.00 69.06 758 ILE A O 1
ATOM 5836 N N . VAL A 1 759 ? -22.984 -16.484 37.528 1.00 72.56 759 VAL A N 1
ATOM 5837 C CA . VAL A 1 759 ? -22.543 -16.921 36.196 1.00 72.56 759 VAL A CA 1
ATOM 5838 C C . VAL A 1 759 ? -22.732 -18.427 36.031 1.00 72.56 759 VAL A C 1
ATOM 5840 O O . VAL A 1 759 ? -23.312 -18.844 35.032 1.00 72.56 759 VAL A O 1
ATOM 5843 N N . ASP A 1 760 ? -22.325 -19.234 37.012 1.00 74.94 760 ASP A N 1
ATOM 5844 C CA . ASP A 1 760 ? -22.497 -20.686 36.972 1.00 74.94 760 ASP A CA 1
ATOM 5845 C C . ASP A 1 760 ? -23.974 -21.068 36.870 1.00 74.94 760 ASP A C 1
ATOM 5847 O O . ASP A 1 760 ? -24.338 -21.867 36.012 1.00 74.94 760 ASP A O 1
ATOM 5851 N N . GLU A 1 761 ? -24.854 -20.447 37.661 1.00 71.94 761 GLU A N 1
ATOM 5852 C CA . GLU A 1 761 ? -26.286 -20.757 37.629 1.00 71.94 761 GLU A CA 1
ATOM 5853 C C . GLU A 1 761 ? -26.958 -20.375 36.294 1.00 71.94 761 GLU A C 1
ATOM 5855 O O . GLU A 1 761 ? -27.848 -21.085 35.826 1.00 71.94 761 GLU A O 1
ATOM 5860 N N . ILE A 1 762 ? -26.507 -19.300 35.633 1.00 73.25 762 ILE A N 1
ATOM 5861 C CA . ILE A 1 762 ? -26.976 -18.916 34.287 1.00 73.25 762 ILE A CA 1
ATOM 5862 C C . ILE A 1 762 ? -26.507 -19.919 33.219 1.00 73.25 762 ILE A C 1
ATOM 5864 O O . ILE A 1 762 ? -27.170 -20.073 32.192 1.00 73.25 762 ILE A O 1
ATOM 5868 N N . LEU A 1 763 ? -25.371 -20.583 33.438 1.00 77.81 763 LEU A N 1
ATOM 5869 C CA . LEU A 1 763 ? -24.712 -21.448 32.459 1.00 77.81 763 LEU A CA 1
ATOM 5870 C C . LEU A 1 763 ? -25.009 -22.951 32.641 1.00 77.81 763 LEU A C 1
ATOM 5872 O O . LEU A 1 763 ? -24.581 -23.738 31.801 1.00 77.81 763 LEU A O 1
ATOM 5876 N N . ILE A 1 764 ? -25.784 -23.354 33.657 1.00 75.81 764 ILE A N 1
ATOM 5877 C CA . ILE A 1 764 ? -26.063 -24.763 34.020 1.00 75.81 764 ILE A CA 1
ATOM 5878 C C . ILE A 1 764 ? -26.601 -25.645 32.863 1.00 75.81 764 ILE A C 1
ATOM 5880 O O . ILE A 1 764 ? -26.362 -26.850 32.881 1.00 75.81 764 ILE A O 1
ATOM 5884 N N . ASP A 1 765 ? -27.246 -25.077 31.830 1.00 76.94 765 ASP A N 1
ATOM 5885 C CA . ASP A 1 765 ? -27.888 -25.814 30.715 1.00 76.94 765 ASP A CA 1
ATOM 5886 C C . ASP A 1 765 ? -27.406 -25.389 29.302 1.00 76.94 765 ASP A C 1
ATOM 5888 O O . ASP A 1 765 ? -28.154 -25.417 28.314 1.00 76.94 765 ASP A O 1
ATOM 5892 N N . ILE A 1 766 ? -26.140 -24.981 29.160 1.00 82.06 766 ILE A N 1
ATOM 5893 C CA . ILE A 1 766 ? -25.578 -24.544 27.860 1.00 82.06 766 ILE A CA 1
ATOM 5894 C C . ILE A 1 766 ? -24.903 -25.658 27.046 1.00 82.06 766 ILE A C 1
ATOM 5896 O O . ILE A 1 766 ? -24.402 -25.397 25.948 1.00 82.06 766 ILE A O 1
ATOM 5900 N N . ALA A 1 767 ? -24.860 -26.885 27.569 1.00 82.88 767 ALA A N 1
ATOM 5901 C CA . ALA A 1 767 ? -24.117 -27.985 26.965 1.00 82.88 767 ALA A CA 1
ATOM 5902 C C . ALA A 1 767 ? -24.501 -28.209 25.487 1.00 82.88 767 ALA A C 1
ATOM 5904 O O . ALA A 1 767 ? -25.675 -28.353 25.141 1.00 82.88 767 ALA A O 1
ATOM 5905 N N . GLY A 1 768 ? -23.504 -28.230 24.595 1.00 79.19 768 GLY A N 1
ATOM 5906 C CA . GLY A 1 768 ? -23.698 -28.418 23.150 1.00 79.19 768 GLY A CA 1
ATOM 5907 C C . GLY A 1 768 ? -24.246 -27.200 22.387 1.00 79.19 768 GLY A C 1
ATOM 5908 O O . GLY A 1 768 ? -24.477 -27.296 21.181 1.00 79.19 768 GLY A O 1
ATOM 5909 N N . ARG A 1 769 ? -24.437 -26.053 23.051 1.00 86.75 769 ARG A N 1
ATOM 5910 C CA . ARG A 1 769 ? -24.892 -24.790 22.442 1.00 86.75 769 ARG A CA 1
ATOM 5911 C C . ARG A 1 769 ? -23.725 -23.823 22.243 1.00 86.75 769 ARG A C 1
ATOM 5913 O O . ARG A 1 769 ? -22.694 -23.940 22.902 1.00 86.75 769 ARG A O 1
ATOM 5920 N N . VAL A 1 770 ? -23.882 -22.862 21.336 1.00 87.06 770 VAL A N 1
ATOM 5921 C CA . VAL A 1 770 ? -22.931 -21.752 21.170 1.00 87.06 770 VAL A CA 1
ATOM 5922 C C . VAL A 1 770 ? -23.412 -20.560 21.980 1.00 87.06 770 VAL A C 1
ATOM 5924 O O . VAL A 1 770 ? -24.562 -20.155 21.856 1.00 87.06 770 VAL A O 1
ATOM 5927 N N . VAL A 1 771 ? -22.546 -19.975 22.798 1.00 86.69 771 VAL A N 1
ATOM 5928 C CA . VAL A 1 771 ? -22.910 -18.861 23.681 1.00 86.69 771 VAL A CA 1
ATOM 5929 C C . VAL A 1 771 ? -22.447 -17.545 23.070 1.00 86.69 771 VAL A C 1
ATOM 5931 O O . VAL A 1 771 ?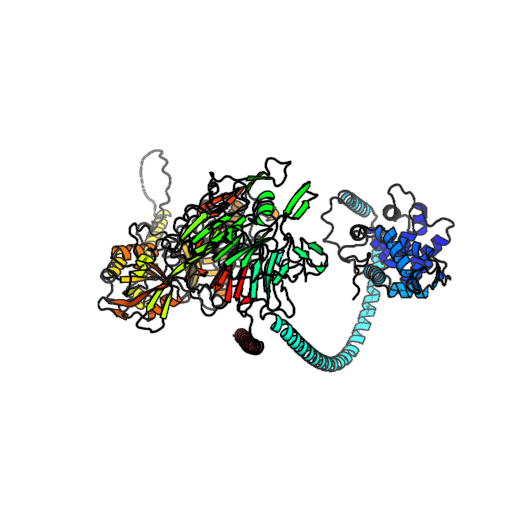 -21.265 -17.364 22.830 1.00 86.69 771 VAL A O 1
ATOM 5934 N N . CYS A 1 772 ? -23.360 -16.615 22.818 1.00 86.44 772 CYS A N 1
ATOM 5935 C CA . CYS A 1 772 ? -23.070 -15.266 22.351 1.00 86.44 772 CYS A CA 1
ATOM 5936 C C . CYS A 1 772 ? -22.997 -14.297 23.541 1.00 86.44 772 CYS A C 1
ATOM 5938 O O . CYS A 1 772 ? -23.994 -14.123 24.242 1.00 86.44 772 CYS A O 1
ATOM 5940 N N . ILE A 1 773 ? -21.840 -13.672 23.762 1.00 82.12 773 ILE A N 1
ATOM 5941 C CA . ILE A 1 773 ? -21.520 -12.813 24.913 1.00 82.12 773 ILE A CA 1
ATOM 5942 C C . ILE A 1 773 ? -21.095 -11.435 24.395 1.00 82.12 773 ILE A C 1
ATOM 5944 O O . ILE A 1 773 ? -20.385 -11.346 23.396 1.00 82.12 773 ILE A O 1
ATOM 5948 N N . ASP A 1 774 ? -21.520 -10.355 25.050 1.00 75.94 774 ASP A N 1
ATOM 5949 C CA . ASP A 1 774 ? -21.001 -9.015 24.742 1.00 75.94 774 ASP A CA 1
ATOM 5950 C C . ASP A 1 774 ? -19.541 -8.881 25.183 1.00 75.94 774 ASP A C 1
ATOM 5952 O O . ASP A 1 774 ? -19.185 -9.288 26.286 1.00 75.94 774 ASP A O 1
ATOM 5956 N N . VAL A 1 775 ? -18.700 -8.286 24.335 1.00 70.69 775 VAL A N 1
ATOM 5957 C CA . VAL A 1 775 ? -17.325 -7.942 24.723 1.00 70.69 775 VAL A CA 1
ATOM 5958 C C . VAL A 1 775 ? -17.367 -6.786 25.719 1.00 70.69 775 VAL A C 1
ATOM 5960 O O . VAL A 1 775 ? -17.903 -5.718 25.403 1.00 70.69 775 VAL A O 1
ATOM 5963 N N . CYS A 1 776 ? -16.786 -6.985 26.905 1.00 64.69 776 CYS A N 1
ATOM 5964 C CA . CYS A 1 776 ? -16.623 -5.910 27.876 1.00 64.69 776 CYS A CA 1
ATOM 5965 C C . CYS A 1 776 ? -15.654 -4.834 27.337 1.00 64.69 776 CYS A C 1
ATOM 5967 O O . CYS A 1 776 ? -14.762 -5.138 26.542 1.00 64.69 776 CYS A O 1
ATOM 5969 N N . PRO A 1 777 ? -15.811 -3.561 27.746 1.00 63.56 777 PRO A N 1
ATOM 5970 C CA . PRO A 1 777 ? -14.782 -2.536 27.557 1.00 63.56 777 PRO A CA 1
ATOM 5971 C C . PRO A 1 777 ? -13.396 -3.054 27.983 1.00 63.56 777 PRO A C 1
ATOM 5973 O O . PRO A 1 777 ? -13.336 -3.843 28.928 1.00 63.56 777 PRO A O 1
ATOM 5976 N N . PRO A 1 778 ? -12.295 -2.597 27.354 1.00 63.31 778 PRO A N 1
ATOM 5977 C CA . PRO A 1 778 ? -10.959 -2.996 27.781 1.00 63.31 778 PRO A CA 1
ATOM 5978 C C . PRO A 1 778 ? -10.739 -2.661 29.259 1.00 63.31 778 PRO A C 1
ATOM 5980 O O . PRO A 1 778 ? -11.222 -1.629 29.739 1.00 63.31 778 PRO A O 1
ATOM 5983 N N . GLU A 1 779 ? -10.007 -3.524 29.962 1.00 73.31 779 GLU A N 1
ATOM 5984 C CA . GLU A 1 779 ? -9.627 -3.290 31.354 1.00 73.31 779 GLU A CA 1
ATOM 5985 C C . GLU A 1 779 ? -8.913 -1.941 31.490 1.00 73.31 779 GLU A C 1
ATOM 5987 O O . GLU A 1 779 ? -8.063 -1.579 30.670 1.00 73.31 779 GLU A O 1
ATOM 5992 N N . GLY A 1 780 ? -9.266 -1.177 32.520 1.00 76.12 780 GLY A N 1
ATOM 5993 C CA . GLY A 1 780 ? -8.607 0.093 32.786 1.00 76.12 780 GLY A CA 1
ATOM 5994 C C . GLY A 1 780 ? -9.463 1.073 33.566 1.00 76.12 780 GLY A C 1
ATOM 5995 O O . GLY A 1 780 ? -10.513 0.734 34.105 1.00 76.12 780 GLY A O 1
ATOM 5996 N N . TYR A 1 781 ? -8.996 2.317 33.635 1.00 81.06 781 TYR A N 1
ATOM 5997 C CA . TYR A 1 781 ? -9.668 3.372 34.381 1.00 81.06 781 TYR A CA 1
ATOM 5998 C C . TYR A 1 781 ? -10.518 4.245 33.465 1.00 81.06 781 TYR A C 1
ATOM 6000 O O . TYR A 1 781 ? -10.046 4.732 32.435 1.00 81.06 781 TYR A O 1
ATOM 6008 N N . TYR A 1 782 ? -11.751 4.500 33.879 1.00 82.62 782 TYR A N 1
ATOM 6009 C CA . TYR A 1 782 ? -12.744 5.232 33.106 1.00 82.62 782 TYR A CA 1
ATOM 6010 C C . TYR A 1 782 ? -13.265 6.442 33.867 1.00 82.62 782 TYR A C 1
ATOM 6012 O O . TYR A 1 782 ? -13.358 6.445 35.097 1.00 82.62 782 TYR A O 1
ATOM 6020 N N . VAL A 1 783 ? -13.634 7.463 33.097 1.00 85.19 783 VAL A N 1
ATOM 6021 C CA . VAL A 1 783 ? -14.403 8.615 33.558 1.00 85.19 783 VAL A CA 1
ATOM 6022 C C . VAL A 1 783 ? -15.727 8.635 32.802 1.00 85.19 783 VAL A C 1
ATOM 6024 O O . VAL A 1 783 ? -15.754 8.762 31.578 1.00 85.19 783 VAL A O 1
ATOM 6027 N N . GLU A 1 784 ? -16.823 8.521 33.540 1.00 84.31 784 GLU A N 1
ATOM 6028 C CA . GLU A 1 784 ? -18.190 8.595 33.032 1.00 84.31 784 GLU A CA 1
ATOM 6029 C C . GLU A 1 784 ? -18.838 9.918 33.435 1.00 84.31 784 GLU A C 1
ATOM 6031 O O . GLU A 1 784 ? -18.818 10.297 34.604 1.00 84.31 784 GLU A O 1
ATOM 6036 N N . LEU A 1 785 ? -19.444 10.607 32.468 1.00 81.44 785 LEU A N 1
ATOM 6037 C CA . LEU A 1 785 ? -20.312 11.761 32.688 1.00 81.44 785 LEU A CA 1
ATOM 6038 C C . LEU A 1 785 ? -21.764 11.297 32.710 1.00 81.44 785 LEU A C 1
ATOM 6040 O O . LEU A 1 785 ? -22.245 10.713 31.738 1.00 81.44 785 LEU A O 1
ATOM 6044 N N . ILE A 1 786 ? -22.482 11.597 33.784 1.00 75.56 786 ILE A N 1
ATOM 6045 C CA . ILE A 1 786 ? -23.838 11.117 34.038 1.00 75.56 786 ILE A CA 1
ATOM 6046 C C . ILE A 1 786 ? -24.761 12.321 34.226 1.00 75.56 786 ILE A C 1
ATOM 6048 O O . ILE A 1 786 ? -24.444 13.270 34.940 1.00 75.56 786 ILE A O 1
ATOM 6052 N N . ALA A 1 787 ? -25.924 12.298 33.572 1.00 74.50 787 ALA A N 1
ATOM 6053 C CA . ALA A 1 787 ? -26.971 13.294 33.789 1.00 74.50 787 ALA A CA 1
ATOM 6054 C C . ALA A 1 787 ? -28.313 12.604 34.044 1.00 74.50 787 ALA A C 1
ATOM 6056 O O . ALA A 1 787 ? -28.903 11.999 33.143 1.00 74.50 787 ALA A O 1
ATOM 6057 N N . GLY A 1 788 ? -28.815 12.715 35.275 1.00 71.06 788 GLY A N 1
ATOM 6058 C CA . GLY A 1 788 ? -29.973 11.942 35.722 1.00 71.06 788 GLY A CA 1
ATOM 6059 C C . GLY A 1 788 ? -29.636 10.450 35.761 1.00 71.06 788 GLY A C 1
ATOM 6060 O O . GLY A 1 788 ? -28.692 10.060 36.433 1.00 71.06 788 GLY A O 1
ATOM 6061 N N . ASN A 1 789 ? -30.375 9.630 35.005 1.00 59.19 789 ASN A N 1
ATOM 6062 C CA . ASN A 1 789 ? -30.177 8.172 34.944 1.00 59.19 789 ASN A CA 1
ATOM 6063 C C . ASN A 1 789 ? -29.478 7.702 33.650 1.00 59.19 789 ASN A C 1
ATOM 6065 O O . ASN A 1 789 ? -29.570 6.528 33.303 1.00 59.19 789 ASN A O 1
ATOM 6069 N N . ALA A 1 790 ? -28.854 8.604 32.886 1.00 56.97 790 ALA A N 1
ATOM 6070 C CA . ALA A 1 790 ? -28.226 8.269 31.608 1.00 56.97 790 ALA A CA 1
ATOM 6071 C C . ALA A 1 790 ? -26.740 8.648 31.591 1.00 56.97 790 ALA A C 1
ATOM 6073 O O . ALA A 1 790 ? -26.383 9.785 31.914 1.00 56.97 790 ALA A O 1
ATOM 6074 N N . VAL A 1 791 ? -25.899 7.708 31.150 1.00 68.81 791 VAL A N 1
ATOM 6075 C CA . VAL A 1 791 ? -24.483 7.947 30.838 1.00 68.81 791 VAL A CA 1
ATOM 6076 C C . VAL A 1 791 ? -24.409 8.747 29.536 1.00 68.81 791 VAL A C 1
ATOM 6078 O O . VAL A 1 791 ? -24.931 8.328 28.503 1.00 68.81 791 VAL A O 1
ATOM 6081 N N . LEU A 1 792 ? -23.812 9.936 29.596 1.00 71.81 792 LEU A N 1
ATOM 6082 C CA . LEU A 1 792 ? -23.655 10.847 28.461 1.00 71.81 792 LEU A CA 1
ATOM 6083 C C . LEU A 1 792 ? -22.379 10.578 27.674 1.00 71.81 792 LEU A C 1
ATOM 6085 O O . LEU A 1 792 ? -22.377 10.674 26.448 1.00 71.81 792 LEU A O 1
ATOM 6089 N N . LEU A 1 793 ? -21.293 10.308 28.390 1.00 77.50 793 LEU A N 1
ATOM 6090 C CA . LEU A 1 793 ? -19.973 10.121 27.816 1.00 77.50 793 LEU A CA 1
ATOM 6091 C C . LEU A 1 793 ? -19.167 9.212 28.734 1.00 77.50 793 LEU A C 1
ATOM 6093 O O . LEU A 1 793 ? -19.129 9.438 29.938 1.00 77.50 793 LEU A O 1
ATOM 6097 N N . GLU A 1 794 ? -18.509 8.224 28.152 1.00 79.25 794 GLU A N 1
ATOM 6098 C CA . GLU A 1 794 ? -17.591 7.318 28.831 1.00 79.25 794 GLU A CA 1
ATOM 6099 C C . GLU A 1 794 ? -16.225 7.463 28.156 1.00 79.25 794 GLU A C 1
ATOM 6101 O O . GLU A 1 794 ? -16.116 7.308 26.937 1.00 79.25 794 GLU A O 1
ATOM 6106 N N . VAL A 1 795 ? -15.191 7.811 28.924 1.00 80.56 795 VAL A N 1
ATOM 6107 C CA . VAL A 1 795 ? -13.856 8.110 28.390 1.00 80.56 795 VAL A CA 1
ATOM 6108 C C . VAL A 1 795 ? -12.803 7.263 29.107 1.00 80.56 795 VAL A C 1
ATOM 6110 O O . VAL A 1 795 ? -12.706 7.349 30.333 1.00 80.56 795 VAL A O 1
ATOM 6113 N N . PRO A 1 796 ? -11.989 6.469 28.381 1.00 80.00 796 PRO A N 1
ATOM 6114 C CA . PRO A 1 796 ? -10.857 5.768 28.975 1.00 80.00 796 PRO A CA 1
ATOM 6115 C C . PRO A 1 796 ? -9.761 6.765 29.360 1.00 80.00 796 PRO A C 1
ATOM 6117 O O . PRO A 1 796 ? -9.521 7.755 28.661 1.00 80.00 796 PRO A O 1
ATOM 6120 N N . THR A 1 797 ? -9.078 6.492 30.466 1.00 83.31 797 THR A N 1
ATOM 6121 C CA . THR A 1 797 ? -8.098 7.399 31.073 1.00 83.31 797 THR A CA 1
ATOM 6122 C C . THR A 1 797 ? -6.825 6.667 31.466 1.00 83.31 797 THR A C 1
ATOM 6124 O O . THR A 1 797 ? -6.837 5.463 31.721 1.00 83.31 797 THR A O 1
ATOM 6127 N N . CYS A 1 798 ? -5.716 7.403 31.537 1.00 83.06 798 CYS A N 1
ATOM 6128 C CA . CYS A 1 798 ? -4.473 6.872 32.082 1.00 83.06 798 CYS A CA 1
ATOM 6129 C C . CYS A 1 798 ? -4.333 7.297 33.555 1.00 83.06 798 CYS A C 1
ATOM 6131 O O . CYS A 1 798 ? -4.330 8.501 33.833 1.00 83.06 798 CYS A O 1
ATOM 6133 N N . PRO A 1 799 ? -4.218 6.361 34.512 1.00 83.81 799 PRO A N 1
ATOM 6134 C CA . PRO A 1 799 ? -4.002 6.701 35.915 1.00 83.81 799 PRO A CA 1
ATOM 6135 C C . PRO A 1 799 ? -2.568 7.209 36.151 1.00 83.81 799 PRO A C 1
ATOM 6137 O O . PRO A 1 799 ? -1.654 6.950 35.367 1.00 83.81 799 PRO A O 1
ATOM 6140 N N . THR A 1 800 ? -2.360 7.906 37.266 1.00 82.75 800 THR A N 1
ATOM 6141 C CA . THR A 1 800 ? -1.033 8.157 37.854 1.00 82.75 800 THR A CA 1
ATOM 6142 C C . THR A 1 800 ? -0.759 7.178 39.002 1.00 82.75 800 THR A C 1
ATOM 6144 O O . THR A 1 800 ? -1.642 6.423 39.426 1.00 82.75 800 THR A O 1
ATOM 6147 N N . SER A 1 801 ? 0.453 7.211 39.564 1.00 73.88 801 SER A N 1
ATOM 6148 C CA . SER A 1 801 ? 0.822 6.422 40.754 1.00 73.88 801 SER A CA 1
ATOM 6149 C C . SER A 1 801 ? -0.136 6.600 41.948 1.00 73.88 801 SER A C 1
ATOM 6151 O O . SER A 1 801 ? -0.328 5.653 42.714 1.00 73.88 801 SER A O 1
ATOM 6153 N N . THR A 1 802 ? -0.789 7.760 42.090 1.00 70.50 802 THR A N 1
ATOM 6154 C CA . THR A 1 802 ? -1.741 8.048 43.180 1.00 70.50 802 THR A CA 1
ATOM 6155 C C . THR A 1 802 ? -3.139 7.464 42.953 1.00 70.50 802 THR A C 1
ATOM 6157 O O . THR A 1 802 ? -3.881 7.255 43.913 1.00 70.50 802 THR A O 1
ATOM 6160 N N . SER A 1 803 ? -3.491 7.123 41.711 1.00 67.31 803 SER A N 1
ATOM 6161 C CA . SER A 1 803 ? -4.826 6.634 41.324 1.00 67.31 803 SER A CA 1
ATOM 6162 C C . SER A 1 803 ? -5.028 5.131 41.493 1.00 67.31 803 SER A C 1
ATOM 6164 O O . SER A 1 803 ? -6.146 4.650 41.331 1.00 67.31 803 SER A O 1
ATOM 6166 N N . ARG A 1 804 ? -3.990 4.389 41.909 1.00 59.91 804 ARG A N 1
ATOM 6167 C CA . ARG A 1 804 ? -4.056 2.937 42.180 1.00 59.91 804 ARG A CA 1
ATOM 6168 C C . ARG A 1 804 ? -5.064 2.535 43.271 1.00 59.91 804 ARG A C 1
ATOM 6170 O O . ARG A 1 804 ? -5.272 1.352 43.492 1.00 59.91 804 ARG A O 1
ATOM 6177 N N . ARG A 1 805 ? -5.652 3.502 43.986 1.00 58.28 805 ARG A N 1
ATOM 6178 C CA . ARG A 1 805 ? -6.662 3.289 45.039 1.00 58.28 805 ARG A CA 1
ATOM 6179 C C . ARG A 1 805 ? -8.110 3.393 44.549 1.00 58.28 805 ARG A C 1
ATOM 6181 O O . ARG A 1 805 ? -9.024 3.216 45.350 1.00 58.28 805 ARG A O 1
ATOM 6188 N N . VAL A 1 806 ? -8.338 3.730 43.279 1.00 66.12 806 VAL A N 1
ATOM 6189 C CA . VAL A 1 806 ? -9.693 3.839 42.724 1.00 66.12 806 VAL A CA 1
ATOM 6190 C C . VAL A 1 806 ? -10.212 2.440 42.391 1.00 66.12 806 VAL A C 1
ATOM 6192 O O . VAL A 1 806 ? -9.677 1.771 41.515 1.00 66.12 806 VAL A O 1
ATOM 6195 N N . THR A 1 807 ? -11.245 2.002 43.112 1.00 66.44 807 THR A N 1
ATOM 6196 C CA . THR A 1 807 ? -11.893 0.693 42.936 1.00 66.44 807 THR A CA 1
ATOM 6197 C C . THR A 1 807 ? -12.969 0.733 41.841 1.00 66.44 807 THR A C 1
ATOM 6199 O O . THR A 1 807 ? -13.237 1.785 41.250 1.00 66.44 807 THR A O 1
ATOM 6202 N N . ASN A 1 808 ? -13.644 -0.396 41.605 1.00 60.06 808 ASN A N 1
ATOM 6203 C CA . ASN A 1 808 ? -14.729 -0.512 40.621 1.00 60.06 808 ASN A CA 1
ATOM 6204 C C . ASN A 1 808 ? -15.952 0.375 40.934 1.00 60.06 808 ASN A C 1
ATOM 6206 O O . ASN A 1 808 ? -16.670 0.824 40.038 1.00 60.06 808 ASN A O 1
ATOM 6210 N N . ARG A 1 809 ? -16.163 0.725 42.210 1.00 57.91 809 ARG A N 1
ATOM 6211 C CA . ARG A 1 809 ? -17.245 1.637 42.636 1.00 57.91 809 ARG A CA 1
ATOM 6212 C C . ARG A 1 809 ? -16.984 3.087 42.244 1.00 57.91 809 ARG A C 1
ATOM 6214 O O . ARG A 1 809 ? -17.920 3.845 41.987 1.00 57.91 809 ARG A O 1
ATOM 6221 N N . GLY A 1 810 ? -15.708 3.440 42.166 1.00 67.94 810 GLY A N 1
ATOM 6222 C CA . GLY A 1 810 ? -15.248 4.741 41.738 1.00 67.94 810 GLY A CA 1
ATOM 6223 C C . GLY A 1 810 ? -15.541 5.911 42.672 1.00 67.94 810 GLY A C 1
ATOM 6224 O O . GLY A 1 810 ? -16.156 5.786 43.730 1.00 67.94 810 GLY A O 1
ATOM 6225 N N . VAL A 1 811 ? -15.070 7.080 42.255 1.00 69.00 811 VAL A N 1
ATOM 6226 C CA . VAL A 1 811 ? -15.279 8.370 42.913 1.00 69.00 811 VAL A CA 1
ATOM 6227 C C . VAL A 1 811 ? -16.437 9.091 42.224 1.00 69.00 811 VAL A C 1
ATOM 6229 O O . VAL A 1 811 ? -16.386 9.295 41.012 1.00 69.00 811 VAL A O 1
ATOM 6232 N N . TRP A 1 812 ? -17.457 9.477 42.998 1.00 76.81 812 TRP A N 1
ATOM 6233 C CA . TRP A 1 812 ? -18.666 10.152 42.517 1.00 76.81 812 TRP A CA 1
ATOM 6234 C C . TRP A 1 812 ? -18.703 11.611 42.965 1.00 76.81 812 TRP A C 1
ATOM 6236 O O . TRP A 1 812 ? -18.705 11.874 44.169 1.00 76.81 812 TRP A O 1
ATOM 6246 N N . SER A 1 813 ? -18.755 12.553 42.020 1.00 80.88 813 SER A N 1
ATOM 6247 C CA . SER A 1 813 ? -19.010 13.975 42.304 1.00 80.88 813 SER A CA 1
ATOM 6248 C C . SER A 1 813 ? -19.290 14.783 41.026 1.00 80.88 813 SER A C 1
ATOM 6250 O O . SER A 1 813 ? -19.140 14.273 39.927 1.00 80.88 813 SER A O 1
ATOM 6252 N N . SER A 1 814 ? -19.667 16.057 41.138 1.00 79.50 814 SER A N 1
ATOM 6253 C CA . SER A 1 814 ? -19.835 16.970 40.002 1.00 79.50 814 SER A CA 1
ATOM 6254 C C . SER A 1 814 ? -18.496 17.377 39.366 1.00 79.50 814 SER A C 1
ATOM 6256 O O . SER A 1 814 ? -17.530 17.645 40.090 1.00 79.50 814 SER A O 1
ATOM 6258 N N . LEU A 1 815 ? -18.456 17.504 38.032 1.00 82.25 815 LEU A N 1
ATOM 6259 C CA . LEU A 1 815 ? -17.287 18.011 37.292 1.00 82.25 815 LEU A CA 1
ATOM 6260 C C . LEU A 1 815 ? -17.273 19.536 37.242 1.00 82.25 815 LEU A C 1
ATOM 6262 O O . LEU A 1 815 ? -18.277 20.148 36.871 1.00 82.25 815 LEU A O 1
ATOM 6266 N N . VAL A 1 816 ? -16.112 20.150 37.474 1.00 81.69 816 VAL A N 1
ATOM 6267 C CA . VAL A 1 816 ? -15.910 21.585 37.234 1.00 81.69 816 VAL A CA 1
ATOM 6268 C C . VAL A 1 816 ? -14.651 21.831 36.411 1.00 81.69 816 VAL A C 1
ATOM 6270 O O . VAL A 1 816 ? -13.557 21.394 36.761 1.00 81.69 816 VAL A O 1
ATOM 6273 N N . GLY A 1 817 ? -14.808 22.565 35.307 1.00 77.81 817 GLY A N 1
ATOM 6274 C CA . GLY A 1 817 ? -13.692 23.037 34.489 1.00 77.81 817 GLY A CA 1
ATOM 6275 C C . GLY A 1 817 ? -12.978 24.216 35.146 1.00 77.81 817 GLY A C 1
ATOM 6276 O O . GLY A 1 817 ? -13.600 25.242 35.420 1.00 77.81 817 GLY A O 1
ATOM 6277 N N . VAL A 1 818 ? -11.667 24.096 35.364 1.00 74.06 818 VAL A N 1
ATOM 6278 C CA . VAL A 1 818 ? -10.841 25.163 35.947 1.00 74.06 818 VAL A CA 1
ATOM 6279 C C . VAL A 1 818 ? -9.982 25.787 34.848 1.00 74.06 818 VAL A C 1
ATOM 6281 O O . VAL A 1 818 ? -9.000 25.207 34.387 1.00 74.06 818 VAL A O 1
ATOM 6284 N N . SER A 1 819 ? -10.355 26.991 34.406 1.00 66.38 819 SER A N 1
ATOM 6285 C CA . SER A 1 819 ? -9.547 27.782 33.469 1.00 66.38 819 SER A CA 1
ATOM 6286 C C . SER A 1 819 ? -8.365 28.445 34.186 1.00 66.38 819 SER A C 1
ATOM 6288 O O . SER A 1 819 ? -8.543 28.970 35.285 1.00 66.38 819 SER A O 1
ATOM 6290 N N . SER A 1 820 ? -7.194 28.516 33.541 1.00 53.53 820 SER A N 1
ATOM 6291 C CA . SER A 1 820 ? -5.940 29.059 34.108 1.00 53.53 820 SER A CA 1
ATOM 6292 C C . SER A 1 820 ? -6.006 30.511 34.622 1.00 53.53 820 SER A C 1
ATOM 6294 O O . SER A 1 820 ? -5.080 30.962 35.289 1.00 53.53 820 SER A O 1
ATOM 6296 N N . ALA A 1 821 ? -7.089 31.248 34.347 1.00 43.47 821 ALA A N 1
ATOM 6297 C CA . ALA A 1 821 ? -7.229 32.673 34.651 1.00 43.47 821 ALA A CA 1
ATOM 6298 C C . ALA A 1 821 ? -8.077 33.015 35.898 1.00 43.47 821 ALA A C 1
ATOM 6300 O O . ALA A 1 821 ? -8.169 34.194 36.239 1.00 43.47 821 ALA A O 1
ATOM 6301 N N . ALA A 1 822 ? -8.695 32.048 36.590 1.00 41.78 822 ALA A N 1
ATOM 6302 C CA . ALA A 1 822 ? -9.563 32.342 37.738 1.00 41.78 822 ALA A CA 1
ATOM 6303 C C . ALA A 1 822 ? -9.445 31.297 38.862 1.00 41.78 822 ALA A C 1
ATOM 6305 O O . ALA A 1 822 ? -10.105 30.263 38.832 1.00 41.78 822 ALA A O 1
ATOM 6306 N N . MET A 1 823 ? -8.656 31.591 39.903 1.00 47.78 823 MET A N 1
ATOM 6307 C CA . MET A 1 823 ? -8.831 30.930 41.202 1.00 47.78 823 MET A CA 1
ATOM 6308 C C . MET A 1 823 ? -9.996 31.587 41.949 1.00 47.78 823 MET A C 1
ATOM 6310 O O . MET A 1 823 ? -9.826 32.634 42.572 1.00 47.78 823 MET A O 1
ATOM 6314 N N . SER A 1 824 ? -11.181 30.987 41.809 1.00 49.31 824 SER A N 1
ATOM 6315 C CA . SER A 1 824 ? -12.345 30.930 42.724 1.00 49.31 824 SER A CA 1
ATOM 6316 C C . SER A 1 824 ? -13.627 30.815 41.885 1.00 49.31 824 SER A C 1
ATOM 6318 O O . SER A 1 824 ? -13.963 31.718 41.118 1.00 49.31 824 SER A O 1
ATOM 6320 N N . PRO A 1 825 ? -14.296 29.655 41.952 1.00 52.03 825 PRO A N 1
ATOM 6321 C CA . PRO A 1 825 ? -15.264 29.384 43.015 1.00 52.03 825 PRO A CA 1
ATOM 6322 C C . PRO A 1 825 ? -14.876 28.142 43.840 1.00 52.03 825 PRO A C 1
ATOM 6324 O O . PRO A 1 825 ? -13.879 27.496 43.547 1.00 52.03 825 PRO A O 1
ATOM 6327 N N . SER A 1 826 ? -15.601 27.847 44.920 1.00 62.19 826 SER A N 1
ATOM 6328 C CA . SER A 1 826 ? -15.330 26.724 45.833 1.00 62.19 826 SER A CA 1
ATOM 6329 C C . SER A 1 826 ? -15.338 25.370 45.100 1.00 62.19 826 SER A C 1
ATOM 6331 O O . SER A 1 826 ? -16.411 24.882 44.760 1.00 62.19 826 SER A O 1
ATOM 6333 N N . ILE A 1 827 ? -14.163 24.760 44.890 1.00 71.81 827 ILE A N 1
ATOM 6334 C CA . ILE A 1 827 ? -13.982 23.410 44.297 1.00 71.81 827 ILE A CA 1
ATOM 6335 C C . ILE A 1 827 ? -14.224 22.306 45.357 1.00 71.81 827 ILE A C 1
ATOM 6337 O O . ILE A 1 827 ? -13.994 21.122 45.129 1.00 71.81 827 ILE A O 1
ATOM 6341 N N . GLU A 1 828 ? -14.712 22.684 46.539 1.00 76.25 828 GLU A N 1
ATOM 6342 C CA . GLU A 1 828 ? -14.879 21.798 47.688 1.00 76.25 828 GLU A CA 1
ATOM 6343 C C . GLU A 1 828 ? -15.763 20.587 47.349 1.00 76.25 828 GLU A C 1
ATOM 6345 O O . GLU A 1 828 ? -16.935 20.725 46.996 1.00 76.25 828 GLU A O 1
ATOM 6350 N N . ASN A 1 829 ? -15.184 19.390 47.476 1.00 74.38 829 ASN A N 1
ATOM 6351 C CA . ASN A 1 829 ? -15.793 18.093 47.167 1.00 74.38 829 ASN A CA 1
ATOM 6352 C C . ASN A 1 829 ? -16.134 17.852 45.685 1.00 74.38 829 ASN A C 1
ATOM 6354 O O . ASN A 1 829 ? -16.953 16.979 45.408 1.00 74.38 829 ASN A O 1
ATOM 6358 N N . GLN A 1 830 ? -15.521 18.561 44.730 1.00 80.69 830 GLN A N 1
ATOM 6359 C CA . GLN A 1 830 ? -15.767 18.400 43.284 1.00 80.69 830 GLN A CA 1
ATOM 6360 C C . GLN A 1 830 ? -14.573 17.779 42.540 1.00 80.69 830 GLN A C 1
ATOM 6362 O O . GLN A 1 830 ? -13.440 17.817 43.024 1.00 80.69 830 GLN A O 1
ATOM 6367 N N . VAL A 1 831 ? -14.814 17.206 41.352 1.00 84.69 831 VAL A N 1
ATOM 6368 C CA . VAL A 1 831 ? -13.738 16.750 40.450 1.00 84.69 831 VAL A CA 1
ATOM 6369 C C . VAL A 1 831 ? -13.291 17.928 39.585 1.00 84.69 831 VAL A C 1
ATOM 6371 O O . VAL A 1 831 ? -14.112 18.551 38.908 1.00 84.69 831 VAL A O 1
ATOM 6374 N N . ALA A 1 832 ? -11.994 18.238 39.590 1.00 86.81 832 ALA A N 1
ATOM 6375 C CA . ALA A 1 832 ? -11.436 19.341 38.811 1.00 86.81 832 ALA A CA 1
ATOM 6376 C C . ALA A 1 832 ? -10.967 18.863 37.430 1.00 86.81 832 ALA A C 1
ATOM 6378 O O . ALA A 1 832 ? -10.155 17.946 37.331 1.00 86.81 832 ALA A O 1
ATOM 6379 N N . LEU A 1 833 ? -11.434 19.517 36.367 1.00 88.69 833 LEU A N 1
ATOM 6380 C CA . LEU A 1 833 ? -10.982 19.299 34.993 1.00 88.69 833 LEU A CA 1
ATOM 6381 C C . LEU A 1 833 ? -10.031 20.430 34.573 1.00 88.69 833 LEU A C 1
ATOM 6383 O O . LEU A 1 833 ? -10.445 21.590 34.504 1.00 88.69 833 LEU A O 1
ATOM 6387 N N . ILE A 1 834 ? -8.774 20.102 34.257 1.00 89.44 834 ILE A N 1
ATOM 6388 C CA . ILE A 1 834 ? -7.738 21.076 33.868 1.00 89.44 834 ILE A CA 1
ATOM 6389 C C . ILE A 1 834 ? -7.056 20.717 32.551 1.00 89.44 834 ILE A C 1
ATOM 6391 O O . ILE A 1 834 ? -6.962 19.548 32.197 1.00 89.44 834 ILE A O 1
ATOM 6395 N N . GLN A 1 835 ? -6.530 21.724 31.852 1.00 88.75 835 GLN A N 1
ATOM 6396 C CA . GLN A 1 835 ? -5.606 21.537 30.731 1.00 88.75 835 GLN A CA 1
ATOM 6397 C C . GLN A 1 835 ? -4.168 21.791 31.211 1.00 88.75 835 GLN A C 1
ATOM 6399 O O . GLN A 1 835 ? -3.917 22.752 31.951 1.00 88.75 835 GLN A O 1
ATOM 6404 N N . PHE A 1 836 ? -3.239 20.920 30.820 1.00 86.81 836 PHE A N 1
ATOM 6405 C CA . PHE A 1 836 ? -1.809 21.032 31.091 1.00 86.81 836 PHE A CA 1
ATOM 6406 C C . PHE A 1 836 ? -1.059 21.230 29.771 1.00 86.81 836 PHE A C 1
ATOM 6408 O O . PHE A 1 836 ? -1.038 20.345 28.916 1.00 86.81 836 PHE A O 1
ATOM 6415 N N . THR A 1 837 ? -0.481 22.415 29.608 1.00 83.25 837 THR A N 1
ATOM 6416 C CA . THR A 1 837 ? 0.134 22.920 28.372 1.00 83.25 837 THR A CA 1
ATOM 6417 C C . THR A 1 837 ? 1.631 23.188 28.577 1.00 83.25 837 THR A C 1
ATOM 6419 O O . THR A 1 837 ? 2.090 23.248 29.719 1.00 83.25 837 THR A O 1
ATOM 6422 N N . PRO A 1 838 ? 2.427 23.420 27.514 1.00 77.06 838 PRO A N 1
ATOM 6423 C CA . PRO A 1 838 ? 3.848 23.749 27.658 1.00 77.06 838 PRO A CA 1
ATOM 6424 C C . PRO A 1 838 ? 4.115 25.029 28.466 1.00 77.06 838 PRO A C 1
ATOM 6426 O O . PRO A 1 838 ? 5.212 25.194 29.001 1.00 77.06 838 PRO A O 1
ATOM 6429 N N . ASP A 1 839 ? 3.123 25.919 28.574 1.00 78.69 839 ASP A N 1
ATOM 6430 C CA . ASP A 1 839 ? 3.200 27.144 29.375 1.00 78.69 839 ASP A CA 1
ATOM 6431 C C . ASP A 1 839 ? 3.124 26.871 30.890 1.00 78.69 839 ASP A C 1
ATOM 6433 O O . ASP A 1 839 ? 3.541 27.714 31.682 1.00 78.69 839 ASP A O 1
ATOM 6437 N N . ASP A 1 840 ? 2.642 25.692 31.299 1.00 77.75 840 ASP A N 1
ATOM 6438 C CA . ASP A 1 840 ? 2.533 25.276 32.703 1.00 77.75 840 ASP A CA 1
ATOM 6439 C C . ASP A 1 840 ? 3.843 24.693 33.272 1.00 77.75 840 ASP A C 1
ATOM 6441 O O . ASP A 1 840 ? 3.903 24.326 34.446 1.00 77.75 840 ASP A O 1
ATOM 6445 N N . LEU A 1 841 ? 4.903 24.585 32.463 1.00 78.69 841 LEU A N 1
ATOM 6446 C CA . LEU A 1 841 ? 6.189 24.046 32.903 1.00 78.69 841 LEU A CA 1
ATOM 6447 C C . LEU A 1 841 ? 6.934 25.016 33.830 1.00 78.69 841 LEU A C 1
ATOM 6449 O O . LEU A 1 841 ? 7.158 26.182 33.497 1.00 78.69 841 LEU A O 1
ATOM 6453 N N . CYS A 1 842 ? 7.465 24.493 34.938 1.00 68.56 842 CYS A N 1
ATOM 6454 C CA . CYS A 1 842 ? 8.310 25.243 35.875 1.00 68.56 842 CYS A CA 1
ATOM 6455 C C . CYS A 1 842 ? 9.615 25.770 35.242 1.00 68.56 842 CYS A C 1
ATOM 6457 O O . CYS A 1 842 ? 10.249 26.680 35.779 1.00 68.56 842 CYS A O 1
ATOM 6459 N N . MET A 1 843 ? 10.030 25.222 34.093 1.00 68.31 843 MET A N 1
ATOM 6460 C CA . MET A 1 843 ? 11.188 25.674 33.319 1.00 68.31 843 MET A CA 1
ATOM 6461 C C . MET A 1 843 ? 10.818 25.954 31.861 1.00 68.31 843 MET A C 1
ATOM 6463 O O . MET A 1 843 ? 10.012 25.252 31.258 1.00 68.31 843 MET A O 1
ATOM 6467 N N . LYS A 1 844 ? 11.474 26.947 31.246 1.00 62.78 844 LYS A N 1
ATOM 6468 C CA . LYS A 1 844 ? 11.267 27.268 29.825 1.00 62.78 844 LYS A CA 1
ATOM 6469 C C . LYS A 1 844 ? 11.647 26.078 28.940 1.00 62.78 844 LYS A C 1
ATOM 6471 O O . LYS A 1 844 ? 12.748 25.551 29.082 1.00 62.78 844 LYS A O 1
ATOM 6476 N N . ALA A 1 845 ? 10.811 25.766 27.947 1.00 58.81 845 ALA A N 1
ATOM 6477 C CA . ALA A 1 845 ? 11.023 24.663 27.001 1.00 58.81 845 ALA A CA 1
ATOM 6478 C C . ALA A 1 845 ? 12.425 24.646 26.348 1.00 58.81 845 ALA A C 1
ATOM 6480 O O . ALA A 1 845 ? 12.982 23.585 26.094 1.00 58.81 845 ALA A O 1
ATOM 6481 N N . ALA A 1 846 ? 13.045 25.818 26.151 1.00 57.69 846 ALA A N 1
ATOM 6482 C CA . ALA A 1 846 ? 14.399 25.959 25.601 1.00 57.69 846 ALA A CA 1
ATOM 6483 C C . ALA A 1 846 ? 15.537 25.438 26.510 1.00 57.69 846 ALA A C 1
ATOM 6485 O O . ALA A 1 846 ? 16.680 25.360 26.065 1.00 57.69 846 ALA A O 1
ATOM 6486 N N . MET A 1 847 ? 15.254 25.134 27.780 1.00 57.09 847 MET A N 1
ATOM 6487 C CA . MET A 1 847 ? 16.223 24.633 28.765 1.00 57.09 847 MET A CA 1
ATOM 6488 C C . MET A 1 847 ? 16.044 23.140 29.083 1.00 57.09 847 MET A C 1
ATOM 6490 O O . MET A 1 847 ? 16.825 22.591 29.860 1.00 57.09 847 MET A O 1
ATOM 6494 N N . LEU A 1 848 ? 15.047 22.481 28.484 1.00 60.84 848 LEU A N 1
ATOM 6495 C CA . LEU A 1 848 ? 14.807 21.050 28.653 1.00 60.84 848 LEU A CA 1
ATOM 6496 C C . LEU A 1 848 ? 15.904 20.239 27.946 1.00 60.84 848 LEU A C 1
ATOM 6498 O O . LEU A 1 848 ? 16.218 20.471 26.778 1.00 60.84 848 LEU A O 1
ATOM 6502 N N . ARG A 1 849 ? 16.486 19.275 28.660 1.00 65.88 849 ARG A N 1
ATOM 6503 C CA . ARG A 1 849 ? 17.379 18.244 28.108 1.00 65.88 849 ARG A CA 1
ATOM 6504 C C . ARG A 1 849 ? 16.672 16.902 28.174 1.00 65.88 849 ARG A C 1
ATOM 6506 O O . ARG A 1 849 ? 15.907 16.696 29.109 1.00 65.88 849 ARG A O 1
ATOM 6513 N N . GLN A 1 850 ? 16.970 16.012 27.227 1.00 61.75 850 GLN A N 1
ATOM 6514 C CA . GLN A 1 850 ? 16.345 14.689 27.095 1.00 61.75 850 GLN A CA 1
ATOM 6515 C C . GLN A 1 850 ? 16.316 13.906 28.420 1.00 61.75 850 GLN A C 1
ATOM 6517 O O . GLN A 1 850 ? 15.299 13.301 28.737 1.00 61.75 850 GLN A O 1
ATOM 6522 N N . ASP A 1 851 ? 17.370 14.031 29.228 1.00 62.81 851 ASP A N 1
ATOM 6523 C CA . ASP A 1 851 ? 17.531 13.300 30.489 1.00 62.81 851 ASP A CA 1
ATOM 6524 C C . ASP A 1 851 ? 16.626 13.804 31.632 1.00 62.81 851 ASP A C 1
ATOM 6526 O O . ASP A 1 851 ? 16.372 13.061 32.569 1.00 62.81 851 ASP A O 1
ATOM 6530 N N . ASN A 1 852 ? 16.109 15.042 31.559 1.00 64.81 852 ASN A N 1
ATOM 6531 C CA . ASN A 1 852 ? 15.394 15.691 32.673 1.00 64.81 852 ASN A CA 1
ATOM 6532 C C . ASN A 1 852 ? 13.948 16.096 32.322 1.00 64.81 852 ASN A C 1
ATOM 6534 O O . ASN A 1 852 ? 13.276 16.742 33.129 1.00 64.81 852 ASN A O 1
ATOM 6538 N N . VAL A 1 853 ? 13.463 15.798 31.108 1.00 70.50 853 VAL A N 1
ATOM 6539 C CA . VAL A 1 853 ? 12.133 16.251 30.650 1.00 70.50 853 VAL A CA 1
ATOM 6540 C C . VAL A 1 853 ? 11.014 15.657 31.502 1.00 70.50 853 VAL A C 1
ATOM 6542 O O . VAL A 1 853 ? 10.109 16.383 31.910 1.00 70.50 853 VAL A O 1
ATOM 6545 N N . VAL A 1 854 ? 11.097 14.358 31.794 1.00 70.81 854 VAL A N 1
ATOM 6546 C CA . VAL A 1 854 ? 10.077 13.631 32.562 1.00 70.81 854 VAL A CA 1
ATOM 6547 C C . VAL A 1 854 ? 10.001 14.163 33.992 1.00 70.81 854 VAL A C 1
ATOM 6549 O O . VAL A 1 854 ? 8.908 14.476 34.460 1.00 70.81 854 VAL A O 1
ATOM 6552 N N . ASP A 1 855 ? 11.144 14.384 34.643 1.00 73.62 855 ASP A N 1
ATOM 6553 C CA . ASP A 1 855 ? 11.206 14.943 36.000 1.00 73.62 855 ASP A CA 1
ATOM 6554 C C . ASP A 1 855 ? 10.592 16.349 36.067 1.00 73.62 855 ASP A C 1
ATOM 6556 O O . ASP A 1 855 ? 9.839 16.671 36.985 1.00 73.62 855 ASP A O 1
ATOM 6560 N N . CYS A 1 856 ? 10.857 17.188 35.059 1.00 73.75 856 CYS A N 1
ATOM 6561 C CA . CYS A 1 856 ? 10.309 18.545 34.999 1.00 73.75 856 CYS A CA 1
ATOM 6562 C C . CYS A 1 856 ? 8.790 18.553 34.800 1.00 73.75 856 CYS A C 1
ATOM 6564 O O . CYS A 1 856 ? 8.096 19.353 35.434 1.00 73.75 856 CYS A O 1
ATOM 6566 N N . ILE A 1 857 ? 8.273 17.685 33.923 1.00 78.56 857 ILE A N 1
ATOM 6567 C CA . ILE A 1 857 ? 6.829 17.518 33.712 1.00 78.56 857 ILE A CA 1
ATOM 6568 C C . ILE A 1 857 ? 6.177 17.024 35.004 1.00 78.56 857 ILE A C 1
ATOM 6570 O O . ILE A 1 857 ? 5.190 17.607 35.444 1.00 78.56 857 ILE A O 1
ATOM 6574 N N . THR A 1 858 ? 6.769 16.012 35.640 1.00 81.75 858 THR A N 1
ATOM 6575 C CA . THR A 1 858 ? 6.279 15.409 36.886 1.00 81.75 858 THR A CA 1
ATOM 6576 C C . THR A 1 858 ? 6.194 16.443 38.008 1.00 81.75 858 THR A C 1
ATOM 6578 O O . THR A 1 858 ? 5.137 16.589 38.617 1.00 81.75 858 THR A O 1
ATOM 6581 N N . ALA A 1 859 ? 7.254 17.228 38.227 1.00 81.06 859 ALA A N 1
ATOM 6582 C CA . ALA A 1 859 ? 7.281 18.268 39.256 1.00 81.06 859 ALA A CA 1
ATOM 6583 C C . ALA A 1 859 ? 6.266 19.397 38.989 1.00 81.06 859 ALA A C 1
ATOM 6585 O O . ALA A 1 859 ? 5.557 19.831 39.896 1.00 81.06 859 ALA A O 1
ATOM 6586 N N . SER A 1 860 ? 6.159 19.854 37.735 1.00 83.88 860 SER A N 1
ATOM 6587 C CA . SER A 1 860 ? 5.221 20.927 37.357 1.00 83.88 860 SER A CA 1
ATOM 6588 C C . SER A 1 860 ? 3.761 20.477 37.490 1.00 83.88 860 SER A C 1
ATOM 6590 O O . SER A 1 860 ? 2.905 21.230 37.959 1.00 83.88 860 SER A O 1
ATOM 6592 N N . LEU A 1 861 ? 3.474 19.226 37.113 1.00 86.31 861 LEU A N 1
ATOM 6593 C CA . LEU A 1 861 ? 2.158 18.616 37.260 1.00 86.31 861 LEU A CA 1
ATOM 6594 C C . LEU A 1 861 ? 1.800 18.422 38.740 1.00 86.31 861 LEU A C 1
ATOM 6596 O O . LEU A 1 861 ? 0.711 18.822 39.150 1.00 86.31 861 LEU A O 1
ATOM 6600 N N . ALA A 1 862 ? 2.720 17.882 39.548 1.00 84.06 862 ALA A N 1
ATOM 6601 C CA . ALA A 1 862 ? 2.528 17.693 40.986 1.00 84.06 862 ALA A CA 1
ATOM 6602 C C . ALA A 1 862 ? 2.160 19.011 41.683 1.00 84.06 862 ALA A C 1
ATOM 6604 O O . ALA A 1 862 ? 1.147 19.075 42.379 1.00 84.06 862 ALA A O 1
ATOM 6605 N N . GLN A 1 863 ? 2.897 20.093 41.408 1.00 84.31 863 GLN A N 1
ATOM 6606 C CA . GLN A 1 863 ? 2.631 21.411 41.991 1.00 84.31 863 GLN A CA 1
ATOM 6607 C C . GLN A 1 863 ? 1.217 21.930 41.671 1.00 84.31 863 GLN A C 1
ATOM 6609 O O . GLN A 1 863 ? 0.534 22.469 42.545 1.00 84.31 863 GLN A O 1
ATOM 6614 N N . LYS A 1 864 ? 0.753 21.753 40.426 1.00 85.44 864 LYS A N 1
ATOM 6615 C CA . LYS A 1 864 ? -0.583 22.197 39.990 1.00 85.44 864 LYS A CA 1
ATOM 6616 C C . LYS A 1 864 ? -1.699 21.382 40.649 1.00 85.44 864 LYS A C 1
ATOM 6618 O O . LYS A 1 864 ? -2.731 21.944 41.011 1.00 85.44 864 LYS A O 1
ATOM 6623 N N . VAL A 1 865 ? -1.492 20.077 40.835 1.00 85.88 865 VAL A N 1
ATOM 6624 C CA . VAL A 1 865 ? -2.467 19.204 41.505 1.00 85.88 865 VAL A CA 1
ATOM 6625 C C . VAL A 1 865 ? -2.523 19.484 43.011 1.00 85.88 865 VAL A C 1
ATOM 6627 O O . VAL A 1 865 ? -3.621 19.567 43.555 1.00 85.88 865 VAL A O 1
ATOM 6630 N N . VAL A 1 866 ? -1.383 19.708 43.676 1.00 84.62 866 VAL A N 1
ATOM 6631 C CA . VAL A 1 866 ? -1.340 20.073 45.107 1.00 84.62 866 VAL A CA 1
ATOM 6632 C C . VAL A 1 866 ? -2.150 21.344 45.375 1.00 84.62 866 VAL A C 1
ATOM 6634 O O . VAL A 1 866 ? -2.952 21.368 46.304 1.00 84.62 866 VAL A O 1
ATOM 6637 N N . ALA A 1 867 ? -2.047 22.360 44.512 1.00 83.62 867 ALA A N 1
ATOM 6638 C CA . ALA A 1 867 ? -2.840 23.585 44.646 1.00 83.62 867 ALA A CA 1
ATOM 6639 C C . ALA A 1 867 ? -4.363 23.344 44.549 1.00 83.62 867 ALA A C 1
ATOM 6641 O O . ALA A 1 867 ? -5.145 24.006 45.231 1.00 83.62 867 ALA A O 1
ATOM 6642 N N . LEU A 1 868 ? -4.806 22.396 43.714 1.00 83.56 868 LEU A N 1
ATOM 6643 C CA . LEU A 1 868 ? -6.223 22.022 43.600 1.00 83.56 868 LEU A CA 1
ATOM 6644 C C . LEU A 1 868 ? -6.691 21.171 44.785 1.00 83.56 868 LEU A C 1
ATOM 6646 O O . LEU A 1 868 ? -7.823 21.324 45.241 1.00 83.56 868 LEU A O 1
ATOM 6650 N N . GLN A 1 869 ? -5.814 20.312 45.304 1.00 84.44 869 GLN A N 1
ATOM 6651 C CA . GLN A 1 869 ? -6.062 19.538 46.516 1.00 84.44 869 GLN A CA 1
ATOM 6652 C C . GLN A 1 869 ? -6.252 20.460 47.730 1.00 84.44 869 GLN A C 1
ATOM 6654 O O . GLN A 1 869 ? -7.225 20.308 48.463 1.00 84.44 869 GLN A O 1
ATOM 6659 N N . GLU A 1 870 ? -5.382 21.461 47.908 1.00 81.19 870 GLU A N 1
ATOM 6660 C CA . GLU A 1 870 ? -5.514 22.484 48.962 1.00 81.19 870 GLU A CA 1
ATOM 6661 C C . GLU A 1 870 ? -6.783 23.337 48.802 1.00 81.19 870 GLU A C 1
ATOM 6663 O O . GLU A 1 870 ? -7.334 23.822 49.790 1.00 81.19 870 GLU A O 1
ATOM 6668 N N . ALA A 1 871 ? -7.285 23.480 47.572 1.00 77.44 871 ALA A N 1
ATOM 6669 C CA . ALA A 1 871 ? -8.558 24.134 47.275 1.00 77.44 871 ALA A CA 1
ATOM 6670 C C . ALA A 1 871 ? -9.799 23.236 47.502 1.00 77.44 871 ALA A C 1
ATOM 6672 O O . ALA A 1 871 ? -10.922 23.701 47.292 1.00 77.44 871 ALA A O 1
ATOM 6673 N N . GLY A 1 872 ? -9.616 21.979 47.934 1.00 76.19 872 GLY A N 1
ATOM 6674 C CA . GLY A 1 872 ? -10.691 21.052 48.307 1.00 76.19 872 GLY A CA 1
ATOM 6675 C C . GLY A 1 872 ? -11.177 20.106 47.201 1.00 76.19 872 GLY A C 1
ATOM 6676 O O . GLY A 1 872 ? -12.264 19.541 47.342 1.00 76.19 872 GLY A O 1
ATOM 6677 N N . ALA A 1 873 ? -10.419 19.931 46.111 1.00 80.88 873 ALA A N 1
ATOM 6678 C CA . ALA A 1 873 ? -10.773 18.999 45.038 1.00 80.88 873 ALA A CA 1
ATOM 6679 C C . ALA A 1 873 ? -10.730 17.531 45.502 1.00 80.88 873 ALA A C 1
ATOM 6681 O O . ALA A 1 873 ? -9.799 17.108 46.185 1.00 80.88 873 ALA A O 1
ATOM 6682 N N . LEU A 1 874 ? -11.718 16.740 45.075 1.00 80.88 874 LEU A N 1
ATOM 6683 C CA . LEU A 1 874 ? -11.839 15.314 45.408 1.00 80.88 874 LEU A CA 1
ATOM 6684 C C . LEU A 1 874 ? -10.949 14.428 44.513 1.00 80.88 874 LEU A C 1
ATOM 6686 O O . LEU A 1 874 ? -10.417 13.416 44.963 1.00 80.88 874 LEU A O 1
ATOM 6690 N N . ALA A 1 875 ? -10.806 14.810 43.242 1.00 84.31 875 ALA A N 1
ATOM 6691 C CA . ALA A 1 875 ? -9.963 14.172 42.231 1.00 84.31 875 ALA A CA 1
ATOM 6692 C C . ALA A 1 875 ? -9.665 15.171 41.098 1.00 84.31 875 ALA A C 1
ATOM 6694 O O . ALA A 1 875 ? -10.370 16.177 40.952 1.00 84.31 875 ALA A O 1
ATOM 6695 N N . VAL A 1 876 ? -8.641 14.897 40.282 1.00 87.88 876 VAL A N 1
ATOM 6696 C CA . VAL A 1 876 ? -8.249 15.763 39.156 1.00 87.88 876 VAL A CA 1
ATOM 6697 C C . VAL A 1 876 ? -8.175 14.978 37.849 1.00 87.88 876 VAL A C 1
ATOM 6699 O O . VAL A 1 876 ? -7.523 13.940 37.760 1.00 87.88 876 VAL A O 1
ATOM 6702 N N . VAL A 1 877 ? -8.809 15.518 36.810 1.00 89.25 877 VAL A N 1
ATOM 6703 C CA . VAL A 1 877 ? -8.710 15.053 35.423 1.00 89.25 877 VAL A CA 1
ATOM 6704 C C . VAL A 1 877 ? -7.915 16.079 34.621 1.00 89.25 877 VAL A C 1
ATOM 6706 O O . VAL A 1 877 ? -8.260 17.261 34.585 1.00 89.25 877 VAL A O 1
ATOM 6709 N N . VAL A 1 878 ? -6.846 15.632 33.971 1.00 88.81 878 VAL A N 1
ATOM 6710 C CA . VAL A 1 878 ? -5.866 16.489 33.301 1.00 88.81 878 VAL A CA 1
ATOM 6711 C C . VAL A 1 878 ? -5.838 16.180 31.807 1.00 88.81 878 VAL A C 1
ATOM 6713 O O . VAL A 1 878 ? -5.458 15.085 31.408 1.00 88.81 878 VAL A O 1
ATOM 6716 N N . GLY A 1 879 ? -6.194 17.153 30.970 1.00 87.94 879 GLY A N 1
ATOM 6717 C CA . GLY A 1 879 ? -5.934 17.119 29.531 1.00 87.94 879 GLY A CA 1
ATOM 6718 C C . GLY A 1 879 ? -4.474 17.458 29.247 1.00 87.94 879 GLY A C 1
ATOM 6719 O O . GLY A 1 879 ? -4.054 18.592 29.478 1.00 87.94 879 GLY A O 1
ATOM 6720 N N . PHE A 1 880 ? -3.702 16.486 28.774 1.00 83.12 880 PHE A N 1
ATOM 6721 C CA . PHE A 1 880 ? -2.270 16.606 28.523 1.00 83.12 880 PHE A CA 1
ATOM 6722 C C . PHE A 1 880 ? -2.005 17.049 27.075 1.00 83.12 880 PHE A C 1
ATOM 6724 O O . PHE A 1 880 ? -2.249 16.296 26.132 1.00 83.12 880 PHE A O 1
ATOM 6731 N N . ASP A 1 881 ? -1.508 18.277 26.897 1.00 77.50 881 ASP A N 1
ATOM 6732 C CA . ASP A 1 881 ? -1.318 18.921 25.591 1.00 77.50 881 ASP A CA 1
ATOM 6733 C C . ASP A 1 881 ? 0.168 19.130 25.262 1.00 77.50 881 ASP A C 1
ATOM 6735 O O . ASP A 1 881 ? 0.713 20.232 25.332 1.00 77.50 881 ASP A O 1
ATOM 6739 N N . PHE A 1 882 ? 0.847 18.036 24.913 1.00 70.50 882 PHE A N 1
ATOM 6740 C CA . PHE A 1 882 ? 2.223 18.051 24.412 1.00 70.50 882 PHE A CA 1
ATOM 6741 C C . PHE A 1 882 ? 2.267 17.392 23.037 1.00 70.50 882 PHE A C 1
ATOM 6743 O O . PHE A 1 882 ? 2.440 16.187 22.918 1.00 70.50 882 PHE A O 1
ATOM 6750 N N . HIS A 1 883 ? 2.096 18.183 21.974 1.00 68.38 883 HIS A N 1
ATOM 6751 C CA . HIS A 1 883 ? 2.200 17.709 20.585 1.00 68.38 883 HIS A CA 1
ATOM 6752 C C . HIS A 1 883 ? 1.337 16.469 20.258 1.00 68.38 883 HIS A C 1
ATOM 6754 O O . HIS A 1 883 ? 1.741 15.643 19.440 1.00 68.38 883 HIS A O 1
ATOM 6760 N N . ASN A 1 884 ? 0.148 16.347 20.860 1.00 56.91 884 ASN A N 1
ATOM 6761 C CA . ASN A 1 884 ? -0.754 15.197 20.700 1.00 56.91 884 ASN A CA 1
ATOM 6762 C C . ASN A 1 884 ? -0.132 13.839 21.088 1.00 56.91 884 ASN A C 1
ATOM 6764 O O . ASN A 1 884 ? -0.465 12.820 20.480 1.00 56.91 884 ASN A O 1
ATOM 6768 N N . THR A 1 885 ? 0.778 13.794 22.066 1.00 58.72 885 THR A N 1
ATOM 6769 C CA . THR A 1 885 ? 1.252 12.508 22.605 1.00 58.72 885 THR A CA 1
ATOM 6770 C C . THR A 1 885 ? 0.133 11.778 23.342 1.00 58.72 885 THR A C 1
ATOM 6772 O O . THR A 1 885 ? -0.664 12.409 24.037 1.00 58.72 885 THR A O 1
ATOM 6775 N N . GLU A 1 886 ? 0.093 10.449 23.231 1.00 62.53 886 GLU A N 1
ATOM 6776 C CA . GLU A 1 886 ? -0.815 9.638 24.046 1.00 62.53 886 GLU A CA 1
ATOM 6777 C C . GLU A 1 886 ? -0.462 9.781 25.540 1.00 62.53 886 GLU A C 1
ATOM 6779 O O . GLU A 1 886 ? 0.721 9.903 25.882 1.00 62.53 886 GLU A O 1
ATOM 6784 N N . PRO A 1 887 ? -1.465 9.807 26.438 1.00 70.62 887 PRO A N 1
ATOM 6785 C CA . PRO A 1 887 ? -1.224 9.892 27.869 1.00 70.62 887 PRO A CA 1
ATOM 6786 C C . PRO A 1 887 ? -0.511 8.624 28.350 1.00 70.62 887 PRO A C 1
ATOM 6788 O O . PRO A 1 887 ? -0.838 7.516 27.929 1.00 70.62 887 PRO A O 1
ATOM 6791 N N . PHE A 1 888 ? 0.457 8.792 29.245 1.00 71.44 888 PHE A N 1
ATOM 6792 C CA . PHE A 1 888 ? 1.241 7.709 29.834 1.00 71.44 888 PHE A CA 1
ATOM 6793 C C . PHE A 1 888 ? 1.241 7.823 31.358 1.00 71.44 888 PHE A C 1
ATOM 6795 O O . PHE A 1 888 ? 0.951 8.882 31.914 1.00 71.44 888 PHE A O 1
ATOM 6802 N N . MET A 1 889 ? 1.566 6.724 32.038 1.00 73.62 889 MET A N 1
ATOM 6803 C CA . MET A 1 889 ? 1.657 6.695 33.496 1.00 73.62 889 MET A CA 1
ATOM 6804 C C . MET A 1 889 ? 2.763 7.640 33.976 1.00 73.62 889 MET A C 1
ATOM 6806 O O . MET A 1 889 ? 3.929 7.459 33.628 1.00 73.62 889 MET A O 1
ATOM 6810 N N . VAL A 1 890 ? 2.394 8.628 34.792 1.00 78.75 890 VAL A N 1
ATOM 6811 C CA . VAL A 1 890 ? 3.336 9.534 35.463 1.00 78.75 890 VAL A CA 1
ATOM 6812 C C . VAL A 1 890 ? 3.426 9.150 36.936 1.00 78.75 890 VAL A C 1
ATOM 6814 O O . VAL A 1 890 ? 2.409 9.096 37.639 1.00 78.75 890 VAL A O 1
ATOM 6817 N N . ASP A 1 891 ? 4.648 8.907 37.406 1.00 79.31 891 ASP A N 1
ATOM 6818 C CA . ASP A 1 891 ? 4.930 8.649 38.814 1.00 79.31 891 ASP A CA 1
ATOM 6819 C C . ASP A 1 891 ? 4.994 9.975 39.578 1.00 79.31 891 ASP A C 1
ATOM 6821 O O . ASP A 1 891 ? 6.026 10.636 39.641 1.00 79.31 891 ASP A O 1
ATOM 6825 N N . LEU A 1 892 ? 3.862 10.381 40.156 1.00 81.06 892 LEU A N 1
ATOM 6826 C CA . LEU A 1 892 ? 3.799 11.566 41.008 1.00 81.06 892 LEU A CA 1
ATOM 6827 C C . LEU A 1 892 ? 4.371 11.251 42.405 1.00 81.06 892 LEU A C 1
ATOM 6829 O O . LEU A 1 892 ? 4.077 10.179 42.952 1.00 81.06 892 LEU A O 1
ATOM 6833 N N . PRO A 1 893 ? 5.168 12.161 42.999 1.00 73.31 893 PRO A N 1
ATOM 6834 C CA . PRO A 1 893 ? 5.791 11.942 44.299 1.00 73.31 893 PRO A CA 1
ATOM 6835 C C . PRO A 1 893 ? 4.746 11.980 45.421 1.00 73.31 893 PRO A C 1
ATOM 6837 O O . PRO A 1 893 ? 4.133 13.009 45.697 1.00 73.31 893 PRO A O 1
ATOM 6840 N N . VAL A 1 894 ? 4.557 10.844 46.097 1.00 64.69 894 VAL A N 1
ATOM 6841 C CA . VAL A 1 894 ? 3.618 10.720 47.229 1.00 64.69 894 VAL A CA 1
ATOM 6842 C C . VAL A 1 894 ? 4.130 11.480 48.462 1.00 64.69 894 VAL A C 1
ATOM 6844 O O . VAL A 1 894 ? 3.341 12.041 49.221 1.00 64.69 894 VAL A O 1
ATOM 6847 N N . ASP A 1 895 ? 5.454 11.566 48.622 1.00 65.00 895 ASP A N 1
ATOM 6848 C CA . ASP A 1 895 ? 6.111 12.240 49.750 1.00 65.00 895 ASP A CA 1
ATOM 6849 C C . ASP A 1 895 ? 5.916 13.770 49.749 1.00 65.00 895 ASP A C 1
ATOM 6851 O O . ASP A 1 895 ? 6.103 14.414 50.780 1.00 65.00 895 ASP A O 1
ATOM 6855 N N . GLU A 1 896 ? 5.491 14.362 48.625 1.00 62.81 896 GLU A N 1
ATOM 6856 C CA . GLU A 1 896 ? 5.188 15.799 48.510 1.00 62.81 896 GLU A CA 1
ATOM 6857 C C . GLU A 1 896 ? 3.747 16.159 48.926 1.00 62.81 896 GLU A C 1
ATOM 6859 O O . GLU A 1 896 ? 3.287 17.278 48.708 1.00 62.81 896 GLU A O 1
ATOM 6864 N N . GLY A 1 897 ? 3.026 15.230 49.564 1.00 65.38 897 GLY A N 1
ATOM 6865 C CA . GLY A 1 897 ? 1.705 15.495 50.140 1.00 65.38 897 GLY A CA 1
ATOM 6866 C C . GLY A 1 897 ? 0.539 15.354 49.160 1.00 65.38 897 GLY A C 1
ATOM 6867 O O . GLY A 1 897 ? -0.548 15.854 49.444 1.00 65.38 897 GLY A O 1
ATOM 6868 N N . LEU A 1 898 ? 0.729 14.664 48.031 1.00 74.19 898 LEU A N 1
ATOM 6869 C CA . LEU A 1 898 ? -0.329 14.367 47.065 1.00 74.19 898 LEU A CA 1
ATOM 6870 C C . LEU A 1 898 ? -1.046 13.047 47.399 1.00 74.19 898 LEU A C 1
ATOM 6872 O O . LEU A 1 898 ? -0.428 11.984 47.403 1.00 74.19 898 LEU A O 1
ATOM 6876 N N . TYR A 1 899 ? -2.360 13.100 47.633 1.00 76.06 899 TYR A N 1
ATOM 6877 C CA . TYR A 1 899 ? -3.168 11.930 48.011 1.00 76.06 899 TYR A CA 1
ATOM 6878 C C . TYR A 1 899 ? -4.503 11.798 47.266 1.00 76.06 899 TYR A C 1
ATOM 6880 O O . TYR A 1 899 ? -5.205 10.805 47.468 1.00 76.06 899 TYR A O 1
ATOM 6888 N N . ILE A 1 900 ? -4.857 12.749 46.396 1.00 77.38 900 ILE A N 1
ATOM 6889 C CA . ILE A 1 900 ? -6.051 12.645 45.548 1.00 77.38 900 ILE A CA 1
ATOM 6890 C C . ILE A 1 900 ? -5.779 11.868 44.242 1.00 77.38 900 ILE A C 1
ATOM 6892 O O . ILE A 1 900 ? -4.656 11.905 43.722 1.00 77.38 900 ILE A O 1
ATOM 6896 N N . PRO A 1 901 ? -6.788 11.172 43.679 1.00 83.12 901 PRO A N 1
ATOM 6897 C CA . PRO A 1 901 ? -6.667 10.513 42.380 1.00 83.12 901 PRO A CA 1
ATOM 6898 C C . PRO A 1 901 ? -6.441 11.518 41.244 1.00 83.12 901 PRO A C 1
ATOM 6900 O O . PRO A 1 901 ? -7.134 12.537 41.155 1.00 83.12 901 PRO A O 1
ATOM 6903 N N . VAL A 1 902 ? -5.498 11.207 40.354 1.00 86.00 902 VAL A N 1
ATOM 6904 C CA . VAL A 1 902 ? -5.177 11.992 39.154 1.00 86.00 902 VAL A CA 1
ATOM 6905 C C . VAL A 1 902 ? -5.263 11.117 37.905 1.00 86.00 902 VAL A C 1
ATOM 6907 O O . VAL A 1 902 ? -4.685 10.029 37.841 1.00 86.00 902 VAL A O 1
ATOM 6910 N N . PHE A 1 903 ? -5.980 11.601 36.896 1.00 87.81 903 PHE A N 1
ATOM 6911 C CA . PHE A 1 903 ? -6.180 10.897 35.633 1.00 87.81 903 PHE A CA 1
ATOM 6912 C C . PHE A 1 903 ? -5.796 11.778 34.453 1.00 87.81 903 PHE A C 1
ATOM 6914 O O . PHE A 1 903 ? -6.121 12.964 34.421 1.00 87.81 903 PHE A O 1
ATOM 6921 N N . LEU A 1 904 ? -5.109 11.187 33.480 1.00 86.81 904 LEU A N 1
ATOM 6922 C CA . LEU A 1 904 ? -4.602 11.855 32.289 1.00 86.81 904 LEU A CA 1
ATOM 6923 C C . LEU A 1 904 ? -5.468 11.502 31.072 1.00 86.81 904 LEU A C 1
ATOM 6925 O O . LEU A 1 904 ? -5.778 10.334 30.823 1.00 86.81 904 LEU A O 1
ATOM 6929 N N . LEU A 1 905 ? -5.826 12.532 30.309 1.00 87.38 905 LEU A N 1
ATOM 6930 C CA . LEU A 1 905 ? -6.538 12.483 29.033 1.00 87.38 905 LEU A CA 1
ATOM 6931 C C . LEU A 1 905 ? -5.663 13.092 27.933 1.00 87.38 905 LEU A C 1
ATOM 6933 O O . LEU A 1 905 ? -4.910 14.027 28.197 1.00 87.38 905 LEU A O 1
ATOM 6937 N N . ASP A 1 906 ? -5.801 12.629 26.691 1.00 81.88 906 ASP A N 1
ATOM 6938 C CA . ASP A 1 906 ? -5.280 13.383 25.543 1.00 81.88 906 ASP A CA 1
ATOM 6939 C C . ASP A 1 906 ? -6.141 14.624 25.238 1.00 81.88 906 ASP A C 1
ATOM 6941 O O . ASP A 1 906 ? -7.249 14.794 25.758 1.00 81.88 906 ASP A O 1
ATOM 6945 N N . VAL A 1 907 ? -5.628 15.482 24.355 1.00 79.00 907 VAL A N 1
ATOM 6946 C CA . VAL A 1 907 ? -6.281 16.730 23.935 1.00 79.00 907 VAL A CA 1
ATOM 6947 C C . VAL A 1 907 ? -7.660 16.489 23.315 1.00 79.00 907 VAL A C 1
ATOM 6949 O O . VAL A 1 907 ? -8.605 17.204 23.640 1.00 79.00 907 VAL A O 1
ATOM 6952 N N . ALA A 1 908 ? -7.816 15.471 22.465 1.00 76.62 908 ALA A N 1
ATOM 6953 C CA . ALA A 1 908 ? -9.079 15.208 21.777 1.00 76.62 908 ALA A CA 1
ATOM 6954 C C . ALA A 1 908 ? -10.172 14.740 22.753 1.00 76.62 908 ALA A C 1
ATOM 6956 O O . ALA A 1 908 ? -11.312 15.202 22.685 1.00 76.62 908 ALA A O 1
ATOM 6957 N N . ARG A 1 909 ? -9.826 13.859 23.696 1.00 83.06 909 ARG A N 1
ATOM 6958 C CA . ARG A 1 909 ? -10.711 13.374 24.766 1.00 83.06 909 ARG A CA 1
ATOM 6959 C C . ARG A 1 909 ? -11.051 14.487 25.754 1.00 83.06 909 ARG A C 1
ATOM 6961 O O . ARG A 1 909 ? -12.208 14.618 26.148 1.00 83.06 909 ARG A O 1
ATOM 6968 N N . TYR A 1 910 ? -10.081 15.329 26.109 1.00 85.12 910 TYR A N 1
ATOM 6969 C CA . TYR A 1 910 ? -10.322 16.524 26.918 1.00 85.12 910 TYR A CA 1
ATOM 6970 C C . TYR A 1 910 ? -11.330 17.468 26.245 1.00 85.12 910 TYR A C 1
ATOM 6972 O O . TYR A 1 910 ? -12.294 17.898 26.879 1.00 85.12 910 TYR A O 1
ATOM 6980 N N . GLU A 1 911 ? -11.161 17.748 24.948 1.00 82.81 911 GLU A N 1
ATOM 6981 C CA . GLU A 1 911 ? -12.096 18.575 24.178 1.00 82.81 911 GLU A CA 1
ATOM 6982 C C . GLU A 1 911 ? -13.500 17.960 24.109 1.00 82.81 911 GLU A C 1
ATOM 6984 O O . GLU A 1 911 ? -14.487 18.695 24.204 1.00 82.81 911 GLU A O 1
ATOM 6989 N N . GLN A 1 912 ? -13.618 16.631 23.998 1.00 80.62 912 GLN A N 1
ATOM 6990 C CA . GLN A 1 912 ? -14.910 15.930 24.041 1.00 80.62 912 GLN A CA 1
ATOM 6991 C C . GLN A 1 912 ? -15.625 16.131 25.383 1.00 80.62 912 GLN A C 1
ATOM 6993 O O . GLN A 1 912 ? -16.794 16.528 25.396 1.00 80.62 912 GLN A O 1
ATOM 6998 N N . VAL A 1 913 ? -14.924 15.922 26.503 1.00 82.25 913 VAL A N 1
ATOM 6999 C CA . VAL A 1 913 ? -15.458 16.147 27.858 1.00 82.25 913 VAL A CA 1
ATOM 7000 C C . VAL A 1 913 ? -15.869 17.611 28.028 1.00 82.25 913 VAL A C 1
ATOM 7002 O O . VAL A 1 913 ? -16.990 17.899 28.447 1.00 82.25 913 VAL A O 1
ATOM 7005 N N . ASN A 1 914 ? -15.002 18.547 27.633 1.00 83.31 914 ASN A N 1
ATOM 7006 C CA . ASN A 1 914 ? -15.247 19.980 27.776 1.00 83.31 914 ASN A CA 1
ATOM 7007 C C . ASN A 1 914 ? -16.427 20.460 26.908 1.00 83.31 914 ASN A C 1
ATOM 7009 O O . ASN A 1 914 ? -17.258 21.249 27.355 1.00 83.31 914 ASN A O 1
ATOM 7013 N N . THR A 1 915 ? -16.561 19.937 25.686 1.00 82.56 915 THR A N 1
ATOM 7014 C CA . THR A 1 915 ? -17.702 20.229 24.802 1.00 82.56 915 THR A CA 1
ATOM 7015 C C . THR A 1 915 ? -19.004 19.675 25.378 1.00 82.56 915 THR A C 1
ATOM 7017 O O . THR A 1 915 ? -20.027 20.361 25.348 1.00 82.56 915 THR A O 1
ATOM 7020 N N . CYS A 1 916 ? -18.976 18.461 25.940 1.00 78.94 916 CYS A N 1
ATOM 7021 C CA . CYS A 1 916 ? -20.139 17.861 26.592 1.00 78.94 916 CYS A CA 1
ATOM 7022 C C . CYS A 1 916 ? -20.612 18.720 27.774 1.00 78.94 916 CYS A C 1
ATOM 7024 O O . CYS A 1 916 ? -21.800 19.039 27.850 1.00 78.94 916 CYS A O 1
ATOM 7026 N N . LEU A 1 917 ? -19.684 19.175 28.623 1.00 78.50 917 LEU A N 1
ATOM 7027 C CA . LEU A 1 917 ? -19.971 20.094 29.729 1.00 78.50 917 LEU A CA 1
ATOM 7028 C C . LEU A 1 917 ? -20.523 21.443 29.243 1.00 78.50 917 LEU A C 1
ATOM 7030 O O . LEU A 1 917 ? -21.516 21.923 29.779 1.00 78.50 917 LEU A O 1
ATOM 7034 N N . ALA A 1 918 ? -19.926 22.041 28.206 1.00 77.12 918 ALA A N 1
ATOM 7035 C CA . ALA A 1 918 ? -20.341 23.347 27.686 1.00 77.12 918 ALA A CA 1
ATOM 7036 C C . ALA A 1 918 ? -21.709 23.328 26.977 1.00 77.12 918 ALA A C 1
ATOM 7038 O O . ALA A 1 918 ? -22.371 24.358 26.873 1.00 77.12 918 ALA A O 1
ATOM 7039 N N . SER A 1 919 ? -22.125 22.171 26.456 1.00 71.94 919 SER A N 1
ATOM 7040 C CA . SER A 1 919 ? -23.346 22.030 25.653 1.00 71.94 919 SER A CA 1
ATOM 7041 C C . SER A 1 919 ? -24.646 21.899 26.460 1.00 71.94 919 SER A C 1
ATOM 7043 O O . SER A 1 919 ? -25.725 21.966 25.865 1.00 71.94 919 SER A O 1
ATOM 7045 N N . ARG A 1 920 ? -24.585 21.702 27.786 1.00 67.06 920 ARG A N 1
ATOM 7046 C CA . ARG A 1 920 ? -25.767 21.442 28.629 1.00 67.06 920 ARG A CA 1
ATOM 7047 C C . ARG A 1 920 ? -25.947 22.450 29.764 1.00 67.06 920 ARG A C 1
ATOM 7049 O O . ARG A 1 920 ? -24.991 22.911 30.366 1.00 67.06 920 ARG A O 1
ATOM 7056 N N . GLU A 1 921 ? -27.211 22.721 30.096 1.00 56.69 921 GLU A N 1
ATOM 7057 C CA . GLU A 1 921 ? -27.637 23.647 31.163 1.00 56.69 921 GLU A CA 1
ATOM 7058 C C . GLU A 1 921 ? -28.010 22.939 32.496 1.00 56.69 921 GLU A C 1
ATOM 7060 O O . GLU A 1 921 ? -28.673 23.536 33.341 1.00 56.69 921 GLU A O 1
ATOM 7065 N N . GLY A 1 922 ? -27.628 21.667 32.708 1.00 67.06 922 GLY A N 1
ATOM 7066 C CA . GLY A 1 922 ? -27.997 20.870 33.900 1.00 67.06 922 GLY A CA 1
ATOM 7067 C C . GLY A 1 922 ? -26.800 20.270 34.660 1.00 67.06 922 GLY A C 1
ATOM 7068 O O . GLY A 1 922 ? -25.716 20.201 34.084 1.00 67.06 922 GLY A O 1
ATOM 7069 N N . PRO A 1 923 ? -26.975 19.829 35.928 1.00 67.69 923 PRO A N 1
ATOM 7070 C CA . PRO A 1 923 ? -25.900 19.218 36.713 1.00 67.69 923 PRO A CA 1
ATOM 7071 C C . PRO A 1 923 ? -25.443 17.904 36.068 1.00 67.69 923 PRO A C 1
ATOM 7073 O O . PRO A 1 923 ? -26.268 17.064 35.702 1.00 67.69 923 PRO A O 1
ATOM 7076 N N . VAL A 1 924 ? -24.127 17.766 35.905 1.00 75.25 924 VAL A N 1
ATOM 7077 C CA . VAL A 1 924 ? -23.467 16.571 35.374 1.00 75.25 924 VAL A CA 1
ATOM 7078 C C . VAL A 1 924 ? -22.631 15.977 36.496 1.00 75.25 924 VAL A C 1
ATOM 7080 O O . VAL A 1 924 ? -21.681 16.607 36.970 1.00 75.25 924 VAL A O 1
ATOM 7083 N N . ASP A 1 925 ? -23.006 14.776 36.912 1.00 79.25 925 ASP A N 1
ATOM 7084 C CA . ASP A 1 925 ? -22.228 13.976 37.844 1.00 79.25 925 ASP A CA 1
ATOM 7085 C C . ASP A 1 925 ? -21.136 13.228 37.077 1.00 79.25 925 ASP A C 1
ATOM 7087 O O . ASP A 1 925 ? -21.253 12.947 35.883 1.00 79.25 925 ASP A O 1
ATOM 7091 N N . VAL A 1 926 ? -20.049 12.925 37.766 1.00 80.75 926 VAL A N 1
ATOM 7092 C CA . VAL A 1 926 ? -18.899 12.195 37.248 1.00 80.75 926 VAL A CA 1
ATOM 7093 C C . VAL A 1 926 ? -18.665 10.989 38.112 1.00 80.75 926 VAL A C 1
ATOM 7095 O O . VAL A 1 926 ? -18.618 11.104 39.337 1.00 80.75 926 VAL A O 1
ATOM 7098 N N . ARG A 1 927 ? -18.446 9.856 37.455 1.00 82.56 927 ARG A N 1
ATOM 7099 C CA . ARG A 1 927 ? -17.968 8.629 38.074 1.00 82.56 927 ARG A CA 1
ATOM 7100 C C . ARG A 1 927 ? -16.581 8.310 37.527 1.00 82.56 927 ARG A C 1
ATOM 7102 O O . ARG A 1 927 ? -16.398 8.232 36.317 1.00 82.56 927 ARG A O 1
ATOM 7109 N N . MET A 1 928 ? -15.606 8.119 38.411 1.00 79.75 928 MET A N 1
ATOM 7110 C CA . MET A 1 928 ? -14.239 7.726 38.044 1.00 79.75 928 MET A CA 1
ATOM 7111 C C . MET A 1 928 ? -13.923 6.367 38.646 1.00 79.75 928 MET A C 1
ATOM 7113 O O . MET A 1 928 ? -13.866 6.282 39.865 1.00 79.75 928 MET A O 1
ATOM 7117 N N . PHE A 1 929 ? -13.721 5.318 37.857 1.00 77.50 929 PHE A N 1
ATOM 7118 C CA . PHE A 1 929 ? -13.626 3.947 38.374 1.00 77.50 929 PHE A CA 1
ATOM 7119 C C . PHE A 1 929 ? -12.639 3.095 37.579 1.00 77.50 929 PHE A C 1
ATOM 7121 O O . PHE A 1 929 ? -12.298 3.421 36.444 1.00 77.50 929 PHE A O 1
ATOM 7128 N N . HIS A 1 930 ? -12.180 2.006 38.190 1.00 76.12 930 HIS A N 1
ATOM 7129 C CA . HIS A 1 930 ? -11.478 0.936 37.488 1.00 76.12 930 HIS A CA 1
ATOM 7130 C C . HIS A 1 930 ? -12.490 -0.089 36.970 1.00 76.12 930 HIS A C 1
ATOM 7132 O O . HIS A 1 930 ? -13.418 -0.440 37.688 1.00 76.12 930 HIS A O 1
ATOM 7138 N N . ARG A 1 931 ? -12.337 -0.590 35.747 1.00 74.06 931 ARG A N 1
ATOM 7139 C CA . ARG A 1 931 ? -13.170 -1.674 35.223 1.00 74.06 931 ARG A CA 1
ATOM 7140 C C . ARG A 1 931 ? -12.303 -2.908 34.961 1.00 74.06 931 ARG A C 1
ATOM 7142 O O . ARG A 1 931 ? -11.388 -2.796 34.146 1.00 74.06 931 ARG A O 1
ATOM 7149 N N . PRO A 1 932 ? -12.586 -4.061 35.593 1.00 69.69 932 PRO A N 1
ATOM 7150 C CA . PRO A 1 932 ? -11.914 -5.319 35.286 1.00 69.69 932 PRO A CA 1
ATOM 7151 C C . PRO A 1 932 ? -12.451 -5.935 33.983 1.00 69.69 932 PRO A C 1
ATOM 7153 O O . PRO A 1 932 ? -13.636 -5.801 33.668 1.00 69.69 932 PRO A O 1
ATOM 7156 N N . ASP A 1 933 ? -11.606 -6.657 33.242 1.00 70.69 933 ASP A N 1
ATOM 7157 C CA . ASP A 1 933 ? -12.060 -7.454 32.098 1.00 70.69 933 ASP A CA 1
ATOM 7158 C C . ASP A 1 933 ? -12.593 -8.825 32.554 1.00 70.69 933 ASP A C 1
ATOM 7160 O O . ASP A 1 933 ? -11.844 -9.744 32.893 1.00 70.69 933 ASP A O 1
ATOM 7164 N N . ASN A 1 934 ? -13.919 -8.969 32.538 1.00 72.00 934 ASN A N 1
ATOM 7165 C CA . ASN A 1 934 ? -14.613 -10.206 32.907 1.00 72.00 934 ASN A CA 1
ATOM 7166 C C . ASN A 1 934 ? -14.870 -11.153 31.720 1.00 72.00 934 ASN A C 1
ATOM 7168 O O . ASN A 1 934 ? -15.294 -12.298 31.916 1.00 72.00 934 ASN A O 1
ATOM 7172 N N . THR A 1 935 ? -14.555 -10.736 30.491 1.00 74.56 935 THR A N 1
ATOM 7173 C CA . THR A 1 935 ? -14.725 -11.546 29.273 1.00 74.56 935 THR A CA 1
ATOM 7174 C C . THR A 1 935 ? -14.023 -12.917 29.336 1.00 74.56 935 THR A C 1
ATOM 7176 O O . THR A 1 935 ? -14.670 -13.919 29.013 1.00 74.56 935 THR A O 1
ATOM 7179 N N . PRO A 1 936 ? -12.757 -13.053 29.793 1.00 73.62 936 PRO A N 1
ATOM 7180 C CA . PRO A 1 936 ? -12.073 -14.346 29.785 1.00 73.62 936 PRO A CA 1
ATOM 7181 C C . PRO A 1 936 ? -12.632 -15.287 30.858 1.00 73.62 936 PRO A C 1
ATOM 7183 O O . PRO A 1 936 ? -12.621 -16.507 30.678 1.00 73.62 936 PRO A O 1
ATOM 7186 N N . ARG A 1 937 ? -13.174 -14.733 31.952 1.00 74.56 937 ARG A N 1
ATOM 7187 C CA . ARG A 1 937 ? -13.860 -15.501 33.001 1.00 74.56 937 ARG A CA 1
ATOM 7188 C C . ARG A 1 937 ? -15.155 -16.109 32.467 1.00 74.56 937 ARG A C 1
ATOM 7190 O O . ARG A 1 937 ? -15.358 -17.310 32.622 1.00 74.56 937 ARG A O 1
ATOM 7197 N N . LEU A 1 938 ? -15.972 -15.316 31.768 1.00 77.50 938 LEU A N 1
ATOM 7198 C CA . LEU A 1 938 ? -17.216 -15.777 31.140 1.00 77.50 938 LEU A CA 1
ATOM 7199 C C . LEU A 1 938 ? -16.972 -16.849 30.075 1.00 77.50 938 LEU A C 1
ATOM 7201 O O . LEU A 1 938 ? -17.691 -17.845 30.031 1.00 77.50 938 LEU A O 1
ATOM 7205 N N . ILE A 1 939 ? -15.939 -16.674 29.246 1.00 78.31 939 ILE A N 1
ATOM 7206 C CA . ILE A 1 939 ? -15.541 -17.681 28.256 1.00 78.31 939 ILE A CA 1
ATOM 7207 C C . ILE A 1 939 ? -15.160 -18.978 28.969 1.00 78.31 939 ILE A C 1
ATOM 7209 O O . ILE A 1 939 ? -15.704 -20.031 28.648 1.00 78.31 939 ILE A O 1
ATOM 7213 N N . ARG A 1 940 ? -14.281 -18.916 29.979 1.00 77.69 940 ARG A N 1
ATOM 7214 C CA . ARG A 1 940 ? -13.857 -20.103 30.734 1.00 77.69 940 ARG A CA 1
ATOM 7215 C C . ARG A 1 940 ? -15.041 -20.830 31.374 1.00 77.69 940 ARG A C 1
ATOM 7217 O O . ARG A 1 940 ? -15.120 -22.048 31.239 1.00 77.69 940 ARG A O 1
ATOM 7224 N N . ALA A 1 941 ? -15.953 -20.103 32.016 1.00 79.44 941 ALA A N 1
ATOM 7225 C CA . ALA A 1 941 ? -17.147 -20.680 32.625 1.00 79.44 941 ALA A CA 1
ATOM 7226 C C . ALA A 1 941 ? -18.044 -21.350 31.569 1.00 79.44 941 ALA A C 1
ATOM 7228 O O . ALA A 1 941 ? -18.420 -22.510 31.723 1.00 79.44 941 ALA A O 1
ATOM 7229 N N . ALA A 1 942 ? -18.308 -20.680 30.440 1.00 81.25 942 ALA A N 1
ATOM 7230 C CA . ALA A 1 942 ? -19.114 -21.250 29.360 1.00 81.25 942 ALA A CA 1
ATOM 7231 C C . ALA A 1 942 ? -18.513 -22.555 28.807 1.00 81.25 942 ALA A C 1
ATOM 7233 O O . ALA A 1 942 ? -19.226 -23.523 28.541 1.00 81.25 942 ALA A O 1
ATOM 7234 N N . LEU A 1 943 ? -17.189 -22.616 28.666 1.00 80.38 943 LEU A N 1
ATOM 7235 C CA . LEU A 1 943 ? -16.516 -23.826 28.201 1.00 80.38 943 LEU A CA 1
ATOM 7236 C C . LEU A 1 943 ? -16.526 -24.946 29.254 1.00 80.38 943 LEU A C 1
ATOM 7238 O O . LEU A 1 943 ? -16.739 -26.103 28.899 1.00 80.38 943 LEU A O 1
ATOM 7242 N N . GLN A 1 944 ? -16.362 -24.623 30.542 1.00 82.94 944 GLN A N 1
ATOM 7243 C CA . GLN A 1 944 ? -16.449 -25.597 31.643 1.00 82.94 944 GLN A CA 1
ATOM 7244 C C . GLN A 1 944 ? -17.840 -26.236 31.763 1.00 82.94 944 GLN A C 1
ATOM 7246 O O . GLN A 1 944 ? -17.936 -27.427 32.053 1.00 82.94 944 GLN A O 1
ATOM 7251 N N . HIS A 1 945 ? -18.902 -25.483 31.465 1.00 83.44 945 HIS A N 1
ATOM 7252 C CA . HIS A 1 945 ? -20.285 -25.981 31.410 1.00 83.44 945 HIS A CA 1
ATOM 7253 C C . HIS A 1 945 ? -20.645 -26.663 30.071 1.00 83.44 945 HIS A C 1
ATOM 7255 O O . HIS A 1 945 ? -21.801 -27.005 29.823 1.00 83.44 945 HIS A O 1
ATOM 7261 N N . GLY A 1 946 ? -19.660 -26.912 29.198 1.00 81.25 946 GLY A N 1
ATOM 7262 C CA . GLY A 1 946 ? -19.816 -27.756 28.009 1.00 81.25 946 GLY A CA 1
ATOM 7263 C C . GLY A 1 946 ? -20.367 -27.055 26.764 1.00 81.25 946 GLY A C 1
ATOM 7264 O O . GLY A 1 946 ? -20.935 -27.726 25.895 1.00 81.25 946 GLY A O 1
ATOM 7265 N N . ALA A 1 947 ? -20.227 -25.730 26.648 1.00 84.00 947 ALA A N 1
ATOM 7266 C CA . ALA A 1 947 ? -20.579 -25.015 25.421 1.00 84.00 947 ALA A CA 1
ATOM 7267 C C . ALA A 1 947 ? -19.815 -25.570 24.200 1.00 84.00 947 ALA A C 1
ATOM 7269 O O . ALA A 1 947 ? -18.613 -25.827 24.257 1.00 84.00 947 ALA A O 1
ATOM 7270 N N . ALA A 1 948 ? -20.504 -25.696 23.061 1.00 79.69 948 ALA A N 1
ATOM 7271 C CA . ALA A 1 948 ? -19.891 -26.069 21.781 1.00 79.69 948 ALA A CA 1
ATOM 7272 C C . ALA A 1 948 ? -18.972 -24.962 21.226 1.00 79.69 948 ALA A C 1
ATOM 7274 O O . ALA A 1 948 ? -18.104 -25.223 20.390 1.00 79.69 948 ALA A O 1
ATOM 7275 N N . GLY A 1 949 ? -19.161 -23.726 21.697 1.00 81.94 949 GLY A N 1
ATOM 7276 C CA . GLY A 1 949 ? -18.278 -22.599 21.435 1.00 81.94 949 GLY A CA 1
ATOM 7277 C C . GLY A 1 949 ? -18.843 -21.262 21.916 1.00 81.94 949 GLY A C 1
ATOM 7278 O O . GLY A 1 949 ? -19.969 -21.196 22.410 1.00 81.94 949 GLY A O 1
ATOM 7279 N N . VAL A 1 950 ? -18.068 -20.189 21.769 1.00 84.25 950 VAL A N 1
ATOM 7280 C CA . VAL A 1 950 ? -18.404 -18.837 22.235 1.00 84.25 950 VAL A CA 1
ATOM 7281 C C . VAL A 1 950 ? -18.307 -17.828 21.086 1.00 84.25 950 VAL A C 1
ATOM 7283 O O . VAL A 1 950 ? -17.319 -17.779 20.360 1.00 84.25 950 VAL A O 1
ATOM 7286 N N . LEU A 1 951 ? -19.343 -17.011 20.914 1.00 84.69 951 LEU A N 1
ATOM 7287 C CA . LEU A 1 951 ? -19.392 -15.876 20.000 1.00 84.69 951 LEU A CA 1
ATOM 7288 C C . LEU A 1 951 ? -19.287 -14.571 20.789 1.00 84.69 951 LEU A C 1
ATOM 7290 O O . LEU A 1 951 ? -20.124 -14.274 21.629 1.00 84.69 951 LEU A O 1
ATOM 7294 N N . LEU A 1 952 ? -18.286 -13.761 20.491 1.00 82.00 952 LEU A N 1
ATOM 7295 C CA . LEU A 1 952 ? -18.092 -12.447 21.080 1.00 82.00 952 LEU A CA 1
ATOM 7296 C C . LEU A 1 952 ? -18.792 -11.393 20.223 1.00 82.00 952 LEU A C 1
ATOM 7298 O O . LEU A 1 952 ? -18.566 -11.310 19.020 1.00 82.00 952 LEU A O 1
ATOM 7302 N N . HIS A 1 953 ? -19.665 -10.592 20.815 1.00 81.25 953 HIS A N 1
ATOM 7303 C CA . HIS A 1 953 ? -20.375 -9.517 20.135 1.00 81.25 953 HIS A CA 1
ATOM 7304 C C . HIS A 1 953 ? -19.660 -8.185 20.371 1.00 81.25 953 HIS A C 1
ATOM 7306 O O . HIS A 1 953 ? -19.535 -7.731 21.509 1.00 81.25 953 HIS A O 1
ATOM 7312 N N . GLN A 1 954 ? -19.194 -7.557 19.287 1.00 76.50 954 GLN A N 1
ATOM 7313 C CA . GLN A 1 954 ? -18.504 -6.269 19.360 1.00 76.50 954 GLN A CA 1
ATOM 7314 C C . GLN A 1 954 ? -19.412 -5.151 19.891 1.00 76.50 954 GLN A C 1
ATOM 7316 O O . GLN A 1 954 ? -20.599 -5.054 19.555 1.00 76.50 954 GLN A O 1
ATOM 7321 N N . ARG A 1 955 ? -18.814 -4.243 20.670 1.00 70.50 955 ARG A N 1
ATOM 7322 C CA . ARG A 1 955 ? -19.487 -3.030 21.150 1.00 70.50 955 ARG A CA 1
ATOM 7323 C C . ARG A 1 955 ? -19.817 -2.088 19.994 1.00 70.50 955 ARG A C 1
ATOM 7325 O O . ARG A 1 955 ? -19.177 -2.107 18.940 1.00 70.50 955 ARG A O 1
ATOM 7332 N N . ALA A 1 956 ? -20.817 -1.239 20.222 1.00 66.00 956 ALA A N 1
ATOM 7333 C CA . ALA A 1 956 ? -21.134 -0.149 19.312 1.00 66.00 956 ALA A CA 1
ATOM 7334 C C . ALA A 1 956 ? -19.904 0.765 19.145 1.00 66.00 956 ALA A C 1
ATOM 7336 O O . ALA A 1 956 ? -19.241 1.065 20.139 1.00 66.00 956 ALA A O 1
ATOM 7337 N N . PRO A 1 957 ? -19.588 1.230 17.926 1.00 59.78 957 PRO A N 1
ATOM 7338 C CA . PRO A 1 957 ? -18.452 2.120 17.718 1.00 59.78 957 PRO A CA 1
ATOM 7339 C C . PRO A 1 957 ? -18.642 3.451 18.470 1.00 59.78 957 PRO A C 1
ATOM 7341 O O . PRO A 1 957 ? -19.690 4.088 18.363 1.00 59.78 957 PRO A O 1
ATOM 7344 N N . VAL A 1 958 ? -17.599 3.895 19.186 1.00 50.66 958 VAL A N 1
ATOM 7345 C CA . VAL A 1 958 ? -17.574 5.122 20.022 1.00 50.66 958 VAL A CA 1
ATOM 7346 C C . VAL A 1 958 ? -17.769 6.406 19.198 1.00 50.66 958 VAL A C 1
ATOM 7348 O O . VAL A 1 958 ? -18.126 7.460 19.717 1.00 50.66 958 VAL A O 1
ATOM 7351 N N . SER A 1 959 ? -17.562 6.344 17.882 1.00 46.66 959 SER A N 1
ATOM 7352 C CA . SER A 1 959 ? -17.823 7.448 16.958 1.00 46.66 959 SER A CA 1
ATOM 7353 C C . SER A 1 959 ? -18.538 6.925 15.713 1.00 46.66 959 SER A C 1
ATOM 7355 O O . SER A 1 959 ? -18.125 5.891 15.183 1.00 46.66 959 SER A O 1
ATOM 7357 N N . PRO A 1 960 ? -19.553 7.631 15.182 1.00 43.28 960 PRO A N 1
ATOM 7358 C CA . PRO A 1 960 ? -20.103 7.333 13.868 1.00 43.28 960 PRO A CA 1
ATOM 7359 C C . PRO A 1 960 ? -19.050 7.713 12.819 1.00 43.28 960 PRO A C 1
ATOM 7361 O O . PRO A 1 960 ? -19.061 8.813 12.264 1.00 43.28 960 PRO A O 1
ATOM 7364 N N . SER A 1 961 ? -18.074 6.834 12.581 1.00 43.03 961 SER A N 1
ATOM 7365 C CA . SER A 1 961 ? -17.158 6.984 11.457 1.00 43.03 961 SER A CA 1
ATOM 7366 C C . SER A 1 961 ? -17.986 7.038 10.173 1.00 43.03 961 SER A C 1
ATOM 7368 O O . SER A 1 961 ? -19.059 6.437 10.075 1.00 43.03 961 SER A O 1
ATOM 7370 N N . SER A 1 962 ? -17.544 7.852 9.211 1.00 39.84 962 SER A N 1
ATOM 7371 C CA . SER A 1 962 ? -18.304 8.127 7.993 1.00 39.84 962 SER A CA 1
ATOM 7372 C C . SER A 1 962 ? -18.650 6.820 7.286 1.00 39.84 962 SER A C 1
ATOM 7374 O O . SER A 1 962 ? -17.784 6.185 6.683 1.00 39.84 962 SER A O 1
ATOM 7376 N N . SER A 1 963 ? -19.919 6.445 7.381 1.00 41.12 963 SER A N 1
ATOM 7377 C CA . SER A 1 963 ? -20.455 5.198 6.871 1.00 41.12 963 SER A CA 1
ATOM 7378 C C . SER A 1 963 ? -20.212 5.060 5.369 1.00 41.12 963 SER A C 1
ATOM 7380 O O . SER A 1 963 ? -20.392 6.000 4.582 1.00 41.12 963 SER A O 1
ATOM 7382 N N . PHE A 1 964 ? -19.803 3.859 4.973 1.00 41.53 964 PHE A N 1
ATOM 7383 C CA . PHE A 1 964 ? -19.928 3.370 3.609 1.00 41.53 964 PHE A CA 1
ATOM 7384 C C . PHE A 1 964 ? -20.932 2.211 3.626 1.00 41.53 964 PHE A C 1
ATOM 7386 O O . PHE A 1 964 ? -20.986 1.455 4.597 1.00 41.53 964 PHE A O 1
ATOM 7393 N N . GLU A 1 965 ? -21.765 2.109 2.591 1.00 41.75 965 GLU A N 1
ATOM 7394 C CA . GLU A 1 965 ? -22.655 0.957 2.402 1.00 41.75 965 GLU A CA 1
ATOM 7395 C C . GLU A 1 965 ? -21.794 -0.320 2.335 1.00 41.75 965 GLU A C 1
ATOM 7397 O O . GLU A 1 965 ? -20.742 -0.294 1.704 1.00 41.75 965 GLU A O 1
ATOM 7402 N N . GLU A 1 966 ? -22.222 -1.412 2.984 1.00 44.97 966 GLU A N 1
ATOM 7403 C CA . GLU A 1 966 ? -21.536 -2.728 3.031 1.00 44.97 966 GLU A CA 1
ATOM 7404 C C . GLU A 1 966 ? -20.396 -2.908 4.059 1.00 44.97 966 GLU A C 1
ATOM 7406 O O . GLU A 1 966 ? -19.681 -3.907 3.998 1.00 44.97 966 GLU A O 1
ATOM 7411 N N . ASP A 1 967 ? -20.206 -2.010 5.036 1.00 52.00 967 ASP A N 1
ATOM 7412 C CA . ASP A 1 967 ? -19.212 -2.263 6.093 1.00 52.00 967 ASP A CA 1
ATOM 7413 C C . ASP A 1 967 ? -19.679 -3.354 7.083 1.00 52.00 967 ASP A C 1
ATOM 7415 O O . ASP A 1 967 ? -20.466 -3.097 7.995 1.00 52.00 967 ASP A O 1
ATOM 7419 N N . THR A 1 968 ? -19.193 -4.586 6.900 1.00 49.00 968 THR A N 1
ATOM 7420 C CA . THR A 1 968 ? -19.435 -5.732 7.796 1.00 49.00 968 THR A CA 1
ATOM 7421 C C . THR A 1 968 ? -18.644 -5.658 9.102 1.00 49.00 968 THR A C 1
ATOM 7423 O O . THR A 1 968 ? -18.947 -6.416 10.022 1.00 49.00 968 THR A O 1
ATOM 7426 N N . SER A 1 969 ? -17.664 -4.751 9.205 1.00 50.38 969 SER A N 1
ATOM 7427 C CA . SER A 1 969 ? -16.753 -4.594 10.349 1.00 50.38 969 SER A CA 1
ATOM 7428 C C . SER A 1 969 ? -17.197 -3.522 11.355 1.00 50.38 969 SER A C 1
ATOM 7430 O O . SER A 1 969 ? -16.386 -3.030 12.132 1.00 50.38 969 SER A O 1
ATOM 7432 N N . GLN A 1 970 ? -18.482 -3.138 11.360 1.00 52.31 970 GLN A N 1
ATOM 7433 C CA . GLN A 1 970 ? -18.994 -2.157 12.323 1.00 52.31 970 GLN A CA 1
ATOM 7434 C C . GLN A 1 970 ? -18.902 -2.684 13.761 1.00 52.31 970 GLN A C 1
ATOM 7436 O O . GLN A 1 970 ? -19.685 -3.541 14.164 1.00 52.31 970 GLN A O 1
ATOM 7441 N N . GLY A 1 971 ? -17.977 -2.129 14.536 1.00 49.97 971 GLY A N 1
ATOM 7442 C CA . GLY A 1 971 ? -17.768 -2.431 15.946 1.00 49.97 971 GLY A CA 1
ATOM 7443 C C . GLY A 1 971 ? -16.513 -1.735 16.467 1.00 49.97 971 GLY A C 1
ATOM 7444 O O . GLY A 1 971 ? -15.763 -1.142 15.690 1.00 49.97 971 GLY A O 1
ATOM 7445 N N . ASP A 1 972 ? -16.301 -1.771 17.780 1.00 51.31 972 ASP A N 1
ATOM 7446 C CA . ASP A 1 972 ? -15.030 -1.354 18.383 1.00 51.31 972 ASP A CA 1
ATOM 7447 C C . ASP A 1 972 ? -13.857 -2.136 17.736 1.00 51.31 972 ASP A C 1
ATOM 7449 O O . ASP A 1 972 ? -13.918 -3.370 17.679 1.00 51.31 972 ASP A O 1
ATOM 7453 N N . PRO A 1 973 ? -12.819 -1.463 17.188 1.00 46.88 973 PRO A N 1
ATOM 7454 C CA . PRO A 1 973 ? -11.674 -2.125 16.554 1.00 46.88 973 PRO A CA 1
ATOM 7455 C C . PRO A 1 973 ? -10.816 -2.936 17.531 1.00 46.88 973 PRO A C 1
ATOM 7457 O O . PRO A 1 973 ? -9.926 -3.661 17.081 1.00 46.88 973 PRO A O 1
ATOM 7460 N N . TYR A 1 974 ? -11.048 -2.814 18.839 1.00 49.34 974 TYR A N 1
ATOM 7461 C CA . TYR A 1 974 ? -10.378 -3.623 19.844 1.00 49.34 974 TYR A CA 1
ATOM 7462 C C . TYR A 1 974 ? -10.822 -5.089 19.727 1.00 49.34 974 TYR A C 1
ATOM 7464 O O . TYR A 1 974 ? -11.862 -5.501 20.242 1.00 49.34 974 TYR A O 1
ATOM 7472 N N . ILE A 1 975 ? -10.039 -5.891 19.003 1.00 53.88 975 ILE A N 1
ATOM 7473 C CA . ILE A 1 975 ? -10.139 -7.347 19.090 1.00 53.88 975 ILE A CA 1
ATOM 7474 C C . ILE A 1 975 ? -9.691 -7.746 20.481 1.00 53.88 975 ILE A C 1
ATOM 7476 O O . ILE A 1 975 ? -8.641 -7.301 20.936 1.00 53.88 975 ILE A O 1
ATOM 7480 N N . TYR A 1 976 ? -10.476 -8.612 21.112 1.00 55.19 976 TYR A N 1
ATOM 7481 C CA . TYR A 1 976 ? -10.125 -9.228 22.375 1.00 55.19 976 TYR A CA 1
ATOM 7482 C C . TYR A 1 976 ? -8.708 -9.851 22.306 1.00 55.19 976 TYR A C 1
ATOM 7484 O O . TYR A 1 976 ? -8.518 -10.818 21.567 1.00 55.19 976 TYR A O 1
ATOM 7492 N N . PRO A 1 977 ? -7.707 -9.286 23.008 1.00 49.78 977 PRO A N 1
ATOM 7493 C CA . PRO A 1 977 ? -6.291 -9.564 22.757 1.00 49.78 977 PRO A CA 1
ATOM 7494 C C . PRO A 1 977 ? -5.765 -10.794 23.508 1.00 49.78 977 PRO A C 1
ATOM 7496 O O . PRO A 1 977 ? -4.634 -11.219 23.277 1.00 49.78 977 PRO A O 1
ATOM 7499 N N . HIS A 1 978 ? -6.525 -11.344 24.456 1.00 52.88 978 HIS A N 1
ATOM 7500 C CA . HIS A 1 978 ? -5.980 -12.364 25.341 1.00 52.88 978 HIS A CA 1
ATOM 7501 C C . HIS A 1 978 ? -6.003 -13.755 24.689 1.00 52.88 978 HIS A C 1
ATOM 7503 O O . HIS A 1 978 ? -7.071 -14.212 24.273 1.00 52.88 978 HIS A O 1
ATOM 7509 N N . PRO A 1 979 ? -4.850 -14.453 24.630 1.00 49.97 979 PRO A N 1
ATOM 7510 C CA . PRO A 1 979 ? -4.811 -15.849 24.222 1.00 49.97 979 PRO A CA 1
ATOM 7511 C C . PRO A 1 979 ? -5.615 -16.693 25.215 1.00 49.97 979 PRO A C 1
ATOM 7513 O O . PRO A 1 979 ? -5.531 -16.509 26.432 1.00 49.97 979 PRO A O 1
ATOM 7516 N N . PHE A 1 980 ? -6.418 -17.618 24.697 1.00 55.50 980 PHE A N 1
ATOM 7517 C CA . PHE A 1 980 ? -7.182 -18.541 25.526 1.00 55.50 980 PHE A CA 1
ATOM 7518 C C . PHE A 1 980 ? -6.325 -19.774 25.823 1.00 55.50 980 PHE A C 1
ATOM 7520 O O . PHE A 1 980 ? -6.046 -20.561 24.922 1.00 55.50 980 PHE A O 1
ATOM 7527 N N . ASP A 1 981 ? -5.945 -19.963 27.091 1.00 48.56 981 ASP A N 1
ATOM 7528 C CA . ASP A 1 981 ? -5.269 -21.167 27.614 1.00 48.56 981 ASP A CA 1
ATOM 7529 C C . ASP A 1 981 ? -6.216 -22.386 27.647 1.00 48.56 981 ASP A C 1
ATOM 7531 O O . ASP A 1 981 ? -6.420 -23.038 28.675 1.00 48.56 981 ASP A O 1
ATOM 7535 N N . THR A 1 982 ? -6.872 -22.700 26.534 1.00 51.84 982 THR A N 1
ATOM 7536 C CA . THR A 1 982 ? -7.699 -23.901 26.420 1.00 51.84 982 THR A CA 1
ATOM 7537 C C . THR A 1 982 ? -6.911 -24.957 25.664 1.00 51.84 982 THR A C 1
ATOM 7539 O O . THR A 1 982 ? -6.898 -24.975 24.437 1.00 51.84 982 THR A O 1
ATOM 7542 N N . ASN A 1 983 ? -6.267 -25.854 26.417 1.00 42.50 983 ASN A N 1
ATOM 7543 C CA . ASN A 1 983 ? -5.506 -27.001 25.899 1.00 42.50 983 ASN A CA 1
ATOM 7544 C C . ASN A 1 983 ? -6.350 -27.991 25.062 1.00 42.50 983 ASN A C 1
ATOM 7546 O O . ASN A 1 983 ? -5.800 -28.893 24.440 1.00 42.50 983 ASN A O 1
ATOM 7550 N N . GLU A 1 984 ? -7.669 -27.798 25.004 1.00 49.59 984 GLU A N 1
ATOM 7551 C CA . GLU A 1 984 ? -8.611 -28.467 24.108 1.00 49.59 984 GLU A CA 1
ATOM 7552 C C . GLU A 1 984 ? -9.612 -27.395 23.638 1.00 49.59 984 GLU A C 1
ATOM 7554 O O . GLU A 1 984 ? -10.520 -27.054 24.387 1.00 49.59 984 GLU A O 1
ATOM 7559 N N . ALA A 1 985 ? -9.407 -26.750 22.482 1.00 49.44 985 ALA A N 1
ATOM 7560 C CA . ALA A 1 985 ? -10.128 -25.513 22.140 1.00 49.44 985 ALA A CA 1
ATOM 7561 C C . ALA A 1 985 ? -11.443 -25.751 21.353 1.00 49.44 985 ALA A C 1
ATOM 7563 O O . ALA A 1 985 ? -11.388 -26.033 20.152 1.00 49.44 985 ALA A O 1
ATOM 7564 N N . PRO A 1 986 ? -12.633 -25.599 21.970 1.00 62.16 986 PRO A N 1
ATOM 7565 C CA . PRO A 1 986 ? -13.896 -25.358 21.265 1.00 62.16 986 PRO A CA 1
ATOM 7566 C C . PRO A 1 986 ? -13.889 -24.007 20.522 1.00 62.16 986 PRO A C 1
ATOM 7568 O O . PRO A 1 986 ? -13.042 -23.144 20.743 1.00 62.16 986 PRO A O 1
ATOM 7571 N N . PHE A 1 987 ? -14.830 -23.831 19.594 1.00 74.25 987 PHE A N 1
ATOM 7572 C CA . PHE A 1 987 ? -14.923 -22.672 18.698 1.00 74.25 987 PHE A CA 1
ATOM 7573 C C . PHE A 1 987 ? -15.063 -21.345 19.469 1.00 74.25 987 PHE A C 1
ATOM 7575 O O . PHE A 1 987 ? -16.012 -21.182 20.227 1.00 74.25 987 PHE A O 1
ATOM 7582 N N . VAL A 1 988 ? -14.167 -20.375 19.241 1.00 76.19 988 VAL A N 1
ATOM 7583 C CA . VAL A 1 988 ? -14.333 -18.980 19.688 1.00 76.19 988 VAL A CA 1
ATOM 7584 C C . VAL A 1 988 ? -14.284 -18.061 18.471 1.00 76.19 988 VAL A C 1
ATOM 7586 O O . VAL A 1 988 ? -13.309 -18.061 17.717 1.00 76.19 988 VAL A O 1
ATOM 7589 N N . GLY A 1 989 ? -15.348 -17.293 18.259 1.00 76.88 989 GLY A N 1
ATOM 7590 C CA . GLY A 1 989 ? -15.459 -16.349 17.151 1.00 76.88 989 GLY A CA 1
ATOM 7591 C C . GLY A 1 989 ? -16.000 -15.004 17.610 1.00 76.88 989 GLY A C 1
ATOM 7592 O O . GLY A 1 989 ? -16.571 -14.898 18.683 1.00 76.88 989 GLY A O 1
ATOM 7593 N N . MET A 1 990 ? -15.844 -13.968 16.798 1.00 78.81 990 MET A N 1
ATOM 7594 C CA . MET A 1 990 ? -16.340 -12.625 17.055 1.00 78.81 990 MET A CA 1
ATOM 7595 C C . MET A 1 990 ? -17.261 -12.178 15.918 1.00 78.81 990 MET A C 1
ATOM 7597 O O . MET A 1 990 ? -16.980 -12.409 14.742 1.00 78.81 990 MET A O 1
ATOM 7601 N N . VAL A 1 991 ? -18.375 -11.540 16.265 1.00 80.56 991 VAL A N 1
ATOM 7602 C CA . VAL A 1 991 ? -19.349 -10.960 15.337 1.00 80.56 991 VAL A CA 1
ATOM 7603 C C . VAL A 1 991 ? -19.399 -9.450 15.520 1.00 80.56 991 VAL A C 1
ATOM 7605 O O . VAL A 1 991 ? -19.295 -8.931 16.634 1.00 80.56 991 VAL A O 1
ATOM 7608 N N . SER A 1 992 ? -19.584 -8.740 14.411 1.00 76.19 992 SER A N 1
ATOM 7609 C CA . SER A 1 992 ? -19.723 -7.287 14.428 1.00 76.19 992 SER A CA 1
ATOM 7610 C C . SER A 1 992 ? -20.961 -6.838 15.198 1.00 76.19 992 SER A C 1
ATOM 7612 O O . SER A 1 992 ? -21.914 -7.604 15.384 1.00 76.19 992 SER A O 1
ATOM 7614 N N . HIS A 1 993 ? -20.965 -5.576 15.621 1.00 75.19 993 HIS A N 1
ATOM 7615 C CA . HIS A 1 993 ? -22.052 -4.988 16.394 1.00 75.19 993 HIS A CA 1
ATOM 7616 C C . HIS A 1 993 ? -23.406 -5.134 15.683 1.00 75.19 993 HIS A C 1
ATOM 7618 O O . HIS A 1 993 ? -24.409 -5.546 16.264 1.00 75.19 993 HIS A O 1
ATOM 7624 N N . CYS A 1 994 ? -23.442 -4.851 14.379 1.00 72.19 994 CYS A N 1
ATOM 7625 C CA . CYS A 1 994 ? -24.665 -4.964 13.589 1.00 72.19 994 CYS A CA 1
ATOM 7626 C C . CYS A 1 994 ? -25.151 -6.420 13.460 1.00 72.19 994 CYS A C 1
ATOM 7628 O O . CYS A 1 994 ? -26.348 -6.680 13.594 1.00 72.19 994 CYS A O 1
ATOM 7630 N N . HIS A 1 995 ? -24.247 -7.384 13.254 1.00 78.38 995 HIS A N 1
ATOM 7631 C CA . HIS A 1 995 ? -24.607 -8.801 13.174 1.00 78.38 995 HIS A CA 1
ATOM 7632 C C . HIS A 1 995 ? -25.082 -9.355 14.525 1.00 78.38 995 HIS A C 1
ATOM 7634 O O . HIS A 1 995 ? -26.082 -10.075 14.571 1.00 78.38 995 HIS A O 1
ATOM 7640 N N . GLY A 1 996 ? -24.422 -8.990 15.628 1.00 77.00 996 GLY A N 1
ATOM 7641 C CA . GLY A 1 996 ? -24.825 -9.418 16.967 1.00 77.00 996 GLY A CA 1
ATOM 7642 C C . GLY A 1 996 ? -26.164 -8.831 17.413 1.00 77.00 996 GLY A C 1
ATOM 7643 O O . GLY A 1 996 ? -26.980 -9.553 17.989 1.00 77.00 996 GLY A O 1
ATOM 7644 N N . GLN A 1 997 ? -26.474 -7.579 17.053 1.00 76.88 997 GLN A N 1
ATOM 7645 C CA . GLN A 1 997 ? -27.817 -7.018 17.250 1.00 76.88 997 GLN A CA 1
ATOM 7646 C C . GLN A 1 997 ? -28.900 -7.816 16.509 1.00 76.88 997 GLN A C 1
ATOM 7648 O O . GLN A 1 997 ? -29.962 -8.085 17.073 1.00 76.88 997 GLN A O 1
ATOM 7653 N N . VAL A 1 998 ? -28.655 -8.223 15.259 1.00 77.94 998 VAL A N 1
ATOM 7654 C CA . VAL A 1 998 ? -29.635 -9.015 14.497 1.00 77.94 998 VAL A CA 1
ATOM 7655 C C . VAL A 1 998 ? -29.816 -10.409 15.091 1.00 77.94 998 VAL A C 1
ATOM 7657 O O . VAL A 1 998 ? -30.957 -10.872 15.162 1.00 77.94 998 VAL A O 1
ATOM 7660 N N . LEU A 1 999 ? -28.733 -11.043 15.558 1.00 79.44 999 LEU A N 1
ATOM 7661 C CA . LEU A 1 999 ? -28.799 -12.314 16.285 1.00 79.44 999 LEU A CA 1
ATOM 7662 C C . LEU A 1 999 ? -29.684 -12.181 17.523 1.00 79.44 999 LEU A C 1
ATOM 7664 O O . LEU A 1 999 ? -30.626 -12.951 17.682 1.00 79.44 999 LEU A O 1
ATOM 7668 N N . ARG A 1 1000 ? -29.463 -11.142 18.335 1.00 78.06 1000 ARG A N 1
ATOM 7669 C CA . ARG A 1 1000 ? -30.268 -10.843 19.529 1.00 78.06 1000 ARG A CA 1
ATOM 7670 C C . ARG A 1 1000 ? -31.738 -10.633 19.208 1.00 78.06 1000 ARG A C 1
ATOM 7672 O O . ARG A 1 1000 ? -32.593 -11.250 19.830 1.00 78.06 1000 ARG A O 1
ATOM 7679 N N . LEU A 1 1001 ? -32.044 -9.823 18.198 1.00 77.56 1001 LEU A N 1
ATOM 7680 C CA . LEU A 1 1001 ? -33.424 -9.574 17.770 1.00 77.56 1001 LEU A CA 1
ATOM 7681 C C . LEU A 1 1001 ? -34.117 -10.811 17.178 1.00 77.56 1001 LEU A C 1
ATOM 7683 O O . LEU A 1 1001 ? -35.336 -10.804 17.027 1.00 77.56 1001 LEU A O 1
ATOM 7687 N N . ALA A 1 1002 ? -33.360 -11.832 16.772 1.00 78.25 1002 ALA A N 1
ATOM 7688 C CA . ALA A 1 1002 ? -33.891 -13.098 16.276 1.00 78.25 1002 ALA A CA 1
ATOM 7689 C C . ALA A 1 1002 ? -34.042 -14.164 17.377 1.00 78.25 1002 ALA A C 1
ATOM 7691 O O . ALA A 1 1002 ? -34.666 -15.190 17.122 1.00 78.25 1002 ALA A O 1
ATOM 7692 N N . THR A 1 1003 ? -33.498 -13.937 18.579 1.00 80.31 1003 THR A N 1
ATOM 7693 C CA . THR A 1 1003 ? -33.621 -14.897 19.683 1.00 80.31 1003 THR A CA 1
ATOM 7694 C C . THR A 1 1003 ? -35.045 -14.968 20.242 1.00 80.31 1003 THR A C 1
ATOM 7696 O O . THR A 1 1003 ? -35.746 -13.959 20.335 1.00 80.31 1003 THR A O 1
ATOM 7699 N N . HIS A 1 1004 ? -35.465 -16.168 20.641 1.00 76.62 1004 HIS A N 1
ATOM 7700 C CA . HIS A 1 1004 ? -36.720 -16.442 21.342 1.00 76.62 1004 HIS A CA 1
ATOM 7701 C C . HIS A 1 1004 ? -36.454 -17.204 22.648 1.00 76.62 1004 HIS A C 1
ATOM 7703 O O . HIS A 1 1004 ? -35.393 -17.799 22.817 1.00 76.62 1004 HIS A O 1
ATOM 7709 N N . LEU A 1 1005 ? -37.412 -17.180 23.577 1.00 73.81 1005 LEU A N 1
ATOM 7710 C CA . LEU A 1 1005 ? -37.325 -17.933 24.831 1.00 73.81 1005 LEU A CA 1
ATOM 7711 C C . LEU A 1 1005 ? -37.549 -19.430 24.585 1.00 73.81 1005 LEU A C 1
ATOM 7713 O O . LEU A 1 1005 ? -38.615 -19.826 24.109 1.00 73.81 1005 LEU A O 1
ATOM 7717 N N . ASP A 1 1006 ? -36.558 -20.244 24.942 1.00 74.00 1006 ASP A N 1
ATOM 7718 C CA . ASP A 1 1006 ? -36.656 -21.707 24.974 1.00 74.00 1006 ASP A CA 1
ATOM 7719 C C . ASP A 1 1006 ? -37.211 -22.212 26.326 1.00 74.00 1006 ASP A C 1
ATOM 7721 O O . ASP A 1 1006 ? -37.304 -21.467 27.305 1.00 74.00 1006 ASP A O 1
ATOM 7725 N N . GLN A 1 1007 ? -37.563 -23.498 26.406 1.00 67.06 1007 GLN A N 1
ATOM 7726 C CA . GLN A 1 1007 ? -38.114 -24.173 27.591 1.00 67.06 1007 GLN A CA 1
ATOM 7727 C C . GLN A 1 1007 ? -37.193 -24.102 28.820 1.00 67.06 1007 GLN A C 1
ATOM 7729 O O . GLN A 1 1007 ? -37.668 -24.217 29.948 1.00 67.06 1007 GLN A O 1
ATOM 7734 N N . THR A 1 1008 ? -35.896 -23.875 28.607 1.00 61.03 1008 THR A N 1
ATOM 7735 C CA . THR A 1 1008 ? -34.874 -23.691 29.648 1.00 61.03 1008 THR A CA 1
ATOM 7736 C C . THR A 1 1008 ? -34.678 -22.217 30.037 1.00 61.03 1008 THR A C 1
ATOM 7738 O O . THR A 1 1008 ? -33.661 -21.868 30.621 1.00 61.03 1008 THR A O 1
ATOM 7741 N N . ASN A 1 1009 ? -35.611 -21.321 29.682 1.00 66.56 1009 ASN A N 1
ATOM 7742 C CA . ASN A 1 1009 ? -35.505 -19.865 29.860 1.00 66.56 1009 ASN A CA 1
ATOM 7743 C C . ASN A 1 1009 ? -34.256 -19.239 29.211 1.00 66.56 1009 ASN A C 1
ATOM 7745 O O . ASN A 1 1009 ? -33.786 -18.214 29.674 1.00 66.56 1009 ASN A O 1
ATOM 7749 N N . HIS A 1 1010 ? -33.697 -19.790 28.137 1.00 72.81 1010 HIS A N 1
ATOM 7750 C CA . HIS A 1 1010 ? -32.598 -19.129 27.422 1.00 72.81 1010 HIS A CA 1
ATOM 7751 C C . HIS A 1 1010 ? -33.118 -18.373 26.197 1.00 72.81 1010 HIS A C 1
ATOM 7753 O O . HIS A 1 1010 ? -34.059 -18.821 25.545 1.00 72.81 1010 HIS A O 1
ATOM 7759 N N . MET A 1 1011 ? -32.493 -17.238 25.870 1.00 75.94 1011 MET A N 1
ATOM 7760 C CA . MET A 1 1011 ? -32.722 -16.532 24.606 1.00 75.94 1011 MET A CA 1
ATOM 7761 C C . MET A 1 1011 ? -31.927 -17.245 23.508 1.00 75.94 1011 MET A C 1
ATOM 7763 O O . MET A 1 1011 ? -30.715 -17.056 23.410 1.00 75.94 1011 MET A O 1
ATOM 7767 N N . VAL A 1 1012 ? -32.587 -18.083 22.708 1.00 83.38 1012 VAL A N 1
ATOM 7768 C CA . VAL A 1 1012 ? -31.948 -18.963 21.717 1.00 83.38 1012 VAL A CA 1
ATOM 7769 C C . VAL A 1 1012 ? -32.343 -18.573 20.296 1.00 83.38 1012 VAL A C 1
ATOM 7771 O O . VAL A 1 1012 ? -33.471 -18.156 20.043 1.00 83.38 1012 VAL A O 1
ATOM 7774 N N . VAL A 1 1013 ? -31.422 -18.726 19.348 1.00 86.94 1013 VAL A N 1
ATOM 7775 C CA . VAL A 1 1013 ? -31.710 -18.700 17.910 1.00 86.94 1013 VAL A CA 1
ATOM 7776 C C . VAL A 1 1013 ? -31.084 -19.918 17.232 1.00 86.94 1013 VAL A C 1
ATOM 7778 O O . VAL A 1 1013 ? -29.939 -20.278 17.510 1.00 86.94 1013 VAL A O 1
ATOM 7781 N N . ALA A 1 1014 ? -31.839 -20.576 16.349 1.00 87.06 1014 ALA A N 1
ATOM 7782 C CA . ALA A 1 1014 ? -31.301 -21.638 15.507 1.00 87.06 1014 ALA A CA 1
ATOM 7783 C C . ALA A 1 1014 ? -30.436 -21.028 14.402 1.00 87.06 1014 ALA A C 1
ATOM 7785 O O . ALA A 1 1014 ? -30.858 -20.090 13.720 1.00 87.06 1014 ALA A O 1
ATOM 7786 N N . ALA A 1 1015 ? -29.235 -21.563 14.213 1.00 87.38 1015 ALA A N 1
ATOM 7787 C CA . ALA A 1 1015 ? -28.294 -21.064 13.229 1.00 87.38 1015 ALA A CA 1
ATOM 7788 C C . ALA A 1 1015 ? -27.528 -22.204 12.552 1.00 87.38 1015 ALA A C 1
ATOM 7790 O O . ALA A 1 1015 ? -27.355 -23.285 13.116 1.00 87.38 1015 ALA A O 1
ATOM 7791 N N . LYS A 1 1016 ? -27.064 -21.955 11.327 1.00 86.75 1016 LYS A N 1
ATOM 7792 C CA . LYS A 1 1016 ? -26.284 -22.908 10.538 1.00 86.75 1016 LYS A CA 1
ATOM 7793 C C . LYS A 1 1016 ? -24.910 -22.329 10.221 1.00 86.75 1016 LYS A C 1
ATOM 7795 O O . LYS A 1 1016 ? -24.828 -21.223 9.687 1.00 86.75 1016 LYS A O 1
ATOM 7800 N N . PHE A 1 1017 ? -23.838 -23.068 10.500 1.00 84.88 1017 PHE A N 1
ATOM 7801 C CA . PHE A 1 1017 ? -22.509 -22.655 10.053 1.00 84.88 1017 PHE A CA 1
ATOM 7802 C C . PHE A 1 1017 ? -22.336 -22.914 8.556 1.00 84.88 1017 PHE A C 1
ATOM 7804 O O . PHE A 1 1017 ? -22.748 -23.939 8.011 1.00 84.88 1017 PHE A O 1
ATOM 7811 N N . ARG A 1 1018 ? -21.702 -21.962 7.876 1.00 85.31 1018 ARG A N 1
ATOM 7812 C CA . ARG A 1 1018 ? -21.347 -22.052 6.464 1.00 85.31 1018 ARG A CA 1
ATOM 7813 C C . ARG A 1 1018 ? -19.925 -21.554 6.276 1.00 85.31 1018 ARG A C 1
ATOM 7815 O O . ARG A 1 1018 ? -19.631 -20.387 6.520 1.00 85.31 1018 ARG A O 1
ATOM 7822 N N . VAL A 1 1019 ? -19.058 -22.432 5.794 1.00 85.00 1019 VAL A N 1
ATOM 7823 C CA . VAL A 1 1019 ? -17.693 -22.072 5.406 1.00 85.00 1019 VAL A CA 1
ATOM 7824 C C . VAL A 1 1019 ? -17.692 -21.636 3.944 1.00 85.00 1019 VAL A C 1
ATOM 7826 O O . VAL A 1 1019 ? -18.237 -22.333 3.089 1.00 85.00 1019 VAL A O 1
ATOM 7829 N N . GLN A 1 1020 ? -17.086 -20.489 3.657 1.00 85.12 1020 GLN A N 1
ATOM 7830 C CA . GLN A 1 1020 ? -16.784 -20.040 2.298 1.00 85.12 1020 GLN A CA 1
ATOM 7831 C C . GLN A 1 1020 ? -15.273 -20.065 2.094 1.00 85.12 1020 GLN A C 1
ATOM 7833 O O . GLN A 1 1020 ? -14.532 -19.739 3.012 1.00 85.12 1020 GLN A O 1
ATOM 7838 N N . ASP A 1 1021 ? -14.798 -20.372 0.889 1.00 82.31 1021 ASP A N 1
ATOM 7839 C CA . ASP A 1 1021 ? -13.356 -20.487 0.605 1.00 82.31 1021 ASP A CA 1
ATOM 7840 C C . ASP A 1 1021 ? -12.600 -19.138 0.600 1.00 82.31 1021 ASP A C 1
ATOM 7842 O O . ASP A 1 1021 ? -11.410 -19.092 0.299 1.00 82.31 1021 ASP A O 1
ATOM 7846 N N . ARG A 1 1022 ? -13.290 -18.027 0.896 1.00 84.25 1022 ARG A N 1
ATOM 7847 C CA . ARG A 1 1022 ? -12.780 -16.647 0.880 1.00 84.25 1022 ARG A CA 1
ATOM 7848 C C . ARG A 1 1022 ? -13.407 -15.813 1.982 1.00 84.25 1022 ARG A C 1
ATOM 7850 O O . ARG A 1 1022 ? -14.528 -16.112 2.382 1.00 84.25 1022 ARG A O 1
ATOM 7857 N N . GLY A 1 1023 ? -12.740 -14.743 2.409 1.00 78.12 1023 GLY A N 1
ATOM 7858 C CA . GLY A 1 1023 ? -13.310 -13.708 3.280 1.00 78.12 1023 GLY A CA 1
ATOM 7859 C C . GLY A 1 1023 ? -12.633 -13.528 4.642 1.00 78.12 1023 GLY A C 1
ATOM 7860 O O . GLY A 1 1023 ? -12.976 -12.575 5.338 1.00 78.12 1023 GLY A O 1
ATOM 7861 N N . GLN A 1 1024 ? -11.686 -14.387 5.038 1.00 83.50 1024 GLN A N 1
ATOM 7862 C CA . GLN A 1 1024 ? -10.733 -14.042 6.104 1.00 83.50 1024 GLN A CA 1
ATOM 7863 C C . GLN A 1 1024 ? -9.423 -13.566 5.500 1.00 83.50 1024 GLN A C 1
ATOM 7865 O O . GLN A 1 1024 ? -9.060 -13.936 4.382 1.00 83.50 1024 GLN A O 1
ATOM 7870 N N . PHE A 1 1025 ? -8.729 -12.710 6.238 1.00 87.19 1025 PHE A N 1
ATOM 7871 C CA . PHE A 1 1025 ? -7.534 -12.051 5.751 1.00 87.19 1025 PHE A CA 1
ATOM 7872 C C . PHE A 1 1025 ? -6.445 -12.112 6.805 1.00 87.19 1025 PHE A C 1
ATOM 7874 O O . PHE A 1 1025 ? -6.693 -11.786 7.965 1.00 87.19 1025 PHE A O 1
ATOM 7881 N N . TYR A 1 1026 ? -5.250 -12.510 6.391 1.00 89.44 1026 TYR A N 1
ATOM 7882 C CA . TYR A 1 1026 ? -4.115 -12.739 7.271 1.00 89.44 1026 TYR A CA 1
ATOM 7883 C C . TYR A 1 1026 ? -2.891 -11.982 6.775 1.00 89.44 1026 TYR A C 1
ATOM 7885 O O . TYR A 1 1026 ? -2.732 -11.731 5.578 1.00 89.44 1026 TYR A O 1
ATOM 7893 N N . SER A 1 1027 ? -2.004 -11.637 7.699 1.00 92.38 1027 SER A N 1
ATOM 7894 C CA . SER A 1 1027 ? -0.705 -11.054 7.385 1.00 92.38 1027 SER A CA 1
ATOM 7895 C C . SER A 1 1027 ? 0.357 -11.512 8.376 1.00 92.38 1027 SER A C 1
ATOM 7897 O O . SER A 1 1027 ? 0.051 -11.771 9.538 1.00 92.38 1027 SER A O 1
ATOM 7899 N N . TRP A 1 1028 ? 1.604 -11.615 7.925 1.00 92.75 1028 TRP A N 1
ATOM 7900 C CA . TRP A 1 1028 ? 2.753 -11.920 8.781 1.00 92.75 1028 TRP A CA 1
ATOM 7901 C C . TRP A 1 1028 ? 4.033 -11.259 8.261 1.00 92.75 1028 TRP A C 1
ATOM 7903 O O . TRP A 1 1028 ? 4.088 -10.774 7.127 1.00 92.75 1028 TRP A O 1
ATOM 7913 N N . GLY A 1 1029 ? 5.065 -11.226 9.104 1.00 91.69 1029 GLY A N 1
ATOM 7914 C CA . GLY A 1 1029 ? 6.367 -10.622 8.829 1.00 91.69 1029 GLY A CA 1
ATOM 7915 C C . GLY A 1 1029 ? 6.611 -9.316 9.583 1.00 91.69 1029 GLY A C 1
ATOM 7916 O O . GLY A 1 1029 ? 6.117 -9.101 10.690 1.00 91.69 1029 GLY A O 1
ATOM 7917 N N . CYS A 1 1030 ? 7.397 -8.423 8.985 1.00 90.44 1030 CYS A N 1
ATOM 7918 C CA . CYS A 1 1030 ? 7.767 -7.144 9.574 1.00 90.44 1030 CYS A CA 1
ATOM 7919 C C . CYS A 1 1030 ? 6.542 -6.245 9.718 1.00 90.44 1030 CYS A C 1
ATOM 7921 O O . CYS A 1 1030 ? 5.825 -5.972 8.754 1.00 90.44 1030 CYS A O 1
ATOM 7923 N N . ALA A 1 1031 ? 6.344 -5.714 10.917 1.00 88.62 1031 ALA A N 1
ATOM 7924 C CA . ALA A 1 1031 ? 5.184 -4.907 11.230 1.00 88.62 1031 ALA A CA 1
ATOM 7925 C C . ALA A 1 1031 ? 5.480 -3.390 11.132 1.00 88.62 1031 ALA A C 1
ATOM 7927 O O . ALA A 1 1031 ? 4.564 -2.572 11.069 1.00 88.62 1031 ALA A O 1
ATOM 7928 N N . ALA A 1 1032 ? 6.751 -3.001 10.961 1.00 86.31 1032 ALA A N 1
ATOM 7929 C CA . ALA A 1 1032 ? 7.181 -1.609 10.814 1.00 86.31 1032 ALA A CA 1
ATOM 7930 C C . ALA A 1 1032 ? 6.395 -0.824 9.743 1.00 86.31 1032 ALA A C 1
ATOM 7932 O O . ALA A 1 1032 ? 6.092 -1.333 8.657 1.00 86.31 1032 ALA A O 1
ATOM 7933 N N . ASN A 1 1033 ? 6.129 0.454 10.036 1.00 85.88 1033 ASN A N 1
ATOM 7934 C CA . ASN A 1 1033 ? 5.308 1.368 9.229 1.00 85.88 1033 ASN A CA 1
ATOM 7935 C C . ASN A 1 1033 ? 3.847 0.898 9.051 1.00 85.88 1033 ASN A C 1
ATOM 7937 O O . ASN A 1 1033 ? 3.156 1.380 8.159 1.00 85.88 1033 ASN A O 1
ATOM 7941 N N . GLY A 1 1034 ? 3.374 -0.070 9.847 1.00 87.31 1034 GLY A N 1
ATOM 7942 C CA . GLY A 1 1034 ? 1.991 -0.541 9.804 1.00 87.31 1034 GLY A CA 1
ATOM 7943 C C . GLY A 1 1034 ? 1.645 -1.463 8.628 1.00 87.31 1034 GLY A C 1
ATOM 7944 O O . GLY A 1 1034 ? 0.467 -1.655 8.340 1.00 87.31 1034 GLY A O 1
ATOM 7945 N N . ARG A 1 1035 ? 2.636 -2.038 7.929 1.00 90.88 1035 ARG A N 1
ATOM 7946 C CA . ARG A 1 1035 ? 2.437 -2.803 6.674 1.00 90.88 1035 ARG A CA 1
ATOM 7947 C C . ARG A 1 1035 ? 1.646 -4.111 6.811 1.00 90.88 1035 ARG A C 1
ATOM 7949 O O . ARG A 1 1035 ? 1.128 -4.605 5.812 1.00 90.88 1035 ARG A O 1
ATOM 7956 N N . LEU A 1 1036 ? 1.508 -4.633 8.031 1.00 90.06 1036 LEU A N 1
ATOM 7957 C CA . LEU A 1 1036 ? 0.634 -5.777 8.321 1.00 90.06 1036 LEU A CA 1
ATOM 7958 C C . LEU A 1 1036 ? -0.849 -5.387 8.347 1.00 90.06 1036 LEU A C 1
ATOM 7960 O O . LEU A 1 1036 ? -1.700 -6.182 7.979 1.00 90.06 1036 LEU A O 1
ATOM 7964 N N . GLY A 1 1037 ? -1.180 -4.141 8.694 1.00 86.88 1037 GLY A N 1
ATOM 7965 C CA . GLY A 1 1037 ? -2.576 -3.701 8.722 1.00 86.88 1037 GLY A CA 1
ATOM 7966 C C . GLY A 1 1037 ? -3.353 -4.106 9.982 1.00 86.88 1037 GLY A C 1
ATOM 7967 O O . GLY A 1 1037 ? -4.578 -4.003 9.996 1.00 86.88 1037 GLY A O 1
ATOM 7968 N N . VAL A 1 1038 ? -2.658 -4.555 11.030 1.00 80.62 1038 VAL A N 1
ATOM 7969 C CA . VAL A 1 1038 ? -3.247 -5.038 12.296 1.00 80.62 1038 VAL A CA 1
ATOM 7970 C C . VAL A 1 1038 ? -3.556 -3.925 13.313 1.00 80.62 1038 VAL A C 1
ATOM 7972 O O . VAL A 1 1038 ? -4.109 -4.195 14.371 1.00 80.62 1038 VAL A O 1
ATOM 7975 N N . GLY A 1 1039 ? -3.235 -2.661 13.015 1.00 76.06 1039 GLY A N 1
ATOM 7976 C CA . GLY A 1 1039 ? -3.509 -1.524 13.903 1.00 76.06 1039 GLY A CA 1
ATOM 7977 C C . GLY A 1 1039 ? -2.359 -1.139 14.837 1.00 76.06 1039 GLY A C 1
ATOM 7978 O O . GLY A 1 1039 ? -1.192 -1.161 14.441 1.00 76.06 1039 GLY A O 1
ATOM 7979 N N . ALA A 1 1040 ? -2.694 -0.671 16.045 1.00 68.06 1040 ALA A N 1
ATOM 7980 C CA . ALA A 1 1040 ? -1.738 -0.085 16.987 1.00 68.06 1040 ALA A CA 1
ATOM 7981 C C . ALA A 1 1040 ? -0.693 -1.115 17.452 1.00 68.06 1040 ALA A C 1
ATOM 7983 O O . ALA A 1 1040 ? -1.003 -2.115 18.089 1.00 68.06 1040 ALA A O 1
ATOM 7984 N N . MET A 1 1041 ? 0.573 -0.851 17.127 1.00 66.94 1041 MET A N 1
ATOM 7985 C CA . MET A 1 1041 ? 1.656 -1.839 17.211 1.00 66.94 1041 MET A CA 1
ATOM 7986 C C . MET A 1 1041 ? 2.196 -2.069 18.624 1.00 66.94 1041 MET A C 1
ATOM 7988 O O . MET A 1 1041 ? 2.696 -3.153 18.923 1.00 66.94 1041 MET A O 1
ATOM 7992 N N . ALA A 1 1042 ? 2.132 -1.033 19.467 1.00 55.88 1042 ALA A N 1
ATOM 7993 C CA . ALA A 1 1042 ? 2.756 -1.010 20.788 1.00 55.88 1042 ALA A CA 1
ATOM 7994 C C . ALA A 1 1042 ? 2.053 -1.928 21.802 1.00 55.88 1042 ALA A C 1
ATOM 7996 O O . ALA A 1 1042 ? 2.702 -2.435 22.706 1.00 55.88 1042 ALA A O 1
ATOM 7997 N N . ALA A 1 1043 ? 0.752 -2.173 21.620 1.00 50.81 1043 ALA A N 1
ATOM 7998 C CA . ALA A 1 1043 ? -0.071 -2.978 22.524 1.00 50.81 1043 ALA A CA 1
ATOM 7999 C C . ALA A 1 1043 ? -0.543 -4.307 21.904 1.00 50.81 1043 ALA A C 1
ATOM 8001 O O . ALA A 1 1043 ? -1.358 -5.001 22.504 1.00 50.81 1043 ALA A O 1
ATOM 8002 N N . HIS A 1 1044 ? -0.075 -4.667 20.700 1.00 62.84 1044 HIS A N 1
ATOM 8003 C CA . HIS A 1 1044 ? -0.556 -5.878 20.033 1.00 62.84 1044 HIS A CA 1
ATOM 8004 C C . HIS A 1 1044 ? 0.114 -7.133 20.633 1.00 62.84 1044 HIS A C 1
ATOM 8006 O O . HIS A 1 1044 ? 1.342 -7.252 20.533 1.00 62.84 1044 HIS A O 1
ATOM 8012 N N . PRO A 1 1045 ? -0.653 -8.080 21.207 1.00 60.50 1045 PRO A N 1
ATOM 8013 C CA . PRO A 1 1045 ? -0.138 -9.223 21.978 1.00 60.50 1045 PRO A CA 1
ATOM 8014 C C . PRO A 1 1045 ? 0.630 -10.239 21.118 1.00 60.50 1045 PRO A C 1
ATOM 8016 O O . PRO A 1 1045 ? 1.617 -10.805 21.572 1.00 60.50 1045 PRO A O 1
ATOM 8019 N N . HIS A 1 1046 ? 0.226 -10.418 19.856 1.00 66.06 1046 HIS A N 1
ATOM 8020 C CA . HIS A 1 1046 ? 0.808 -11.403 18.926 1.00 66.06 1046 HIS A CA 1
ATOM 8021 C C . HIS A 1 1046 ? 2.058 -10.921 18.174 1.00 66.06 1046 HIS A C 1
ATOM 8023 O O . HIS A 1 1046 ? 2.583 -11.632 17.320 1.00 66.06 1046 HIS A O 1
ATOM 8029 N N . LEU A 1 1047 ? 2.524 -9.697 18.441 1.00 78.31 1047 LEU A N 1
ATOM 8030 C CA . LEU A 1 1047 ? 3.769 -9.211 17.855 1.00 78.31 1047 LEU A CA 1
ATOM 8031 C C . LEU A 1 1047 ? 4.937 -9.519 18.795 1.00 78.31 1047 LEU A C 1
ATOM 8033 O O . LEU A 1 1047 ? 4.840 -9.340 20.009 1.00 78.31 1047 LEU A O 1
ATOM 8037 N N . THR A 1 1048 ? 6.057 -9.939 18.227 1.00 82.12 1048 THR A N 1
ATOM 8038 C CA . THR A 1 1048 ? 7.324 -10.117 18.936 1.00 82.12 1048 THR A CA 1
ATOM 8039 C C . THR A 1 1048 ? 8.264 -8.962 18.619 1.00 82.12 1048 THR A C 1
ATOM 8041 O O . THR A 1 1048 ? 8.191 -8.350 17.545 1.00 82.12 1048 THR A O 1
ATOM 8044 N N . ASP A 1 1049 ? 9.136 -8.635 19.571 1.00 82.56 1049 ASP A N 1
ATOM 8045 C CA . ASP A 1 1049 ? 10.196 -7.657 19.347 1.00 82.56 1049 ASP A CA 1
ATOM 8046 C C . ASP A 1 1049 ? 11.289 -8.278 18.481 1.00 82.56 1049 ASP A C 1
ATOM 8048 O O . ASP A 1 1049 ? 11.740 -9.395 18.722 1.00 82.56 1049 ASP A O 1
ATOM 8052 N N . GLY A 1 1050 ? 11.708 -7.530 17.471 1.00 80.94 1050 GLY A N 1
ATOM 8053 C CA . GLY A 1 1050 ? 12.836 -7.840 16.619 1.00 80.94 1050 GLY A CA 1
ATOM 8054 C C . GLY A 1 1050 ? 13.874 -6.730 16.643 1.00 80.94 1050 GLY A C 1
ATOM 8055 O O . GLY A 1 1050 ? 13.577 -5.577 16.973 1.00 80.94 1050 GLY A O 1
ATOM 8056 N N . TYR A 1 1051 ? 15.105 -7.073 16.276 1.00 79.88 1051 TYR A N 1
ATOM 8057 C CA . TYR A 1 1051 ? 16.221 -6.129 16.245 1.00 79.88 1051 TYR A CA 1
ATOM 8058 C C . TYR A 1 1051 ? 16.987 -6.216 14.926 1.00 79.88 1051 TYR A C 1
ATOM 8060 O O . TYR A 1 1051 ? 17.481 -7.272 14.532 1.00 79.88 1051 TYR A O 1
ATOM 8068 N N . ASP A 1 1052 ? 17.093 -5.083 14.232 1.00 74.62 1052 ASP A N 1
ATOM 8069 C CA . ASP A 1 1052 ? 17.900 -4.965 13.020 1.00 74.62 1052 ASP A CA 1
ATOM 8070 C C . ASP A 1 1052 ? 19.279 -4.417 13.401 1.00 74.62 1052 ASP A C 1
ATOM 8072 O O . ASP A 1 1052 ? 19.427 -3.238 13.724 1.00 74.62 1052 ASP A O 1
ATOM 8076 N N . ALA A 1 1053 ? 20.295 -5.279 13.341 1.00 69.00 1053 ALA A N 1
ATOM 8077 C CA . ALA A 1 1053 ? 21.672 -4.922 13.679 1.00 69.00 1053 ALA A CA 1
ATOM 8078 C C . ALA A 1 1053 ? 22.309 -3.994 12.636 1.00 69.00 1053 ALA A C 1
ATOM 8080 O O . ALA A 1 1053 ? 23.282 -3.303 12.934 1.00 69.00 1053 ALA A O 1
ATOM 8081 N N . ARG A 1 1054 ? 21.780 -3.958 11.404 1.00 66.56 1054 ARG A N 1
ATOM 8082 C CA . ARG A 1 1054 ? 22.313 -3.112 10.331 1.00 66.56 1054 ARG A CA 1
ATOM 8083 C C . ARG A 1 1054 ? 21.889 -1.660 10.501 1.00 66.56 1054 ARG A C 1
ATOM 8085 O O . ARG A 1 1054 ? 22.651 -0.759 10.156 1.00 66.56 1054 ARG A O 1
ATOM 8092 N N . THR A 1 1055 ? 20.675 -1.435 10.992 1.00 68.94 1055 THR A N 1
ATOM 8093 C CA . THR A 1 1055 ? 20.126 -0.093 11.234 1.00 68.94 1055 THR A CA 1
ATOM 8094 C C . THR A 1 1055 ? 20.125 0.307 12.704 1.00 68.94 1055 THR A C 1
ATOM 8096 O O . THR A 1 1055 ? 19.703 1.421 13.003 1.00 68.94 1055 THR A O 1
ATOM 8099 N N . ASP A 1 1056 ? 20.592 -0.577 13.589 1.00 73.75 1056 ASP A N 1
ATOM 8100 C CA . ASP A 1 1056 ? 20.589 -0.412 15.045 1.00 73.75 1056 ASP A CA 1
ATOM 8101 C C . ASP A 1 1056 ? 19.210 0.018 15.573 1.00 73.75 1056 ASP A C 1
ATOM 8103 O O . ASP A 1 1056 ? 19.055 0.997 16.303 1.00 73.75 1056 ASP A O 1
ATOM 8107 N N . SER A 1 1057 ? 18.162 -0.675 15.115 1.00 73.25 1057 SER A N 1
ATOM 8108 C CA . SER A 1 1057 ? 16.774 -0.306 15.411 1.00 73.25 1057 SER A CA 1
ATOM 8109 C C . SER A 1 1057 ? 15.936 -1.511 15.812 1.00 73.25 1057 SER A C 1
ATOM 8111 O O . SER A 1 1057 ? 15.914 -2.515 15.094 1.00 73.25 1057 SER A O 1
ATOM 8113 N N . SER A 1 1058 ? 15.184 -1.380 16.904 1.00 80.25 1058 SER A N 1
ATOM 8114 C CA . SER A 1 1058 ? 14.139 -2.331 17.271 1.00 80.25 1058 SER A CA 1
ATOM 8115 C C . SER A 1 1058 ? 12.876 -2.124 16.431 1.00 80.25 1058 SER A C 1
ATOM 8117 O O . SER A 1 1058 ? 12.545 -1.013 16.004 1.00 80.25 1058 SER A O 1
ATOM 8119 N N . TYR A 1 1059 ? 12.169 -3.214 16.159 1.00 82.88 1059 TYR A N 1
ATOM 8120 C CA . TYR A 1 1059 ? 10.900 -3.226 15.438 1.00 82.88 1059 TYR A CA 1
ATOM 8121 C C . TYR A 1 1059 ? 10.004 -4.347 15.975 1.00 82.88 1059 TYR A C 1
ATOM 8123 O O . TYR A 1 1059 ? 10.452 -5.198 16.728 1.00 82.88 1059 TYR A O 1
ATOM 8131 N N . ARG A 1 1060 ? 8.727 -4.355 15.590 1.00 85.06 1060 ARG A N 1
ATOM 8132 C CA . ARG A 1 1060 ? 7.783 -5.437 15.913 1.00 85.06 1060 ARG A CA 1
ATOM 8133 C C . ARG A 1 1060 ? 7.582 -6.321 14.681 1.00 85.06 1060 ARG A C 1
ATOM 8135 O O . ARG A 1 1060 ? 7.580 -5.803 13.557 1.00 85.06 1060 ARG A O 1
ATOM 8142 N N . CYS A 1 1061 ? 7.382 -7.620 14.860 1.00 87.38 1061 CYS A N 1
ATOM 8143 C CA . CYS A 1 1061 ? 7.089 -8.555 13.771 1.00 87.38 1061 CYS A CA 1
ATOM 8144 C C . CYS A 1 1061 ? 6.079 -9.628 14.193 1.00 87.38 1061 CYS A C 1
ATOM 8146 O O . CYS A 1 1061 ? 5.861 -9.846 15.379 1.00 87.38 1061 CYS A O 1
ATOM 8148 N N . ALA A 1 1062 ? 5.439 -10.255 13.209 1.00 88.38 1062 ALA A N 1
ATOM 8149 C CA . ALA A 1 1062 ? 4.542 -11.389 13.388 1.00 88.38 1062 ALA A CA 1
ATOM 8150 C C . ALA A 1 1062 ? 5.175 -12.623 12.739 1.00 88.38 1062 ALA A C 1
ATOM 8152 O O . ALA A 1 1062 ? 5.280 -12.699 11.511 1.00 88.38 1062 ALA A O 1
ATOM 8153 N N . THR A 1 1063 ? 5.606 -13.588 13.548 1.00 85.50 1063 THR A N 1
ATOM 8154 C CA . THR A 1 1063 ? 6.187 -14.842 13.049 1.00 85.50 1063 THR A CA 1
ATOM 8155 C C . THR A 1 1063 ? 5.119 -15.828 12.582 1.00 85.50 1063 THR A C 1
ATOM 8157 O O . THR A 1 1063 ? 5.404 -16.632 11.699 1.00 85.50 1063 THR A O 1
ATOM 8160 N N . LEU A 1 1064 ? 3.886 -15.726 13.082 1.00 85.75 1064 LEU A N 1
ATOM 8161 C CA . LEU A 1 1064 ? 2.720 -16.508 12.657 1.00 85.75 1064 LEU A CA 1
ATOM 8162 C C . LEU A 1 1064 ? 1.708 -15.628 11.895 1.00 85.75 1064 LEU A C 1
ATOM 8164 O O . LEU A 1 1064 ? 1.754 -14.402 12.029 1.00 85.75 1064 LEU A O 1
ATOM 8168 N N . PRO A 1 1065 ? 0.814 -16.211 11.072 1.00 87.69 1065 PRO A N 1
ATOM 8169 C CA . PRO A 1 1065 ? -0.268 -15.470 10.425 1.00 87.69 1065 PRO A CA 1
ATOM 8170 C C . PRO A 1 1065 ? -1.215 -14.812 11.438 1.00 87.69 1065 PRO A C 1
ATOM 8172 O O . PRO A 1 1065 ? -1.857 -15.497 12.225 1.00 87.69 1065 PRO A O 1
ATOM 8175 N N . VAL A 1 1066 ? -1.353 -13.486 11.366 1.00 84.00 1066 VAL A N 1
ATOM 8176 C CA . VAL A 1 1066 ? -2.256 -12.695 12.218 1.00 84.00 1066 VAL A CA 1
ATOM 8177 C C . VAL A 1 1066 ? -3.425 -12.171 11.392 1.00 84.00 1066 VAL A C 1
ATOM 8179 O O . VAL A 1 1066 ? -3.249 -11.737 10.249 1.00 84.00 1066 VAL A O 1
ATOM 8182 N N . VAL A 1 1067 ? -4.626 -12.189 11.968 1.00 80.50 1067 VAL A N 1
ATOM 8183 C CA . VAL A 1 1067 ? -5.856 -11.712 11.320 1.00 80.50 1067 VAL A CA 1
ATOM 8184 C C . VAL A 1 1067 ? -5.794 -10.202 11.066 1.00 80.50 1067 VAL A C 1
ATOM 8186 O O . VAL A 1 1067 ? -5.449 -9.421 11.948 1.00 80.50 1067 VAL A O 1
ATOM 8189 N N . VAL A 1 1068 ? -6.182 -9.775 9.861 1.00 83.44 1068 VAL A N 1
ATOM 8190 C CA . VAL A 1 1068 ? -6.332 -8.365 9.473 1.00 83.44 1068 VAL A CA 1
ATOM 8191 C C . VAL A 1 1068 ? -7.819 -7.992 9.536 1.00 83.44 1068 VAL A C 1
ATOM 8193 O O . VAL A 1 1068 ? -8.573 -8.249 8.589 1.00 83.44 1068 VAL A O 1
ATOM 8196 N N . PRO A 1 1069 ? -8.282 -7.359 10.623 1.00 75.31 1069 PRO A N 1
ATOM 8197 C CA . PRO A 1 1069 ? -9.710 -7.330 10.956 1.00 75.31 1069 PRO A CA 1
ATOM 8198 C C . PRO A 1 1069 ? -10.514 -6.462 9.998 1.00 75.31 1069 PRO A C 1
ATOM 8200 O O . PRO A 1 1069 ? -11.622 -6.803 9.596 1.00 75.31 1069 PRO A O 1
ATOM 8203 N N . ALA A 1 1070 ? -9.914 -5.351 9.569 1.00 75.94 1070 ALA A N 1
ATOM 8204 C CA . ALA A 1 1070 ? -10.553 -4.363 8.711 1.00 75.94 1070 ALA A CA 1
ATOM 8205 C C . ALA A 1 1070 ? -10.953 -4.911 7.330 1.00 75.94 1070 ALA A C 1
ATOM 8207 O O . ALA A 1 1070 ? -11.797 -4.308 6.669 1.00 75.94 1070 ALA A O 1
ATOM 8208 N N . LEU A 1 1071 ? -10.359 -6.022 6.877 1.00 80.06 1071 LEU A N 1
ATOM 8209 C CA . LEU A 1 1071 ? -10.657 -6.651 5.584 1.00 80.06 1071 LEU A CA 1
ATOM 8210 C C . LEU A 1 1071 ? -11.510 -7.919 5.710 1.00 80.06 1071 LEU A C 1
ATOM 8212 O O . LEU A 1 1071 ? -12.021 -8.406 4.703 1.00 80.06 1071 LEU A O 1
ATOM 8216 N N . CYS A 1 1072 ? -11.700 -8.430 6.925 1.00 77.75 1072 CYS A N 1
ATOM 8217 C CA . CYS A 1 1072 ? -12.471 -9.638 7.178 1.00 77.75 1072 CYS A CA 1
ATOM 8218 C C . CYS A 1 1072 ? -13.968 -9.436 6.872 1.00 77.75 1072 CYS A C 1
ATOM 8220 O O . CYS A 1 1072 ? -14.565 -8.403 7.181 1.00 77.75 1072 CYS A O 1
ATOM 8222 N N . GLY A 1 1073 ? -14.578 -10.428 6.223 1.00 71.12 1073 GLY A N 1
ATOM 8223 C CA . GLY A 1 1073 ? -15.977 -10.409 5.788 1.00 71.12 1073 GLY A CA 1
ATOM 8224 C C . GLY A 1 1073 ? -16.249 -9.564 4.543 1.00 71.12 1073 GLY A C 1
ATOM 8225 O O . GLY A 1 1073 ? -17.388 -9.524 4.079 1.00 71.12 1073 GLY A O 1
ATOM 8226 N N . ARG A 1 1074 ? -15.224 -8.916 3.973 1.00 78.62 1074 ARG A N 1
ATOM 8227 C CA . ARG A 1 1074 ? -15.331 -8.190 2.704 1.00 78.62 1074 ARG A CA 1
ATOM 8228 C C . ARG A 1 1074 ? -15.059 -9.138 1.537 1.00 78.62 1074 ARG A C 1
ATOM 8230 O O . ARG A 1 1074 ? -14.208 -10.018 1.622 1.00 78.62 1074 ARG A O 1
ATOM 8237 N N . ASP A 1 1075 ? -15.748 -8.923 0.422 1.00 81.06 1075 ASP A N 1
ATOM 8238 C CA . ASP A 1 1075 ? -15.535 -9.699 -0.804 1.00 81.06 1075 ASP A CA 1
ATOM 8239 C C . ASP A 1 1075 ? -14.286 -9.191 -1.541 1.00 81.06 1075 ASP A C 1
ATOM 8241 O O . ASP A 1 1075 ? -14.364 -8.297 -2.392 1.00 81.06 1075 ASP A O 1
ATOM 8245 N N . ILE A 1 1076 ? -13.110 -9.689 -1.147 1.00 87.44 1076 ILE A N 1
ATOM 8246 C CA . ILE A 1 1076 ? -11.821 -9.295 -1.719 1.00 87.44 1076 ILE A CA 1
ATOM 8247 C C . ILE A 1 1076 ? -11.605 -10.002 -3.064 1.00 87.44 1076 ILE A C 1
ATOM 8249 O O . ILE A 1 1076 ? -11.445 -11.217 -3.185 1.00 87.44 1076 ILE A O 1
ATOM 8253 N N . ALA A 1 1077 ? -11.556 -9.203 -4.124 1.00 88.62 1077 ALA A N 1
ATOM 8254 C CA . ALA A 1 1077 ? -11.267 -9.681 -5.464 1.00 88.62 1077 ALA A CA 1
ATOM 8255 C C . ALA A 1 1077 ? -9.764 -9.881 -5.679 1.00 88.62 1077 ALA A C 1
ATOM 8257 O O . ALA A 1 1077 ? -9.374 -10.900 -6.250 1.00 88.62 1077 ALA A O 1
ATOM 8258 N N . ASP A 1 1078 ? -8.932 -8.947 -5.213 1.00 89.31 1078 ASP A N 1
ATOM 8259 C CA . ASP A 1 1078 ? -7.504 -8.914 -5.537 1.00 89.31 1078 ASP A CA 1
ATOM 8260 C C . ASP A 1 1078 ? -6.655 -8.281 -4.424 1.00 89.31 1078 ASP A C 1
ATOM 8262 O O . ASP A 1 1078 ? -7.131 -7.402 -3.699 1.00 89.31 1078 ASP A O 1
ATOM 8266 N N . VAL A 1 1079 ? -5.401 -8.720 -4.302 1.00 92.56 1079 VAL A N 1
ATOM 8267 C CA . VAL A 1 1079 ? -4.441 -8.278 -3.281 1.00 92.56 1079 VAL A CA 1
ATOM 8268 C C . VAL A 1 1079 ? -3.077 -8.108 -3.924 1.00 92.56 1079 VAL A C 1
ATOM 8270 O O . VAL A 1 1079 ? -2.583 -9.006 -4.599 1.00 92.56 1079 VAL A O 1
ATOM 8273 N N . VAL A 1 1080 ? -2.444 -6.966 -3.668 1.00 92.00 1080 VAL A N 1
ATOM 8274 C CA . VAL A 1 1080 ? -1.113 -6.655 -4.187 1.00 92.00 1080 VAL A CA 1
ATOM 8275 C C . VAL A 1 1080 ? -0.271 -6.040 -3.078 1.00 92.00 1080 VAL A C 1
ATOM 8277 O O . VAL A 1 1080 ? -0.753 -5.213 -2.303 1.00 92.00 1080 VAL A O 1
ATOM 8280 N N . CYS A 1 1081 ? 1.003 -6.412 -3.015 1.00 92.69 1081 CYS A N 1
ATOM 8281 C CA . CYS A 1 1081 ? 1.974 -5.822 -2.102 1.00 92.69 1081 CYS A CA 1
ATOM 8282 C C . CYS A 1 1081 ? 3.048 -5.071 -2.893 1.00 92.69 1081 CYS A C 1
ATOM 8284 O O . CYS A 1 1081 ? 3.503 -5.534 -3.935 1.00 92.69 1081 CYS A O 1
ATOM 8286 N N . GLY A 1 1082 ? 3.448 -3.906 -2.387 1.00 88.81 1082 GLY A N 1
ATOM 8287 C CA . GLY A 1 1082 ? 4.735 -3.302 -2.721 1.00 88.81 1082 GLY A CA 1
ATOM 8288 C C . GLY A 1 1082 ? 5.797 -3.707 -1.697 1.00 88.81 1082 GLY A C 1
ATOM 8289 O O . GLY A 1 1082 ? 5.546 -4.540 -0.825 1.00 88.81 1082 GLY A O 1
ATOM 8290 N N . ALA A 1 1083 ? 6.969 -3.065 -1.723 1.00 87.88 1083 ALA A N 1
ATOM 8291 C CA . ALA A 1 1083 ? 8.051 -3.414 -0.793 1.00 87.88 1083 ALA A CA 1
ATOM 8292 C C . ALA A 1 1083 ? 7.651 -3.266 0.692 1.00 87.88 1083 ALA A C 1
ATOM 8294 O O . ALA A 1 1083 ? 7.903 -4.162 1.495 1.00 87.88 1083 ALA A O 1
ATOM 8295 N N . ALA A 1 1084 ? 6.998 -2.155 1.052 1.00 91.00 1084 ALA A N 1
ATOM 8296 C CA . ALA A 1 1084 ? 6.634 -1.821 2.438 1.00 91.00 1084 ALA A CA 1
ATOM 8297 C C . ALA A 1 1084 ? 5.179 -1.331 2.606 1.00 91.00 1084 ALA A C 1
ATOM 8299 O O . ALA A 1 1084 ? 4.853 -0.643 3.577 1.00 91.00 1084 ALA A O 1
ATOM 8300 N N . HIS A 1 1085 ? 4.306 -1.640 1.645 1.00 93.00 1085 HIS A N 1
ATOM 8301 C CA . HIS A 1 1085 ? 2.884 -1.296 1.684 1.00 93.00 1085 HIS A CA 1
ATOM 8302 C C . HIS A 1 1085 ? 2.046 -2.382 1.003 1.00 93.00 1085 HIS A C 1
ATOM 8304 O O . HIS A 1 1085 ? 2.576 -3.200 0.249 1.00 93.00 1085 HIS A O 1
ATOM 8310 N N . SER A 1 1086 ? 0.742 -2.367 1.253 1.00 95.00 1086 SER A N 1
ATOM 8311 C CA . SER A 1 1086 ? -0.199 -3.364 0.744 1.00 95.00 1086 SER A CA 1
ATOM 8312 C C . SER A 1 1086 ? -1.478 -2.709 0.244 1.00 95.00 1086 SER A C 1
ATOM 8314 O O . SER A 1 1086 ? -1.862 -1.622 0.693 1.00 95.00 1086 SER A O 1
ATOM 8316 N N . MET A 1 1087 ? -2.129 -3.381 -0.702 1.00 94.06 1087 MET A N 1
ATOM 8317 C CA . MET A 1 1087 ? -3.369 -2.957 -1.330 1.00 94.06 1087 MET A CA 1
ATOM 8318 C C . MET A 1 1087 ? -4.336 -4.133 -1.449 1.00 94.06 1087 MET A C 1
ATOM 8320 O O . MET A 1 1087 ? -3.935 -5.236 -1.815 1.00 94.06 1087 MET A O 1
ATOM 8324 N N . ALA A 1 1088 ? -5.620 -3.884 -1.208 1.00 93.25 1088 ALA A N 1
ATOM 8325 C CA . ALA A 1 1088 ? -6.687 -4.856 -1.421 1.00 93.25 1088 ALA A CA 1
ATOM 8326 C C . ALA A 1 1088 ? -7.840 -4.215 -2.199 1.00 93.25 1088 ALA A C 1
ATOM 8328 O O . ALA A 1 1088 ? -8.226 -3.075 -1.925 1.00 93.25 1088 ALA A O 1
ATOM 8329 N N . ARG A 1 1089 ? -8.399 -4.954 -3.160 1.00 92.44 1089 ARG A N 1
ATOM 8330 C CA . ARG A 1 1089 ? -9.533 -4.536 -3.986 1.00 92.44 1089 ARG A CA 1
ATOM 8331 C C . ARG A 1 1089 ? -10.734 -5.417 -3.716 1.00 92.44 1089 ARG A C 1
ATOM 8333 O O . ARG A 1 1089 ? -10.626 -6.635 -3.811 1.00 92.44 1089 ARG A O 1
ATOM 8340 N N . THR A 1 1090 ? -11.890 -4.819 -3.460 1.00 88.75 1090 THR A N 1
ATOM 8341 C CA . THR A 1 1090 ? -13.154 -5.558 -3.355 1.00 88.75 1090 THR A CA 1
ATOM 8342 C C . THR A 1 1090 ? -13.715 -5.918 -4.734 1.00 88.75 1090 THR A C 1
ATOM 8344 O O . THR A 1 1090 ? -13.369 -5.295 -5.743 1.00 88.75 1090 THR A O 1
ATOM 8347 N N . SER A 1 1091 ? -14.638 -6.875 -4.804 1.00 85.38 1091 SER A N 1
ATOM 8348 C CA . SER A 1 1091 ? -15.398 -7.197 -6.026 1.00 85.38 1091 SER A CA 1
ATOM 8349 C C . SER A 1 1091 ? -16.184 -6.001 -6.574 1.00 85.38 1091 SER A C 1
ATOM 8351 O O . SER A 1 1091 ? -16.309 -5.844 -7.788 1.00 85.38 1091 SER A O 1
ATOM 8353 N N . THR A 1 1092 ? -16.612 -5.092 -5.694 1.00 80.88 1092 THR A N 1
ATOM 8354 C CA . THR A 1 1092 ? -17.256 -3.814 -6.038 1.00 80.88 1092 THR A CA 1
ATOM 8355 C C . THR A 1 1092 ? -16.281 -2.743 -6.553 1.00 80.88 1092 THR A C 1
ATOM 8357 O O . THR A 1 1092 ? -16.698 -1.643 -6.922 1.00 80.88 1092 THR A O 1
ATOM 8360 N N . GLY A 1 1093 ? -14.978 -3.045 -6.606 1.00 84.12 1093 GLY A N 1
ATOM 8361 C CA . GLY A 1 1093 ? -13.933 -2.167 -7.135 1.00 84.12 1093 GLY A CA 1
ATOM 8362 C C . GLY A 1 1093 ? -13.467 -1.080 -6.168 1.00 84.12 1093 GLY A C 1
ATOM 8363 O O . GLY A 1 1093 ? -12.937 -0.060 -6.614 1.00 84.12 1093 GLY A O 1
ATOM 8364 N N . ARG A 1 1094 ? -13.674 -1.262 -4.857 1.00 86.50 1094 ARG A N 1
ATOM 8365 C CA . ARG A 1 1094 ? -13.130 -0.386 -3.806 1.00 86.50 1094 ARG A CA 1
ATOM 8366 C C . ARG A 1 1094 ? -11.711 -0.802 -3.469 1.00 86.50 1094 ARG A C 1
ATOM 8368 O O . ARG A 1 1094 ? -11.424 -1.990 -3.444 1.00 86.50 1094 ARG A O 1
ATOM 8375 N N . VAL A 1 1095 ? -10.849 0.174 -3.196 1.00 89.88 1095 VAL A N 1
ATOM 8376 C CA . VAL A 1 1095 ? -9.425 -0.053 -2.927 1.00 89.88 1095 VAL A CA 1
ATOM 8377 C C . VAL A 1 1095 ? -9.079 0.399 -1.516 1.00 89.88 1095 VAL A C 1
ATOM 8379 O O . VAL A 1 1095 ? -9.347 1.543 -1.141 1.00 89.88 1095 VAL A O 1
ATOM 8382 N N . PHE A 1 1096 ? -8.457 -0.500 -0.763 1.00 91.50 1096 PHE A N 1
ATOM 8383 C CA . PHE A 1 1096 ? -7.898 -0.265 0.561 1.00 91.50 1096 PHE A CA 1
ATOM 8384 C C . PHE A 1 1096 ? -6.379 -0.290 0.466 1.00 91.50 1096 PHE A C 1
ATOM 8386 O O . PHE A 1 1096 ? -5.829 -1.169 -0.194 1.00 91.50 1096 PHE A O 1
ATOM 8393 N N . THR A 1 1097 ? -5.704 0.648 1.125 1.00 92.69 1097 THR A N 1
ATOM 8394 C CA . THR A 1 1097 ? -4.235 0.717 1.163 1.00 92.69 1097 THR A CA 1
ATOM 8395 C C . THR A 1 1097 ? -3.743 0.970 2.586 1.00 92.69 1097 THR A C 1
ATOM 8397 O O . THR A 1 1097 ? -4.384 1.696 3.355 1.00 92.69 1097 THR A O 1
ATOM 8400 N N . TRP A 1 1098 ? -2.620 0.347 2.951 1.00 93.94 1098 TRP A N 1
ATOM 8401 C CA . TRP A 1 1098 ? -1.973 0.491 4.263 1.00 93.94 1098 TRP A CA 1
ATOM 8402 C C . TRP A 1 1098 ? -0.467 0.199 4.201 1.00 93.94 1098 TRP A C 1
ATOM 8404 O O . TRP A 1 1098 ? 0.043 -0.293 3.193 1.00 93.94 1098 TRP A O 1
ATOM 8414 N N . GLY A 1 1099 ? 0.250 0.521 5.277 1.00 92.19 1099 GLY A N 1
ATOM 8415 C CA . GLY A 1 1099 ? 1.705 0.447 5.374 1.00 92.19 1099 GLY A CA 1
ATOM 8416 C C . GLY A 1 1099 ? 2.384 1.806 5.241 1.00 92.19 1099 GLY A C 1
ATOM 8417 O O . GLY A 1 1099 ? 1.849 2.828 5.677 1.00 92.19 1099 GLY A O 1
ATOM 8418 N N . GLN A 1 1100 ? 3.575 1.819 4.639 1.00 90.44 1100 GLN A N 1
ATOM 8419 C CA . GLN A 1 1100 ? 4.381 3.030 4.507 1.00 90.44 1100 GLN A CA 1
ATOM 8420 C C . GLN A 1 1100 ? 3.728 4.047 3.559 1.00 90.44 1100 GLN A C 1
ATOM 8422 O O . GLN A 1 1100 ? 3.404 3.719 2.420 1.00 90.44 1100 GLN A O 1
ATOM 8427 N N . GLY A 1 1101 ? 3.590 5.295 4.009 1.00 86.75 1101 GLY A N 1
ATOM 8428 C CA . GLY A 1 1101 ? 2.986 6.407 3.272 1.00 86.75 1101 GLY A CA 1
ATOM 8429 C C . GLY A 1 1101 ? 3.945 7.537 2.902 1.00 86.75 1101 GLY A C 1
ATOM 8430 O O . GLY A 1 1101 ? 3.543 8.448 2.183 1.00 86.75 1101 GLY A O 1
ATOM 8431 N N . LYS A 1 1102 ? 5.215 7.492 3.332 1.00 84.00 1102 LYS A N 1
ATOM 8432 C CA . LYS A 1 1102 ? 6.199 8.588 3.148 1.00 84.00 1102 LYS A CA 1
ATOM 8433 C C . LYS A 1 1102 ? 6.371 9.078 1.701 1.00 84.00 1102 LYS A C 1
ATOM 8435 O O . LYS A 1 1102 ? 6.656 10.253 1.495 1.00 84.00 1102 LYS A O 1
ATOM 8440 N N . ALA A 1 1103 ? 6.203 8.201 0.711 1.00 77.25 1103 ALA A N 1
ATOM 8441 C CA . ALA A 1 1103 ? 6.298 8.531 -0.713 1.00 77.25 1103 ALA A CA 1
ATOM 8442 C C . ALA A 1 1103 ? 4.946 8.944 -1.328 1.00 77.25 1103 ALA A C 1
ATOM 8444 O O . ALA A 1 1103 ? 4.898 9.326 -2.493 1.00 77.25 1103 ALA A O 1
ATOM 8445 N N . GLY A 1 1104 ? 3.845 8.882 -0.574 1.00 78.75 1104 GLY A N 1
ATOM 8446 C CA . GLY A 1 1104 ? 2.479 9.089 -1.061 1.00 78.75 1104 GLY A CA 1
ATOM 8447 C C . GLY A 1 1104 ? 1.875 7.859 -1.748 1.00 78.75 1104 GLY A C 1
ATOM 8448 O O . GLY A 1 1104 ? 0.826 7.983 -2.381 1.00 78.75 1104 GLY A O 1
ATOM 8449 N N . GLN A 1 1105 ? 2.512 6.686 -1.636 1.00 84.56 1105 GLN A N 1
ATOM 8450 C CA . GLN A 1 1105 ? 2.104 5.445 -2.312 1.00 84.56 1105 GLN A CA 1
ATOM 8451 C C . GLN A 1 1105 ? 0.708 4.961 -1.899 1.00 84.56 1105 GLN A C 1
ATOM 8453 O O . GLN A 1 1105 ? 0.016 4.337 -2.686 1.00 84.56 1105 GLN A O 1
ATOM 8458 N N . LEU A 1 1106 ? 0.225 5.333 -0.711 1.00 85.69 1106 LEU A N 1
ATOM 8459 C CA . LEU A 1 1106 ? -1.097 4.913 -0.238 1.00 85.69 1106 LEU A CA 1
ATOM 8460 C C . LEU A 1 1106 ? -2.266 5.663 -0.905 1.00 85.69 1106 LEU A C 1
ATOM 8462 O O . LEU A 1 1106 ? -3.402 5.206 -0.823 1.00 85.69 1106 LEU A O 1
ATOM 8466 N N . GLY A 1 1107 ? -2.027 6.819 -1.539 1.00 80.88 1107 GLY A N 1
ATOM 8467 C CA . GLY A 1 1107 ? -3.068 7.578 -2.251 1.00 80.88 1107 GLY A CA 1
ATOM 8468 C C . GLY A 1 1107 ? -4.029 8.407 -1.375 1.00 80.88 1107 GLY A C 1
ATOM 8469 O O . GLY A 1 1107 ? -4.973 8.998 -1.899 1.00 80.88 1107 GLY A O 1
ATOM 8470 N N . HIS A 1 1108 ? -3.787 8.525 -0.061 1.00 81.00 1108 HIS A N 1
ATOM 8471 C CA . HIS A 1 1108 ? -4.755 9.096 0.900 1.00 81.00 1108 HIS A CA 1
ATOM 8472 C C . HIS A 1 1108 ? -4.841 10.622 1.009 1.00 81.00 1108 HIS A C 1
ATOM 8474 O O . HIS A 1 1108 ? -5.755 11.121 1.658 1.00 81.00 1108 HIS A O 1
ATOM 8480 N N . ARG A 1 1109 ? -3.949 11.405 0.396 1.00 72.50 1109 ARG A N 1
ATOM 8481 C CA . ARG A 1 1109 ? -3.848 12.858 0.680 1.00 72.50 1109 ARG A CA 1
ATOM 8482 C C . ARG A 1 1109 ? -2.651 13.259 1.531 1.00 72.50 1109 ARG A C 1
ATOM 8484 O O . ARG A 1 1109 ? -2.333 14.437 1.651 1.00 72.50 1109 ARG A O 1
ATOM 8491 N N . GLU A 1 1110 ? -2.046 12.261 2.153 1.00 73.69 1110 GLU A N 1
ATOM 8492 C CA . GLU A 1 1110 ? -1.104 12.399 3.246 1.00 73.69 1110 GLU A CA 1
ATOM 8493 C C . GLU A 1 1110 ? 0.122 11.524 2.984 1.00 73.69 1110 GLU A C 1
ATOM 8495 O O . GLU A 1 1110 ? 0.031 10.486 2.326 1.00 73.69 1110 GLU A O 1
ATOM 8500 N N . SER A 1 1111 ? 1.262 11.939 3.533 1.00 79.31 1111 SER A N 1
ATOM 8501 C CA . SER A 1 1111 ? 2.499 11.155 3.547 1.00 79.31 1111 SER A CA 1
ATOM 8502 C C . SER A 1 1111 ? 2.667 10.347 4.841 1.00 79.31 1111 SER A C 1
ATOM 8504 O O . SER A 1 1111 ? 3.786 9.991 5.210 1.00 79.31 1111 SER A O 1
ATOM 8506 N N . THR A 1 1112 ? 1.575 10.145 5.580 1.00 84.00 1112 THR A N 1
ATOM 8507 C CA . THR A 1 1112 ? 1.549 9.429 6.858 1.00 84.00 1112 THR A CA 1
ATOM 8508 C C . THR A 1 1112 ? 1.360 7.939 6.621 1.00 84.00 1112 THR A C 1
ATOM 8510 O O . THR A 1 1112 ? 0.617 7.521 5.729 1.00 84.00 1112 THR A O 1
ATOM 8513 N N . ASP A 1 1113 ? 2.048 7.136 7.425 1.00 87.94 1113 ASP A N 1
ATOM 8514 C CA . ASP A 1 1113 ? 1.878 5.689 7.422 1.00 87.94 1113 ASP A CA 1
ATOM 8515 C C . ASP A 1 1113 ? 0.470 5.342 7.943 1.00 87.94 1113 ASP A C 1
ATOM 8517 O O . ASP A 1 1113 ? -0.078 6.036 8.807 1.00 87.94 1113 ASP A O 1
ATOM 8521 N N . LYS A 1 1114 ? -0.143 4.285 7.404 1.00 87.00 1114 LYS A N 1
ATOM 8522 C CA . LYS A 1 1114 ? -1.462 3.804 7.846 1.00 87.00 1114 LYS A CA 1
ATOM 8523 C C . LYS A 1 1114 ? -1.308 2.395 8.400 1.00 87.00 1114 LYS A C 1
ATOM 8525 O O . LYS A 1 1114 ? -0.952 1.485 7.662 1.00 87.00 1114 LYS A O 1
ATOM 8530 N N . ALA A 1 1115 ? -1.602 2.219 9.686 1.00 85.00 1115 ALA A N 1
ATOM 8531 C CA . ALA A 1 1115 ? -1.469 0.931 10.370 1.00 85.00 1115 ALA A CA 1
ATOM 8532 C C . ALA A 1 1115 ? -2.668 -0.013 10.193 1.00 85.00 1115 ALA A C 1
ATOM 8534 O O . ALA A 1 1115 ? -2.591 -1.169 10.593 1.00 85.00 1115 ALA A O 1
ATOM 8535 N N . VAL A 1 1116 ? -3.756 0.468 9.587 1.00 84.81 1116 VAL A N 1
ATOM 8536 C CA . VAL A 1 1116 ? -4.982 -0.292 9.308 1.00 84.81 1116 VAL A CA 1
ATOM 8537 C C . VAL A 1 1116 ? -5.353 -0.095 7.833 1.00 84.81 1116 VAL A C 1
ATOM 8539 O O . VAL A 1 1116 ? -5.228 1.036 7.340 1.00 84.81 1116 VAL A O 1
ATOM 8542 N N . PRO A 1 1117 ? -5.824 -1.140 7.119 1.00 89.06 1117 PRO A N 1
ATOM 8543 C CA . PRO A 1 1117 ? -6.404 -1.026 5.785 1.00 89.06 1117 PRO A CA 1
ATOM 8544 C C . PRO A 1 1117 ? -7.398 0.127 5.712 1.00 89.06 1117 PRO A C 1
ATOM 8546 O O . PRO A 1 1117 ? -8.468 0.094 6.314 1.00 89.06 1117 PRO A O 1
ATOM 8549 N N . THR A 1 1118 ? -7.028 1.174 4.978 1.00 86.38 1118 THR A N 1
ATOM 8550 C CA . THR A 1 1118 ? -7.819 2.402 4.897 1.00 86.38 1118 THR A CA 1
ATOM 8551 C C . THR A 1 1118 ? -8.375 2.545 3.488 1.00 86.38 1118 THR A C 1
ATOM 8553 O O . THR A 1 1118 ? -7.639 2.421 2.508 1.00 86.38 1118 THR A O 1
ATOM 8556 N N . LEU A 1 1119 ? -9.677 2.812 3.373 1.00 85.81 1119 LEU A N 1
ATOM 8557 C CA . LEU A 1 1119 ? -10.340 3.030 2.088 1.00 85.81 1119 LEU A CA 1
ATOM 8558 C C . LEU A 1 1119 ? -9.791 4.289 1.402 1.00 85.81 1119 LEU A C 1
ATOM 8560 O O . LEU A 1 1119 ? -9.829 5.382 1.971 1.00 85.81 1119 LEU A O 1
ATOM 8564 N N . VAL A 1 1120 ? -9.377 4.168 0.140 1.00 85.19 1120 VAL A N 1
ATOM 8565 C CA . VAL A 1 1120 ? -8.990 5.318 -0.691 1.00 85.19 1120 VAL A CA 1
ATOM 8566 C C . VAL A 1 1120 ? -10.254 6.048 -1.155 1.00 85.19 1120 VAL A C 1
ATOM 8568 O O . VAL A 1 1120 ? -10.787 5.820 -2.243 1.00 85.19 1120 VAL A O 1
ATOM 8571 N N . THR A 1 1121 ? -10.772 6.937 -0.307 1.00 76.88 1121 THR A N 1
ATOM 8572 C CA . THR A 1 1121 ? -12.047 7.655 -0.526 1.00 76.88 1121 THR A CA 1
ATOM 8573 C C . THR A 1 1121 ? -12.100 8.444 -1.839 1.00 76.88 1121 THR A C 1
ATOM 8575 O O . THR A 1 1121 ? -13.173 8.661 -2.406 1.00 76.88 1121 THR A O 1
ATOM 8578 N N . GLN A 1 1122 ? -10.941 8.843 -2.361 1.00 72.12 1122 GLN A N 1
ATOM 8579 C CA . GLN A 1 1122 ? -10.774 9.568 -3.615 1.00 72.12 1122 GLN A CA 1
ATOM 8580 C C . GLN A 1 1122 ? -11.205 8.727 -4.826 1.00 72.12 1122 GLN A C 1
ATOM 8582 O O . GLN A 1 1122 ? -11.707 9.291 -5.798 1.00 72.12 1122 GLN A O 1
ATOM 8587 N N . LEU A 1 1123 ? -11.077 7.399 -4.736 1.00 73.00 1123 LEU A N 1
ATOM 8588 C CA . LEU A 1 1123 ? -11.532 6.435 -5.740 1.00 73.00 1123 LEU A CA 1
ATOM 8589 C C . LEU A 1 1123 ? -12.968 5.955 -5.491 1.00 73.00 1123 LEU A C 1
ATOM 8591 O O . LEU A 1 1123 ? -13.510 5.212 -6.299 1.00 73.00 1123 LEU A O 1
ATOM 8595 N N . GLY A 1 1124 ? -13.623 6.390 -4.409 1.00 64.44 1124 GLY A N 1
ATOM 8596 C CA . GLY A 1 1124 ? -14.896 5.825 -3.940 1.00 64.44 1124 GLY A CA 1
ATOM 8597 C C . GLY A 1 1124 ? -16.093 5.948 -4.894 1.00 64.44 1124 GLY A C 1
ATOM 8598 O O . GLY A 1 1124 ? -17.138 5.364 -4.628 1.00 64.44 1124 GLY A O 1
ATOM 8599 N N . TYR A 1 1125 ? -15.972 6.688 -6.000 1.00 66.62 1125 TYR A N 1
ATOM 8600 C CA . TYR A 1 1125 ? -17.009 6.783 -7.038 1.00 66.62 1125 TYR A CA 1
ATOM 8601 C C . TYR A 1 1125 ? -16.656 6.033 -8.327 1.00 66.62 1125 TYR A C 1
ATOM 8603 O O . TYR A 1 1125 ? -17.536 5.842 -9.163 1.00 66.62 1125 TYR A O 1
ATOM 8611 N N . GLU A 1 1126 ? -15.408 5.598 -8.471 1.00 73.19 1126 GLU A N 1
ATOM 8612 C CA . GLU A 1 1126 ? -14.933 4.822 -9.613 1.00 73.19 1126 GLU A CA 1
ATOM 8613 C C . GLU A 1 1126 ? -14.903 3.334 -9.243 1.00 73.19 1126 GLU A C 1
ATOM 8615 O O . GLU A 1 1126 ? -14.869 2.970 -8.065 1.00 73.19 1126 GLU A O 1
ATOM 8620 N N . VAL A 1 1127 ? -14.955 2.464 -10.248 1.00 81.62 1127 VAL A N 1
ATOM 8621 C CA . VAL A 1 1127 ? -14.735 1.023 -10.063 1.00 81.62 1127 VAL A CA 1
ATOM 8622 C C . VAL A 1 1127 ? -13.333 0.729 -10.528 1.00 81.62 1127 VAL A C 1
ATOM 8624 O O . VAL A 1 1127 ? -13.014 0.939 -11.696 1.00 81.62 1127 VAL A O 1
ATOM 8627 N N . VAL A 1 1128 ? -12.491 0.273 -9.611 1.00 85.94 1128 VAL A N 1
ATOM 8628 C CA . VAL A 1 1128 ? -11.170 -0.240 -9.959 1.00 85.94 1128 VAL A CA 1
ATOM 8629 C C . VAL A 1 1128 ? -11.315 -1.688 -10.406 1.00 85.94 1128 VAL A C 1
ATOM 8631 O O . VAL A 1 1128 ? -12.044 -2.462 -9.783 1.00 85.94 1128 VAL A O 1
ATOM 8634 N N . VAL A 1 1129 ? -10.625 -2.045 -11.487 1.00 89.06 1129 VAL A N 1
ATOM 8635 C CA . VAL A 1 1129 ? -10.635 -3.400 -12.057 1.00 89.06 1129 VAL A CA 1
ATOM 8636 C C . VAL A 1 1129 ? -9.312 -4.136 -11.856 1.00 89.06 1129 VAL A C 1
ATOM 8638 O O . VAL A 1 1129 ? -9.338 -5.344 -11.660 1.00 89.06 1129 VAL A O 1
ATOM 8641 N N . GLU A 1 1130 ? -8.185 -3.420 -11.829 1.00 88.50 1130 GLU A N 1
ATOM 8642 C CA . GLU A 1 1130 ? -6.835 -3.989 -11.692 1.00 88.50 1130 GLU A CA 1
ATOM 8643 C C . GLU A 1 1130 ? -5.968 -3.109 -10.781 1.00 88.50 1130 GLU A C 1
ATOM 8645 O O . GLU A 1 1130 ? -6.160 -1.885 -10.719 1.00 88.50 1130 GLU A O 1
ATOM 8650 N N . MET A 1 1131 ? -5.004 -3.730 -10.098 1.00 91.38 1131 MET A N 1
ATOM 8651 C CA . MET A 1 1131 ? -4.027 -3.064 -9.235 1.00 91.38 1131 MET A CA 1
ATOM 8652 C C . MET A 1 1131 ? -2.613 -3.582 -9.505 1.00 91.38 1131 MET A C 1
ATOM 8654 O O . MET A 1 1131 ? -2.419 -4.740 -9.849 1.00 91.38 1131 MET A O 1
ATOM 8658 N N . ALA A 1 1132 ? -1.617 -2.728 -9.297 1.00 88.31 1132 ALA A N 1
ATOM 8659 C CA . ALA A 1 1132 ? -0.207 -3.097 -9.317 1.00 88.31 1132 ALA A CA 1
ATOM 8660 C C . ALA A 1 1132 ? 0.572 -2.214 -8.337 1.00 88.31 1132 ALA A C 1
ATOM 8662 O O . ALA A 1 1132 ? 0.250 -1.038 -8.174 1.00 88.31 1132 ALA A O 1
ATOM 8663 N N . ALA A 1 1133 ? 1.618 -2.742 -7.709 1.00 87.81 1133 ALA A N 1
ATOM 8664 C CA . ALA A 1 1133 ? 2.470 -1.986 -6.798 1.00 87.81 1133 ALA A CA 1
ATOM 8665 C C . ALA A 1 1133 ? 3.943 -2.298 -7.057 1.00 87.81 1133 ALA A C 1
ATOM 8667 O O . ALA A 1 1133 ? 4.284 -3.382 -7.521 1.00 87.81 1133 ALA A O 1
ATOM 8668 N N . ASN A 1 1134 ? 4.810 -1.339 -6.751 1.00 83.19 1134 ASN A N 1
ATOM 8669 C CA . ASN A 1 1134 ? 6.251 -1.555 -6.639 1.00 83.19 1134 ASN A CA 1
ATOM 8670 C C . ASN A 1 1134 ? 6.746 -1.026 -5.285 1.00 83.19 1134 ASN A C 1
ATOM 8672 O O . ASN A 1 1134 ? 5.964 -0.823 -4.359 1.00 83.19 1134 ASN A O 1
ATOM 8676 N N . ASP A 1 1135 ? 8.043 -0.772 -5.155 1.00 81.94 1135 ASP A N 1
ATOM 8677 C CA . ASP A 1 1135 ? 8.648 -0.364 -3.887 1.00 81.94 1135 ASP A CA 1
ATOM 8678 C C . ASP A 1 1135 ? 8.077 0.943 -3.312 1.00 81.94 1135 ASP A C 1
ATOM 8680 O O . ASP A 1 1135 ? 7.954 1.092 -2.094 1.00 81.94 1135 ASP A O 1
ATOM 8684 N N . ILE A 1 1136 ? 7.714 1.894 -4.180 1.00 81.50 1136 ILE A N 1
ATOM 8685 C CA . ILE A 1 1136 ? 7.443 3.297 -3.812 1.00 81.50 1136 ILE A CA 1
ATOM 8686 C C . ILE A 1 1136 ? 6.217 3.910 -4.503 1.00 81.50 1136 ILE A C 1
ATOM 8688 O O . ILE A 1 1136 ? 5.905 5.081 -4.271 1.00 81.50 1136 ILE A O 1
ATOM 8692 N N . CYS A 1 1137 ? 5.507 3.151 -5.339 1.00 80.38 1137 CYS A N 1
ATOM 8693 C CA . CYS A 1 1137 ? 4.285 3.580 -6.004 1.00 80.38 1137 CYS A CA 1
ATOM 8694 C C . CYS A 1 1137 ? 3.243 2.460 -6.111 1.00 80.38 1137 CYS A C 1
ATOM 8696 O O . CYS A 1 1137 ? 3.564 1.272 -6.170 1.00 80.38 1137 CYS A O 1
ATOM 8698 N N . SER A 1 1138 ? 1.990 2.882 -6.207 1.00 86.31 1138 SER A N 1
ATOM 8699 C CA . SER A 1 1138 ? 0.806 2.048 -6.385 1.00 86.31 1138 SER A CA 1
ATOM 8700 C C . SER A 1 1138 ? 0.066 2.515 -7.628 1.00 86.31 1138 SER A C 1
ATOM 8702 O O . SER A 1 1138 ? -0.122 3.711 -7.815 1.00 86.31 1138 SER A O 1
ATOM 8704 N N . THR A 1 1139 ? -0.369 1.602 -8.484 1.00 85.38 1139 THR A N 1
ATOM 8705 C CA . THR A 1 1139 ? -1.074 1.899 -9.733 1.00 85.38 1139 THR A CA 1
ATOM 8706 C C . THR A 1 1139 ? -2.400 1.156 -9.771 1.00 85.38 1139 THR A C 1
ATOM 8708 O O . THR A 1 1139 ? -2.474 -0.015 -9.411 1.00 85.38 1139 THR A O 1
ATOM 8711 N N . VAL A 1 1140 ? -3.456 1.833 -10.212 1.00 86.88 1140 VAL A N 1
ATOM 8712 C CA . VAL A 1 1140 ? -4.802 1.271 -10.354 1.00 86.88 1140 VAL A CA 1
ATOM 8713 C C . VAL A 1 1140 ? -5.372 1.583 -11.734 1.00 86.88 1140 VAL A C 1
ATOM 8715 O O . VAL A 1 1140 ? -5.122 2.653 -12.297 1.00 86.88 1140 VAL A O 1
ATOM 8718 N N . VAL A 1 1141 ? -6.161 0.652 -12.269 1.00 86.50 1141 VAL A N 1
ATOM 8719 C CA . VAL A 1 1141 ? -6.890 0.816 -13.536 1.00 86.50 1141 VAL A CA 1
ATOM 8720 C C . VAL A 1 1141 ? -8.384 0.911 -13.249 1.00 86.50 1141 VAL A C 1
ATOM 8722 O O . VAL A 1 1141 ? -8.949 0.059 -12.559 1.00 86.50 1141 VAL A O 1
ATOM 8725 N N . CYS A 1 1142 ? -9.036 1.941 -13.782 1.00 83.81 1142 CYS A N 1
ATOM 8726 C CA . CYS A 1 1142 ? -10.480 2.127 -13.673 1.00 83.81 1142 CYS A CA 1
ATOM 8727 C C . CYS A 1 1142 ? -11.246 1.330 -14.742 1.00 83.81 1142 CYS A C 1
ATOM 8729 O O . CYS A 1 1142 ? -10.757 1.105 -15.848 1.00 83.81 1142 CYS A O 1
ATOM 8731 N N . GLU A 1 1143 ? -12.477 0.932 -14.423 1.00 84.25 1143 GLU A N 1
ATOM 8732 C CA . GLU A 1 1143 ? -13.379 0.213 -15.322 1.00 84.25 1143 GLU A CA 1
ATOM 8733 C C . GLU A 1 1143 ? -13.587 0.969 -16.642 1.00 84.25 1143 GLU A C 1
ATOM 8735 O O . GLU A 1 1143 ? -13.730 2.196 -16.675 1.00 84.25 1143 GLU A O 1
ATOM 8740 N N . THR A 1 1144 ? -13.646 0.210 -17.738 1.00 80.06 1144 THR A N 1
ATOM 8741 C CA . THR A 1 1144 ? -13.956 0.737 -19.065 1.00 80.06 1144 THR A CA 1
ATOM 8742 C C . THR A 1 1144 ? -15.413 0.448 -19.435 1.00 80.06 1144 THR A C 1
ATOM 8744 O O . THR A 1 1144 ? -15.792 -0.697 -19.665 1.00 80.06 1144 THR A O 1
ATOM 8747 N N . LEU A 1 1145 ? -16.229 1.494 -19.570 1.00 75.69 1145 LEU A N 1
ATOM 8748 C CA . LEU A 1 1145 ? -17.642 1.423 -19.948 1.00 75.69 1145 LEU A CA 1
ATOM 8749 C C . LEU A 1 1145 ? -17.911 2.006 -21.353 1.00 75.69 1145 LEU A C 1
ATOM 8751 O O . LEU A 1 1145 ? -17.215 2.926 -21.806 1.00 75.69 1145 LEU A O 1
ATOM 8755 N N . PRO A 1 1146 ? -18.959 1.528 -22.059 1.00 75.19 1146 PRO A N 1
ATOM 8756 C CA . PRO A 1 1146 ? -19.508 2.221 -23.223 1.00 75.19 1146 PRO A CA 1
ATOM 8757 C C . PRO A 1 1146 ? -19.959 3.637 -22.852 1.00 75.19 1146 PRO A C 1
ATOM 8759 O O . PRO A 1 1146 ? -20.476 3.852 -21.753 1.00 75.19 1146 PRO A O 1
ATOM 8762 N N . THR A 1 1147 ? -19.801 4.588 -23.774 1.00 69.12 1147 THR A N 1
ATOM 8763 C CA . THR A 1 1147 ? -20.027 6.023 -23.522 1.00 69.12 1147 THR A CA 1
ATOM 8764 C C . THR A 1 1147 ? -21.412 6.305 -22.928 1.00 69.12 1147 THR A C 1
ATOM 8766 O O . THR A 1 1147 ? -21.510 7.029 -21.940 1.00 69.12 1147 THR A O 1
ATOM 8769 N N . ASP A 1 1148 ? -22.459 5.647 -23.437 1.00 71.06 1148 ASP A N 1
ATOM 8770 C CA . ASP A 1 1148 ? -23.840 5.842 -22.975 1.00 71.06 1148 ASP A CA 1
ATOM 8771 C C . ASP A 1 1148 ? -24.062 5.380 -21.524 1.00 71.06 1148 ASP A C 1
ATOM 8773 O O . ASP A 1 1148 ? -24.669 6.092 -20.719 1.00 71.06 1148 ASP A O 1
ATOM 8777 N N . ARG A 1 1149 ? -23.528 4.204 -21.161 1.00 71.44 1149 ARG A N 1
ATOM 8778 C CA . ARG A 1 1149 ? -23.604 3.677 -19.785 1.00 71.44 1149 ARG A CA 1
ATOM 8779 C C . ARG A 1 1149 ? -22.771 4.512 -18.822 1.00 71.44 1149 ARG A C 1
ATOM 8781 O O . ARG A 1 1149 ? -23.199 4.755 -17.694 1.00 71.44 1149 ARG A O 1
ATOM 8788 N N . TYR A 1 1150 ? -21.608 4.976 -19.269 1.00 71.19 1150 TYR A N 1
ATOM 8789 C CA . TYR A 1 1150 ? -20.756 5.855 -18.479 1.00 71.19 1150 TYR A CA 1
ATOM 8790 C C . TYR A 1 1150 ? -21.458 7.192 -18.179 1.00 71.19 1150 TYR A C 1
ATOM 8792 O O . TYR A 1 1150 ? -21.471 7.649 -17.034 1.00 71.19 1150 TYR A O 1
ATOM 8800 N N . ASP A 1 1151 ? -22.133 7.784 -19.170 1.00 66.56 1151 ASP A N 1
ATOM 8801 C CA . ASP A 1 1151 ? -22.913 9.014 -18.990 1.00 66.56 1151 ASP A CA 1
ATOM 8802 C C . ASP A 1 1151 ? -24.131 8.833 -18.070 1.00 66.56 1151 ASP A C 1
ATOM 8804 O O . ASP A 1 1151 ? -24.489 9.758 -17.331 1.00 66.56 1151 ASP A O 1
ATOM 8808 N N . GLN A 1 1152 ? -24.762 7.656 -18.070 1.00 70.38 1152 GLN A N 1
ATOM 8809 C CA . GLN A 1 1152 ? -25.829 7.330 -17.122 1.00 70.38 1152 GLN A CA 1
ATOM 8810 C C . GLN A 1 1152 ? -25.294 7.236 -15.685 1.00 70.38 1152 GLN A C 1
ATOM 8812 O O . GLN A 1 1152 ? -25.774 7.957 -14.806 1.00 70.38 1152 GLN A O 1
ATOM 8817 N N . ARG A 1 1153 ? -24.234 6.451 -15.466 1.00 69.38 1153 ARG A N 1
ATOM 8818 C CA . ARG A 1 1153 ? -23.569 6.312 -14.159 1.00 69.38 1153 ARG A CA 1
ATOM 8819 C C . ARG A 1 1153 ? -23.082 7.656 -13.618 1.00 69.38 1153 ARG A C 1
ATOM 8821 O O . ARG A 1 1153 ? -23.201 7.962 -12.433 1.00 69.38 1153 ARG A O 1
ATOM 8828 N N . ARG A 1 1154 ? -22.603 8.526 -14.506 1.00 67.31 1154 ARG A N 1
ATOM 8829 C CA . ARG A 1 1154 ? -22.217 9.904 -14.186 1.00 67.31 1154 ARG A CA 1
ATOM 8830 C C . ARG A 1 1154 ? -23.379 10.728 -13.628 1.00 67.31 1154 ARG A C 1
ATOM 8832 O O . ARG A 1 1154 ? -23.168 11.509 -12.696 1.00 67.31 1154 ARG A O 1
ATOM 8839 N N . LYS A 1 1155 ? -24.586 10.604 -14.194 1.00 67.44 1155 LYS A N 1
ATOM 8840 C CA . LYS A 1 1155 ? -25.784 11.299 -13.685 1.00 67.44 1155 LYS A CA 1
ATOM 8841 C C . LYS A 1 1155 ? -26.147 10.798 -12.289 1.00 67.44 1155 LYS A C 1
ATOM 8843 O O . LYS A 1 1155 ? -26.413 11.620 -11.416 1.00 67.44 1155 LYS A O 1
ATOM 8848 N N . GLU A 1 1156 ? -26.072 9.490 -12.064 1.00 68.06 1156 GLU A N 1
ATOM 8849 C CA . GLU A 1 1156 ? -26.325 8.859 -10.762 1.00 68.06 1156 GLU A CA 1
ATOM 8850 C C . GLU A 1 1156 ? -25.310 9.320 -9.700 1.00 68.06 1156 GLU A C 1
ATOM 8852 O O . GLU A 1 1156 ? -25.705 9.804 -8.641 1.00 68.06 1156 GLU A O 1
ATOM 8857 N N . ILE A 1 1157 ? -24.007 9.319 -10.009 1.00 66.00 1157 ILE A N 1
ATOM 8858 C CA . ILE A 1 1157 ? -22.951 9.810 -9.101 1.00 66.00 1157 ILE A CA 1
ATOM 8859 C C . ILE A 1 1157 ? -23.144 11.294 -8.753 1.00 66.00 1157 ILE A C 1
ATOM 8861 O O . ILE A 1 1157 ? -22.916 11.706 -7.613 1.00 66.00 1157 ILE A O 1
ATOM 8865 N N . LEU A 1 1158 ? -23.548 12.127 -9.719 1.00 64.75 1158 LEU A N 1
ATOM 8866 C CA . LEU A 1 1158 ? -23.827 13.545 -9.466 1.00 64.75 1158 LEU A CA 1
ATOM 8867 C C . LEU A 1 1158 ? -25.024 13.734 -8.529 1.00 64.75 1158 LEU A C 1
ATOM 8869 O O . LEU A 1 1158 ? -24.975 14.619 -7.673 1.00 64.75 1158 LEU A O 1
ATOM 8873 N N . LEU A 1 1159 ? -26.061 12.905 -8.668 1.00 64.81 1159 LEU A N 1
ATOM 8874 C CA . LEU A 1 1159 ? -27.214 12.896 -7.770 1.00 64.81 1159 LEU A CA 1
ATOM 8875 C C . LEU A 1 1159 ? -26.811 12.448 -6.360 1.00 64.81 1159 LEU A C 1
ATOM 8877 O O . LEU A 1 1159 ? -27.140 13.146 -5.405 1.00 64.81 1159 LEU A O 1
ATOM 8881 N N . LEU A 1 1160 ? -26.014 11.383 -6.226 1.00 61.53 1160 LEU A N 1
ATOM 8882 C CA . LEU A 1 1160 ? -25.500 10.903 -4.935 1.00 61.53 1160 LEU A CA 1
ATOM 8883 C C . LEU A 1 1160 ? -24.626 11.954 -4.232 1.00 61.53 1160 LEU A C 1
ATOM 8885 O O . LEU A 1 1160 ? -24.818 12.247 -3.053 1.00 61.53 1160 LEU A O 1
ATOM 8889 N N . LYS A 1 1161 ? -23.713 12.609 -4.965 1.00 60.38 1161 LYS A N 1
ATOM 8890 C CA . LYS A 1 1161 ? -22.893 13.715 -4.433 1.00 60.38 1161 LYS A CA 1
ATOM 8891 C C . LYS A 1 1161 ? -23.738 14.923 -4.024 1.00 60.38 1161 LYS A C 1
ATOM 8893 O O . LYS A 1 1161 ? -23.369 15.634 -3.090 1.00 60.38 1161 LYS A O 1
ATOM 8898 N N . ALA A 1 1162 ? -24.836 15.193 -4.732 1.00 62.94 1162 ALA A N 1
ATOM 8899 C CA . ALA A 1 1162 ? -25.759 16.270 -4.390 1.00 62.94 1162 ALA A CA 1
ATOM 8900 C C . ALA A 1 1162 ? -26.626 15.927 -3.168 1.00 62.94 1162 ALA A C 1
ATOM 8902 O O . ALA A 1 1162 ? -26.862 16.815 -2.353 1.00 62.94 1162 ALA A O 1
ATOM 8903 N N . ALA A 1 1163 ? -27.049 14.667 -3.025 1.00 56.66 1163 ALA A N 1
ATOM 8904 C CA . ALA A 1 1163 ? -27.785 14.161 -1.869 1.00 56.66 1163 ALA A CA 1
ATOM 8905 C C . ALA A 1 1163 ? -26.921 14.206 -0.601 1.00 56.66 1163 ALA A C 1
ATOM 8907 O O . ALA A 1 1163 ? -27.297 14.877 0.350 1.00 56.66 1163 ALA A O 1
ATOM 8908 N N . LYS A 1 1164 ? -25.694 13.662 -0.641 1.00 54.50 1164 LYS A N 1
ATOM 8909 C CA . LYS A 1 1164 ? -24.748 13.685 0.495 1.00 54.50 1164 LYS A CA 1
ATOM 8910 C C . LYS A 1 1164 ? -24.386 15.099 0.972 1.00 54.50 1164 LYS A C 1
ATOM 8912 O O . LYS A 1 1164 ? -24.039 15.303 2.127 1.00 54.50 1164 LYS A O 1
ATOM 8917 N N . ARG A 1 1165 ? -24.445 16.102 0.088 1.00 51.28 1165 ARG A N 1
ATOM 8918 C CA . ARG A 1 1165 ? -24.230 17.517 0.455 1.00 51.28 1165 ARG A CA 1
ATOM 8919 C C . ARG A 1 1165 ? -25.431 18.168 1.133 1.00 51.28 1165 ARG A C 1
ATOM 8921 O O . ARG A 1 1165 ? -25.266 19.243 1.701 1.00 51.28 1165 ARG A O 1
ATOM 8928 N N . LYS A 1 1166 ? -26.623 17.590 1.000 1.00 44.16 1166 LYS A N 1
ATOM 8929 C CA . LYS A 1 1166 ? -27.855 18.125 1.582 1.00 44.16 1166 LYS A CA 1
ATOM 8930 C C . LYS A 1 1166 ? -28.167 17.565 2.974 1.00 44.16 1166 LYS A C 1
ATOM 8932 O O . LYS A 1 1166 ? -29.123 18.061 3.561 1.00 44.16 1166 LYS A O 1
ATOM 8937 N N . GLY A 1 1167 ? -27.324 16.670 3.502 1.00 38.06 1167 GLY A N 1
ATOM 8938 C CA . GLY A 1 1167 ? -27.582 15.936 4.742 1.00 38.06 1167 GLY A CA 1
ATOM 8939 C C . GLY A 1 1167 ? -28.395 14.707 4.416 1.00 38.06 1167 GLY A C 1
ATOM 8940 O O . GLY A 1 1167 ? -29.625 14.873 4.275 1.00 38.06 1167 GLY A O 1
#

InterPro domains:
  IPR000408 Regulator of chromosome condensation, RCC1 [PF00415] (1023-1088)
  IPR000408 Regulator of chromosome condensation, RCC1 [PF00415] (1093-1132)
  IPR000408 Regulator of chromosome condensation, RCC1 [PS50012] (422-505)
  IPR000408 Regulator of chromosome condensation, RCC1 [PS50012] (506-572)
  IPR000408 Regulator of chromosome condensation, RCC1 [PS50012] (1023-1092)
  IPR000408 Regulator of chromosome condensation, RCC1 [PS50012] (1093-1144)
  IPR009091 Regulator of chromosome condensation 1/beta-lactamase-inhibitor protein II [G3DSA:2.130.10.30] (288-623)
  IPR009091 Regulator of chromosome condensation 1/beta-lactamase-inhibitor protein II [G3DSA:2.130.10.30] (982-1145)
  IPR009091 Regulator of chromosome condensation 1/beta-lactamase-inhibitor protein II [SSF50985] (351-618)
  IPR009091 Regulator of chromosome condensation 1/beta-lactamase-inhibitor protein II [SSF50985] (1021-1141)
  IPR051210 Ubiquitin ligases and GEF domain-containing protein [PTHR22870] (315-618)

Secondary structure (DSSP, 8-state):
---S--TT---TTT-EE-GGGHHHHHH--HHHHHHHHHHHHHSSS-SEE-HHHHHHHHT--GGGHHHHHHHHHHH-SSTT-S-EEHHHHHHHHHHH--SS--HHHHHHHHHHHHS-TT-SEEEHHHHHHHHHHHHHHHHHHEESHHHHHHTTT--HHHHHHHHHHHHHEEEETTEEEE-SEEEHHHHHHHHHH-HHHHHHHHHTSTTT----SSS-SS-TTTTTHHHHHHHHHHHHTTS-TTTHHHHHHHHHHHHHHHHHHHHHHHHHHHHHHHHHHHHHHHHHHHHHHHHHHHHHHHHHHHHHHHHHHHHHTTTT-EEEEESSGGG-TTS--S--SSSS--S-EE---TT--EEEEEE-SSEEEEEETTEEEEEEEEEEEEETTTTEEEEEEEEEEEE---S-EEEEEE-SSEEEEEETTS-EEEEEE-TTSTT-S-SHHHHHHHTTT---EEEEETTTTEEEEEEEEEEE-HHHH-BTTTTB----EEEEEE-SSEEEEEETTS-EEEEEE-TTSTT---TTS--EEEESSTT-GGGEEEEEEEEEE-TT--SEEEEEEETTEEEEEETTS-EEEEE--TTSSSS-PPPEEEEEE-TT-TTS---EEEE-SSEEEEEEEEEEEE-TTSTT-EEEEEEPTT---HHHHTT--EEEEEEE----TT----TTSS----------------------------HHHHHHHHHHHHHHHHHHHHHHTS--HHHHHHH-GGGTTS---HHHHHT---HHHHHHHHHTT-TTSEEEEEPPPPSEEEEEEEETTEEEEEEEEEE-GGGGG--TT-EEEEEEE--TT---S--TT-EEEEEE-GGG-SS-GGG--GGGHHHHHHHHHHHHHHHHHHTT-SEEEEEE-STTPPP------GGGT--S-EEEEEHHHHHHHHHHHHT-SS--EEEEEEE---HHHHHHHHHHTT-SEEEEEPPPPSS-----TT-TT-S-S---------SS--EEEEE-HHHHHHHHHH-EE-TTS-EEEEEEEEEEEEEEEEEEEE-GGGTT--S-STT-TTPEEEEETTTTEEEEEEEEEEE-GGGTTS-EEEEEE-SSEEEEEETT--EEEEE--TTSTT-SSSS--EEEEEE-GGGTTSPEEEEEE-SSEEEEEE----HHHHHHHHHHHHHHHHHHT--

Radius of gyration: 42.0 Å; chains: 1; bounding box: 82×108×136 Å

Foldseek 3Di:
DDPDDQLQDDDLLQKFFDPLCLVVQEPQDLVNLLVLLVVCVVPPDDLKDALVRQCVSVVDDPVCSVSSVVVQCLQDPDNPDRIGRCLLQSLQSLLQHQDPDDLLSSLLSLLVSQDPNPDQKDFLVSQLVSQLSNLSSSVSRMPRSCVSSVVVVDDSNRSSVVVSQVLQWDQDPNDTDGNRMGGSVSSSVCCCVVVSNVVSSVSSNSVSNPDNPPDPPPDPPCPVVVVVVVVVVVVVVPDDPPVVVVVVVVVVVVVPVVVVVVVVVVVVCVVVVVVVCVVVVVVVVVVVVVVVVVCCVVVVVVVVVVCVVVLVQFFLWWWWAFDALALQCVPDDPPPPDDADPGTSRLRPDPKHWDFWADARFKIWTQIPVGIKMFGAQFWAQDPVVNHTDGGGSHIDHDDQVAQFPDKADAQFKIWTQGPQQFIWIFGWCLQLARAQADQVSVCVQVVRDGFDWDQDPVQRDTTGTGRHTDTRVVQCFDVVVVGHHFGWDDWEDEHFKIWTATPQGWIKIWGFCQQLLRQQDPPDPWDWGAPHPVDPVRITTTGNHIDTRPPTGQWDDKYYYHQKIWTAHPQGWIWIFGDQAFFAQEPDRTGNHTDTAPLRPLQLWDDKADFQFKIKTWFWWKWKFFPVDPPDIFTWFFDSPFDRVVVLVVFFKFKEFEDEDDCLPLDDPVVLPDQPDDPDDDDDDDDDDDDDDDDDDDPPPPVVVVVVVSVVVVVVVVVVVVVPDDQPVNVCVVCVLCVLPPQQVCNVVVNSDPVSRLLSVQLPQARHAYEYEFDDDFAKWKFKDDDHDTPDIDGWAWEPLQPSFASQFQKAFEDEDDPPDDDDQLASHEYEYEDDQVLFPDHPVPDDPVCPLVRSLVSVLVVQVVVVVSHHQAYEYAYDDPQDADYYRHHDVVVPDNHIYIYDYPVRSVVVVCSVVVDPGTIMMGIHTGDGCVLVSQVSNVVSNHLYYEYEAAADSDPDPDDPPQQQGHDLDDPQDDRPDPPDHTYIYTYNVSVVVQQVQFDQDPNRTRIGMITMDMDRGFWMWMWGFCPLLQRQSPDQPPHNQWDWHADPVVRDIGTTHSHIDTQSSRGRFQWPDKYYANFKIWTAGPQQWIWIFGQQCRSQRSQPDRHGHNHGHTNVVCVLFHWDYWYYYHTMIMTTTHNDDPVVSVVSVVVVVVVVVVVVVD

Sequence (1167 aa):
MGSTPSSLHYDGTQVSLLPQFVPLAKCVTVSQVEALGDKLSATTKTAFCTVDEFRDLMGLGPHLDLYLRYLFESLKTTPESEKIHVMDLLAALAVCTSTSASLRDKLDVLCTLFTHKTAQRLKESDVAILFFSAVNGLKKITIGLEDTWNATGRSTRDIAKELTSACCLDMVDGHQVTKPSLPRTEFIAWCLTYKPVVYVLRHFIPGDILNPSTVLANSSFYSKLAKQTKLYETLLGTMNPSENLRIESLVQATATVKIQAMWKRHVARRVMGEKRAAKNSTMNGAAITIQNYAKKKKNFVAVMQRAAVERMALNGALLTFGSGIGVGSGNLSKQTSGRGADMVAELKLQGVRSRKAFVSSSCTFVDTDQGWMMWGQCLPMYSPDTQSTTFSHAVPKHIDLKVDVASVACGRGHCLVLDTAAMVHSWGWNDHGQTGHGSTRVFRARHGGRSYKTYYDERTGHSVEYLDAPLKLPYFTGDMEQDALPIPIRQIAAGDFFSMVLSTDGQVFSWGEGSDGQLGLGLDCPFEVGYVEKRLAHSAFTFTHEPRAVAGLSHVQSIAACGNRSTALTVDQRVFEWGDWGRMLGEHTEPAFQPVEKDGASGLGLCKVAIGAEHTVAEGASVWLDLPEKKAFSCFVMLAEHACSIDTMRRLDEVQVVSLGFHFDDCEDDQADLPKPATLSRMDSDGRQSSASTSSNMDSMDSKEIEQSILSLLDQLWVNRAHDYVPSLDRMKTEHPSMQSLQWPLAVKTGTLCYNDIVDEILIDIAGRVVCIDVCPPEGYYVELIAGNAVLLEVPTCPTSTSRRVTNRGVWSSLVGVSSAAMSPSIENQVALIQFTPDDLCMKAAMLRQDNVVDCITASLAQKVVALQEAGALAVVVGFDFHNTEPFMVDLPVDEGLYIPVFLLDVARYEQVNTCLASREGPVDVRMFHRPDNTPRLIRAALQHGAAGVLLHQRAPVSPSSSFEEDTSQGDPYIYPHPFDTNEAPFVGMVSHCHGQVLRLATHLDQTNHMVVAAKFRVQDRGQFYSWGCAANGRLGVGAMAAHPHLTDGYDARTDSSYRCATLPVVVPALCGRDIADVVCGAAHSMARTSTGRVFTWGQGKAGQLGHRESTDKAVPTLVTQLGYEVVVEMAANDICSTVVCETLPTDRYDQRRKEILLLKAAKRKG

Organism: NCBI:txid157072

pLDDT: mean 71.86, std 17.36, range [23.67, 97.44]